Protein AF-0000000082465346 (afdb_homodimer)

Foldseek 3Di:
DDCPDPVVVVVVVVVVVVVVVVVVVVVVPPPPPLCAPEAEAEEEEACPDPLRLLLVLLLVVLQVVLVVVDSRYRYHYHYDHQNPDQVSLLVRLCCCCPPVVHQEYEEDADPSNLLSNLVSCQPPLRAYAYNHQLDDLCSCVVRVSYFDLHFHALLVLLVVLLQCLQQPAQEEEEEAAPDPSTVSSCPPRNVVNNVVSNHYYPYYHHDYPPQDLVNLLVVVVVVVLFWFQHYEYHYAQVVLQSNLVSCVVVVSLAFLHAAEYEQNHVLCLQQDAQSSLVSCAQYKYKHQDFDCDDDVNVVSQVVQLVVSCVVCVVRPGRGRTLSSQSSSVVSVLQSQLVVVPDPSRSVSSSVSSQPDWDAGRNGTAHDDSSYGHHRFKIWMWGRHDRGIHTLFMQGPPQATDRYDPDDDHDSHSCVSDDGRHGNDPDDDDPRLRTDDRNPDDAFEAEEEDFDQDPAWWHWDQDPVVRDIDIDHLQVVLLVLLCVPFSTHHGHDYDYDHAFLLVVLVCCLVVVGQWYITFAWFFDVSVVRWDWFAFLDDWFKFKKFWQQDPPPLVCLLVPLDDPVRVVVLVVVLLVLLVVQLVQQVVPDPVLPDDPVVNSVSSNCVSVVLLPDLPLVPRPDPVSSVSSVVVNVVSVVSVVSSVVSSVCCVPVRFGDGPDADPVVCQVVLFAEEEEPSGCVLVCCCPVVNHDNVRYDYDRYLVVVQVCNVVRVGRIYMDTPLVVLLSCLVVVRTMDTHYDTHGIGGGTMIGGPVPVCRVSSNVSSVVCSVVSVVVSCVSSPD/DDPPDPVVVVVVVVVVVVVVVVVVVVVVPPPPPLCAPEAEAEEEEACPDPLRLLLVLLLVVLQVVLVVVDSRYRYHYHYDHQNPDQVSLLVRLCCCCPPVVHQEYEEDADPSNLLSNLVSCQPPLRAYAYNHQLDDLCSCVVRVRYFDLHFHALLVLLVVLLQCLQQPAQEEEEEAAPDPSTVSSCPPRNVVNNVVSNHYYPYYHHDYPPQDLVNLLVVVVVVVLFWFQHYEYHYAQVVLQSNLVSCVVVVSLAFLHAYEYEQNHVLCLQQDAQSSLVSCAQYKYKHQDFDCDDDVNVVSQVVQQVVSCVVCVVRPGRGRTLSSQSSSVVSVLQSQLVVVPDPSRSVSSSVSSQPDWDAGRNGTAHDDSSYGHHRFKIWMWGRHDRGIHTLFMQGPPQATDRYDDDDDHDSHSCVSDDGRHGNDPDPDDPRLRTDDRNPDDAFEAEEEDFDQDPAWWHWDQDPVVRDIDIDHLQVVLLVLLCVPFSTHHGHDYDYDHAFLLVVLVCCLVVVGQWYITFAWFFDVSVVRWDWFAFLDDWFKFKKFWQQDPPPLVCLLVPLDDPVRVVVLVVVLLVLLVVQLVVQVVPDVVLPDDPVVNSVSSNCVSVVLLPDQPLVVRPDPVSNVSSVVVNVVSVVSVVSSVVSSVCCVPVSFGDGPDADPVVCQVVLFAEEEEPSGCVLVCCCPVVNRDNVRYDYDRYLVVVQVCNVVRVGRIYMDTPLVVLLSCVVVVRTMDTHYDTHGIGGGTMIGGPVPPCRVSSNVSSVVCSVVSVVVSCVSSPD

Nearest PDB structures (foldseek):
  3td9-assembly1_A-2  TM=8.101E-01  e=3.765E-17  Thermotoga maritima
  4q6b-assembly1_A  TM=7.669E-01  e=5.489E-17  Desulfitobacterium hafniense DCB-2
  4mlc-assembly1_A  TM=7.734E-01  e=2.618E-16  Desulfitobacterium hafniense DCB-2
  3i09-assembly2_B  TM=7.808E-01  e=2.999E-14  Burkholderia mallei
  3i45-assembly1_A  TM=7.885E-01  e=3.721E-14  Rhodospirillum rubrum ATCC 11170

InterPro domains:
  IPR001320 Ionotropic glutamate receptor, C-terminal [PF00060] (562-690)
  IPR001320 Ionotropic glutamate receptor, C-terminal [SM00079] (444-779)
  IPR001638 Solute-binding protein family 3/N-terminal domain of MltF [PF00497] (469-544)
  IPR001828 Receptor, ligand binding region [PF01094] (56-385)
  IPR015683 Ionotropic glutamate receptor [PTHR34836] (41-510)
  IPR017103 Ionotropic glutamate receptor, plant [PIRSF037090] (15-763)
  IPR028082 Periplasmic binding protein-like I [SSF53822] (41-395)
  IPR044440 Plant glutamate receptor, periplasmic ligand-binding domain [cd19990] (41-401)

Structure (mmCIF, N/CA/C/O backbone):
data_AF-0000000082465346-model_v1
#
loop_
_entity.id
_entity.type
_entity.pdbx_description
1 polymer 'Glutamate receptor'
#
loop_
_atom_site.group_PDB
_atom_site.id
_atom_site.type_symbol
_atom_site.label_atom_id
_atom_site.label_alt_id
_atom_site.label_comp_id
_atom_site.label_asym_id
_atom_site.label_entity_id
_atom_site.label_seq_id
_atom_site.pdbx_PDB_ins_code
_atom_site.Cartn_x
_atom_site.Cartn_y
_atom_site.Cartn_z
_atom_site.occupancy
_atom_site.B_iso_or_equiv
_atom_site.auth_seq_id
_atom_site.auth_comp_id
_atom_site.auth_asym_id
_atom_site.auth_atom_id
_atom_site.pdbx_PDB_model_num
ATOM 1 N N . MET A 1 1 ? 9.68 107.938 -22.578 1 28.19 1 MET A N 1
ATOM 2 C CA . MET A 1 1 ? 9.18 106.938 -21.672 1 28.19 1 MET A CA 1
ATOM 3 C C . MET A 1 1 ? 7.883 106.312 -22.188 1 28.19 1 MET A C 1
ATOM 5 O O . MET A 1 1 ? 6.895 107 -22.375 1 28.19 1 MET A O 1
ATOM 9 N N . PRO A 1 2 ? 8.008 105.25 -23.078 1 33.91 2 PRO A N 1
ATOM 10 C CA . PRO A 1 2 ? 6.98 104.625 -23.953 1 33.91 2 PRO A CA 1
ATOM 11 C C . PRO A 1 2 ? 5.891 103.938 -23.156 1 33.91 2 PRO A C 1
ATOM 13 O O . PRO A 1 2 ? 6.16 103.375 -22.094 1 33.91 2 PRO A O 1
ATOM 16 N N . TYR A 1 3 ? 4.625 104.438 -23.203 1 32.44 3 TYR A N 1
ATOM 17 C CA . TYR A 1 3 ? 3.318 104.125 -22.625 1 32.44 3 TYR A CA 1
ATOM 18 C C . TYR A 1 3 ? 2.848 102.75 -23.031 1 32.44 3 TYR A C 1
ATOM 20 O O . TYR A 1 3 ? 2.547 102.5 -24.203 1 32.44 3 TYR A O 1
ATOM 28 N N . VAL A 1 4 ? 3.578 101.75 -22.516 1 37.78 4 VAL A N 1
ATOM 29 C CA . VAL A 1 4 ? 3.164 100.375 -22.766 1 37.78 4 VAL A CA 1
ATOM 30 C C . VAL A 1 4 ? 1.705 100.188 -22.359 1 37.78 4 VAL A C 1
ATOM 32 O O . VAL A 1 4 ? 1.329 100.5 -21.219 1 37.78 4 VAL A O 1
ATOM 35 N N . SER A 1 5 ? 0.742 100.25 -23.359 1 36.81 5 SER A N 1
ATOM 36 C CA . SER A 1 5 ? -0.715 100.25 -23.266 1 36.81 5 SER A CA 1
ATOM 37 C C . SER A 1 5 ? -1.252 99 -22.562 1 36.81 5 SER A C 1
ATOM 39 O O . SER A 1 5 ? -0.638 97.938 -22.625 1 36.81 5 SER A O 1
ATOM 41 N N . LEU A 1 6 ? -2.145 99.188 -21.547 1 43.56 6 LEU A N 1
ATOM 42 C CA . LEU A 1 6 ? -2.9 98.438 -20.547 1 43.56 6 LEU A CA 1
ATOM 43 C C . LEU A 1 6 ? -3.705 97.312 -21.188 1 43.56 6 LEU A C 1
ATOM 45 O O . LEU A 1 6 ? -4.219 96.438 -20.5 1 43.56 6 LEU A O 1
ATOM 49 N N . SER A 1 7 ? -3.943 97.375 -22.562 1 47.41 7 SER A N 1
ATOM 50 C CA . SER A 1 7 ? -4.91 96.438 -23.156 1 47.41 7 SER A CA 1
ATOM 51 C C . SER A 1 7 ? -4.336 95.062 -23.266 1 47.41 7 SER A C 1
ATOM 53 O O . SER A 1 7 ? -5.078 94.062 -23.234 1 47.41 7 SER A O 1
ATOM 55 N N . THR A 1 8 ? -2.979 94.938 -23.484 1 49.62 8 THR A N 1
ATOM 56 C CA . THR A 1 8 ? -2.398 93.562 -23.703 1 49.62 8 THR A CA 1
ATOM 57 C C . THR A 1 8 ? -2.402 92.812 -22.391 1 49.62 8 THR A C 1
ATOM 59 O O . THR A 1 8 ? -2.314 91.562 -22.422 1 49.62 8 THR A O 1
ATOM 62 N N . LEU A 1 9 ? -2.436 93.562 -21.25 1 46.75 9 LEU A N 1
ATOM 63 C CA . LEU A 1 9 ? -2.393 92.812 -19.984 1 46.75 9 LEU A CA 1
ATOM 64 C C . LEU A 1 9 ? -3.736 92.188 -19.703 1 46.75 9 LEU A C 1
ATOM 66 O O . LEU A 1 9 ? -3.785 91.062 -19.156 1 46.75 9 LEU A O 1
ATOM 70 N N . ARG A 1 10 ? -4.879 92.75 -20.219 1 51.62 10 ARG A N 1
ATOM 71 C CA . ARG A 1 10 ? -6.203 92.25 -19.938 1 51.62 10 ARG A CA 1
ATOM 72 C C . ARG A 1 10 ? -6.41 90.875 -20.641 1 51.62 10 ARG A C 1
ATOM 74 O O . ARG A 1 10 ? -7.012 90 -20.062 1 51.62 10 ARG A O 1
ATOM 81 N N . HIS A 1 11 ? -5.863 90.812 -21.891 1 56 11 HIS A N 1
ATOM 82 C CA . HIS A 1 11 ? -6.074 89.562 -22.609 1 56 11 HIS A CA 1
ATOM 83 C C . HIS A 1 11 ? -5.281 88.375 -21.969 1 56 11 HIS A C 1
ATOM 85 O O . HIS A 1 11 ? -5.723 87.25 -21.984 1 56 11 HIS A O 1
ATOM 91 N N . LEU A 1 12 ? -4.078 88.75 -21.406 1 54.81 12 LEU A N 1
ATOM 92 C CA . LEU A 1 12 ? -3.285 87.688 -20.781 1 54.81 12 LEU A CA 1
ATOM 93 C C . LEU A 1 12 ? -3.932 87.25 -19.484 1 54.81 12 LEU A C 1
ATOM 95 O O . LEU A 1 12 ? -3.965 86.062 -19.188 1 54.81 12 LEU A O 1
ATOM 99 N N . ILE A 1 13 ? -4.594 88.25 -18.766 1 56.19 13 ILE A N 1
ATOM 100 C CA . ILE A 1 13 ? -5.254 87.875 -17.516 1 56.19 13 ILE A CA 1
ATOM 101 C C . ILE A 1 13 ? -6.512 87.062 -17.828 1 56.19 13 ILE A C 1
ATOM 103 O O . ILE A 1 13 ? -6.793 86.062 -17.156 1 56.19 13 ILE A O 1
ATOM 107 N N . MET A 1 14 ? -7.191 87.375 -18.969 1 55.97 14 MET A N 1
ATOM 108 C CA . MET A 1 14 ? -8.398 86.625 -19.281 1 55.97 14 MET A CA 1
ATOM 109 C C . MET A 1 14 ? -8.055 85.25 -19.719 1 55.97 14 MET A C 1
ATOM 111 O O . MET A 1 14 ? -8.766 84.25 -19.375 1 55.97 14 MET A O 1
ATOM 115 N N . LYS A 1 15 ? -6.906 85.062 -20.484 1 57.5 15 LYS A N 1
ATOM 116 C CA . LYS A 1 15 ? -6.516 83.688 -20.859 1 57.5 15 LYS A CA 1
ATOM 117 C C . LYS A 1 15 ? -6.055 82.938 -19.656 1 57.5 15 LYS A C 1
ATOM 119 O O . LYS A 1 15 ? -6.379 81.75 -19.516 1 57.5 15 LYS A O 1
ATOM 124 N N . THR A 1 16 ? -5.301 83.688 -18.75 1 57.91 16 THR A N 1
ATOM 125 C CA . THR A 1 16 ? -4.906 82.938 -17.547 1 57.91 16 THR A CA 1
ATOM 126 C C . THR A 1 16 ? -6.117 82.688 -16.656 1 57.91 16 THR A C 1
ATOM 128 O O . THR A 1 16 ? -6.219 81.625 -16.047 1 57.91 16 THR A O 1
ATOM 131 N N . PHE A 1 17 ? -7.109 83.688 -16.641 1 57.84 17 PHE A N 1
ATOM 132 C CA . PHE A 1 17 ? -8.328 83.438 -15.875 1 57.84 17 PHE A CA 1
ATOM 133 C C . PHE A 1 17 ? -9.172 82.375 -16.531 1 57.84 17 PHE A C 1
ATOM 135 O O . PHE A 1 17 ? -9.719 81.5 -15.844 1 57.84 17 PHE A O 1
ATOM 142 N N . LEU A 1 18 ? -9.297 82.312 -17.906 1 56.78 18 LEU A N 1
ATOM 143 C CA . LEU A 1 18 ? -10.016 81.25 -18.578 1 56.78 18 LEU A CA 1
ATOM 144 C C . LEU A 1 18 ? -9.297 79.938 -18.422 1 56.78 18 LEU A C 1
ATOM 146 O O . LEU A 1 18 ? -9.93 78.875 -18.234 1 56.78 18 LEU A O 1
ATOM 150 N N . LEU A 1 19 ? -7.906 79.938 -18.406 1 55.59 19 LEU A N 1
ATOM 151 C CA . LEU A 1 19 ? -7.172 78.688 -18.125 1 55.59 19 LEU A CA 1
ATOM 152 C C . LEU A 1 19 ? -7.355 78.25 -16.672 1 55.59 19 LEU A C 1
ATOM 154 O O . LEU A 1 19 ? -7.516 77.062 -16.375 1 55.59 19 LEU A O 1
ATOM 158 N N . LEU A 1 20 ? -7.391 79.312 -15.734 1 55.28 20 LEU A N 1
ATOM 159 C CA . LEU A 1 20 ? -7.652 79 -14.344 1 55.28 20 LEU A CA 1
ATOM 160 C C . LEU A 1 20 ? -9.102 78.562 -14.156 1 55.28 20 LEU A C 1
ATOM 162 O O . LEU A 1 20 ? -9.375 77.625 -13.414 1 55.28 20 LEU A O 1
ATOM 166 N N . LEU A 1 21 ? -10.094 79.25 -14.844 1 53.84 21 LEU A N 1
ATOM 167 C CA . LEU A 1 21 ? -11.477 78.75 -14.773 1 53.84 21 LEU A CA 1
ATOM 168 C C . LEU A 1 21 ? -11.633 77.375 -15.406 1 53.84 21 LEU A C 1
ATOM 170 O O . LEU A 1 21 ? -12.352 76.562 -14.883 1 53.84 21 LEU A O 1
ATOM 174 N N . PHE A 1 22 ? -10.938 77.125 -16.578 1 52.03 22 PHE A N 1
ATOM 175 C CA . PHE A 1 22 ? -10.961 75.75 -17.141 1 52.03 22 PHE A CA 1
ATOM 176 C C . PHE A 1 22 ? -10.312 74.812 -16.172 1 52.03 22 PHE A C 1
ATOM 178 O O . PHE A 1 22 ? -10.766 73.625 -16.047 1 52.03 22 PHE A O 1
ATOM 185 N N . PHE A 1 23 ? -9.148 75.25 -15.531 1 51.56 23 PHE A N 1
ATOM 186 C CA . PHE A 1 23 ? -8.547 74.375 -14.531 1 51.56 23 PHE A CA 1
ATOM 187 C C . PHE A 1 23 ? -9.469 74.188 -13.328 1 51.56 23 PHE A C 1
ATOM 189 O O . PHE A 1 23 ? -9.586 73.125 -12.773 1 51.56 23 PHE A O 1
ATOM 196 N N . LEU A 1 24 ? -10.156 75.25 -12.852 1 48.81 24 LEU A N 1
ATOM 197 C CA . LEU A 1 24 ? -11.094 75.125 -11.742 1 48.81 24 LEU A CA 1
ATOM 198 C C . LEU A 1 24 ? -12.344 74.375 -12.164 1 48.81 24 LEU A C 1
ATOM 200 O O . LEU A 1 24 ? -12.898 73.625 -11.375 1 48.81 24 LEU A O 1
ATOM 204 N N . VAL A 1 25 ? -12.93 74.625 -13.383 1 48.41 25 VAL A N 1
ATOM 205 C CA . VAL A 1 25 ? -14.055 73.812 -13.82 1 48.41 25 VAL A CA 1
ATOM 206 C C . VAL A 1 25 ? -13.602 72.375 -14.023 1 48.41 25 VAL A C 1
ATOM 208 O O . VAL A 1 25 ? -14.344 71.438 -13.719 1 48.41 25 VAL A O 1
ATOM 211 N N . ALA A 1 26 ? -12.367 72.125 -14.656 1 46.47 26 ALA A N 1
ATOM 212 C CA . ALA A 1 26 ? -11.867 70.75 -14.734 1 46.47 26 ALA A CA 1
ATOM 213 C C . ALA A 1 26 ? -11.688 70.125 -13.344 1 46.47 26 ALA A C 1
ATOM 215 O O . ALA A 1 26 ? -11.922 68.938 -13.148 1 46.47 26 ALA A O 1
ATOM 216 N N . LEU A 1 27 ? -11.148 70.875 -12.336 1 43.72 27 LEU A N 1
ATOM 217 C CA . LEU A 1 27 ? -11.125 70.375 -10.977 1 43.72 27 LEU A CA 1
ATOM 218 C C . LEU A 1 27 ? -12.531 70.25 -10.414 1 43.72 27 LEU A C 1
ATOM 220 O O . LEU A 1 27 ? -12.781 69.438 -9.523 1 43.72 27 LEU A O 1
ATOM 224 N N . ALA A 1 28 ? -13.438 71.25 -10.672 1 41.25 28 ALA A N 1
ATOM 225 C CA . ALA A 1 28 ? -14.789 71.188 -10.125 1 41.25 28 ALA A CA 1
ATOM 226 C C . ALA A 1 28 ? -15.617 70.125 -10.828 1 41.25 28 ALA A C 1
ATOM 228 O O . ALA A 1 28 ? -16.781 69.938 -10.484 1 41.25 28 ALA A O 1
ATOM 229 N N . LEU A 1 29 ? -15.422 69.875 -12.164 1 35.34 29 LEU A N 1
ATOM 230 C CA . LEU A 1 29 ? -16.188 68.75 -12.625 1 35.34 29 LEU A CA 1
ATOM 231 C C . LEU A 1 29 ? -15.828 67.5 -11.82 1 35.34 29 LEU A C 1
ATOM 233 O O . LEU A 1 29 ? -14.812 66.875 -12.078 1 35.34 29 LEU A O 1
ATOM 237 N N . LYS A 1 30 ? -16.078 67.688 -10.531 1 39.53 30 LYS A N 1
ATOM 238 C CA . LYS A 1 30 ? -16.219 66.438 -9.828 1 39.53 30 LYS A CA 1
ATOM 239 C C . LYS A 1 30 ? -16.953 65.375 -10.68 1 39.53 30 LYS A C 1
ATOM 241 O O . LYS A 1 30 ? -18.031 65.688 -11.211 1 39.53 30 LYS A O 1
ATOM 246 N N . PRO A 1 31 ? -16.312 64.5 -11.422 1 34.69 31 PRO A N 1
ATOM 247 C CA . PRO A 1 31 ? -17.234 63.5 -12.023 1 34.69 31 PRO A CA 1
ATOM 248 C C . PRO A 1 31 ? -18.469 63.281 -11.172 1 34.69 31 PRO A C 1
ATOM 250 O O . PRO A 1 31 ? -18.438 63.438 -9.953 1 34.69 31 PRO A O 1
ATOM 253 N N . GLU A 1 32 ? -19.703 63.656 -11.656 1 35.78 32 GLU A N 1
ATOM 254 C CA . GLU A 1 32 ? -20.906 63.125 -11.023 1 35.78 32 GLU A CA 1
ATOM 255 C C . GLU A 1 32 ? -20.594 61.875 -10.195 1 35.78 32 GLU A C 1
ATOM 257 O O . GLU A 1 32 ? -19.859 61 -10.648 1 35.78 32 GLU A O 1
ATOM 262 N N . GLY A 1 33 ? -20.516 62.031 -8.898 1 37.5 33 GLY A N 1
ATOM 263 C CA . GLY A 1 33 ? -20.391 60.969 -7.906 1 37.5 33 GLY A CA 1
ATOM 264 C C . GLY A 1 33 ? -20.984 59.656 -8.367 1 37.5 33 GLY A C 1
ATOM 265 O O . GLY A 1 33 ? -22.109 59.594 -8.844 1 37.5 33 GLY A O 1
ATOM 266 N N . ILE A 1 34 ? -20.312 58.844 -9.086 1 42 34 ILE A N 1
ATOM 267 C CA . ILE A 1 34 ? -20.766 57.469 -9.234 1 42 34 ILE A CA 1
ATOM 268 C C . ILE A 1 34 ? -21.594 57.062 -8.016 1 42 34 ILE A C 1
ATOM 270 O O . ILE A 1 34 ? -21.078 57 -6.898 1 42 34 ILE A O 1
ATOM 274 N N . ASN A 1 35 ? -22.781 57.562 -7.879 1 46.69 35 ASN A N 1
ATOM 275 C CA . ASN A 1 35 ? -23.781 57.188 -6.883 1 46.69 35 ASN A CA 1
ATOM 276 C C . ASN A 1 35 ? -23.672 55.719 -6.531 1 46.69 35 ASN A C 1
ATOM 278 O O . ASN A 1 35 ? -24.625 55.125 -6.016 1 46.69 35 ASN A O 1
ATOM 282 N N . GLY A 1 36 ? -22.859 55 -7.066 1 59.56 36 GLY A N 1
ATOM 283 C CA . GLY A 1 36 ? -22.922 53.594 -6.695 1 59.56 36 GLY A CA 1
ATOM 284 C C . GLY A 1 36 ? -22.438 53.312 -5.285 1 59.56 36 GLY A C 1
ATOM 285 O O . GLY A 1 36 ? -21.719 54.125 -4.703 1 59.56 36 GLY A O 1
ATOM 286 N N . ASP A 1 37 ? -23.125 52.625 -4.449 1 78.56 37 ASP A N 1
ATOM 287 C CA . ASP A 1 37 ? -22.766 52.188 -3.107 1 78.56 37 ASP A CA 1
ATOM 288 C C . ASP A 1 37 ? -21.359 51.562 -3.09 1 78.56 37 ASP A C 1
ATOM 290 O O . ASP A 1 37 ? -21.062 50.688 -3.881 1 78.56 37 ASP A O 1
ATOM 294 N N . GLU A 1 38 ? -20.391 52.406 -2.428 1 87 38 GLU A N 1
ATOM 295 C CA . GLU A 1 38 ? -19.031 51.875 -2.287 1 87 38 GLU A CA 1
ATOM 296 C C . GLU A 1 38 ? -18.984 50.688 -1.343 1 87 38 GLU A C 1
ATOM 298 O O . GLU A 1 38 ? -19.438 50.781 -0.2 1 87 38 GLU A O 1
ATOM 303 N N . ARG A 1 39 ? -18.562 49.625 -1.883 1 91.56 39 ARG A N 1
ATOM 304 C CA . ARG A 1 39 ? -18.438 48.406 -1.092 1 91.56 39 ARG A CA 1
ATOM 305 C C . ARG A 1 39 ? -16.969 47.969 -1.002 1 91.56 39 ARG A C 1
ATOM 307 O O . ARG A 1 39 ? -16.25 47.969 -2.004 1 91.56 39 ARG A O 1
ATOM 314 N N . ILE A 1 40 ? -16.484 47.688 0.207 1 94.94 40 ILE A N 1
ATOM 315 C CA . ILE A 1 40 ? -15.078 47.406 0.443 1 94.94 40 ILE A CA 1
ATOM 316 C C . ILE A 1 40 ? -14.852 45.906 0.541 1 94.94 40 ILE A C 1
ATOM 318 O O . ILE A 1 40 ? -15.508 45.219 1.338 1 94.94 40 ILE A O 1
ATOM 322 N N . ILE A 1 41 ? -13.992 45.438 -0.261 1 96 41 ILE A N 1
ATOM 323 C CA . ILE A 1 41 ? -13.602 44.031 -0.225 1 96 41 ILE A CA 1
ATOM 324 C C . ILE A 1 41 ? -12.156 43.938 0.247 1 96 41 ILE A C 1
ATOM 326 O O . ILE A 1 41 ? -11.32 44.781 -0.066 1 96 41 ILE A O 1
ATOM 330 N N . GLY A 1 42 ? -11.891 42.938 1.104 1 97.44 42 GLY A N 1
ATOM 331 C CA . GLY A 1 42 ? -10.547 42.656 1.606 1 97.44 42 GLY A CA 1
ATOM 332 C C . GLY A 1 42 ? -9.875 41.5 0.934 1 97.44 42 GLY A C 1
ATOM 333 O O . GLY A 1 42 ? -10.547 40.625 0.383 1 97.44 42 GLY A O 1
ATOM 334 N N . ALA A 1 43 ? -8.562 41.5 0.918 1 97.94 43 ALA A N 1
ATOM 335 C CA . ALA A 1 43 ? -7.789 40.375 0.379 1 97.94 43 ALA A CA 1
ATOM 336 C C . ALA A 1 43 ? -6.523 40.156 1.199 1 97.94 43 ALA A C 1
ATOM 338 O O . ALA A 1 43 ? -5.945 41.094 1.749 1 97.94 43 ALA A O 1
ATOM 339 N N . ILE A 1 44 ? -6.195 38.938 1.409 1 97.56 44 ILE A N 1
ATOM 340 C CA . ILE A 1 44 ? -4.961 38.5 2.066 1 97.56 44 ILE A CA 1
ATOM 341 C C . ILE A 1 44 ? -4.129 37.656 1.111 1 97.56 44 ILE A C 1
ATOM 343 O O . ILE A 1 44 ? -4.609 36.656 0.585 1 97.56 44 ILE A O 1
ATOM 347 N N . SER A 1 45 ? -2.934 38.062 0.778 1 95.06 45 SER A N 1
ATOM 348 C CA . SER A 1 45 ? -2.055 37.344 -0.131 1 95.06 45 SER A CA 1
ATOM 349 C C . SER A 1 45 ? -0.595 37.469 0.296 1 95.06 45 SER A C 1
ATOM 351 O O . SER A 1 45 ? -0.254 38.312 1.129 1 95.06 45 SER A O 1
ATOM 353 N N . ASP A 1 46 ? 0.187 36.562 -0.201 1 91.81 46 ASP A N 1
ATOM 354 C CA . ASP A 1 46 ? 1.629 36.625 0.015 1 91.81 46 ASP A CA 1
ATOM 355 C C . ASP A 1 46 ? 2.281 37.594 -0.965 1 91.81 46 ASP A C 1
ATOM 357 O O . ASP A 1 46 ? 2.723 37.219 -2.043 1 91.81 46 ASP A O 1
ATOM 361 N N . CYS A 1 47 ? 2.553 38.719 -0.527 1 89.88 47 CYS A N 1
ATOM 362 C CA . CYS A 1 47 ? 2.918 39.812 -1.416 1 89.88 47 CYS A CA 1
ATOM 363 C C . CYS A 1 47 ? 4.344 39.656 -1.925 1 89.88 47 CYS A C 1
ATOM 365 O O . CYS A 1 47 ? 4.73 40.281 -2.918 1 89.88 47 CYS A O 1
ATOM 367 N N . ASN A 1 48 ? 5.125 38.875 -1.312 1 87.06 48 ASN A N 1
ATOM 368 C CA . ASN A 1 48 ? 6.523 38.719 -1.709 1 87.06 48 ASN A CA 1
ATOM 369 C C . ASN A 1 48 ? 6.723 37.562 -2.672 1 87.06 48 ASN A C 1
ATOM 371 O O . ASN A 1 48 ? 7.711 37.5 -3.404 1 87.06 48 ASN A O 1
ATOM 375 N N . ALA A 1 49 ? 5.816 36.719 -2.697 1 89.31 49 ALA A N 1
ATOM 376 C CA . ALA A 1 49 ? 5.918 35.562 -3.572 1 89.31 49 ALA A CA 1
ATOM 377 C C . ALA A 1 49 ? 5.336 35.844 -4.949 1 89.31 49 ALA A C 1
ATOM 379 O O . ALA A 1 49 ? 4.496 36.75 -5.098 1 89.31 49 ALA A O 1
ATOM 380 N N . ARG A 1 50 ? 5.781 35.094 -5.961 1 91.44 50 ARG A N 1
ATOM 381 C CA . ARG A 1 50 ? 5.301 35.281 -7.328 1 91.44 50 ARG A CA 1
ATOM 382 C C . ARG A 1 50 ? 3.783 35.156 -7.395 1 91.44 50 ARG A C 1
ATOM 384 O O . ARG A 1 50 ? 3.113 35.938 -8.047 1 91.44 50 ARG A O 1
ATOM 391 N N . VAL A 1 51 ? 3.268 34.188 -6.781 1 92.44 51 VAL A N 1
ATOM 392 C CA . VAL A 1 51 ? 1.834 33.906 -6.805 1 92.44 51 VAL A CA 1
ATOM 393 C C . VAL A 1 51 ? 1.077 35.125 -6.246 1 92.44 51 VAL A C 1
ATOM 395 O O . VAL A 1 51 ? 0.067 35.531 -6.812 1 92.44 51 VAL A O 1
ATOM 398 N N . GLY A 1 52 ? 1.555 35.625 -5.098 1 93.88 52 GLY A N 1
ATOM 399 C CA . GLY A 1 52 ? 0.909 36.781 -4.488 1 93.88 52 GLY A CA 1
ATOM 400 C C . GLY A 1 52 ? 0.946 38 -5.363 1 93.88 52 GLY A C 1
ATOM 401 O O . GLY A 1 52 ? -0.015 38.781 -5.395 1 93.88 52 GLY A O 1
ATOM 402 N N . LYS A 1 53 ? 2.02 38.219 -6.062 1 94.81 53 LYS A N 1
ATOM 403 C CA . LYS A 1 53 ? 2.148 39.344 -6.977 1 94.81 53 LYS A CA 1
ATOM 404 C C . LYS A 1 53 ? 1.155 39.25 -8.133 1 94.81 53 LYS A C 1
ATOM 406 O O . LYS A 1 53 ? 0.535 40.219 -8.516 1 94.81 53 LYS A O 1
ATOM 411 N N . GLU A 1 54 ? 1.036 38.062 -8.609 1 96.12 54 GLU A N 1
ATOM 412 C CA . GLU A 1 54 ? 0.078 37.844 -9.688 1 96.12 54 GLU A CA 1
ATOM 413 C C . GLU A 1 54 ? -1.353 38.062 -9.211 1 96.12 54 GLU A C 1
ATOM 415 O O . GLU A 1 54 ? -2.154 38.688 -9.93 1 96.12 54 GLU A O 1
ATOM 420 N N . GLU A 1 55 ? -1.595 37.594 -8.078 1 96.56 55 GLU A N 1
ATOM 421 C CA . GLU A 1 55 ? -2.936 37.719 -7.523 1 96.56 55 GLU A CA 1
ATOM 422 C C . GLU A 1 55 ? -3.293 39.219 -7.328 1 96.56 55 GLU A C 1
ATOM 424 O O . GLU A 1 55 ? -4.41 39.625 -7.641 1 96.56 55 GLU A O 1
ATOM 429 N N . ARG A 1 56 ? -2.385 39.906 -6.793 1 96.56 56 ARG A N 1
ATOM 430 C CA . ARG A 1 56 ? -2.625 41.344 -6.516 1 96.56 56 ARG A CA 1
ATOM 431 C C . ARG A 1 56 ? -2.977 42.094 -7.793 1 96.56 56 ARG A C 1
ATOM 433 O O . ARG A 1 56 ? -3.982 42.812 -7.84 1 96.56 56 ARG A O 1
ATOM 440 N N . VAL A 1 57 ? -2.15 41.906 -8.797 1 97.69 57 VAL A N 1
ATOM 441 C CA . VAL A 1 57 ? -2.363 42.594 -10.062 1 97.69 57 VAL A CA 1
ATOM 442 C C . VAL A 1 57 ? -3.689 42.156 -10.68 1 97.69 57 VAL A C 1
ATOM 444 O O . VAL A 1 57 ? -4.457 43 -11.172 1 97.69 57 VAL A O 1
ATOM 447 N N . ALA A 1 58 ? -3.949 40.875 -10.648 1 98.12 58 ALA A N 1
ATOM 448 C CA . ALA A 1 58 ? -5.176 40.312 -11.234 1 98.12 58 ALA A CA 1
ATOM 449 C C . ALA A 1 58 ? -6.406 40.875 -10.508 1 98.12 58 ALA A C 1
ATOM 451 O O . ALA A 1 58 ? -7.418 41.188 -11.141 1 98.12 58 ALA A O 1
ATOM 452 N N . MET A 1 59 ? -6.355 40.969 -9.188 1 98.12 59 MET A N 1
ATOM 453 C CA . MET A 1 59 ? -7.484 41.469 -8.414 1 98.12 59 MET A CA 1
ATOM 454 C C . MET A 1 59 ? -7.711 42.969 -8.703 1 98.12 59 MET A C 1
ATOM 456 O O . MET A 1 59 ? -8.852 43.406 -8.844 1 98.12 59 MET A O 1
ATOM 460 N N . ASP A 1 60 ? -6.652 43.719 -8.773 1 97.5 60 ASP A N 1
ATOM 461 C CA . ASP A 1 60 ? -6.762 45.125 -9.117 1 97.5 60 ASP A CA 1
ATOM 462 C C . ASP A 1 60 ? -7.414 45.312 -10.484 1 97.5 60 ASP A C 1
ATOM 464 O O . ASP A 1 60 ? -8.258 46.188 -10.656 1 97.5 60 ASP A O 1
ATOM 468 N N . MET A 1 61 ? -6.98 44.5 -11.406 1 97.94 61 MET A N 1
ATOM 469 C CA . MET A 1 61 ? -7.539 44.562 -12.75 1 97.94 61 MET A CA 1
ATOM 470 C C . MET A 1 61 ? -9.023 44.219 -12.742 1 97.94 61 MET A C 1
ATOM 472 O O . MET A 1 61 ? -9.82 44.844 -13.445 1 97.94 61 MET A O 1
ATOM 476 N N . ALA A 1 62 ? -9.367 43.188 -12.016 1 98.06 62 ALA A N 1
ATOM 477 C CA . ALA A 1 62 ? -10.758 42.75 -11.945 1 98.06 62 ALA A CA 1
ATOM 478 C C . ALA A 1 62 ? -11.648 43.844 -11.352 1 98.06 62 ALA A C 1
ATOM 480 O O . ALA A 1 62 ? -12.773 44.062 -11.805 1 98.06 62 ALA A O 1
ATOM 481 N N . VAL A 1 63 ? -11.18 44.531 -10.242 1 97.19 63 VAL A N 1
ATOM 482 C CA . VAL A 1 63 ? -11.922 45.594 -9.617 1 97.19 63 VAL A CA 1
ATOM 483 C C . VAL A 1 63 ? -12.156 46.719 -10.625 1 97.19 63 VAL A C 1
ATOM 485 O O . VAL A 1 63 ? -13.258 47.281 -10.719 1 97.19 63 VAL A O 1
ATOM 488 N N . GLN A 1 64 ? -11.141 47.062 -11.391 1 96.12 64 GLN A N 1
ATOM 489 C CA . GLN A 1 64 ? -11.258 48.094 -12.406 1 96.12 64 GLN A CA 1
ATOM 490 C C . GLN A 1 64 ? -12.258 47.719 -13.484 1 96.12 64 GLN A C 1
ATOM 492 O O . GLN A 1 64 ? -13.094 48.531 -13.883 1 96.12 64 GLN A O 1
ATOM 497 N N . ASP A 1 65 ? -12.094 46.5 -13.961 1 96.19 65 ASP A N 1
ATOM 498 C CA . ASP A 1 65 ? -12.977 46.031 -15.016 1 96.19 65 ASP A CA 1
ATOM 499 C C . ASP A 1 65 ? -14.43 46 -14.547 1 96.19 65 ASP A C 1
ATOM 501 O O . ASP A 1 65 ? -15.344 46.344 -15.297 1 96.19 65 ASP A O 1
ATOM 505 N N . PHE A 1 66 ? -14.602 45.5 -13.375 1 95.56 66 PHE A N 1
ATOM 506 C CA . PHE A 1 66 ? -15.953 45.438 -12.836 1 95.56 66 PHE A CA 1
ATOM 507 C C . PHE A 1 66 ? -16.562 46.812 -12.688 1 95.56 66 PHE A C 1
ATOM 509 O O . PHE A 1 66 ? -17.719 47.031 -13.047 1 95.56 66 PHE A O 1
ATOM 516 N N . ASN A 1 67 ? -15.812 47.75 -12.078 1 94.62 67 ASN A N 1
ATOM 517 C CA . ASN A 1 67 ? -16.297 49.094 -11.828 1 94.62 67 ASN A CA 1
ATOM 518 C C . ASN A 1 67 ? -16.609 49.812 -13.133 1 94.62 67 ASN A C 1
ATOM 520 O O . ASN A 1 67 ? -17.453 50.719 -13.164 1 94.62 67 ASN A O 1
ATOM 524 N N . MET A 1 68 ? -15.961 49.469 -14.195 1 93 68 MET A N 1
ATOM 525 C CA . MET A 1 68 ? -16.203 50.062 -15.5 1 93 68 MET A CA 1
ATOM 526 C C . MET A 1 68 ? -17.5 49.531 -16.109 1 93 68 MET A C 1
ATOM 528 O O . MET A 1 68 ? -18.203 50.25 -16.812 1 93 68 MET A O 1
ATOM 532 N N . GLN A 1 69 ? -17.797 48.312 -15.828 1 91.31 69 GLN A N 1
ATOM 533 C CA . GLN A 1 69 ? -18.938 47.688 -16.453 1 91.31 69 GLN A CA 1
ATOM 534 C C . GLN A 1 69 ? -20.203 47.875 -15.633 1 91.31 69 GLN A C 1
ATOM 536 O O . GLN A 1 69 ? -21.328 47.812 -16.156 1 91.31 69 GLN A O 1
ATOM 541 N N . HIS A 1 70 ? -20.031 48.094 -14.383 1 86.56 70 HIS A N 1
ATOM 542 C CA . HIS A 1 70 ? -21.188 48.25 -13.508 1 86.56 70 HIS A CA 1
ATOM 543 C C . HIS A 1 70 ? -21.203 49.594 -12.82 1 86.56 70 HIS A C 1
ATOM 545 O O . HIS A 1 70 ? -20.156 50.094 -12.359 1 86.56 70 HIS A O 1
ATOM 551 N N . ASN A 1 71 ? -22.391 50.281 -12.797 1 78 71 ASN A N 1
ATOM 552 C CA . ASN A 1 71 ? -22.469 51.625 -12.281 1 78 71 ASN A CA 1
ATOM 553 C C . ASN A 1 71 ? -23.188 51.688 -10.938 1 78 71 ASN A C 1
ATOM 555 O O . ASN A 1 71 ? -23.188 52.688 -10.258 1 78 71 ASN A O 1
ATOM 559 N N . GLN A 1 72 ? -23.703 50.625 -10.5 1 80.19 72 GLN A N 1
ATOM 560 C CA . GLN A 1 72 ? -24.484 50.656 -9.273 1 80.19 72 GLN A CA 1
ATOM 561 C C . GLN A 1 72 ? -23.625 50.312 -8.055 1 80.19 72 GLN A C 1
ATOM 563 O O . GLN A 1 72 ? -23.906 50.781 -6.945 1 80.19 72 GLN A O 1
ATOM 568 N N . THR A 1 73 ? -22.688 49.438 -8.219 1 86.19 73 THR A N 1
ATOM 569 C CA . THR A 1 73 ? -21.812 49 -7.133 1 86.19 73 THR A CA 1
ATOM 570 C C . THR A 1 73 ? -20.344 49.25 -7.484 1 86.19 73 THR A C 1
ATOM 572 O O . THR A 1 73 ? -19.875 48.844 -8.539 1 86.19 73 THR A O 1
ATOM 575 N N . PHE A 1 74 ? -19.734 50.062 -6.613 1 90.38 74 PHE A N 1
ATOM 576 C CA . PHE A 1 74 ? -18.312 50.312 -6.789 1 90.38 74 PHE A CA 1
ATOM 577 C C . PHE A 1 74 ? -17.484 49.531 -5.762 1 90.38 74 PHE A C 1
ATOM 579 O O . PHE A 1 74 ? -17.672 49.719 -4.559 1 90.38 74 PHE A O 1
ATOM 586 N N . LEU A 1 75 ? -16.578 48.75 -6.324 1 94.31 75 LEU A N 1
ATOM 587 C CA . LEU A 1 75 ? -15.766 47.906 -5.449 1 94.31 75 LEU A CA 1
ATOM 588 C C . LEU A 1 75 ? -14.453 48.625 -5.094 1 94.31 75 LEU A C 1
ATOM 590 O O . LEU A 1 75 ? -13.844 49.281 -5.941 1 94.31 75 LEU A O 1
ATOM 594 N N . MET A 1 76 ? -14.086 48.594 -3.824 1 95.81 76 MET A N 1
ATOM 595 C CA . MET A 1 76 ? -12.781 49.031 -3.348 1 95.81 76 MET A CA 1
ATOM 596 C C . MET A 1 76 ? -12.016 47.875 -2.707 1 95.81 76 MET A C 1
ATOM 598 O O . MET A 1 76 ? -12.539 47.188 -1.819 1 95.81 76 MET A O 1
ATOM 602 N N . LEU A 1 77 ? -10.766 47.688 -3.156 1 97.19 77 LEU A N 1
ATOM 603 C CA . LEU A 1 77 ? -9.977 46.562 -2.695 1 97.19 77 LEU A CA 1
ATOM 604 C C . LEU A 1 77 ? -8.961 47 -1.646 1 97.19 77 LEU A C 1
ATOM 606 O O . LEU A 1 77 ? -8.234 47.969 -1.849 1 97.19 77 LEU A O 1
ATOM 610 N N . ARG A 1 78 ? -8.977 46.375 -0.447 1 97.5 78 ARG A N 1
ATOM 611 C CA . ARG A 1 78 ? -7.961 46.531 0.591 1 97.5 78 ARG A CA 1
ATOM 612 C C . ARG A 1 78 ? -7.148 45.25 0.755 1 97.5 78 ARG A C 1
ATOM 614 O O . ARG A 1 78 ? -7.668 44.219 1.215 1 97.5 78 ARG A O 1
ATOM 621 N N . LEU A 1 79 ? -5.875 45.344 0.386 1 96.69 79 LEU A N 1
ATOM 622 C CA . LEU A 1 79 ? -5.035 44.125 0.391 1 96.69 79 LEU A CA 1
ATOM 623 C C . LEU A 1 79 ? -4.031 44.188 1.535 1 96.69 79 LEU A C 1
ATOM 625 O O . LEU A 1 79 ? -3.43 45.219 1.796 1 96.69 79 LEU A O 1
ATOM 629 N N . LYS A 1 80 ? -3.965 43.094 2.328 1 96.31 80 LYS A N 1
ATOM 630 C CA . LYS A 1 80 ? -2.951 42.906 3.363 1 96.31 80 LYS A CA 1
ATOM 631 C C . LYS A 1 80 ? -2.014 41.75 3.014 1 96.31 80 LYS A C 1
ATOM 633 O O . LYS A 1 80 ? -2.436 40.75 2.42 1 96.31 80 LYS A O 1
ATOM 638 N N . CYS A 1 81 ? -0.793 41.906 3.447 1 93.38 81 CYS A N 1
ATOM 639 C CA . CYS A 1 81 ? 0.223 40.906 3.135 1 93.38 81 CYS A CA 1
ATOM 640 C C . CYS A 1 81 ? 0.409 39.938 4.297 1 93.38 81 CYS A C 1
ATOM 642 O O . CYS A 1 81 ? 0.502 40.344 5.453 1 93.38 81 CYS A O 1
ATOM 644 N N . SER A 1 82 ? 0.391 38.688 4.121 1 89.06 82 SER A N 1
ATOM 645 C CA . SER A 1 82 ? 0.505 37.656 5.164 1 89.06 82 SER A CA 1
ATOM 646 C C . SER A 1 82 ? 1.907 37.062 5.199 1 89.06 82 SER A C 1
ATOM 648 O O . SER A 1 82 ? 2.32 36.5 6.211 1 89.06 82 SER A O 1
ATOM 650 N N . LYS A 1 83 ? 2.828 37.094 4.25 1 81.44 83 LYS A N 1
ATOM 651 C CA . LYS A 1 83 ? 4.148 36.469 4.137 1 81.44 83 LYS A CA 1
ATOM 652 C C . LYS A 1 83 ? 4.062 34.969 4.289 1 81.44 83 LYS A C 1
ATOM 654 O O . LYS A 1 83 ? 4.938 34.344 4.895 1 81.44 83 LYS A O 1
ATOM 659 N N . ARG A 1 84 ? 2.982 34.375 4.07 1 81.62 84 ARG A N 1
ATOM 660 C CA . ARG A 1 84 ? 2.709 32.938 4.133 1 81.62 84 ARG A CA 1
ATOM 661 C C . ARG A 1 84 ? 2.777 32.438 5.57 1 81.62 84 ARG A C 1
ATOM 663 O O . ARG A 1 84 ? 3.195 31.297 5.816 1 81.62 84 ARG A O 1
ATOM 670 N N . LYS A 1 85 ? 2.494 33.219 6.512 1 84.25 85 LYS A N 1
ATOM 671 C CA . LYS A 1 85 ? 2.467 32.844 7.926 1 84.25 85 LYS A CA 1
ATOM 672 C C . LYS A 1 85 ? 1.047 32.906 8.484 1 84.25 85 LYS A C 1
ATOM 674 O O . LYS A 1 85 ? 0.379 33.938 8.375 1 84.25 85 LYS A O 1
ATOM 679 N N . PRO A 1 86 ? 0.643 31.859 9.109 1 86.5 86 PRO A N 1
ATOM 680 C CA . PRO A 1 86 ? -0.737 31.797 9.602 1 86.5 86 PRO A CA 1
ATOM 681 C C . PRO A 1 86 ? -1.046 32.875 10.633 1 86.5 86 PRO A C 1
ATOM 683 O O . PRO A 1 86 ? -2.125 33.469 10.602 1 86.5 86 PRO A O 1
ATOM 686 N N . LEU A 1 87 ? -0.127 33.188 11.492 1 83.81 87 LEU A N 1
ATOM 687 C CA . LEU A 1 87 ? -0.355 34.188 12.531 1 83.81 87 LEU A CA 1
ATOM 688 C C . LEU A 1 87 ? -0.52 35.594 11.914 1 83.81 87 LEU A C 1
ATOM 690 O O . LEU A 1 87 ? -1.383 36.344 12.344 1 83.81 87 LEU A O 1
ATOM 694 N N . GLN A 1 88 ? 0.268 35.844 10.945 1 87.81 88 GLN A N 1
ATOM 695 C CA . GLN A 1 88 ? 0.166 37.156 10.273 1 87.81 88 GLN A CA 1
ATOM 696 C C . GLN A 1 88 ? -1.139 37.25 9.484 1 87.81 88 GLN A C 1
ATOM 698 O O . GLN A 1 88 ? -1.729 38.344 9.398 1 87.81 88 GLN A O 1
ATOM 703 N N . SER A 1 89 ? -1.555 36.156 8.922 1 92.44 89 SER A N 1
ATOM 704 C CA . SER A 1 89 ? -2.818 36.125 8.195 1 92.44 89 SER A CA 1
ATOM 705 C C . SER A 1 89 ? -3.998 36.375 9.125 1 92.44 89 SER A C 1
ATOM 707 O O . SER A 1 89 ? -4.973 37.031 8.742 1 92.44 89 SER A O 1
ATOM 709 N N . ALA A 1 90 ? -3.902 35.844 10.328 1 89.75 90 ALA A N 1
ATOM 710 C CA . ALA A 1 90 ? -4.957 36.031 11.312 1 89.75 90 ALA A CA 1
ATOM 711 C C . ALA A 1 90 ? -5.051 37.5 11.727 1 89.75 90 ALA A C 1
ATOM 713 O O . ALA A 1 90 ? -6.148 38.031 11.852 1 89.75 90 ALA A O 1
ATOM 714 N N . LEU A 1 91 ? -3.912 38.094 11.93 1 89.12 91 LEU A N 1
ATOM 715 C CA . LEU A 1 91 ? -3.879 39.5 12.297 1 89.12 91 LEU A CA 1
ATOM 716 C C . LEU A 1 91 ? -4.395 40.375 11.156 1 89.12 91 LEU A C 1
ATOM 718 O O . LEU A 1 91 ? -5.105 41.375 11.391 1 89.12 91 LEU A O 1
ATOM 722 N N . ALA A 1 92 ? -4.008 39.969 9.984 1 94.75 92 ALA A N 1
ATOM 723 C CA . ALA A 1 92 ? -4.48 40.688 8.812 1 94.75 92 ALA A CA 1
ATOM 724 C C . ALA A 1 92 ? -6.004 40.625 8.703 1 94.75 92 ALA A C 1
ATOM 726 O O . ALA A 1 92 ? -6.652 41.625 8.391 1 94.75 92 ALA A O 1
ATOM 727 N N . ALA A 1 93 ? -6.547 39.5 8.922 1 95.56 93 ALA A N 1
ATOM 728 C CA . ALA A 1 93 ? -7.996 39.312 8.852 1 95.56 93 ALA A CA 1
ATOM 729 C C . ALA A 1 93 ? -8.711 40.188 9.898 1 95.56 93 ALA A C 1
ATOM 731 O O . ALA A 1 93 ? -9.719 40.812 9.594 1 95.56 93 ALA A O 1
ATOM 732 N N . ARG A 1 94 ? -8.203 40.188 11.086 1 93.06 94 ARG A N 1
ATOM 733 C CA . ARG A 1 94 ? -8.797 40.969 12.156 1 93.06 94 ARG A CA 1
ATOM 734 C C . ARG A 1 94 ? -8.742 42.469 11.82 1 93.06 94 ARG A C 1
ATOM 736 O O . ARG A 1 94 ? -9.703 43.188 12.062 1 93.06 94 ARG A O 1
ATOM 743 N N . HIS A 1 95 ? -7.625 42.844 11.281 1 95.19 95 HIS A N 1
ATOM 744 C CA . HIS A 1 95 ? -7.477 44.25 10.883 1 95.19 95 HIS A CA 1
ATOM 745 C C . HIS A 1 95 ? -8.469 44.625 9.781 1 95.19 95 HIS A C 1
ATOM 747 O O . HIS A 1 95 ? -9.094 45.688 9.828 1 95.19 95 HIS A O 1
ATOM 753 N N . LEU A 1 96 ? -8.602 43.812 8.805 1 96.88 96 LEU A N 1
ATOM 754 C CA . LEU A 1 96 ? -9.5 44.031 7.684 1 96.88 96 LEU A CA 1
ATOM 755 C C . LEU A 1 96 ? -10.945 44.125 8.156 1 96.88 96 LEU A C 1
ATOM 757 O O . LEU A 1 96 ? -11.719 44.969 7.688 1 96.88 96 LEU A O 1
ATOM 761 N N . ILE A 1 97 ? -11.328 43.312 9.086 1 95.5 97 ILE A N 1
ATOM 762 C CA . ILE A 1 97 ? -12.711 43.219 9.547 1 95.5 97 ILE A CA 1
ATOM 763 C C . ILE A 1 97 ? -13 44.375 10.5 1 95.5 97 ILE A C 1
ATOM 765 O O . ILE A 1 97 ? -14.008 45.094 10.359 1 95.5 97 ILE A O 1
ATOM 769 N N . ASN A 1 98 ? -12.109 44.625 11.477 1 94.38 98 ASN A N 1
ATOM 770 C CA . ASN A 1 98 ? -12.391 45.594 12.547 1 94.38 98 ASN A CA 1
ATOM 771 C C . ASN A 1 98 ? -12.055 47 12.133 1 94.38 98 ASN A C 1
ATOM 773 O O . ASN A 1 98 ? -12.781 47.938 12.477 1 94.38 98 ASN A O 1
ATOM 777 N N . LYS A 1 99 ? -10.953 47.156 11.438 1 95.19 99 LYS A N 1
ATOM 778 C CA . LYS A 1 99 ? -10.516 48.5 11.102 1 95.19 99 LYS A CA 1
ATOM 779 C C . LYS A 1 99 ? -11.078 48.938 9.75 1 95.19 99 LYS A C 1
ATOM 781 O O . LYS A 1 99 ? -11.641 50.031 9.625 1 95.19 99 LYS A O 1
ATOM 786 N N . ASN A 1 100 ? -11 48.094 8.734 1 95.12 100 ASN A N 1
ATOM 787 C CA . ASN A 1 100 ? -11.43 48.469 7.391 1 95.12 100 ASN A CA 1
ATOM 788 C C . ASN A 1 100 ? -12.898 48.125 7.16 1 95.12 100 ASN A C 1
ATOM 790 O O . ASN A 1 100 ? -13.5 48.594 6.191 1 95.12 100 ASN A O 1
ATOM 794 N N . LYS A 1 101 ? -13.477 47.312 7.91 1 93.25 101 LYS A N 1
ATOM 795 C CA . LYS A 1 101 ? -14.883 46.906 7.824 1 93.25 101 LYS A CA 1
ATOM 796 C C . LYS A 1 101 ? -15.203 46.312 6.461 1 93.25 101 LYS A C 1
ATOM 798 O O . LYS A 1 101 ? -16.156 46.719 5.801 1 93.25 101 LYS A O 1
ATOM 803 N N . VAL A 1 102 ? -14.438 45.375 6.082 1 95.25 102 VAL A N 1
ATOM 804 C CA . VAL A 1 102 ? -14.625 44.719 4.793 1 95.25 102 VAL A CA 1
ATOM 805 C C . VAL A 1 102 ? -15.836 43.781 4.855 1 95.25 102 VAL A C 1
ATOM 807 O O . VAL A 1 102 ? -16.188 43.281 5.93 1 95.25 102 VAL A O 1
ATOM 810 N N . GLU A 1 103 ? -16.422 43.531 3.748 1 94.44 103 GLU A N 1
ATOM 811 C CA . GLU A 1 103 ? -17.625 42.688 3.68 1 94.44 103 GLU A CA 1
ATOM 812 C C . GLU A 1 103 ? -17.281 41.25 3.299 1 94.44 103 GLU A C 1
ATOM 814 O O . GLU A 1 103 ? -18.062 40.344 3.539 1 94.44 103 GLU A O 1
ATOM 819 N N . VAL A 1 104 ? -16.172 41.125 2.693 1 96 104 VAL A N 1
ATOM 820 C CA . VAL A 1 104 ? -15.695 39.844 2.266 1 96 104 VAL A CA 1
ATOM 821 C C . VAL A 1 104 ? -14.172 39.812 2.27 1 96 104 VAL A C 1
ATOM 823 O O . VAL A 1 104 ? -13.531 40.875 2.154 1 96 104 VAL A O 1
ATOM 826 N N . ILE A 1 105 ? -13.594 38.688 2.521 1 97.62 105 ILE A N 1
ATOM 827 C CA . ILE A 1 105 ? -12.141 38.562 2.467 1 97.62 105 ILE A CA 1
ATOM 828 C C . ILE A 1 105 ? -11.766 37.531 1.388 1 97.62 105 ILE A C 1
ATOM 830 O O . ILE A 1 105 ? -12.273 36.406 1.381 1 97.62 105 ILE A O 1
ATOM 834 N N . LEU A 1 106 ? -10.914 37.969 0.494 1 97.75 106 LEU A N 1
ATOM 835 C CA . LEU A 1 106 ? -10.367 37.094 -0.527 1 97.75 106 LEU A CA 1
ATOM 836 C C . LEU A 1 106 ? -9.016 36.531 -0.095 1 97.75 106 LEU A C 1
ATOM 838 O O . LEU A 1 106 ? -8.195 37.25 0.479 1 97.75 106 LEU A O 1
ATOM 842 N N . GLY A 1 107 ? -8.812 35.219 -0.418 1 93.75 107 GLY A N 1
ATOM 843 C CA . GLY A 1 107 ? -7.609 34.531 0.062 1 93.75 107 GLY A CA 1
ATOM 844 C C . GLY A 1 107 ? -7.742 34.031 1.478 1 93.75 107 GLY A C 1
ATOM 845 O O . GLY A 1 107 ? -8.836 34.031 2.053 1 93.75 107 GLY A O 1
ATOM 846 N N . PRO A 1 108 ? -6.66 33.531 2.006 1 93.56 108 PRO A N 1
ATOM 847 C CA . PRO A 1 108 ? -5.316 33.312 1.469 1 93.56 108 PRO A CA 1
ATOM 848 C C . PRO A 1 108 ? -5.223 32.031 0.623 1 93.56 108 PRO A C 1
ATOM 850 O O . PRO A 1 108 ? -6.242 31.391 0.346 1 93.56 108 PRO A O 1
ATOM 853 N N . ARG A 1 109 ? -4.004 31.703 0.201 1 91.44 109 ARG A N 1
ATOM 854 C CA . ARG A 1 109 ? -3.801 30.625 -0.754 1 91.44 109 ARG A CA 1
ATOM 855 C C . ARG A 1 109 ? -3.502 29.312 -0.037 1 91.44 109 ARG A C 1
ATOM 857 O O . ARG A 1 109 ? -3.797 28.234 -0.557 1 91.44 109 ARG A O 1
ATOM 864 N N . SER A 1 110 ? -2.947 29.297 1.072 1 89.75 110 SER A N 1
ATOM 865 C CA . SER A 1 110 ? -2.621 28.062 1.78 1 89.75 110 SER A CA 1
ATOM 866 C C . SER A 1 110 ? -3.727 27.672 2.76 1 89.75 110 SER A C 1
ATOM 868 O O . SER A 1 110 ? -4.406 28.547 3.307 1 89.75 110 SER A O 1
ATOM 870 N N . TRP A 1 111 ? -3.896 26.422 2.955 1 89.31 111 TRP A N 1
ATOM 871 C CA . TRP A 1 111 ? -4.918 25.953 3.881 1 89.31 111 TRP A CA 1
ATOM 872 C C . TRP A 1 111 ? -4.582 26.344 5.316 1 89.31 111 TRP A C 1
ATOM 874 O O . TRP A 1 111 ? -5.477 26.641 6.109 1 89.31 111 TRP A O 1
ATOM 884 N N . GLU A 1 112 ? -3.312 26.375 5.656 1 86.94 112 GLU A N 1
ATOM 885 C CA . GLU A 1 112 ? -2.893 26.766 6.996 1 86.94 112 GLU A CA 1
ATOM 886 C C . GLU A 1 112 ? -3.344 28.188 7.32 1 86.94 112 GLU A C 1
ATOM 888 O O . GLU A 1 112 ? -3.859 28.453 8.406 1 86.94 112 GLU A O 1
ATOM 893 N N . GLU A 1 113 ? -3.197 28.984 6.344 1 91.06 113 GLU A N 1
ATOM 894 C CA . GLU A 1 113 ? -3.621 30.375 6.531 1 91.06 113 GLU A CA 1
ATOM 895 C C . GLU A 1 113 ? -5.141 30.484 6.512 1 91.06 113 GLU A C 1
ATOM 897 O O . GLU A 1 113 ? -5.723 31.188 7.34 1 91.06 113 GLU A O 1
ATOM 902 N N . ALA A 1 114 ? -5.746 29.781 5.586 1 92.75 114 ALA A N 1
ATOM 903 C CA . ALA A 1 114 ? -7.195 29.859 5.422 1 92.75 114 ALA A CA 1
ATOM 904 C C . ALA A 1 114 ? -7.922 29.375 6.672 1 92.75 114 ALA A C 1
ATOM 906 O O . ALA A 1 114 ? -8.93 29.953 7.082 1 92.75 114 ALA A O 1
ATOM 907 N N . SER A 1 115 ? -7.426 28.344 7.246 1 88.31 115 SER A N 1
ATOM 908 C CA . SER A 1 115 ? -8.047 27.797 8.445 1 88.31 115 SER A CA 1
ATOM 909 C C . SER A 1 115 ? -7.926 28.75 9.617 1 88.31 115 SER A C 1
ATOM 911 O O . SER A 1 115 ? -8.867 28.922 10.398 1 88.31 115 SER A O 1
ATOM 913 N N . THR A 1 116 ? -6.805 29.391 9.758 1 88.06 116 THR A N 1
ATOM 914 C CA . THR A 1 116 ? -6.578 30.344 10.836 1 88.06 116 THR A CA 1
ATOM 915 C C . THR A 1 116 ? -7.434 31.594 10.648 1 88.06 116 THR A C 1
ATOM 917 O O . THR A 1 116 ? -7.996 32.125 11.617 1 88.06 116 THR A O 1
ATOM 920 N N . VAL A 1 117 ? -7.492 32 9.445 1 93.12 117 VAL A N 1
ATOM 921 C CA . VAL A 1 117 ? -8.312 33.156 9.133 1 93.12 117 VAL A CA 1
ATOM 922 C C . VAL A 1 117 ? -9.781 32.875 9.43 1 93.12 117 VAL A C 1
ATOM 924 O O . VAL A 1 117 ? -10.492 33.688 9.977 1 93.12 117 VAL A O 1
ATOM 927 N N . SER A 1 118 ? -10.219 31.703 9.086 1 92.19 118 SER A N 1
ATOM 928 C CA . SER A 1 118 ? -11.602 31.297 9.336 1 92.19 118 SER A CA 1
ATOM 929 C C . SER A 1 118 ? -11.883 31.203 10.836 1 92.19 118 SER A C 1
ATOM 931 O O . SER A 1 118 ? -12.984 31.547 11.281 1 92.19 118 SER A O 1
ATOM 933 N N . GLU A 1 119 ? -10.945 30.797 11.539 1 85.94 119 GLU A N 1
ATOM 934 C CA . GLU A 1 119 ? -11.102 30.656 12.984 1 85.94 119 GLU A CA 1
ATOM 935 C C . GLU A 1 119 ? -11.281 32.031 13.648 1 85.94 119 GLU A C 1
ATOM 937 O O . GLU A 1 119 ? -12.141 32.188 14.516 1 85.94 119 GLU A O 1
ATOM 942 N N . VAL A 1 120 ? -10.5 32.938 13.258 1 87.38 120 VAL A N 1
ATOM 943 C CA . VAL A 1 120 ? -10.539 34.281 13.883 1 87.38 120 VAL A CA 1
ATOM 944 C C . VAL A 1 120 ? -11.781 35.031 13.422 1 87.38 120 VAL A C 1
ATOM 946 O O . VAL A 1 120 ? -12.273 35.906 14.133 1 87.38 120 VAL A O 1
ATOM 949 N N . SER A 1 121 ? -12.312 34.562 12.266 1 88.69 121 SER A N 1
ATOM 950 C CA . SER A 1 121 ? -13.445 35.281 11.703 1 88.69 121 SER A CA 1
ATOM 951 C C . SER A 1 121 ? -14.766 34.594 12.078 1 88.69 121 SER A C 1
ATOM 953 O O . SER A 1 121 ? -15.828 35 11.602 1 88.69 121 SER A O 1
ATOM 955 N N . GLU A 1 122 ? -14.664 33.625 12.812 1 84.31 122 GLU A N 1
ATOM 956 C CA . GLU A 1 122 ? -15.828 32.781 13.125 1 84.31 122 GLU A CA 1
ATOM 957 C C . GLU A 1 122 ? -16.953 33.625 13.711 1 84.31 122 GLU A C 1
ATOM 959 O O . GLU A 1 122 ? -18.125 33.375 13.43 1 84.31 122 GLU A O 1
ATOM 964 N N . ASN A 1 123 ? -16.734 34.75 14.445 1 83.12 123 ASN A N 1
ATOM 965 C CA . ASN A 1 123 ? -17.781 35.5 15.141 1 83.12 123 ASN A CA 1
ATOM 966 C C . ASN A 1 123 ? -18.219 36.719 14.328 1 83.12 123 ASN A C 1
ATOM 968 O O . ASN A 1 123 ? -19.078 37.469 14.766 1 83.12 123 ASN A O 1
ATOM 972 N N . TYR A 1 124 ? -17.766 36.969 13.117 1 89.25 124 TYR A N 1
ATOM 973 C CA . TYR A 1 124 ? -18.062 38.188 12.375 1 89.25 124 TYR A CA 1
ATOM 974 C C . TYR A 1 124 ? -18.953 37.906 11.164 1 89.25 124 TYR A C 1
ATOM 976 O O . TYR A 1 124 ? -19.453 38.812 10.516 1 89.25 124 TYR A O 1
ATOM 984 N N . ASP A 1 125 ? -19.375 36.844 10.859 1 89.56 125 ASP A N 1
ATOM 985 C CA . ASP A 1 125 ? -20.219 36.469 9.727 1 89.56 125 ASP A CA 1
ATOM 986 C C . ASP A 1 125 ? -19.672 37.031 8.422 1 89.56 125 ASP A C 1
ATOM 988 O O . ASP A 1 125 ? -20.422 37.625 7.648 1 89.56 125 ASP A O 1
ATOM 992 N N . VAL A 1 126 ? -18.422 37.188 8.18 1 94.62 126 VAL A N 1
ATOM 993 C CA . VAL A 1 126 ? -17.766 37.656 6.961 1 94.62 126 VAL A CA 1
ATOM 994 C C . VAL A 1 126 ? -17.375 36.469 6.086 1 94.62 126 VAL A C 1
ATOM 996 O O . VAL A 1 126 ? -16.578 35.625 6.508 1 94.62 126 VAL A O 1
ATOM 999 N N . PRO A 1 127 ? -17.922 36.469 4.871 1 95.88 127 PRO A N 1
ATOM 1000 C CA . PRO A 1 127 ? -17.516 35.375 3.979 1 95.88 127 PRO A CA 1
ATOM 1001 C C . PRO A 1 127 ? -16.047 35.438 3.602 1 95.88 127 PRO A C 1
ATOM 1003 O O . PRO A 1 127 ? -15.508 36.531 3.369 1 95.88 127 PRO A O 1
ATOM 1006 N N . ILE A 1 128 ? -15.438 34.312 3.605 1 96.94 128 ILE A N 1
ATOM 1007 C CA . ILE A 1 128 ? -14.031 34.156 3.229 1 96.94 128 ILE A CA 1
ATOM 1008 C C . ILE A 1 128 ? -13.922 33.312 1.969 1 96.94 128 ILE A C 1
ATOM 1010 O O . ILE A 1 128 ? -14.289 32.125 1.975 1 96.94 128 ILE A O 1
ATOM 1014 N N . LEU A 1 129 ? -13.492 33.906 0.914 1 97.19 129 LEU A N 1
ATOM 1015 C CA . LEU A 1 129 ? -13.203 33.156 -0.312 1 97.19 129 LEU A CA 1
ATOM 1016 C C . LEU A 1 129 ? -11.734 32.781 -0.372 1 97.19 129 LEU A C 1
ATOM 1018 O O . LEU A 1 129 ? -10.898 33.531 -0.869 1 97.19 129 LEU A O 1
ATOM 1022 N N . SER A 1 130 ? -11.492 31.594 0.029 1 96.12 130 SER A N 1
ATOM 1023 C CA . SER A 1 130 ? -10.117 31.109 0.13 1 96.12 130 SER A CA 1
ATOM 1024 C C . SER A 1 130 ? -9.602 30.609 -1.219 1 96.12 130 SER A C 1
ATOM 1026 O O . SER A 1 130 ? -10.352 30.031 -1.999 1 96.12 130 SER A O 1
ATOM 1028 N N . PHE A 1 131 ? -8.289 30.875 -1.426 1 95.12 131 PHE A N 1
ATOM 1029 C CA . PHE A 1 131 ? -7.645 30.375 -2.631 1 95.12 131 PHE A CA 1
ATOM 1030 C C . PHE A 1 131 ? -6.965 29.031 -2.363 1 95.12 131 PHE A C 1
ATOM 1032 O O . PHE A 1 131 ? -6.227 28.516 -3.211 1 95.12 131 PHE A O 1
ATOM 1039 N N . ALA A 1 132 ? -7.199 28.484 -1.211 1 91.06 132 ALA A N 1
ATOM 1040 C CA . ALA A 1 132 ? -6.652 27.156 -0.889 1 91.06 132 ALA A CA 1
ATOM 1041 C C . ALA A 1 132 ? -7.398 26.062 -1.629 1 91.06 132 ALA A C 1
ATOM 1043 O O . ALA A 1 132 ? -8.625 25.969 -1.548 1 91.06 132 ALA A O 1
ATOM 1044 N N . ASP A 1 133 ? -6.66 25.234 -2.307 1 86.94 133 ASP A N 1
ATOM 1045 C CA . ASP A 1 133 ? -7.316 24.203 -3.113 1 86.94 133 ASP A CA 1
ATOM 1046 C C . ASP A 1 133 ? -7.402 22.875 -2.357 1 86.94 133 ASP A C 1
ATOM 1048 O O . ASP A 1 133 ? -7.926 21.891 -2.881 1 86.94 133 ASP A O 1
ATOM 1052 N N . SER A 1 134 ? -6.879 22.828 -1.162 1 83.25 134 SER A N 1
ATOM 1053 C CA . SER A 1 134 ? -6.816 21.562 -0.435 1 83.25 134 SER A CA 1
ATOM 1054 C C . SER A 1 134 ? -7.594 21.641 0.875 1 83.25 134 SER A C 1
ATOM 1056 O O . SER A 1 134 ? -7.145 21.125 1.902 1 83.25 134 SER A O 1
ATOM 1058 N N . SER A 1 135 ? -8.719 22.281 0.883 1 85.56 135 SER A N 1
ATOM 1059 C CA . SER A 1 135 ? -9.531 22.328 2.096 1 85.56 135 SER A CA 1
ATOM 1060 C C . SER A 1 135 ? -10.195 20.969 2.359 1 85.56 135 SER A C 1
ATOM 1062 O O . SER A 1 135 ? -10.672 20.328 1.431 1 85.56 135 SER A O 1
ATOM 1064 N N . PRO A 1 136 ? -10.141 20.547 3.539 1 82.81 136 PRO A N 1
ATOM 1065 C CA . PRO A 1 136 ? -10.781 19.266 3.863 1 82.81 136 PRO A CA 1
ATOM 1066 C C . PRO A 1 136 ? -12.297 19.297 3.66 1 82.81 136 PRO A C 1
ATOM 1068 O O . PRO A 1 136 ? -12.898 20.375 3.646 1 82.81 136 PRO A O 1
ATOM 1071 N N . PRO A 1 137 ? -12.938 18.141 3.553 1 79.94 137 PRO A N 1
ATOM 1072 C CA . PRO A 1 137 ? -14.375 18.078 3.273 1 79.94 137 PRO A CA 1
ATOM 1073 C C . PRO A 1 137 ? -15.219 18.625 4.418 1 79.94 137 PRO A C 1
ATOM 1075 O O . PRO A 1 137 ? -16.344 19.094 4.191 1 79.94 137 PRO A O 1
ATOM 1078 N N . TRP A 1 138 ? -14.727 18.703 5.629 1 83.81 138 TRP A N 1
ATOM 1079 C CA . TRP A 1 138 ? -15.516 19.125 6.785 1 83.81 138 TRP A CA 1
ATOM 1080 C C . TRP A 1 138 ? -15.398 20.625 7.008 1 83.81 138 TRP A C 1
ATOM 1082 O O . TRP A 1 138 ? -16.047 21.188 7.891 1 83.81 138 TRP A O 1
ATOM 1092 N N . ALA A 1 139 ? -14.578 21.297 6.27 1 87.19 139 ALA A N 1
ATOM 1093 C CA . ALA A 1 139 ? -14.234 22.703 6.516 1 87.19 139 ALA A CA 1
ATOM 1094 C C . ALA A 1 139 ? -15.484 23.578 6.492 1 87.19 139 ALA A C 1
ATOM 1096 O O . ALA A 1 139 ? -15.648 24.453 7.344 1 87.19 139 ALA A O 1
ATOM 1097 N N . ALA A 1 140 ? -16.406 23.297 5.547 1 86.62 140 ALA A N 1
ATOM 1098 C CA . ALA A 1 140 ? -17.609 24.109 5.395 1 86.62 140 ALA A CA 1
ATOM 1099 C C . ALA A 1 140 ? -18.562 23.922 6.574 1 86.62 140 ALA A C 1
ATOM 1101 O O . ALA A 1 140 ? -19.297 24.844 6.938 1 86.62 140 ALA A O 1
ATOM 1102 N N . GLU A 1 141 ? -18.5 22.781 7.172 1 83.38 141 GLU A N 1
ATOM 1103 C CA . GLU A 1 141 ? -19.344 22.516 8.328 1 83.38 141 GLU A CA 1
ATOM 1104 C C . GLU A 1 141 ? -18.844 23.234 9.57 1 83.38 141 GLU A C 1
ATOM 1106 O O . GLU A 1 141 ? -19.625 23.719 10.383 1 83.38 141 GLU A O 1
ATOM 1111 N N . ARG A 1 142 ? -17.609 23.375 9.695 1 85.12 142 ARG A N 1
ATOM 1112 C CA . ARG A 1 142 ? -17 24.047 10.836 1 85.12 142 ARG A CA 1
ATOM 1113 C C . ARG A 1 142 ? -17.094 25.562 10.695 1 85.12 142 ARG A C 1
ATOM 1115 O O . ARG A 1 142 ? -17.344 26.266 11.68 1 85.12 142 ARG A O 1
ATOM 1122 N N . TRP A 1 143 ? -16.797 25.953 9.5 1 91.31 143 TRP A N 1
ATOM 1123 C CA . TRP A 1 143 ? -16.828 27.391 9.203 1 91.31 143 TRP A CA 1
ATOM 1124 C C . TRP A 1 143 ? -17.812 27.688 8.07 1 91.31 143 TRP A C 1
ATOM 1126 O O . TRP A 1 143 ? -17.422 27.719 6.898 1 91.31 143 TRP A O 1
ATOM 1136 N N . PRO A 1 144 ? -18.984 28 8.414 1 90.94 144 PRO A N 1
ATOM 1137 C CA . PRO A 1 144 ? -20.047 28.156 7.414 1 90.94 144 PRO A CA 1
ATOM 1138 C C . PRO A 1 144 ? -19.797 29.297 6.445 1 90.94 144 PRO A C 1
ATOM 1140 O O . PRO A 1 144 ? -20.359 29.328 5.348 1 90.94 144 PRO A O 1
ATOM 1143 N N . PHE A 1 145 ? -18.938 30.281 6.82 1 95 145 PHE A N 1
ATOM 1144 C CA . PHE A 1 145 ? -18.703 31.438 5.957 1 95 145 PHE A CA 1
ATOM 1145 C C . PHE A 1 145 ? -17.438 31.234 5.125 1 95 145 PHE A C 1
ATOM 1147 O O . PHE A 1 145 ? -17.016 32.156 4.406 1 95 145 PHE A O 1
ATOM 1154 N N . LEU A 1 146 ? -16.844 30.047 5.207 1 95.38 146 LEU A N 1
ATOM 1155 C CA . LEU A 1 146 ? -15.664 29.734 4.41 1 95.38 146 LEU A CA 1
ATOM 1156 C C . LEU A 1 146 ? -16.062 29.109 3.072 1 95.38 146 LEU A C 1
ATOM 1158 O O . LEU A 1 146 ? -16.859 28.172 3.027 1 95.38 146 LEU A O 1
ATOM 1162 N N . ILE A 1 147 ? -15.555 29.703 1.983 1 95.88 147 ILE A N 1
ATOM 1163 C CA . ILE A 1 147 ? -15.789 29.219 0.631 1 95.88 147 ILE A CA 1
ATOM 1164 C C . ILE A 1 147 ? -14.453 28.938 -0.053 1 95.88 147 ILE A C 1
ATOM 1166 O O . ILE A 1 147 ? -13.539 29.75 -0 1 95.88 147 ILE A O 1
ATOM 1170 N N . GLN A 1 148 ? -14.367 27.797 -0.639 1 94.81 148 GLN A N 1
ATOM 1171 C CA . GLN A 1 148 ? -13.188 27.5 -1.446 1 94.81 148 GLN A CA 1
ATOM 1172 C C . GLN A 1 148 ? -13.352 28.031 -2.871 1 94.81 148 GLN A C 1
ATOM 1174 O O . GLN A 1 148 ? -14.023 27.391 -3.693 1 94.81 148 GLN A O 1
ATOM 1179 N N . ALA A 1 149 ? -12.656 29.047 -3.135 1 94.88 149 ALA A N 1
ATOM 1180 C CA . ALA A 1 149 ? -12.836 29.734 -4.41 1 94.88 149 ALA A CA 1
ATOM 1181 C C . ALA A 1 149 ? -11.781 29.297 -5.426 1 94.88 149 ALA A C 1
ATOM 1183 O O . ALA A 1 149 ? -11.641 29.906 -6.488 1 94.88 149 ALA A O 1
ATOM 1184 N N . ALA A 1 150 ? -11.023 28.328 -5.086 1 92.44 150 ALA A N 1
ATOM 1185 C CA . ALA A 1 150 ? -10.109 27.688 -6.023 1 92.44 150 ALA A CA 1
ATOM 1186 C C . ALA A 1 150 ? -10.5 26.234 -6.277 1 92.44 150 ALA A C 1
ATOM 1188 O O . ALA A 1 150 ? -10.891 25.516 -5.348 1 92.44 150 ALA A O 1
ATOM 1189 N N . ALA A 1 151 ? -10.422 25.844 -7.535 1 90.38 151 ALA A N 1
ATOM 1190 C CA . ALA A 1 151 ? -10.781 24.484 -7.879 1 90.38 151 ALA A CA 1
ATOM 1191 C C . ALA A 1 151 ? -9.805 23.484 -7.25 1 90.38 151 ALA A C 1
ATOM 1193 O O . ALA A 1 151 ? -8.594 23.688 -7.277 1 90.38 151 ALA A O 1
ATOM 1194 N N . GLY A 1 152 ? -10.398 22.469 -6.652 1 88.88 152 GLY A N 1
ATOM 1195 C CA . GLY A 1 152 ? -9.562 21.422 -6.078 1 88.88 152 GLY A CA 1
ATOM 1196 C C . GLY A 1 152 ? -8.742 20.688 -7.117 1 88.88 152 GLY A C 1
ATOM 1197 O O . GLY A 1 152 ? -9.234 20.391 -8.211 1 88.88 152 GLY A O 1
ATOM 1198 N N . THR A 1 153 ? -7.461 20.422 -6.746 1 89.06 153 THR A N 1
ATOM 1199 C CA . THR A 1 153 ? -6.598 19.75 -7.703 1 89.06 153 THR A CA 1
ATOM 1200 C C . THR A 1 153 ? -6.16 18.391 -7.164 1 89.06 153 THR A C 1
ATOM 1202 O O . THR A 1 153 ? -5.148 17.844 -7.605 1 89.06 153 THR A O 1
ATOM 1205 N N . HIS A 1 154 ? -6.902 17.844 -6.25 1 90.31 154 HIS A N 1
ATOM 1206 C CA . HIS A 1 154 ? -6.508 16.578 -5.648 1 90.31 154 HIS A CA 1
ATOM 1207 C C . HIS A 1 154 ? -6.586 15.445 -6.66 1 90.31 154 HIS A C 1
ATOM 1209 O O . HIS A 1 154 ? -5.871 14.445 -6.535 1 90.31 154 HIS A O 1
ATOM 1215 N N . ILE A 1 155 ? -7.363 15.594 -7.73 1 93.06 155 ILE A N 1
ATOM 1216 C CA . ILE A 1 155 ? -7.566 14.57 -8.742 1 93.06 155 ILE A CA 1
ATOM 1217 C C . ILE A 1 155 ? -6.277 14.375 -9.547 1 93.06 155 ILE A C 1
ATOM 1219 O O . ILE A 1 155 ? -6.074 13.32 -10.156 1 93.06 155 ILE A O 1
ATOM 1223 N N . GLN A 1 156 ? -5.363 15.312 -9.461 1 95.25 156 GLN A N 1
ATOM 1224 C CA . GLN A 1 156 ? -4.098 15.219 -10.172 1 95.25 156 GLN A CA 1
ATOM 1225 C C . GLN A 1 156 ? -3.281 14.023 -9.695 1 95.25 156 GLN A C 1
ATOM 1227 O O . GLN A 1 156 ? -2.453 13.484 -10.438 1 95.25 156 GLN A O 1
ATOM 1232 N N . MET A 1 157 ? -3.537 13.641 -8.469 1 95.81 157 MET A N 1
ATOM 1233 C CA . MET A 1 157 ? -2.791 12.516 -7.898 1 95.81 157 MET A CA 1
ATOM 1234 C C . MET A 1 157 ? -3.102 11.227 -8.641 1 95.81 157 MET A C 1
ATOM 1236 O O . MET A 1 157 ? -2.244 10.344 -8.758 1 95.81 157 MET A O 1
ATOM 1240 N N . LYS A 1 158 ? -4.301 11.141 -9.156 1 94.81 158 LYS A N 1
ATOM 1241 C CA . LYS A 1 158 ? -4.637 10.008 -10.016 1 94.81 158 LYS A CA 1
ATOM 1242 C C . LYS A 1 158 ? -3.867 10.07 -11.328 1 94.81 158 LYS A C 1
ATOM 1244 O O . LYS A 1 158 ? -3.465 9.031 -11.875 1 94.81 158 LYS A O 1
ATOM 1249 N N . ALA A 1 159 ? -3.684 11.25 -11.844 1 96.5 159 ALA A N 1
ATOM 1250 C CA . ALA A 1 159 ? -2.893 11.422 -13.062 1 96.5 159 ALA A CA 1
ATOM 1251 C C . ALA A 1 159 ? -1.45 10.969 -12.844 1 96.5 159 ALA A C 1
ATOM 1253 O O . ALA A 1 159 ? -0.872 10.289 -13.695 1 96.5 159 ALA A O 1
ATOM 1254 N N . VAL A 1 160 ? -0.89 11.375 -11.75 1 97.31 160 VAL A N 1
ATOM 1255 C CA . VAL A 1 160 ? 0.479 11 -11.406 1 97.31 160 VAL A CA 1
ATOM 1256 C C . VAL A 1 160 ? 0.596 9.484 -11.328 1 97.31 160 VAL A C 1
ATOM 1258 O O . VAL A 1 160 ? 1.544 8.898 -11.859 1 97.31 160 VAL A O 1
ATOM 1261 N N . ALA A 1 161 ? -0.34 8.867 -10.617 1 94.94 161 ALA A N 1
ATOM 1262 C CA . ALA A 1 161 ? -0.34 7.414 -10.484 1 94.94 161 ALA A CA 1
ATOM 1263 C C . ALA A 1 161 ? -0.426 6.742 -11.852 1 94.94 161 ALA A C 1
ATOM 1265 O O . ALA A 1 161 ? 0.258 5.75 -12.109 1 94.94 161 ALA A O 1
ATOM 1266 N N . ASN A 1 162 ? -1.253 7.27 -12.742 1 94.12 162 ASN A N 1
ATOM 1267 C CA . ASN A 1 162 ? -1.417 6.691 -14.07 1 94.12 162 ASN A CA 1
ATOM 1268 C C . ASN A 1 162 ? -0.16 6.867 -14.914 1 94.12 162 ASN A C 1
ATOM 1270 O O . ASN A 1 162 ? 0.147 6.027 -15.766 1 94.12 162 ASN A O 1
ATOM 1274 N N . ILE A 1 163 ? 0.537 7.945 -14.711 1 95.94 163 ILE A N 1
ATOM 1275 C CA . ILE A 1 163 ? 1.812 8.148 -15.391 1 95.94 163 ILE A CA 1
ATOM 1276 C C . ILE A 1 163 ? 2.793 7.051 -14.977 1 95.94 163 ILE A C 1
ATOM 1278 O O . ILE A 1 163 ? 3.432 6.43 -15.828 1 95.94 163 ILE A O 1
ATOM 1282 N N . ILE A 1 164 ? 2.885 6.797 -13.742 1 93.56 164 ILE A N 1
ATOM 1283 C CA . ILE A 1 164 ? 3.805 5.793 -13.219 1 93.56 164 ILE A CA 1
ATOM 1284 C C . ILE A 1 164 ? 3.412 4.414 -13.742 1 93.56 164 ILE A C 1
ATOM 1286 O O . ILE A 1 164 ? 4.27 3.645 -14.18 1 93.56 164 ILE A O 1
ATOM 1290 N N . GLN A 1 165 ? 2.166 4.164 -13.703 1 86.12 165 GLN A N 1
ATOM 1291 C CA . GLN A 1 165 ? 1.651 2.879 -14.172 1 86.12 165 GLN A CA 1
ATOM 1292 C C . GLN A 1 165 ? 1.953 2.668 -15.648 1 86.12 165 GLN A C 1
ATOM 1294 O O . GLN A 1 165 ? 2.221 1.545 -16.078 1 86.12 165 GLN A O 1
ATOM 1299 N N . SER A 1 166 ? 1.903 3.723 -16.406 1 87.31 166 SER A N 1
ATOM 1300 C CA . SER A 1 166 ? 2.066 3.654 -17.859 1 87.31 166 SER A CA 1
ATOM 1301 C C . SER A 1 166 ? 3.443 3.121 -18.234 1 87.31 166 SER A C 1
ATOM 1303 O O . SER A 1 166 ? 3.607 2.496 -19.281 1 87.31 166 SER A O 1
ATOM 1305 N N . TRP A 1 167 ? 4.387 3.344 -17.406 1 86.31 167 TRP A N 1
ATOM 1306 C CA . TRP A 1 167 ? 5.75 2.949 -17.75 1 86.31 167 TRP A CA 1
ATOM 1307 C C . TRP A 1 167 ? 6.172 1.716 -16.953 1 86.31 167 TRP A C 1
ATOM 1309 O O . TRP A 1 167 ? 7.344 1.328 -16.984 1 86.31 167 TRP A O 1
ATOM 1319 N N . GLY A 1 168 ? 5.309 1.209 -16.141 1 77.19 168 GLY A N 1
ATOM 1320 C CA . GLY A 1 168 ? 5.508 -0.077 -15.484 1 77.19 168 GLY A CA 1
ATOM 1321 C C . GLY A 1 168 ? 6.309 0.021 -14.203 1 77.19 168 GLY A C 1
ATOM 1322 O O . GLY A 1 168 ? 6.844 -0.98 -13.719 1 77.19 168 GLY A O 1
ATOM 1323 N N . TRP A 1 169 ? 6.508 1.191 -13.703 1 84.38 169 TRP A N 1
ATOM 1324 C CA . TRP A 1 169 ? 7.215 1.334 -12.438 1 84.38 169 TRP A CA 1
ATOM 1325 C C . TRP A 1 169 ? 6.34 0.882 -11.273 1 84.38 169 TRP A C 1
ATOM 1327 O O . TRP A 1 169 ? 5.145 1.182 -11.234 1 84.38 169 TRP A O 1
ATOM 1337 N N . ARG A 1 170 ? 6.883 0.217 -10.289 1 77.88 170 ARG A N 1
ATOM 1338 C CA . ARG A 1 170 ? 6.078 -0.361 -9.219 1 77.88 170 ARG A CA 1
ATOM 1339 C C . ARG A 1 170 ? 6.383 0.314 -7.887 1 77.88 170 ARG A C 1
ATOM 1341 O O . ARG A 1 170 ? 5.703 0.06 -6.887 1 77.88 170 ARG A O 1
ATOM 1348 N N . ARG A 1 171 ? 7.395 1.109 -7.871 1 86.38 171 ARG A N 1
ATOM 1349 C CA . ARG A 1 171 ? 7.758 1.846 -6.664 1 86.38 171 ARG A CA 1
ATOM 1350 C C . ARG A 1 171 ? 8.023 3.312 -6.98 1 86.38 171 ARG A C 1
ATOM 1352 O O . ARG A 1 171 ? 8.43 3.65 -8.094 1 86.38 171 ARG A O 1
ATOM 1359 N N . ALA A 1 172 ? 7.781 4.117 -6.02 1 92.88 172 ALA A N 1
ATOM 1360 C CA . ALA A 1 172 ? 8.039 5.547 -6.195 1 92.88 172 ALA A CA 1
ATOM 1361 C C . ALA A 1 172 ? 8.438 6.199 -4.875 1 92.88 172 ALA A C 1
ATOM 1363 O O . ALA A 1 172 ? 7.934 5.832 -3.812 1 92.88 172 ALA A O 1
ATOM 1364 N N . ASN A 1 173 ? 9.461 7.062 -4.941 1 95.12 173 ASN A N 1
ATOM 1365 C CA . ASN A 1 173 ? 9.781 7.949 -3.826 1 95.12 173 ASN A CA 1
ATOM 1366 C C . ASN A 1 173 ? 8.945 9.227 -3.865 1 95.12 173 ASN A C 1
ATOM 1368 O O . ASN A 1 173 ? 8.758 9.82 -4.93 1 95.12 173 ASN A O 1
ATOM 1372 N N . VAL A 1 174 ? 8.375 9.57 -2.785 1 94.88 174 VAL A N 1
ATOM 1373 C CA . VAL A 1 174 ? 7.539 10.758 -2.738 1 94.88 174 VAL A CA 1
ATOM 1374 C C . VAL A 1 174 ? 8.188 11.82 -1.853 1 94.88 174 VAL A C 1
ATOM 1376 O O . VAL A 1 174 ? 8.477 11.562 -0.679 1 94.88 174 VAL A O 1
ATOM 1379 N N . ILE A 1 175 ? 8.5 12.93 -2.424 1 95.38 175 ILE A N 1
ATOM 1380 C CA . ILE A 1 175 ? 9.031 14.094 -1.721 1 95.38 175 ILE A CA 1
ATOM 1381 C C . ILE A 1 175 ? 7.973 15.195 -1.665 1 95.38 175 ILE A C 1
ATOM 1383 O O . ILE A 1 175 ? 7.465 15.633 -2.701 1 95.38 175 ILE A O 1
ATOM 1387 N N . TYR A 1 176 ? 7.551 15.594 -0.492 1 92.62 176 TYR A N 1
ATOM 1388 C CA . TYR A 1 176 ? 6.543 16.641 -0.383 1 92.62 176 TYR A CA 1
ATOM 1389 C C . TYR A 1 176 ? 6.906 17.641 0.717 1 92.62 176 TYR A C 1
ATOM 1391 O O . TYR A 1 176 ? 7.754 17.344 1.563 1 92.62 176 TYR A O 1
ATOM 1399 N N . GLU A 1 177 ? 6.371 18.781 0.566 1 91.25 177 GLU A N 1
ATOM 1400 C CA . GLU A 1 177 ? 6.605 19.828 1.561 1 91.25 177 GLU A CA 1
ATOM 1401 C C . GLU A 1 177 ? 5.801 19.562 2.832 1 91.25 177 GLU A C 1
ATOM 1403 O O . GLU A 1 177 ? 4.602 19.297 2.768 1 91.25 177 GLU A O 1
ATOM 1408 N N . ASP A 1 178 ? 6.477 19.609 3.934 1 85.19 178 ASP A N 1
ATOM 1409 C CA . ASP A 1 178 ? 5.84 19.297 5.207 1 85.19 178 ASP A CA 1
ATOM 1410 C C . ASP A 1 178 ? 4.922 20.438 5.656 1 85.19 178 ASP A C 1
ATOM 1412 O O . ASP A 1 178 ? 5.215 21.125 6.633 1 85.19 178 ASP A O 1
ATOM 1416 N N . THR A 1 179 ? 3.82 20.609 5.012 1 82.5 179 THR A N 1
ATOM 1417 C CA . THR A 1 179 ? 2.736 21.531 5.32 1 82.5 179 THR A CA 1
ATOM 1418 C C . THR A 1 179 ? 1.39 20.812 5.301 1 82.5 179 THR A C 1
ATOM 1420 O O . THR A 1 179 ? 1.26 19.75 4.707 1 82.5 179 THR A O 1
ATOM 1423 N N . ASP A 1 180 ? 0.473 21.375 5.934 1 75.81 180 ASP A N 1
ATOM 1424 C CA . ASP A 1 180 ? -0.852 20.766 5.949 1 75.81 180 ASP A CA 1
ATOM 1425 C C . ASP A 1 180 ? -1.441 20.688 4.543 1 75.81 180 ASP A C 1
ATOM 1427 O O . ASP A 1 180 ? -2.107 19.719 4.195 1 75.81 180 ASP A O 1
ATOM 1431 N N . SER A 1 181 ? -1.177 21.75 3.832 1 75.56 181 SER A N 1
ATOM 1432 C CA . SER A 1 181 ? -1.693 21.797 2.467 1 75.56 181 SER A CA 1
ATOM 1433 C C . SER A 1 181 ? -1.138 20.656 1.622 1 75.56 181 SER A C 1
ATOM 1435 O O . SER A 1 181 ? -1.882 20 0.888 1 75.56 181 SER A O 1
ATOM 1437 N N . ALA A 1 182 ? 0.11 20.469 1.766 1 74.56 182 ALA A N 1
ATOM 1438 C CA . ALA A 1 182 ? 0.753 19.422 0.96 1 74.56 182 ALA A CA 1
ATOM 1439 C C . ALA A 1 182 ? 0.404 18.031 1.475 1 74.56 182 ALA A C 1
ATOM 1441 O O . ALA A 1 182 ? 0.179 17.109 0.686 1 74.56 182 ALA A O 1
ATOM 1442 N N . ALA A 1 183 ? 0.357 17.891 2.727 1 74.88 183 ALA A N 1
ATOM 1443 C CA . ALA A 1 183 ? 0.069 16.594 3.33 1 74.88 183 ALA A CA 1
ATOM 1444 C C . ALA A 1 183 ? -1.325 16.109 2.945 1 74.88 183 ALA A C 1
ATOM 1446 O O . ALA A 1 183 ? -1.54 14.898 2.756 1 74.88 183 ALA A O 1
ATOM 1447 N N . ASN A 1 184 ? -2.242 17.031 2.834 1 70.94 184 ASN A N 1
ATOM 1448 C CA . ASN A 1 184 ? -3.609 16.688 2.459 1 70.94 184 ASN A CA 1
ATOM 1449 C C . ASN A 1 184 ? -3.68 16.125 1.042 1 70.94 184 ASN A C 1
ATOM 1451 O O . ASN A 1 184 ? -4.598 15.367 0.712 1 70.94 184 ASN A O 1
ATOM 1455 N N . GLY A 1 185 ? -2.75 16.516 0.304 1 71.38 185 GLY A N 1
ATOM 1456 C CA . GLY A 1 185 ? -2.699 15.984 -1.048 1 71.38 185 GLY A CA 1
ATOM 1457 C C . GLY A 1 185 ? -2.08 14.609 -1.12 1 71.38 185 GLY A C 1
ATOM 1458 O O . GLY A 1 185 ? -2.416 13.812 -2.002 1 71.38 185 GLY A O 1
ATOM 1459 N N . ILE A 1 186 ? -1.174 14.438 -0.263 1 75 186 ILE A N 1
ATOM 1460 C CA . ILE A 1 186 ? -0.441 13.18 -0.292 1 75 186 ILE A CA 1
ATOM 1461 C C . ILE A 1 186 ? -1.275 12.086 0.365 1 75 186 ILE A C 1
ATOM 1463 O O . ILE A 1 186 ? -1.724 11.148 -0.304 1 75 186 ILE A O 1
ATOM 1467 N N . SER A 1 187 ? -1.517 12.258 1.566 1 73.44 187 SER A N 1
ATOM 1468 C CA . SER A 1 187 ? -2.438 11.367 2.26 1 73.44 187 SER A CA 1
ATOM 1469 C C . SER A 1 187 ? -3.805 12.016 2.447 1 73.44 187 SER A C 1
ATOM 1471 O O . SER A 1 187 ? -3.906 13.102 3.023 1 73.44 187 SER A O 1
ATOM 1473 N N . PRO A 1 188 ? -4.887 11.656 1.734 1 76.25 188 PRO A N 1
ATOM 1474 C CA . PRO A 1 188 ? -5.035 10.258 1.314 1 76.25 188 PRO A CA 1
ATOM 1475 C C . PRO A 1 188 ? -5.008 10.094 -0.203 1 76.25 188 PRO A C 1
ATOM 1477 O O . PRO A 1 188 ? -5.031 8.969 -0.705 1 76.25 188 PRO A O 1
ATOM 1480 N N . TYR A 1 189 ? -4.816 11.133 -0.872 1 86.62 189 TYR A N 1
ATOM 1481 C CA . TYR A 1 189 ? -5.164 11.055 -2.285 1 86.62 189 TYR A CA 1
ATOM 1482 C C . TYR A 1 189 ? -4.078 10.336 -3.078 1 86.62 189 TYR A C 1
ATOM 1484 O O . TYR A 1 189 ? -4.363 9.391 -3.812 1 86.62 189 TYR A O 1
ATOM 1492 N N . LEU A 1 190 ? -2.84 10.742 -2.867 1 90.88 190 LEU A N 1
ATOM 1493 C CA . LEU A 1 190 ? -1.78 10.102 -3.639 1 90.88 190 LEU A CA 1
ATOM 1494 C C . LEU A 1 190 ? -1.621 8.641 -3.236 1 90.88 190 LEU A C 1
ATOM 1496 O O . LEU A 1 190 ? -1.435 7.773 -4.094 1 90.88 190 LEU A O 1
ATOM 1500 N N . TYR A 1 191 ? -1.708 8.391 -1.938 1 85.12 191 TYR A N 1
ATOM 1501 C CA . TYR A 1 191 ? -1.597 7.02 -1.446 1 85.12 191 TYR A CA 1
ATOM 1502 C C . TYR A 1 191 ? -2.658 6.125 -2.076 1 85.12 191 TYR A C 1
ATOM 1504 O O . TYR A 1 191 ? -2.35 5.039 -2.57 1 85.12 191 TYR A O 1
ATOM 1512 N N . GLY A 1 192 ? -3.863 6.598 -1.979 1 84.19 192 GLY A N 1
ATOM 1513 C CA . GLY A 1 192 ? -4.953 5.824 -2.551 1 84.19 192 GLY A CA 1
ATOM 1514 C C . GLY A 1 192 ? -4.812 5.613 -4.047 1 84.19 192 GLY A C 1
ATOM 1515 O O . GLY A 1 192 ? -5.109 4.531 -4.555 1 84.19 192 GLY A O 1
ATOM 1516 N N . ALA A 1 193 ? -4.332 6.633 -4.738 1 91.31 193 ALA A N 1
ATOM 1517 C CA . ALA A 1 193 ? -4.176 6.547 -6.188 1 91.31 193 ALA A CA 1
ATOM 1518 C C . ALA A 1 193 ? -3.086 5.547 -6.559 1 91.31 193 ALA A C 1
ATOM 1520 O O . ALA A 1 193 ? -3.244 4.773 -7.508 1 91.31 193 ALA A O 1
ATOM 1521 N N . LEU A 1 194 ? -1.994 5.547 -5.852 1 89.25 194 LEU A N 1
ATOM 1522 C CA . LEU A 1 194 ? -0.886 4.641 -6.133 1 89.25 194 LEU A CA 1
ATOM 1523 C C . LEU A 1 194 ? -1.265 3.203 -5.801 1 89.25 194 LEU A C 1
ATOM 1525 O O . LEU A 1 194 ? -0.908 2.277 -6.531 1 89.25 194 LEU A O 1
ATOM 1529 N N . GLN A 1 195 ? -1.956 3.059 -4.684 1 81.31 195 GLN A N 1
ATOM 1530 C CA . GLN A 1 195 ? -2.414 1.728 -4.301 1 81.31 195 GLN A CA 1
ATOM 1531 C C . GLN A 1 195 ? -3.35 1.145 -5.355 1 81.31 195 GLN A C 1
ATOM 1533 O O . GLN A 1 195 ? -3.301 -0.053 -5.645 1 81.31 195 GLN A O 1
ATOM 1538 N N . ALA A 1 196 ? -4.156 1.958 -5.918 1 79.62 196 ALA A N 1
ATOM 1539 C CA . ALA A 1 196 ? -5.133 1.53 -6.914 1 79.62 196 ALA A CA 1
ATOM 1540 C C . ALA A 1 196 ? -4.445 0.989 -8.164 1 79.62 196 ALA A C 1
ATOM 1542 O O . ALA A 1 196 ? -5.016 0.166 -8.883 1 79.62 196 ALA A O 1
ATOM 1543 N N . VAL A 1 197 ? -3.217 1.445 -8.43 1 80.62 197 VAL A N 1
ATOM 1544 C CA . VAL A 1 197 ? -2.502 0.989 -9.617 1 80.62 197 VAL A CA 1
ATOM 1545 C C . VAL A 1 197 ? -1.371 0.048 -9.211 1 80.62 197 VAL A C 1
ATOM 1547 O O . VAL A 1 197 ? -0.449 -0.2 -9.992 1 80.62 197 VAL A O 1
ATOM 1550 N N . ASP A 1 198 ? -1.302 -0.365 -7.98 1 74.75 198 ASP A N 1
ATOM 1551 C CA . ASP A 1 198 ? -0.367 -1.352 -7.449 1 74.75 198 ASP A CA 1
ATOM 1552 C C . ASP A 1 198 ? 1.057 -0.801 -7.422 1 74.75 198 ASP A C 1
ATOM 1554 O O . ASP A 1 198 ? 1.99 -1.454 -7.895 1 74.75 198 ASP A O 1
ATOM 1558 N N . VAL A 1 199 ? 1.144 0.389 -7.07 1 84.19 199 VAL A N 1
ATOM 1559 C CA . VAL A 1 199 ? 2.441 1.026 -6.879 1 84.19 199 VAL A CA 1
ATOM 1560 C C . VAL A 1 199 ? 2.682 1.271 -5.391 1 84.19 199 VAL A C 1
ATOM 1562 O O . VAL A 1 199 ? 1.78 1.717 -4.676 1 84.19 199 VAL A O 1
ATOM 1565 N N . GLU A 1 200 ? 3.863 0.937 -4.941 1 83.19 200 GLU A N 1
ATOM 1566 C CA . GLU A 1 200 ? 4.211 1.109 -3.533 1 83.19 200 GLU A CA 1
ATOM 1567 C C . GLU A 1 200 ? 5.082 2.344 -3.328 1 83.19 200 GLU A C 1
ATOM 1569 O O . GLU A 1 200 ? 5.895 2.688 -4.188 1 83.19 200 GLU A O 1
ATOM 1574 N N . ILE A 1 201 ? 4.871 2.965 -2.26 1 88.06 201 ILE A N 1
ATOM 1575 C CA . ILE A 1 201 ? 5.73 4.086 -1.898 1 88.06 201 ILE A CA 1
ATOM 1576 C C . ILE A 1 201 ? 6.973 3.572 -1.176 1 88.06 201 ILE A C 1
ATOM 1578 O O . ILE A 1 201 ? 6.871 2.971 -0.104 1 88.06 201 ILE A O 1
ATOM 1582 N N . SER A 1 202 ? 8.117 3.764 -1.801 1 86.75 202 SER A N 1
ATOM 1583 C CA . SER A 1 202 ? 9.367 3.316 -1.198 1 86.75 202 SER A CA 1
ATOM 1584 C C . SER A 1 202 ? 9.781 4.219 -0.039 1 86.75 202 SER A C 1
ATOM 1586 O O . SER A 1 202 ? 10.156 3.734 1.029 1 86.75 202 SER A O 1
ATOM 1588 N N . ASN A 1 203 ? 9.773 5.48 -0.325 1 89.44 203 ASN A N 1
ATOM 1589 C CA . ASN A 1 203 ? 10.102 6.48 0.688 1 89.44 203 ASN A CA 1
ATOM 1590 C C . ASN A 1 203 ? 9.141 7.664 0.64 1 89.44 203 ASN A C 1
ATOM 1592 O O . ASN A 1 203 ? 8.734 8.102 -0.44 1 89.44 203 ASN A O 1
ATOM 1596 N N . LEU A 1 204 ? 8.68 7.945 1.731 1 88.94 204 LEU A N 1
ATOM 1597 C CA . LEU A 1 204 ? 7.91 9.172 1.915 1 88.94 204 LEU A CA 1
ATOM 1598 C C . LEU A 1 204 ? 8.703 10.188 2.729 1 88.94 204 LEU A C 1
ATOM 1600 O O . LEU A 1 204 ? 8.914 10.008 3.928 1 88.94 204 LEU A O 1
ATOM 1604 N N . ARG A 1 205 ? 9.141 11.266 2.066 1 89.5 205 ARG A N 1
ATOM 1605 C CA . ARG A 1 205 ? 10.055 12.195 2.707 1 89.5 205 ARG A CA 1
ATOM 1606 C C . ARG A 1 205 ? 9.453 13.594 2.781 1 89.5 205 ARG A C 1
ATOM 1608 O O . ARG A 1 205 ? 9.477 14.344 1.801 1 89.5 205 ARG A O 1
ATOM 1615 N N . PRO A 1 206 ? 8.945 13.977 3.957 1 88.69 206 PRO A N 1
ATOM 1616 C CA . PRO A 1 206 ? 8.523 15.367 4.137 1 88.69 206 PRO A CA 1
ATOM 1617 C C . PRO A 1 206 ? 9.695 16.328 4.328 1 88.69 206 PRO A C 1
ATOM 1619 O O . PRO A 1 206 ? 10.57 16.062 5.16 1 88.69 206 PRO A O 1
ATOM 1622 N N . LEU A 1 207 ? 9.781 17.359 3.512 1 91.56 207 LEU A N 1
ATOM 1623 C CA . LEU A 1 207 ? 10.828 18.375 3.623 1 91.56 207 LEU A CA 1
ATOM 1624 C C . LEU A 1 207 ? 10.273 19.656 4.215 1 91.56 207 LEU A C 1
ATOM 1626 O O . LEU A 1 207 ? 9.18 20.094 3.85 1 91.56 207 LEU A O 1
ATOM 1630 N N . PRO A 1 208 ? 11.031 20.156 5.152 1 89.62 208 PRO A N 1
ATOM 1631 C CA . PRO A 1 208 ? 10.586 21.469 5.656 1 89.62 208 PRO A CA 1
ATOM 1632 C C . PRO A 1 208 ? 10.742 22.578 4.625 1 89.62 208 PRO A C 1
ATOM 1634 O O . PRO A 1 208 ? 11.656 22.531 3.795 1 89.62 208 PRO A O 1
ATOM 1637 N N . SER A 1 209 ? 9.93 23.562 4.734 1 88.12 209 SER A N 1
ATOM 1638 C CA . SER A 1 209 ? 9.938 24.656 3.779 1 88.12 209 SER A CA 1
ATOM 1639 C C . SER A 1 209 ? 11.273 25.406 3.809 1 88.12 209 SER A C 1
ATOM 1641 O O . SER A 1 209 ? 11.695 25.984 2.803 1 88.12 209 SER A O 1
ATOM 1643 N N . PHE A 1 210 ? 11.961 25.328 4.914 1 86.5 210 PHE A N 1
ATOM 1644 C CA . PHE A 1 210 ? 13.203 26.062 5.074 1 86.5 210 PHE A CA 1
ATOM 1645 C C . PHE A 1 210 ? 14.414 25.172 4.801 1 86.5 210 PHE A C 1
ATOM 1647 O O . PHE A 1 210 ? 15.555 25.562 5.059 1 86.5 210 PHE A O 1
ATOM 1654 N N . ALA A 1 211 ? 14.156 24.031 4.258 1 90.88 211 ALA A N 1
ATOM 1655 C CA . ALA A 1 211 ? 15.258 23.094 4.039 1 90.88 211 ALA A CA 1
ATOM 1656 C C . ALA A 1 211 ? 16.406 23.766 3.305 1 90.88 211 ALA A C 1
ATOM 1658 O O . ALA A 1 211 ? 16.234 24.312 2.217 1 90.88 211 ALA A O 1
ATOM 1659 N N . ASP A 1 212 ? 17.547 23.703 3.928 1 89.81 212 ASP A N 1
ATOM 1660 C CA . ASP A 1 212 ? 18.734 24.328 3.324 1 89.81 212 ASP A CA 1
ATOM 1661 C C . ASP A 1 212 ? 19.547 23.297 2.539 1 89.81 212 ASP A C 1
ATOM 1663 O O . ASP A 1 212 ? 19.125 22.141 2.395 1 89.81 212 ASP A O 1
ATOM 1667 N N . SER A 1 213 ? 20.641 23.734 2.01 1 92 213 SER A N 1
ATOM 1668 C CA . SER A 1 213 ? 21.469 22.906 1.135 1 92 213 SER A CA 1
ATOM 1669 C C . SER A 1 213 ? 22.047 21.703 1.891 1 92 213 SER A C 1
ATOM 1671 O O . SER A 1 213 ? 22.141 20.609 1.34 1 92 213 SER A O 1
ATOM 1673 N N . SER A 1 214 ? 22.406 21.938 3.146 1 90.25 214 SER A N 1
ATOM 1674 C CA . SER A 1 214 ? 22.984 20.844 3.928 1 90.25 214 SER A CA 1
ATOM 1675 C C . SER A 1 214 ? 21.938 19.766 4.223 1 90.25 214 SER A C 1
ATOM 1677 O O . SER A 1 214 ? 22.234 18.578 4.133 1 90.25 214 SER A O 1
ATOM 1679 N N . PHE A 1 215 ? 20.844 20.281 4.562 1 90.81 215 PHE A N 1
ATOM 1680 C CA . PHE A 1 215 ? 19.766 19.344 4.836 1 90.81 215 PHE A CA 1
ATOM 1681 C C . PHE A 1 215 ? 19.406 18.531 3.59 1 90.81 215 PHE A C 1
ATOM 1683 O O . PHE A 1 215 ? 19.25 17.312 3.654 1 90.81 215 PHE A O 1
ATOM 1690 N N . LEU A 1 216 ? 19.25 19.203 2.547 1 95.38 216 LEU A N 1
ATOM 1691 C CA . LEU A 1 216 ? 18.859 18.562 1.293 1 95.38 216 LEU A CA 1
ATOM 1692 C C . LEU A 1 216 ? 19.953 17.609 0.814 1 95.38 216 LEU A C 1
ATOM 1694 O O . LEU A 1 216 ? 19.641 16.562 0.217 1 95.38 216 LEU A O 1
ATOM 1698 N N . HIS A 1 217 ? 21.172 18 1.024 1 95.5 217 HIS A N 1
ATOM 1699 C CA . HIS A 1 217 ? 22.281 17.125 0.657 1 95.5 217 HIS A CA 1
ATOM 1700 C C . HIS A 1 217 ? 22.172 15.781 1.354 1 95.5 217 HIS A C 1
ATOM 1702 O O . HIS A 1 217 ? 22.297 14.734 0.714 1 95.5 217 HIS A O 1
ATOM 1708 N N . LYS A 1 218 ? 21.891 15.836 2.592 1 92.56 218 LYS A N 1
ATOM 1709 C CA . LYS A 1 218 ? 21.797 14.609 3.377 1 92.56 218 LYS A CA 1
ATOM 1710 C C . LYS A 1 218 ? 20.594 13.773 2.938 1 92.56 218 LYS A C 1
ATOM 1712 O O . LYS A 1 218 ? 20.703 12.562 2.771 1 92.56 218 LYS A O 1
ATOM 1717 N N . GLU A 1 219 ? 19.484 14.414 2.766 1 93.56 219 GLU A N 1
ATOM 1718 C CA . GLU A 1 219 ? 18.25 13.711 2.412 1 93.56 219 GLU A CA 1
ATOM 1719 C C . GLU A 1 219 ? 18.359 13.062 1.035 1 93.56 219 GLU A C 1
ATOM 1721 O O . GLU A 1 219 ? 17.969 11.914 0.852 1 93.56 219 GLU A O 1
ATOM 1726 N N . LEU A 1 220 ? 18.859 13.766 0.054 1 96.06 220 LEU A N 1
ATOM 1727 C CA . LEU A 1 220 ? 18.969 13.25 -1.306 1 96.06 220 LEU A CA 1
ATOM 1728 C C . LEU A 1 220 ? 20.047 12.18 -1.4 1 96.06 220 LEU A C 1
ATOM 1730 O O . LEU A 1 220 ? 19.922 11.234 -2.189 1 96.06 220 LEU A O 1
ATOM 1734 N N . GLU A 1 221 ? 21.047 12.305 -0.586 1 94.19 221 GLU A N 1
ATOM 1735 C CA . GLU A 1 221 ? 22.078 11.258 -0.546 1 94.19 221 GLU A CA 1
ATOM 1736 C C . GLU A 1 221 ? 21.5 9.945 -0.029 1 94.19 221 GLU A C 1
ATOM 1738 O O . GLU A 1 221 ? 21.844 8.867 -0.533 1 94.19 221 GLU A O 1
ATOM 1743 N N . ASN A 1 222 ? 20.688 10.102 0.974 1 92.31 222 ASN A N 1
ATOM 1744 C CA . ASN A 1 222 ? 20.047 8.914 1.513 1 92.31 222 ASN A CA 1
ATOM 1745 C C . ASN A 1 222 ? 19.141 8.25 0.477 1 92.31 222 ASN A C 1
ATOM 1747 O O . ASN A 1 222 ? 19.078 7.02 0.396 1 92.31 222 ASN A O 1
ATOM 1751 N N . LEU A 1 223 ? 18.453 9.016 -0.26 1 93.56 223 LEU A N 1
ATOM 1752 C CA . LEU A 1 223 ? 17.562 8.484 -1.288 1 93.56 223 LEU A CA 1
ATOM 1753 C C . LEU A 1 223 ? 18.359 7.867 -2.432 1 93.56 223 LEU A C 1
ATOM 1755 O O . LEU A 1 223 ? 17.922 6.887 -3.039 1 93.56 223 LEU A O 1
ATOM 1759 N N . LYS A 1 224 ? 19.484 8.461 -2.719 1 91.75 224 LYS A N 1
ATOM 1760 C CA . LYS A 1 224 ? 20.344 7.973 -3.797 1 91.75 224 LYS A CA 1
ATOM 1761 C C . LYS A 1 224 ? 20.891 6.586 -3.477 1 91.75 224 LYS A C 1
ATOM 1763 O O . LYS A 1 224 ? 21.141 5.789 -4.383 1 91.75 224 LYS A O 1
ATOM 1768 N N . LYS A 1 225 ? 21.031 6.344 -2.227 1 88.94 225 LYS A N 1
ATOM 1769 C CA . LYS A 1 225 ? 21.578 5.059 -1.801 1 88.94 225 LYS A CA 1
ATOM 1770 C C . LYS A 1 225 ? 20.547 3.941 -1.968 1 88.94 225 LYS A C 1
ATOM 1772 O O . LYS A 1 225 ? 20.906 2.764 -2.041 1 88.94 225 LYS A O 1
ATOM 1777 N N . GLU A 1 226 ? 19.359 4.301 -2.117 1 86.75 226 GLU A N 1
ATOM 1778 C CA . GLU A 1 226 ? 18.297 3.312 -2.285 1 86.75 226 GLU A CA 1
ATOM 1779 C C . GLU A 1 226 ? 18.125 2.924 -3.75 1 86.75 226 GLU A C 1
ATOM 1781 O O . GLU A 1 226 ? 18.703 3.561 -4.637 1 86.75 226 GLU A O 1
ATOM 1786 N N . GLN A 1 227 ? 17.391 1.955 -4.059 1 84.44 227 GLN A N 1
ATOM 1787 C CA . GLN A 1 227 ? 17.297 1.398 -5.402 1 84.44 227 GLN A CA 1
ATOM 1788 C C . GLN A 1 227 ? 16.312 2.193 -6.258 1 84.44 227 GLN A C 1
ATOM 1790 O O . GLN A 1 227 ? 16.484 2.314 -7.469 1 84.44 227 GLN A O 1
ATOM 1795 N N . CYS A 1 228 ? 15.266 2.736 -5.629 1 89.44 228 CYS A N 1
ATOM 1796 C CA . CYS A 1 228 ? 14.195 3.369 -6.391 1 89.44 228 CYS A CA 1
ATOM 1797 C C . CYS A 1 228 ? 14.664 4.688 -6.996 1 89.44 228 CYS A C 1
ATOM 1799 O O . CYS A 1 228 ? 15.242 5.523 -6.297 1 89.44 228 CYS A O 1
ATOM 1801 N N . ARG A 1 229 ? 14.445 4.898 -8.32 1 93.44 229 ARG A N 1
ATOM 1802 C CA . ARG A 1 229 ? 14.883 6.102 -9.016 1 93.44 229 ARG A CA 1
ATOM 1803 C C . ARG A 1 229 ? 13.695 6.867 -9.586 1 93.44 229 ARG A C 1
ATOM 1805 O O . ARG A 1 229 ? 13.859 7.723 -10.461 1 93.44 229 ARG A O 1
ATOM 1812 N N . VAL A 1 230 ? 12.523 6.535 -9.234 1 94.94 230 VAL A N 1
ATOM 1813 C CA . VAL A 1 230 ? 11.312 7.258 -9.609 1 94.94 230 VAL A CA 1
ATOM 1814 C C . VAL A 1 230 ? 10.898 8.203 -8.484 1 94.94 230 VAL A C 1
ATOM 1816 O O . VAL A 1 230 ? 10.648 7.77 -7.363 1 94.94 230 VAL A O 1
ATOM 1819 N N . PHE A 1 231 ? 10.812 9.484 -8.773 1 97.81 231 PHE A N 1
ATOM 1820 C CA . PHE A 1 231 ? 10.547 10.492 -7.746 1 97.81 231 PHE A CA 1
ATOM 1821 C C . PHE A 1 231 ? 9.305 11.305 -8.094 1 97.81 231 PHE A C 1
ATOM 1823 O O . PHE A 1 231 ? 9.148 11.758 -9.227 1 97.81 231 PHE A O 1
ATOM 1830 N N . VAL A 1 232 ? 8.398 11.406 -7.191 1 97.56 232 VAL A N 1
ATOM 1831 C CA . VAL A 1 232 ? 7.258 12.312 -7.262 1 97.56 232 VAL A CA 1
ATOM 1832 C C . VAL A 1 232 ? 7.484 13.5 -6.328 1 97.56 232 VAL A C 1
ATOM 1834 O O . VAL A 1 232 ? 7.711 13.32 -5.129 1 97.56 232 VAL A O 1
ATOM 1837 N N . VAL A 1 233 ? 7.43 14.68 -6.832 1 97.38 233 VAL A N 1
ATOM 1838 C CA . VAL A 1 233 ? 7.746 15.867 -6.047 1 97.38 233 VAL A CA 1
ATOM 1839 C C . VAL A 1 233 ? 6.512 16.766 -5.941 1 97.38 233 VAL A C 1
ATOM 1841 O O . VAL A 1 233 ? 5.934 17.156 -6.953 1 97.38 233 VAL A O 1
ATOM 1844 N N . HIS A 1 234 ? 6.078 17.016 -4.742 1 95.38 234 HIS A N 1
ATOM 1845 C CA . HIS A 1 234 ? 4.957 17.891 -4.422 1 95.38 234 HIS A CA 1
ATOM 1846 C C . HIS A 1 234 ? 5.371 18.969 -3.438 1 95.38 234 HIS A C 1
ATOM 1848 O O . HIS A 1 234 ? 5.094 18.875 -2.238 1 95.38 234 HIS A O 1
ATOM 1854 N N . THR A 1 235 ? 6.027 20.047 -3.943 1 94.75 235 THR A N 1
ATOM 1855 C CA . THR A 1 235 ? 6.566 21.109 -3.121 1 94.75 235 THR A CA 1
ATOM 1856 C C . THR A 1 235 ? 6.238 22.484 -3.725 1 94.75 235 THR A C 1
ATOM 1858 O O . THR A 1 235 ? 5.727 22.562 -4.844 1 94.75 235 THR A O 1
ATOM 1861 N N . SER A 1 236 ? 6.488 23.484 -2.943 1 91.81 236 SER A N 1
ATOM 1862 C CA . SER A 1 236 ? 6.438 24.844 -3.486 1 91.81 236 SER A CA 1
ATOM 1863 C C . SER A 1 236 ? 7.551 25.062 -4.504 1 91.81 236 SER A C 1
ATOM 1865 O O . SER A 1 236 ? 8.516 24.312 -4.559 1 91.81 236 SER A O 1
ATOM 1867 N N . LEU A 1 237 ? 7.387 26.062 -5.309 1 92.69 237 LEU A N 1
ATOM 1868 C CA . LEU A 1 237 ? 8.375 26.344 -6.344 1 92.69 237 LEU A CA 1
ATOM 1869 C C . LEU A 1 237 ? 9.727 26.703 -5.723 1 92.69 237 LEU A C 1
ATOM 1871 O O . LEU A 1 237 ? 10.773 26.328 -6.246 1 92.69 237 LEU A O 1
ATOM 1875 N N . GLU A 1 238 ? 9.664 27.422 -4.637 1 91.06 238 GLU A N 1
ATOM 1876 C CA . GLU A 1 238 ? 10.906 27.828 -3.982 1 91.06 238 GLU A CA 1
ATOM 1877 C C . GLU A 1 238 ? 11.688 26.625 -3.477 1 91.06 238 GLU A C 1
ATOM 1879 O O . GLU A 1 238 ? 12.906 26.562 -3.629 1 91.06 238 GLU A O 1
ATOM 1884 N N . LEU A 1 239 ? 10.977 25.75 -2.834 1 94.25 239 LEU A N 1
ATOM 1885 C CA . LEU A 1 239 ? 11.633 24.547 -2.344 1 94.25 239 LEU A CA 1
ATOM 1886 C C . LEU A 1 239 ? 12.078 23.656 -3.504 1 94.25 239 LEU A C 1
ATOM 1888 O O . LEU A 1 239 ? 13.125 23.016 -3.436 1 94.25 239 LEU A O 1
ATOM 1892 N N . ALA A 1 240 ? 11.312 23.609 -4.578 1 95.81 240 ALA A N 1
ATOM 1893 C CA . ALA A 1 240 ? 11.648 22.828 -5.758 1 95.81 240 ALA A CA 1
ATOM 1894 C C . ALA A 1 240 ? 12.961 23.297 -6.379 1 95.81 240 ALA A C 1
ATOM 1896 O O . ALA A 1 240 ? 13.758 22.484 -6.859 1 95.81 240 ALA A O 1
ATOM 1897 N N . ARG A 1 241 ? 13.133 24.562 -6.398 1 95.06 241 ARG A N 1
ATOM 1898 C CA . ARG A 1 241 ? 14.367 25.125 -6.934 1 95.06 241 ARG A CA 1
ATOM 1899 C C . ARG A 1 241 ? 15.586 24.578 -6.203 1 95.06 241 ARG A C 1
ATOM 1901 O O . ARG A 1 241 ? 16.562 24.172 -6.836 1 95.06 241 ARG A O 1
ATOM 1908 N N . ARG A 1 242 ? 15.477 24.5 -4.938 1 96.31 242 ARG A N 1
ATOM 1909 C CA . ARG A 1 242 ? 16.594 24 -4.133 1 96.31 242 ARG A CA 1
ATOM 1910 C C . ARG A 1 242 ? 16.734 22.5 -4.289 1 96.31 242 ARG A C 1
ATOM 1912 O O . ARG A 1 242 ? 17.859 21.984 -4.332 1 96.31 242 ARG A O 1
ATOM 1919 N N . VAL A 1 243 ? 15.641 21.844 -4.359 1 97.44 243 VAL A N 1
ATOM 1920 C CA . VAL A 1 243 ? 15.664 20.391 -4.473 1 97.44 243 VAL A CA 1
ATOM 1921 C C . VAL A 1 243 ? 16.297 19.984 -5.797 1 97.44 243 VAL A C 1
ATOM 1923 O O . VAL A 1 243 ? 17.219 19.156 -5.824 1 97.44 243 VAL A O 1
ATOM 1926 N N . PHE A 1 244 ? 15.883 20.531 -6.902 1 97.38 244 PHE A N 1
ATOM 1927 C CA . PHE A 1 244 ? 16.391 20.141 -8.219 1 97.38 244 PHE A CA 1
ATOM 1928 C C . PHE A 1 244 ? 17.812 20.656 -8.422 1 97.38 244 PHE A C 1
ATOM 1930 O O . PHE A 1 244 ? 18.609 20.031 -9.125 1 97.38 244 PHE A O 1
ATOM 1937 N N . GLY A 1 245 ? 18.062 21.828 -7.832 1 96.38 245 GLY A N 1
ATOM 1938 C CA . GLY A 1 245 ? 19.453 22.266 -7.844 1 96.38 245 GLY A CA 1
ATOM 1939 C C . GLY A 1 245 ? 20.391 21.266 -7.199 1 96.38 245 GLY A C 1
ATOM 1940 O O . GLY A 1 245 ? 21.438 20.953 -7.762 1 96.38 245 GLY A O 1
ATOM 1941 N N . MET A 1 246 ? 20 20.828 -6.031 1 97.12 246 MET A N 1
ATOM 1942 C CA . MET A 1 246 ? 20.797 19.844 -5.305 1 97.12 246 MET A CA 1
ATOM 1943 C C . MET A 1 246 ? 20.828 18.516 -6.047 1 97.12 246 MET A C 1
ATOM 1945 O O . MET A 1 246 ? 21.844 17.828 -6.062 1 97.12 246 MET A O 1
ATOM 1949 N N . ALA A 1 247 ? 19.719 18.109 -6.633 1 97.25 247 ALA A N 1
ATOM 1950 C CA . ALA A 1 247 ? 19.641 16.875 -7.402 1 97.25 247 ALA A CA 1
ATOM 1951 C C . ALA A 1 247 ? 20.625 16.891 -8.57 1 97.25 247 ALA A C 1
ATOM 1953 O O . ALA A 1 247 ? 21.25 15.883 -8.875 1 97.25 247 ALA A O 1
ATOM 1954 N N . LYS A 1 248 ? 20.656 17.984 -9.258 1 95.56 248 LYS A N 1
ATOM 1955 C CA . LYS A 1 248 ? 21.594 18.141 -10.367 1 95.56 248 LYS A CA 1
ATOM 1956 C C . LYS A 1 248 ? 23.047 18.031 -9.883 1 95.56 248 LYS A C 1
ATOM 1958 O O . LYS A 1 248 ? 23.859 17.359 -10.516 1 95.56 248 LYS A O 1
ATOM 1963 N N . GLU A 1 249 ? 23.297 18.672 -8.797 1 95.31 249 GLU A N 1
ATOM 1964 C CA . GLU A 1 249 ? 24.641 18.625 -8.219 1 95.31 249 GLU A CA 1
ATOM 1965 C C . GLU A 1 249 ? 25.031 17.203 -7.848 1 95.31 249 GLU A C 1
ATOM 1967 O O . GLU A 1 249 ? 26.188 16.812 -8.016 1 95.31 249 GLU A O 1
ATOM 1972 N N . LYS A 1 250 ? 24.109 16.438 -7.426 1 95.56 250 LYS A N 1
ATOM 1973 C CA . LYS A 1 250 ? 24.375 15.078 -6.984 1 95.56 250 LYS A CA 1
ATOM 1974 C C . LYS A 1 250 ? 24.234 14.094 -8.141 1 95.56 250 LYS A C 1
ATOM 1976 O O . LYS A 1 250 ? 24.25 12.875 -7.93 1 95.56 250 LYS A O 1
ATOM 1981 N N . LYS A 1 251 ? 23.969 14.562 -9.367 1 94.06 251 LYS A N 1
ATOM 1982 C CA . LYS A 1 251 ? 23.859 13.773 -10.586 1 94.06 251 LYS A CA 1
ATOM 1983 C C . LYS A 1 251 ? 22.641 12.859 -10.555 1 94.06 251 LYS A C 1
ATOM 1985 O O . LYS A 1 251 ? 22.703 11.711 -11.008 1 94.06 251 LYS A O 1
ATOM 1990 N N . MET A 1 252 ? 21.656 13.352 -9.938 1 95.44 252 MET A N 1
ATOM 1991 C CA . MET A 1 252 ? 20.406 12.617 -9.891 1 95.44 252 MET A CA 1
ATOM 1992 C C . MET A 1 252 ? 19.5 13 -11.055 1 95.44 252 MET A C 1
ATOM 1994 O O . MET A 1 252 ? 18.328 12.609 -11.102 1 95.44 252 MET A O 1
ATOM 1998 N N . MET A 1 253 ? 20.047 13.867 -11.891 1 94.94 253 MET A N 1
ATOM 1999 C CA . MET A 1 253 ? 19.312 14.258 -13.094 1 94.94 253 MET A CA 1
ATOM 2000 C C . MET A 1 253 ? 19.922 13.617 -14.336 1 94.94 253 MET A C 1
ATOM 2002 O O . MET A 1 253 ? 19.969 14.227 -15.398 1 94.94 253 MET A O 1
ATOM 2006 N N . GLU A 1 254 ? 20.359 12.469 -14.148 1 91 254 GLU A N 1
ATOM 2007 C CA . GLU A 1 254 ? 21 11.734 -15.227 1 91 254 GLU A CA 1
ATOM 2008 C C . GLU A 1 254 ? 20.156 10.547 -15.672 1 91 254 GLU A C 1
ATOM 2010 O O . GLU A 1 254 ? 18.984 10.445 -15.305 1 91 254 GLU A O 1
ATOM 2015 N N . LYS A 1 255 ? 20.766 9.703 -16.422 1 87.06 255 LYS A N 1
ATOM 2016 C CA . LYS A 1 255 ? 20.047 8.578 -17.016 1 87.06 255 LYS A CA 1
ATOM 2017 C C . LYS A 1 255 ? 19.453 7.672 -15.945 1 87.06 255 LYS A C 1
ATOM 2019 O O . LYS A 1 255 ? 20.062 7.469 -14.891 1 87.06 255 LYS A O 1
ATOM 2024 N N . GLU A 1 256 ? 18.234 7.184 -16.094 1 86.69 256 GLU A N 1
ATOM 2025 C CA . GLU A 1 256 ? 17.531 6.184 -15.289 1 86.69 256 GLU A CA 1
ATOM 2026 C C . GLU A 1 256 ? 16.734 6.84 -14.172 1 86.69 256 GLU A C 1
ATOM 2028 O O . GLU A 1 256 ? 15.984 6.164 -13.461 1 86.69 256 GLU A O 1
ATOM 2033 N N . TYR A 1 257 ? 16.969 8.133 -14.008 1 93.25 257 TYR A N 1
ATOM 2034 C CA . TYR A 1 257 ? 16.156 8.844 -13.023 1 93.25 257 TYR A CA 1
ATOM 2035 C C . TYR A 1 257 ? 14.852 9.336 -13.641 1 93.25 257 TYR A C 1
ATOM 2037 O O . TYR A 1 257 ? 14.828 9.75 -14.805 1 93.25 257 TYR A O 1
ATOM 2045 N N . VAL A 1 258 ? 13.836 9.25 -12.953 1 95.31 258 VAL A N 1
ATOM 2046 C CA . VAL A 1 258 ? 12.523 9.742 -13.359 1 95.31 258 VAL A CA 1
ATOM 2047 C C . VAL A 1 258 ? 12 10.742 -12.328 1 95.31 258 VAL A C 1
ATOM 2049 O O . VAL A 1 258 ? 11.945 10.438 -11.133 1 95.31 258 VAL A O 1
ATOM 2052 N N . TRP A 1 259 ? 11.711 11.922 -12.742 1 97.44 259 TRP A N 1
ATOM 2053 C CA . TRP A 1 259 ? 11.148 12.945 -11.875 1 97.44 259 TRP A CA 1
ATOM 2054 C C . TRP A 1 259 ? 9.773 13.391 -12.375 1 97.44 259 TRP A C 1
ATOM 2056 O O . TRP A 1 259 ? 9.641 13.828 -13.516 1 97.44 259 TRP A O 1
ATOM 2066 N N . ILE A 1 260 ? 8.773 13.25 -11.562 1 97.88 260 ILE A N 1
ATOM 2067 C CA . ILE A 1 260 ? 7.402 13.664 -11.859 1 97.88 260 ILE A CA 1
ATOM 2068 C C . ILE A 1 260 ? 6.957 14.727 -10.859 1 97.88 260 ILE A C 1
ATOM 2070 O O . ILE A 1 260 ? 7.074 14.539 -9.641 1 97.88 260 ILE A O 1
ATOM 2074 N N . THR A 1 261 ? 6.457 15.812 -11.273 1 97.25 261 THR A N 1
ATOM 2075 C CA . THR A 1 261 ? 6.039 16.891 -10.391 1 97.25 261 THR A CA 1
ATOM 2076 C C . THR A 1 261 ? 4.531 17.109 -10.477 1 97.25 261 THR A C 1
ATOM 2078 O O . THR A 1 261 ? 3.896 16.703 -11.453 1 97.25 261 THR A O 1
ATOM 2081 N N . THR A 1 262 ? 4.012 17.688 -9.461 1 95.62 262 THR A N 1
ATOM 2082 C CA . THR A 1 262 ? 2.596 18.031 -9.414 1 95.62 262 THR A CA 1
ATOM 2083 C C . THR A 1 262 ? 2.373 19.484 -9.852 1 95.62 262 THR A C 1
ATOM 2085 O O . THR A 1 262 ? 3.324 20.172 -10.211 1 95.62 262 THR A O 1
ATOM 2088 N N . ASP A 1 263 ? 1.167 19.891 -9.797 1 93.75 263 ASP A N 1
ATOM 2089 C CA . ASP A 1 263 ? 0.78 21.203 -10.312 1 93.75 263 ASP A CA 1
ATOM 2090 C C . ASP A 1 263 ? 1.319 22.328 -9.43 1 93.75 263 ASP A C 1
ATOM 2092 O O . ASP A 1 263 ? 1.402 23.469 -9.867 1 93.75 263 ASP A O 1
ATOM 2096 N N . SER A 1 264 ? 1.715 21.984 -8.203 1 91.5 264 SER A N 1
ATOM 2097 C CA . SER A 1 264 ? 2.26 23 -7.312 1 91.5 264 SER A CA 1
ATOM 2098 C C . SER A 1 264 ? 3.523 23.625 -7.891 1 91.5 264 SER A C 1
ATOM 2100 O O . SER A 1 264 ? 3.867 24.766 -7.562 1 91.5 264 SER A O 1
ATOM 2102 N N . ILE A 1 265 ? 4.156 22.906 -8.789 1 93.69 265 ILE A N 1
ATOM 2103 C CA . ILE A 1 265 ? 5.387 23.391 -9.406 1 93.69 265 ILE A CA 1
ATOM 2104 C C . ILE A 1 265 ? 5.105 23.812 -10.844 1 93.69 265 ILE A C 1
ATOM 2106 O O . ILE A 1 265 ? 5.418 24.938 -11.242 1 93.69 265 ILE A O 1
ATOM 2110 N N . THR A 1 266 ? 4.422 22.984 -11.516 1 93.75 266 THR A N 1
ATOM 2111 C CA . THR A 1 266 ? 4.316 23.156 -12.953 1 93.75 266 THR A CA 1
ATOM 2112 C C . THR A 1 266 ? 3.275 24.219 -13.297 1 93.75 266 THR A C 1
ATOM 2114 O O . THR A 1 266 ? 3.242 24.719 -14.422 1 93.75 266 THR A O 1
ATOM 2117 N N . SER A 1 267 ? 2.426 24.531 -12.422 1 91.5 267 SER A N 1
ATOM 2118 C CA . SER A 1 267 ? 1.512 25.641 -12.672 1 91.5 267 SER A CA 1
ATOM 2119 C C . SER A 1 267 ? 2.256 26.969 -12.703 1 91.5 267 SER A C 1
ATOM 2121 O O . SER A 1 267 ? 1.718 27.984 -13.172 1 91.5 267 SER A O 1
ATOM 2123 N N . LEU A 1 268 ? 3.475 26.969 -12.258 1 92.69 268 LEU A N 1
ATOM 2124 C CA . LEU A 1 268 ? 4.301 28.172 -12.258 1 92.69 268 LEU A CA 1
ATOM 2125 C C . LEU A 1 268 ? 5.445 28.047 -13.25 1 92.69 268 LEU A C 1
ATOM 2127 O O . LEU A 1 268 ? 6.441 28.766 -13.156 1 92.69 268 LEU A O 1
ATOM 2131 N N . VAL A 1 269 ? 5.289 27.203 -14.18 1 90.62 269 VAL A N 1
ATOM 2132 C CA . VAL A 1 269 ? 6.359 26.953 -15.141 1 90.62 269 VAL A CA 1
ATOM 2133 C C . VAL A 1 269 ? 6.645 28.203 -15.953 1 90.62 269 VAL A C 1
ATOM 2135 O O . VAL A 1 269 ? 7.789 28.469 -16.328 1 90.62 269 VAL A O 1
ATOM 2138 N N . HIS A 1 270 ? 5.645 29.047 -16.156 1 87.94 270 HIS A N 1
ATOM 2139 C CA . HIS A 1 270 ? 5.781 30.281 -16.922 1 87.94 270 HIS A CA 1
ATOM 2140 C C . HIS A 1 270 ? 6.688 31.281 -16.219 1 87.94 270 HIS A C 1
ATOM 2142 O O . HIS A 1 270 ? 7.219 32.188 -16.844 1 87.94 270 HIS A O 1
ATOM 2148 N N . SER A 1 271 ? 6.852 31.094 -14.93 1 90.94 271 SER A N 1
ATOM 2149 C CA . SER A 1 271 ? 7.609 32.062 -14.148 1 90.94 271 SER A CA 1
ATOM 2150 C C . SER A 1 271 ? 9.016 31.562 -13.859 1 90.94 271 SER A C 1
ATOM 2152 O O . SER A 1 271 ? 9.82 32.25 -13.227 1 90.94 271 SER A O 1
ATOM 2154 N N . MET A 1 272 ? 9.359 30.453 -14.344 1 91.75 272 MET A N 1
ATOM 2155 C CA . MET A 1 272 ? 10.648 29.859 -14.023 1 91.75 272 MET A CA 1
ATOM 2156 C C . MET A 1 272 ? 11.781 30.547 -14.781 1 91.75 272 MET A C 1
ATOM 2158 O O . MET A 1 272 ? 11.617 30.922 -15.945 1 91.75 272 MET A O 1
ATOM 2162 N N . ASN A 1 273 ? 12.844 30.703 -14.047 1 88.62 273 ASN A N 1
ATOM 2163 C CA . ASN A 1 273 ? 14.023 31.25 -14.711 1 88.62 273 ASN A CA 1
ATOM 2164 C C . ASN A 1 273 ? 14.828 30.172 -15.422 1 88.62 273 ASN A C 1
ATOM 2166 O O . ASN A 1 273 ? 14.523 28.984 -15.312 1 88.62 273 ASN A O 1
ATOM 2170 N N . PHE A 1 274 ? 15.805 30.625 -16.141 1 88.62 274 PHE A N 1
ATOM 2171 C CA . PHE A 1 274 ? 16.594 29.734 -16.969 1 88.62 274 PHE A CA 1
ATOM 2172 C C . PHE A 1 274 ? 17.375 28.75 -16.109 1 88.62 274 PHE A C 1
ATOM 2174 O O . PHE A 1 274 ? 17.516 27.578 -16.469 1 88.62 274 PHE A O 1
ATOM 2181 N N . SER A 1 275 ? 17.844 29.219 -15.062 1 89.81 275 SER A N 1
ATOM 2182 C CA . SER A 1 275 ? 18.641 28.375 -14.188 1 89.81 275 SER A CA 1
ATOM 2183 C C . SER A 1 275 ? 17.828 27.203 -13.641 1 89.81 275 SER A C 1
ATOM 2185 O O . SER A 1 275 ? 18.297 26.078 -13.594 1 89.81 275 SER A O 1
ATOM 2187 N N . LEU A 1 276 ? 16.625 27.531 -13.266 1 92.88 276 LEU A N 1
ATOM 2188 C CA . LEU A 1 276 ? 15.75 26.484 -12.742 1 92.88 276 LEU A CA 1
ATOM 2189 C C . LEU A 1 276 ? 15.359 25.5 -13.836 1 92.88 276 LEU A C 1
ATOM 2191 O O . LEU A 1 276 ? 15.375 24.297 -13.625 1 92.88 276 LEU A O 1
ATOM 2195 N N . ILE A 1 277 ? 15.047 25.969 -14.953 1 93.31 277 ILE A N 1
ATOM 2196 C CA . ILE A 1 277 ? 14.672 25.109 -16.078 1 93.31 277 ILE A CA 1
ATOM 2197 C C . ILE A 1 277 ? 15.836 24.203 -16.453 1 93.31 277 ILE A C 1
ATOM 2199 O O . ILE A 1 277 ? 15.641 23.031 -16.781 1 93.31 277 ILE A O 1
ATOM 2203 N N . SER A 1 278 ? 16.984 24.75 -16.391 1 92.44 278 SER A N 1
ATOM 2204 C CA . SER A 1 278 ? 18.172 23.969 -16.703 1 92.44 278 SER A CA 1
ATOM 2205 C C . SER A 1 278 ? 18.359 22.828 -15.727 1 92.44 278 SER A C 1
ATOM 2207 O O . SER A 1 278 ? 18.828 21.75 -16.094 1 92.44 278 SER A O 1
ATOM 2209 N N . SER A 1 279 ? 17.984 23.062 -14.531 1 94.88 279 SER A N 1
ATOM 2210 C CA . SER A 1 279 ? 18.141 22.031 -13.508 1 94.88 279 SER A CA 1
ATOM 2211 C C . SER A 1 279 ? 17.016 21 -13.594 1 94.88 279 SER A C 1
ATOM 2213 O O . SER A 1 279 ? 17.141 19.891 -13.062 1 94.88 279 SER A O 1
ATOM 2215 N N . MET A 1 280 ? 15.969 21.312 -14.297 1 95.88 280 MET A N 1
ATOM 2216 C CA . MET A 1 280 ? 14.789 20.453 -14.32 1 95.88 280 MET A CA 1
ATOM 2217 C C . MET A 1 280 ? 14.617 19.812 -15.695 1 95.88 280 MET A C 1
ATOM 2219 O O . MET A 1 280 ? 13.508 19.406 -16.062 1 95.88 280 MET A O 1
ATOM 2223 N N . GLN A 1 281 ? 15.703 19.703 -16.406 1 93.75 281 GLN A N 1
ATOM 2224 C CA . GLN A 1 281 ? 15.625 19.109 -17.734 1 93.75 281 GLN A CA 1
ATOM 2225 C C . GLN A 1 281 ? 15.156 17.656 -17.656 1 93.75 281 GLN A C 1
ATOM 2227 O O . GLN A 1 281 ? 15.742 16.844 -16.938 1 93.75 281 GLN A O 1
ATOM 2232 N N . GLY A 1 282 ? 14.078 17.359 -18.406 1 93.62 282 GLY A N 1
ATOM 2233 C CA . GLY A 1 282 ? 13.602 15.992 -18.5 1 93.62 282 GLY A CA 1
ATOM 2234 C C . GLY A 1 282 ? 12.492 15.688 -17.516 1 93.62 282 GLY A C 1
ATOM 2235 O O . GLY A 1 282 ? 11.922 14.594 -17.531 1 93.62 282 GLY A O 1
ATOM 2236 N N . VAL A 1 283 ? 12.133 16.609 -16.656 1 96.44 283 VAL A N 1
ATOM 2237 C CA . VAL A 1 283 ? 11.094 16.422 -15.656 1 96.44 283 VAL A CA 1
ATOM 2238 C C . VAL A 1 283 ? 9.719 16.422 -16.328 1 96.44 283 VAL A C 1
ATOM 2240 O O . VAL A 1 283 ? 9.469 17.203 -17.25 1 96.44 283 VAL A O 1
ATOM 2243 N N . VAL A 1 284 ? 8.883 15.492 -15.922 1 96.44 284 VAL A N 1
ATOM 2244 C CA . VAL A 1 284 ? 7.496 15.445 -16.375 1 96.44 284 VAL A CA 1
ATOM 2245 C C . VAL A 1 284 ? 6.578 16.047 -15.312 1 96.44 284 VAL A C 1
ATOM 2247 O O . VAL A 1 284 ? 6.762 15.797 -14.117 1 96.44 284 VAL A O 1
ATOM 2250 N N . GLY A 1 285 ? 5.656 16.844 -15.719 1 96.56 285 GLY A N 1
ATOM 2251 C CA . GLY A 1 285 ? 4.797 17.516 -14.742 1 96.56 285 GLY A CA 1
ATOM 2252 C C . GLY A 1 285 ? 3.336 17.516 -15.148 1 96.56 285 GLY A C 1
ATOM 2253 O O . GLY A 1 285 ? 3.012 17.438 -16.328 1 96.56 285 GLY A O 1
ATOM 2254 N N . VAL A 1 286 ? 2.518 17.5 -14.133 1 96.25 286 VAL A N 1
ATOM 2255 C CA . VAL A 1 286 ? 1.077 17.672 -14.305 1 96.25 286 VAL A CA 1
ATOM 2256 C C . VAL A 1 286 ? 0.692 19.125 -14.039 1 96.25 286 VAL A C 1
ATOM 2258 O O . VAL A 1 286 ? 1.069 19.688 -13.008 1 96.25 286 VAL A O 1
ATOM 2261 N N . ARG A 1 287 ? 0.043 19.688 -14.906 1 94.44 287 ARG A N 1
ATOM 2262 C CA . ARG A 1 287 ? -0.302 21.094 -14.82 1 94.44 287 ARG A CA 1
ATOM 2263 C C . ARG A 1 287 ? -1.808 21.312 -14.945 1 94.44 287 ARG A C 1
ATOM 2265 O O . ARG A 1 287 ? -2.48 20.578 -15.68 1 94.44 287 ARG A O 1
ATOM 2272 N N . ASN A 1 288 ? -2.227 22.234 -14.141 1 88.81 288 ASN A N 1
ATOM 2273 C CA . ASN A 1 288 ? -3.623 22.625 -14.297 1 88.81 288 ASN A CA 1
ATOM 2274 C C . ASN A 1 288 ? -3.863 23.344 -15.625 1 88.81 288 ASN A C 1
ATOM 2276 O O . ASN A 1 288 ? -3.191 24.328 -15.93 1 88.81 288 ASN A O 1
ATOM 2280 N N . SER A 1 289 ? -4.762 22.75 -16.406 1 78.31 289 SER A N 1
ATOM 2281 C CA . SER A 1 289 ? -4.992 23.266 -17.75 1 78.31 289 SER A CA 1
ATOM 2282 C C . SER A 1 289 ? -6.074 24.344 -17.75 1 78.31 289 SER A C 1
ATOM 2284 O O . SER A 1 289 ? -7.055 24.234 -17 1 78.31 289 SER A O 1
ATOM 2286 N N . PHE A 1 290 ? -5.758 25.484 -18.297 1 80.31 290 PHE A N 1
ATOM 2287 C CA . PHE A 1 290 ? -6.785 26.484 -18.594 1 80.31 290 PHE A CA 1
ATOM 2288 C C . PHE A 1 290 ? -6.707 26.922 -20.047 1 80.31 290 PHE A C 1
ATOM 2290 O O . PHE A 1 290 ? -5.695 26.703 -20.719 1 80.31 290 PHE A O 1
ATOM 2297 N N . LEU A 1 291 ? -7.801 27.328 -20.531 1 76.56 291 LEU A N 1
ATOM 2298 C CA . LEU A 1 291 ? -7.871 27.703 -21.938 1 76.56 291 LEU A CA 1
ATOM 2299 C C . LEU A 1 291 ? -7.137 29.016 -22.188 1 76.56 291 LEU A C 1
ATOM 2301 O O . LEU A 1 291 ? -7.547 30.078 -21.688 1 76.56 291 LEU A O 1
ATOM 2305 N N . GLU A 1 292 ? -6.105 28.875 -22.844 1 78.94 292 GLU A N 1
ATOM 2306 C CA . GLU A 1 292 ? -5.293 30.062 -23.141 1 78.94 292 GLU A CA 1
ATOM 2307 C C . GLU A 1 292 ? -5.676 30.672 -24.484 1 78.94 292 GLU A C 1
ATOM 2309 O O . GLU A 1 292 ? -4.836 31.266 -25.156 1 78.94 292 GLU A O 1
ATOM 2314 N N . THR A 1 293 ? -6.902 30.359 -24.781 1 78.75 293 THR A N 1
ATOM 2315 C CA . THR A 1 293 ? -7.363 30.906 -26.047 1 78.75 293 THR A CA 1
ATOM 2316 C C . THR A 1 293 ? -8.703 31.609 -25.875 1 78.75 293 THR A C 1
ATOM 2318 O O . THR A 1 293 ? -9.359 31.484 -24.844 1 78.75 293 THR A O 1
ATOM 2321 N N . GLY A 1 294 ? -8.953 32.625 -26.75 1 84.75 294 GLY A N 1
ATOM 2322 C CA . GLY A 1 294 ? -10.195 33.375 -26.719 1 84.75 294 GLY A CA 1
ATOM 2323 C C . GLY A 1 294 ? -9.984 34.875 -26.578 1 84.75 294 GLY A C 1
ATOM 2324 O O . GLY A 1 294 ? -8.938 35.344 -26.109 1 84.75 294 GLY A O 1
ATOM 2325 N N . PRO A 1 295 ? -10.914 35.562 -26.922 1 90.19 295 PRO A N 1
ATOM 2326 C CA . PRO A 1 295 ? -10.773 37.031 -26.906 1 90.19 295 PRO A CA 1
ATOM 2327 C C . PRO A 1 295 ? -10.664 37.594 -25.5 1 90.19 295 PRO A C 1
ATOM 2329 O O . PRO A 1 295 ? -9.867 38.5 -25.266 1 90.19 295 PRO A O 1
ATOM 2332 N N . HIS A 1 296 ? -11.391 37.062 -24.609 1 91 296 HIS A N 1
ATOM 2333 C CA . HIS A 1 296 ? -11.375 37.562 -23.25 1 91 296 HIS A CA 1
ATOM 2334 C C . HIS A 1 296 ? -10.031 37.312 -22.578 1 91 296 HIS A C 1
ATOM 2336 O O . HIS A 1 296 ? -9.492 38.156 -21.875 1 91 296 HIS A O 1
ATOM 2342 N N . PHE A 1 297 ? -9.531 36.188 -22.781 1 93.38 297 PHE A N 1
ATOM 2343 C CA . PHE A 1 297 ? -8.242 35.844 -22.203 1 93.38 297 PHE A CA 1
ATOM 2344 C C . PHE A 1 297 ? -7.125 36.656 -22.828 1 93.38 297 PHE A C 1
ATOM 2346 O O . PHE A 1 297 ? -6.223 37.125 -22.125 1 93.38 297 PHE A O 1
ATOM 2353 N N . ASN A 1 298 ? -7.242 36.812 -24.156 1 93.44 298 ASN A N 1
ATOM 2354 C CA . ASN A 1 298 ? -6.207 37.594 -24.844 1 93.44 298 ASN A CA 1
ATOM 2355 C C . ASN A 1 298 ? -6.156 39.031 -24.359 1 93.44 298 ASN A C 1
ATOM 2357 O O . ASN A 1 298 ? -5.074 39.594 -24.188 1 93.44 298 ASN A O 1
ATOM 2361 N N . ASN A 1 299 ? -7.332 39.531 -24.188 1 94.75 299 ASN A N 1
ATOM 2362 C CA . ASN A 1 299 ? -7.402 40.906 -23.656 1 94.75 299 ASN A CA 1
ATOM 2363 C C . ASN A 1 299 ? -6.824 41 -22.25 1 94.75 299 ASN A C 1
ATOM 2365 O O . ASN A 1 299 ? -6.039 41.875 -21.953 1 94.75 299 ASN A O 1
ATOM 2369 N N . PHE A 1 300 ? -7.215 40.094 -21.469 1 95.62 300 PHE A N 1
ATOM 2370 C CA . PHE A 1 300 ? -6.719 40.062 -20.094 1 95.62 300 PHE A CA 1
ATOM 2371 C C . PHE A 1 300 ? -5.207 39.875 -20.078 1 95.62 300 PHE A C 1
ATOM 2373 O O . PHE A 1 300 ? -4.496 40.562 -19.359 1 95.62 300 PHE A O 1
ATOM 2380 N N . SER A 1 301 ? -4.746 38.906 -20.844 1 95.69 301 SER A N 1
ATOM 2381 C CA . SER A 1 301 ? -3.338 38.531 -20.844 1 95.69 301 SER A CA 1
ATOM 2382 C C . SER A 1 301 ? -2.451 39.656 -21.297 1 95.69 301 SER A C 1
ATOM 2384 O O . SER A 1 301 ? -1.389 39.906 -20.719 1 95.69 301 SER A O 1
ATOM 2386 N N . THR A 1 302 ? -2.908 40.375 -22.297 1 95.44 302 THR A N 1
ATOM 2387 C CA . THR A 1 302 ? -2.131 41.469 -22.828 1 95.44 302 THR A CA 1
ATOM 2388 C C . THR A 1 302 ? -2.045 42.625 -21.812 1 95.44 302 THR A C 1
ATOM 2390 O O . THR A 1 302 ? -0.971 43.188 -21.594 1 95.44 302 THR A O 1
ATOM 2393 N N . ARG A 1 303 ? -3.121 42.938 -21.188 1 97.06 303 ARG A N 1
ATOM 2394 C CA . ARG A 1 303 ? -3.148 44 -20.188 1 97.06 303 ARG A CA 1
ATOM 2395 C C . ARG A 1 303 ? -2.344 43.594 -18.953 1 97.06 303 ARG A C 1
ATOM 2397 O O . ARG A 1 303 ? -1.614 44.406 -18.391 1 97.06 303 ARG A O 1
ATOM 2404 N N . PHE A 1 304 ? -2.523 42.375 -18.594 1 97.38 304 PHE A N 1
ATOM 2405 C CA . PHE A 1 304 ? -1.797 41.875 -17.438 1 97.38 304 PHE A CA 1
ATOM 2406 C C . PHE A 1 304 ? -0.292 41.969 -17.656 1 97.38 304 PHE A C 1
ATOM 2408 O O . PHE A 1 304 ? 0.452 42.375 -16.766 1 97.38 304 PHE A O 1
ATOM 2415 N N . TYR A 1 305 ? 0.08 41.5 -18.891 1 95.62 305 TYR A N 1
ATOM 2416 C CA . TYR A 1 305 ? 1.493 41.531 -19.25 1 95.62 305 TYR A CA 1
ATOM 2417 C C . TYR A 1 305 ? 2.082 42.938 -19.031 1 95.62 305 TYR A C 1
ATOM 2419 O O . TYR A 1 305 ? 3.16 43.062 -18.453 1 95.62 305 TYR A O 1
ATOM 2427 N N . GLY A 1 306 ? 1.391 43.906 -19.406 1 95.88 306 GLY A N 1
ATOM 2428 C CA . GLY A 1 306 ? 1.857 45.281 -19.281 1 95.88 306 GLY A CA 1
ATOM 2429 C C . GLY A 1 306 ? 1.873 45.781 -17.859 1 95.88 306 GLY A C 1
ATOM 2430 O O . GLY A 1 306 ? 2.863 46.375 -17.406 1 95.88 306 GLY A O 1
ATOM 2431 N N . ILE A 1 307 ? 0.837 45.594 -17.125 1 97.44 307 ILE A N 1
ATOM 2432 C CA . ILE A 1 307 ? 0.694 46.094 -15.773 1 97.44 307 ILE A CA 1
ATOM 2433 C C . ILE A 1 307 ? 1.68 45.406 -14.844 1 97.44 307 ILE A C 1
ATOM 2435 O O . ILE A 1 307 ? 2.328 46.031 -14.008 1 97.44 307 ILE A O 1
ATOM 2439 N N . PHE A 1 308 ? 1.757 44.094 -15 1 96.88 308 PHE A N 1
ATOM 2440 C CA . PHE A 1 308 ? 2.662 43.312 -14.172 1 96.88 308 PHE A CA 1
ATOM 2441 C C . PHE A 1 308 ? 4.113 43.688 -14.43 1 96.88 308 PHE A C 1
ATOM 2443 O O . PHE A 1 308 ? 4.914 43.781 -13.5 1 96.88 308 PHE A O 1
ATOM 2450 N N . GLY A 1 309 ? 4.438 43.938 -15.68 1 95.31 309 GLY A N 1
ATOM 2451 C CA . GLY A 1 309 ? 5.785 44.344 -16.031 1 95.31 309 GLY A CA 1
ATOM 2452 C C . GLY A 1 309 ? 6.152 45.688 -15.453 1 95.31 309 GLY A C 1
ATOM 2453 O O . GLY A 1 309 ? 7.305 45.938 -15.078 1 95.31 309 GLY A O 1
ATOM 2454 N N . ARG A 1 310 ? 5.227 46.531 -15.344 1 95.62 310 ARG A N 1
ATOM 2455 C CA . ARG A 1 310 ? 5.465 47.875 -14.805 1 95.62 310 ARG A CA 1
ATOM 2456 C C . ARG A 1 310 ? 5.574 47.844 -13.281 1 95.62 310 ARG A C 1
ATOM 2458 O O . ARG A 1 310 ? 6.441 48.5 -12.703 1 95.62 310 ARG A O 1
ATOM 2465 N N . LYS A 1 311 ? 4.75 47.062 -12.656 1 95.19 311 LYS A N 1
ATOM 2466 C CA . LYS A 1 311 ? 4.699 47 -11.203 1 95.19 311 LYS A CA 1
ATOM 2467 C C . LYS A 1 311 ? 5.867 46.188 -10.641 1 95.19 311 LYS A C 1
ATOM 2469 O O . LYS A 1 311 ? 6.379 46.5 -9.562 1 95.19 311 LYS A O 1
ATOM 2474 N N . TYR A 1 312 ? 6.148 45.125 -11.367 1 95.06 312 TYR A N 1
ATOM 2475 C CA . TYR A 1 312 ? 7.223 44.25 -10.914 1 95.06 312 TYR A CA 1
ATOM 2476 C C . TYR A 1 312 ? 8.25 44.031 -12.016 1 95.06 312 TYR A C 1
ATOM 2478 O O . TYR A 1 312 ? 8.375 42.938 -12.555 1 95.06 312 TYR A O 1
ATOM 2486 N N . PRO A 1 313 ? 9.117 44.938 -12.242 1 91.94 313 PRO A N 1
ATOM 2487 C CA . PRO A 1 313 ? 10.094 44.844 -13.328 1 91.94 313 PRO A CA 1
ATOM 2488 C C . PRO A 1 313 ? 11.18 43.812 -13.07 1 91.94 313 PRO A C 1
ATOM 2490 O O . PRO A 1 313 ? 11.812 43.312 -14.008 1 91.94 313 PRO A O 1
ATOM 2493 N N . GLU A 1 314 ? 11.336 43.469 -11.828 1 89.31 314 GLU A N 1
ATOM 2494 C CA . GLU A 1 314 ? 12.375 42.5 -11.477 1 89.31 314 GLU A CA 1
ATOM 2495 C C . GLU A 1 314 ? 12.008 41.094 -11.914 1 89.31 314 GLU A C 1
ATOM 2497 O O . GLU A 1 314 ? 12.875 40.25 -12.055 1 89.31 314 GLU A O 1
ATOM 2502 N N . GLU A 1 315 ? 10.703 40.938 -12.18 1 89.38 315 GLU A N 1
ATOM 2503 C CA . GLU A 1 315 ? 10.25 39.625 -12.625 1 89.38 315 GLU A CA 1
ATOM 2504 C C . GLU A 1 315 ? 10.516 39.438 -14.117 1 89.38 315 GLU A C 1
ATOM 2506 O O . GLU A 1 315 ? 10.273 40.312 -14.922 1 89.38 315 GLU A O 1
ATOM 2511 N N . LYS A 1 316 ? 11.18 38.438 -14.578 1 80.38 316 LYS A N 1
ATOM 2512 C CA . LYS A 1 316 ? 11.602 38.219 -15.961 1 80.38 316 LYS A CA 1
ATOM 2513 C C . LYS A 1 316 ? 10.43 37.812 -16.844 1 80.38 316 LYS A C 1
ATOM 2515 O O . LYS A 1 316 ? 10.391 38.125 -18.031 1 80.38 316 LYS A O 1
ATOM 2520 N N . HIS A 1 317 ? 9.5 37.062 -16.391 1 89.12 317 HIS A N 1
ATOM 2521 C CA . HIS A 1 317 ? 8.344 36.594 -17.141 1 89.12 317 HIS A CA 1
ATOM 2522 C C . HIS A 1 317 ? 7.059 37.25 -16.641 1 89.12 317 HIS A C 1
ATOM 2524 O O . HIS A 1 317 ? 6.777 37.25 -15.445 1 89.12 317 HIS A O 1
ATOM 2530 N N . HIS A 1 318 ? 6.309 37.812 -17.656 1 93.06 318 HIS A N 1
ATOM 2531 C CA . HIS A 1 318 ? 5.191 38.625 -17.219 1 93.06 318 HIS A CA 1
ATOM 2532 C C . HIS A 1 318 ? 3.857 38.031 -17.625 1 93.06 318 HIS A C 1
ATOM 2534 O O . HIS A 1 318 ? 2.812 38.688 -17.5 1 93.06 318 HIS A O 1
ATOM 2540 N N . GLU A 1 319 ? 3.883 36.844 -18.125 1 91.5 319 GLU A N 1
ATOM 2541 C CA . GLU A 1 319 ? 2.633 36.188 -18.484 1 91.5 319 GLU A CA 1
ATOM 2542 C C . GLU A 1 319 ? 1.865 35.75 -17.234 1 91.5 319 GLU A C 1
ATOM 2544 O O . GLU A 1 319 ? 2.469 35.375 -16.234 1 91.5 319 GLU A O 1
ATOM 2549 N N . PRO A 1 320 ? 0.56 35.781 -17.297 1 93.75 320 PRO A N 1
ATOM 2550 C CA . PRO A 1 320 ? -0.231 35.344 -16.141 1 93.75 320 PRO A CA 1
ATOM 2551 C C . PRO A 1 320 ? -0.318 33.812 -16.031 1 93.75 320 PRO A C 1
ATOM 2553 O O . PRO A 1 320 ? -0.26 33.125 -17.047 1 93.75 320 PRO A O 1
ATOM 2556 N N . GLY A 1 321 ? -0.375 33.406 -14.844 1 92.38 321 GLY A N 1
ATOM 2557 C CA . GLY A 1 321 ? -0.633 32 -14.57 1 92.38 321 GLY A CA 1
ATOM 2558 C C . GLY A 1 321 ? -2.051 31.734 -14.102 1 92.38 321 GLY A C 1
ATOM 2559 O O . GLY A 1 321 ? -2.896 32.625 -14.125 1 92.38 321 GLY A O 1
ATOM 2560 N N . ILE A 1 322 ? -2.332 30.562 -13.727 1 93.06 322 ILE A N 1
ATOM 2561 C CA . ILE A 1 322 ? -3.664 30.141 -13.312 1 93.06 322 ILE A CA 1
ATOM 2562 C C . ILE A 1 322 ? -4.062 30.875 -12.031 1 93.06 322 ILE A C 1
ATOM 2564 O O . ILE A 1 322 ? -5.242 31.172 -11.82 1 93.06 322 ILE A O 1
ATOM 2568 N N . PHE A 1 323 ? -3.113 31.234 -11.219 1 94.44 323 PHE A N 1
ATOM 2569 C CA . PHE A 1 323 ? -3.408 31.875 -9.945 1 94.44 323 PHE A CA 1
ATOM 2570 C C . PHE A 1 323 ? -3.916 33.281 -10.148 1 94.44 323 PHE A C 1
ATOM 2572 O O . PHE A 1 323 ? -4.762 33.781 -9.391 1 94.44 323 PHE A O 1
ATOM 2579 N N . ALA A 1 324 ? -3.379 33.938 -11.125 1 96.06 324 ALA A N 1
ATOM 2580 C CA . ALA A 1 324 ? -3.902 35.25 -11.492 1 96.06 324 ALA A CA 1
ATOM 2581 C C . ALA A 1 324 ? -5.348 35.156 -11.977 1 96.06 324 ALA A C 1
ATOM 2583 O O . ALA A 1 324 ? -6.191 35.969 -11.602 1 96.06 324 ALA A O 1
ATOM 2584 N N . LEU A 1 325 ? -5.555 34.156 -12.75 1 96.06 325 LEU A N 1
ATOM 2585 C CA . LEU A 1 325 ? -6.887 33.969 -13.305 1 96.06 325 LEU A CA 1
ATOM 2586 C C . LEU A 1 325 ? -7.898 33.656 -12.211 1 96.06 325 LEU A C 1
ATOM 2588 O O . LEU A 1 325 ? -9.023 34.156 -12.234 1 96.06 325 LEU A O 1
ATOM 2592 N N . GLN A 1 326 ? -7.523 32.875 -11.289 1 95.44 326 GLN A N 1
ATOM 2593 C CA . GLN A 1 326 ? -8.391 32.531 -10.18 1 95.44 326 GLN A CA 1
ATOM 2594 C C . GLN A 1 326 ? -8.75 33.75 -9.344 1 95.44 326 GLN A C 1
ATOM 2596 O O . GLN A 1 326 ? -9.898 33.906 -8.93 1 95.44 326 GLN A O 1
ATOM 2601 N N . ALA A 1 327 ? -7.734 34.5 -9.055 1 97.31 327 ALA A N 1
ATOM 2602 C CA . ALA A 1 327 ? -7.953 35.719 -8.273 1 97.31 327 ALA A CA 1
ATOM 2603 C C . ALA A 1 327 ? -8.867 36.688 -9.008 1 97.31 327 ALA A C 1
ATOM 2605 O O . ALA A 1 327 ? -9.734 37.344 -8.398 1 97.31 327 ALA A O 1
ATOM 2606 N N . TYR A 1 328 ? -8.672 36.844 -10.297 1 97.81 328 TYR A N 1
ATOM 2607 C CA . TYR A 1 328 ? -9.508 37.688 -11.133 1 97.81 328 TYR A CA 1
ATOM 2608 C C . TYR A 1 328 ? -10.969 37.25 -11.062 1 97.81 328 TYR A C 1
ATOM 2610 O O . TYR A 1 328 ? -11.859 38.062 -10.867 1 97.81 328 TYR A O 1
ATOM 2618 N N . ASP A 1 329 ? -11.195 36 -11.203 1 97 329 ASP A N 1
ATOM 2619 C CA . ASP A 1 329 ? -12.539 35.438 -11.211 1 97 329 ASP A CA 1
ATOM 2620 C C . ASP A 1 329 ? -13.195 35.562 -9.836 1 97 329 ASP A C 1
ATOM 2622 O O . ASP A 1 329 ? -14.406 35.75 -9.727 1 97 329 ASP A O 1
ATOM 2626 N N . ALA A 1 330 ? -12.391 35.438 -8.781 1 97.62 330 ALA A N 1
ATOM 2627 C CA . ALA A 1 330 ? -12.922 35.562 -7.426 1 97.62 330 ALA A CA 1
ATOM 2628 C C . ALA A 1 330 ? -13.508 36.969 -7.199 1 97.62 330 ALA A C 1
ATOM 2630 O O . ALA A 1 330 ? -14.555 37.094 -6.57 1 97.62 330 ALA A O 1
ATOM 2631 N N . VAL A 1 331 ? -12.812 38 -7.656 1 97.81 331 VAL A N 1
ATOM 2632 C CA . VAL A 1 331 ? -13.312 39.344 -7.535 1 97.81 331 VAL A CA 1
ATOM 2633 C C . VAL A 1 331 ? -14.617 39.5 -8.312 1 97.81 331 VAL A C 1
ATOM 2635 O O . VAL A 1 331 ? -15.57 40.125 -7.836 1 97.81 331 VAL A O 1
ATOM 2638 N N . TRP A 1 332 ? -14.625 38.938 -9.453 1 96.75 332 TRP A N 1
ATOM 2639 C CA . TRP A 1 332 ? -15.836 38.969 -10.266 1 96.75 332 TRP A CA 1
ATOM 2640 C C . TRP A 1 332 ? -16.984 38.281 -9.562 1 96.75 332 TRP A C 1
ATOM 2642 O O . TRP A 1 332 ? -18.141 38.719 -9.617 1 96.75 332 TRP A O 1
ATOM 2652 N N . THR A 1 333 ? -16.719 37.125 -8.977 1 96.62 333 THR A N 1
ATOM 2653 C CA . THR A 1 333 ? -17.719 36.375 -8.234 1 96.62 333 THR A CA 1
ATOM 2654 C C . THR A 1 333 ? -18.344 37.25 -7.148 1 96.62 333 THR A C 1
ATOM 2656 O O . THR A 1 333 ? -19.578 37.312 -7.023 1 96.62 333 THR A O 1
ATOM 2659 N N . VAL A 1 334 ? -17.531 37.938 -6.379 1 96.19 334 VAL A N 1
ATOM 2660 C CA . VAL A 1 334 ? -17.984 38.781 -5.289 1 96.19 334 VAL A CA 1
ATOM 2661 C C . VAL A 1 334 ? -18.734 40 -5.859 1 96.19 334 VAL A C 1
ATOM 2663 O O . VAL A 1 334 ? -19.766 40.406 -5.34 1 96.19 334 VAL A O 1
ATOM 2666 N N . GLY A 1 335 ? -18.219 40.625 -6.91 1 94.81 335 GLY A N 1
ATOM 2667 C CA . GLY A 1 335 ? -18.859 41.75 -7.535 1 94.81 335 GLY A CA 1
ATOM 2668 C C . GLY A 1 335 ? -20.266 41.469 -8.039 1 94.81 335 GLY A C 1
ATOM 2669 O O . GLY A 1 335 ? -21.188 42.25 -7.809 1 94.81 335 GLY A O 1
ATOM 2670 N N . LEU A 1 336 ? -20.359 40.344 -8.695 1 94.06 336 LEU A N 1
ATOM 2671 C CA . LEU A 1 336 ? -21.656 39.938 -9.219 1 94.06 336 LEU A CA 1
ATOM 2672 C C . LEU A 1 336 ? -22.641 39.656 -8.086 1 94.06 336 LEU A C 1
ATOM 2674 O O . LEU A 1 336 ? -23.828 39.969 -8.188 1 94.06 336 LEU A O 1
ATOM 2678 N N . ALA A 1 337 ? -22.109 39.031 -7.07 1 93.44 337 ALA A N 1
ATOM 2679 C CA . ALA A 1 337 ? -22.953 38.719 -5.914 1 93.44 337 ALA A CA 1
ATOM 2680 C C . ALA A 1 337 ? -23.406 40 -5.227 1 93.44 337 ALA A C 1
ATOM 2682 O O . ALA A 1 337 ? -24.562 40.094 -4.781 1 93.44 337 ALA A O 1
ATOM 2683 N N . MET A 1 338 ? -22.516 40.969 -5.137 1 92.12 338 MET A N 1
ATOM 2684 C CA . MET A 1 338 ? -22.828 42.25 -4.461 1 92.12 338 MET A CA 1
ATOM 2685 C C . MET A 1 338 ? -23.75 43.094 -5.309 1 92.12 338 MET A C 1
ATOM 2687 O O . MET A 1 338 ? -24.516 43.906 -4.773 1 92.12 338 MET A O 1
ATOM 2691 N N . ASN A 1 339 ? -23.641 42.969 -6.57 1 87.81 339 ASN A N 1
ATOM 2692 C CA . ASN A 1 339 ? -24.453 43.75 -7.484 1 87.81 339 ASN A CA 1
ATOM 2693 C C . ASN A 1 339 ? -25.906 43.281 -7.484 1 87.81 339 ASN A C 1
ATOM 2695 O O . ASN A 1 339 ? -26.812 44.031 -7.875 1 87.81 339 ASN A O 1
ATOM 2699 N N . GLU A 1 340 ? -26.281 42.031 -7.156 1 80.5 340 GLU A N 1
ATOM 2700 C CA . GLU A 1 340 ? -27.641 41.531 -7.113 1 80.5 340 GLU A CA 1
ATOM 2701 C C . GLU A 1 340 ? -28.422 42.156 -5.949 1 80.5 340 GLU A C 1
ATOM 2703 O O . GLU A 1 340 ? -29.594 41.844 -5.746 1 80.5 340 GLU A O 1
ATOM 2708 N N . GLY A 1 341 ? -27.969 43.188 -5.391 1 65.25 341 GLY A N 1
ATOM 2709 C CA . GLY A 1 341 ? -28.75 44 -4.488 1 65.25 341 GLY A CA 1
ATOM 2710 C C . GLY A 1 341 ? -28.719 43.531 -3.053 1 65.25 341 GLY A C 1
ATOM 2711 O O . GLY A 1 341 ? -29.672 43.75 -2.291 1 65.25 341 GLY A O 1
ATOM 2712 N N . THR A 1 342 ? -27.812 42.688 -2.73 1 62 342 THR A N 1
ATOM 2713 C CA . THR A 1 342 ? -27.828 42.125 -1.387 1 62 342 THR A CA 1
ATOM 2714 C C . THR A 1 342 ? -27.25 43.094 -0.375 1 62 342 THR A C 1
ATOM 2716 O O . THR A 1 342 ? -26.312 43.844 -0.679 1 62 342 THR A O 1
ATOM 2719 N N . LYS A 1 343 ? -28.094 43.438 0.659 1 63.16 343 LYS A N 1
ATOM 2720 C CA . LYS A 1 343 ? -27.719 44.25 1.807 1 63.16 343 LYS A CA 1
ATOM 2721 C C . LYS A 1 343 ? -26.438 43.719 2.449 1 63.16 343 LYS A C 1
ATOM 2723 O O . LYS A 1 343 ? -26 42.594 2.17 1 63.16 343 LYS A O 1
ATOM 2728 N N . SER A 1 344 ? -25.766 44.562 3.275 1 64.44 344 SER A N 1
ATOM 2729 C CA . SER A 1 344 ? -24.469 44.438 3.93 1 64.44 344 SER A CA 1
ATOM 2730 C C . SER A 1 344 ? -24.516 43.344 5.008 1 64.44 344 SER A C 1
ATOM 2732 O O . SER A 1 344 ? -23.938 43.531 6.086 1 64.44 344 SER A O 1
ATOM 2734 N N . ASN A 1 345 ? -25.438 42.312 4.688 1 83.56 345 ASN A N 1
ATOM 2735 C CA . ASN A 1 345 ? -25.469 41.188 5.629 1 83.56 345 ASN A CA 1
ATOM 2736 C C . ASN A 1 345 ? -24.641 40 5.133 1 83.56 345 ASN A C 1
ATOM 2738 O O . ASN A 1 345 ? -24.766 39.594 3.979 1 83.56 345 ASN A O 1
ATOM 2742 N N . GLY A 1 346 ? -23.688 39.562 5.988 1 89.62 346 GLY A N 1
ATOM 2743 C CA . GLY A 1 346 ? -22.75 38.5 5.668 1 89.62 346 GLY A CA 1
ATOM 2744 C C . GLY A 1 346 ? -23.422 37.219 5.172 1 89.62 346 GLY A C 1
ATOM 2745 O O . GLY A 1 346 ? -22.938 36.594 4.23 1 89.62 346 GLY A O 1
ATOM 2746 N N . ARG A 1 347 ? -24.594 36.875 5.672 1 91.69 347 ARG A N 1
ATOM 2747 C CA . ARG A 1 347 ? -25.297 35.656 5.305 1 91.69 347 ARG A CA 1
ATOM 2748 C C . ARG A 1 347 ? -25.953 35.781 3.93 1 91.69 347 ARG A C 1
ATOM 2750 O O . ARG A 1 347 ? -25.906 34.844 3.125 1 91.69 347 ARG A O 1
ATOM 2757 N N . GLN A 1 348 ? -26.516 36.875 3.717 1 92.75 348 GLN A N 1
ATOM 2758 C CA . GLN A 1 348 ? -27.125 37.094 2.416 1 92.75 348 GLN A CA 1
ATOM 2759 C C . GLN A 1 348 ? -26.078 37.156 1.312 1 92.75 348 GLN A C 1
ATOM 2761 O O . GLN A 1 348 ? -26.312 36.688 0.204 1 92.75 348 GLN A O 1
ATOM 2766 N N . LEU A 1 349 ? -25.016 37.812 1.65 1 93.69 349 LEU A N 1
ATOM 2767 C CA . LEU A 1 349 ? -23.922 37.875 0.687 1 93.69 349 LEU A CA 1
ATOM 2768 C C . LEU A 1 349 ? -23.391 36.5 0.377 1 93.69 349 LEU A C 1
ATOM 2770 O O . LEU A 1 349 ? -23.094 36.156 -0.779 1 93.69 349 LEU A O 1
ATOM 2774 N N . LEU A 1 350 ? -23.266 35.656 1.411 1 94.56 350 LEU A N 1
ATOM 2775 C CA . LEU A 1 350 ? -22.812 34.281 1.238 1 94.56 350 LEU A CA 1
ATOM 2776 C C . LEU A 1 350 ? -23.75 33.531 0.296 1 94.56 350 LEU A C 1
ATOM 2778 O O . LEU A 1 350 ? -23.281 32.812 -0.605 1 94.56 350 LEU A O 1
ATOM 2782 N N . GLU A 1 351 ? -25.047 33.656 0.461 1 93.19 351 GLU A N 1
ATOM 2783 C CA . GLU A 1 351 ? -26.016 32.969 -0.379 1 93.19 351 GLU A CA 1
ATOM 2784 C C . GLU A 1 351 ? -25.938 33.438 -1.828 1 93.19 351 GLU A C 1
ATOM 2786 O O . GLU A 1 351 ? -26.062 32.656 -2.756 1 93.19 351 GLU A O 1
ATOM 2791 N N . SER A 1 352 ? -25.703 34.719 -1.962 1 94.38 352 SER A N 1
ATOM 2792 C CA . SER A 1 352 ? -25.578 35.281 -3.307 1 94.38 352 SER A CA 1
ATOM 2793 C C . SER A 1 352 ? -24.312 34.75 -3.992 1 94.38 352 SER A C 1
ATOM 2795 O O . SER A 1 352 ? -24.312 34.531 -5.203 1 94.38 352 SER A O 1
ATOM 2797 N N . ILE A 1 353 ? -23.234 34.688 -3.252 1 95.31 353 ILE A N 1
ATOM 2798 C CA . ILE A 1 353 ? -21.969 34.188 -3.789 1 95.31 353 ILE A CA 1
ATOM 2799 C C . ILE A 1 353 ? -22.156 32.75 -4.254 1 95.31 353 ILE A C 1
ATOM 2801 O O . ILE A 1 353 ? -21.703 32.375 -5.34 1 95.31 353 ILE A O 1
ATOM 2805 N N . LEU A 1 354 ? -22.828 31.938 -3.488 1 95.06 354 LEU A N 1
ATOM 2806 C CA . LEU A 1 354 ? -23 30.531 -3.77 1 95.06 354 LEU A CA 1
ATOM 2807 C C . LEU A 1 354 ? -23.906 30.312 -4.977 1 95.06 354 LEU A C 1
ATOM 2809 O O . LEU A 1 354 ? -23.875 29.266 -5.617 1 95.06 354 LEU A O 1
ATOM 2813 N N . LYS A 1 355 ? -24.641 31.328 -5.395 1 93.56 355 LYS A N 1
ATOM 2814 C CA . LYS A 1 355 ? -25.562 31.219 -6.523 1 93.56 355 LYS A CA 1
ATOM 2815 C C . LYS A 1 355 ? -24.922 31.734 -7.809 1 93.56 355 LYS A C 1
ATOM 2817 O O . LYS A 1 355 ? -25.453 31.531 -8.898 1 93.56 355 LYS A O 1
ATOM 2822 N N . THR A 1 356 ? -23.797 32.25 -7.66 1 93.75 356 THR A N 1
ATOM 2823 C CA . THR A 1 356 ? -23.125 32.812 -8.836 1 93.75 356 THR A CA 1
ATOM 2824 C C . THR A 1 356 ? -22.766 31.688 -9.812 1 93.75 356 THR A C 1
ATOM 2826 O O . THR A 1 356 ? -22.344 30.609 -9.406 1 93.75 356 THR A O 1
ATOM 2829 N N . ASP A 1 357 ? -23.062 31.875 -11.109 1 93.19 357 ASP A N 1
ATOM 2830 C CA . ASP A 1 357 ? -22.781 30.938 -12.195 1 93.19 357 ASP A CA 1
ATOM 2831 C C . ASP A 1 357 ? -22.344 31.688 -13.453 1 93.19 357 ASP A C 1
ATOM 2833 O O . ASP A 1 357 ? -23.156 32.344 -14.094 1 93.19 357 ASP A O 1
ATOM 2837 N N . PHE A 1 358 ? -21.031 31.641 -13.805 1 93.88 358 PHE A N 1
ATOM 2838 C CA . PHE A 1 358 ? -20.547 32.312 -15.008 1 93.88 358 PHE A CA 1
ATOM 2839 C C . PHE A 1 358 ? -19.281 31.625 -15.523 1 93.88 358 PHE A C 1
ATOM 2841 O O . PHE A 1 358 ? -18.656 30.844 -14.805 1 93.88 358 PHE A O 1
ATOM 2848 N N . ASP A 1 359 ? -18.938 31.859 -16.766 1 92.06 359 ASP A N 1
ATOM 2849 C CA . ASP A 1 359 ? -17.719 31.359 -17.359 1 92.06 359 ASP A CA 1
ATOM 2850 C C . ASP A 1 359 ? -16.562 32.312 -17.125 1 92.06 359 ASP A C 1
ATOM 2852 O O . ASP A 1 359 ? -16.469 33.375 -17.797 1 92.06 359 ASP A O 1
ATOM 2856 N N . GLY A 1 360 ? -15.703 31.969 -16.203 1 93.19 360 GLY A N 1
ATOM 2857 C CA . GLY A 1 360 ? -14.562 32.812 -15.891 1 93.19 360 GLY A CA 1
ATOM 2858 C C . GLY A 1 360 ? -13.344 32.5 -16.734 1 93.19 360 GLY A C 1
ATOM 2859 O O . GLY A 1 360 ? -13.414 31.703 -17.672 1 93.19 360 GLY A O 1
ATOM 2860 N N . LEU A 1 361 ? -12.258 33.219 -16.453 1 93.62 361 LEU A N 1
ATOM 2861 C CA . LEU A 1 361 ? -10.992 33 -17.156 1 93.62 361 LEU A CA 1
ATOM 2862 C C . LEU A 1 361 ? -10.336 31.703 -16.734 1 93.62 361 LEU A C 1
ATOM 2864 O O . LEU A 1 361 ? -9.617 31.078 -17.516 1 93.62 361 LEU A O 1
ATOM 2868 N N . SER A 1 362 ? -10.5 31.344 -15.453 1 92.5 362 SER A N 1
ATOM 2869 C CA . SER A 1 362 ? -9.883 30.125 -14.914 1 92.5 362 SER A CA 1
ATOM 2870 C C . SER A 1 362 ? -10.742 28.906 -15.188 1 92.5 362 SER A C 1
ATOM 2872 O O . SER A 1 362 ? -10.328 27.766 -14.922 1 92.5 362 SER A O 1
ATOM 2874 N N . GLY A 1 363 ? -11.922 29.078 -15.727 1 89 363 GLY A N 1
ATOM 2875 C CA . GLY A 1 363 ? -12.875 28.016 -15.984 1 89 363 GLY A CA 1
ATOM 2876 C C . GLY A 1 363 ? -14.289 28.375 -15.578 1 89 363 GLY A C 1
ATOM 2877 O O . GLY A 1 363 ? -14.602 29.547 -15.344 1 89 363 GLY A O 1
ATOM 2878 N N . ASN A 1 364 ? -15.094 27.344 -15.516 1 90.44 364 ASN A N 1
ATOM 2879 C CA . ASN A 1 364 ? -16.469 27.578 -15.094 1 90.44 364 ASN A CA 1
ATOM 2880 C C . ASN A 1 364 ? -16.578 27.797 -13.586 1 90.44 364 ASN A C 1
ATOM 2882 O O . ASN A 1 364 ? -16.062 26.984 -12.805 1 90.44 364 ASN A O 1
ATOM 2886 N N . ILE A 1 365 ? -17.219 28.828 -13.195 1 95 365 ILE A N 1
ATOM 2887 C CA . ILE A 1 365 ? -17.344 29.188 -11.781 1 95 365 ILE A CA 1
ATOM 2888 C C . ILE A 1 365 ? -18.734 28.797 -11.281 1 95 365 ILE A C 1
ATOM 2890 O O . ILE A 1 365 ? -19.719 29.516 -11.516 1 95 365 ILE A O 1
ATOM 2894 N N . GLN A 1 366 ? -18.828 27.703 -10.641 1 94.62 366 GLN A N 1
ATOM 2895 C CA . GLN A 1 366 ? -20.047 27.188 -10.016 1 94.62 366 GLN A CA 1
ATOM 2896 C C . GLN A 1 366 ? -19.734 26.5 -8.695 1 94.62 366 GLN A C 1
ATOM 2898 O O . GLN A 1 366 ? -18.828 25.656 -8.625 1 94.62 366 GLN A O 1
ATOM 2903 N N . PHE A 1 367 ? -20.453 26.938 -7.637 1 94.5 367 PHE A N 1
ATOM 2904 C CA . PHE A 1 367 ? -20.172 26.406 -6.309 1 94.5 367 PHE A CA 1
ATOM 2905 C C . PHE A 1 367 ? -21.172 25.312 -5.949 1 94.5 367 PHE A C 1
ATOM 2907 O O . PHE A 1 367 ? -22.359 25.422 -6.227 1 94.5 367 PHE A O 1
ATOM 2914 N N . THR A 1 368 ? -20.641 24.25 -5.57 1 90.19 368 THR A N 1
ATOM 2915 C CA . THR A 1 368 ? -21.406 23.156 -4.98 1 90.19 368 THR A CA 1
ATOM 2916 C C . THR A 1 368 ? -20.891 22.812 -3.588 1 90.19 368 THR A C 1
ATOM 2918 O O . THR A 1 368 ? -19.719 22.469 -3.43 1 90.19 368 THR A O 1
ATOM 2921 N N . GLY A 1 369 ? -21.688 22.922 -2.508 1 87.88 369 GLY A N 1
ATOM 2922 C CA . GLY A 1 369 ? -21.234 22.656 -1.154 1 87.88 369 GLY A CA 1
ATOM 2923 C C . GLY A 1 369 ? -20.141 23.609 -0.694 1 87.88 369 GLY A C 1
ATOM 2924 O O . GLY A 1 369 ? -19.156 23.172 -0.092 1 87.88 369 GLY A O 1
ATOM 2925 N N . GLN A 1 370 ? -20.172 24.844 -1.151 1 92.81 370 GLN A N 1
ATOM 2926 C CA . GLN A 1 370 ? -19.266 25.922 -0.799 1 92.81 370 GLN A CA 1
ATOM 2927 C C . GLN A 1 370 ? -17.875 25.688 -1.363 1 92.81 370 GLN A C 1
ATOM 2929 O O . GLN A 1 370 ? -16.875 26.125 -0.787 1 92.81 370 GLN A O 1
ATOM 2934 N N . LYS A 1 371 ? -17.766 24.859 -2.326 1 93.44 371 LYS A N 1
ATOM 2935 C CA . LYS A 1 371 ? -16.516 24.594 -3.047 1 93.44 371 LYS A CA 1
ATOM 2936 C C . LYS A 1 371 ? -16.719 24.719 -4.555 1 93.44 371 LYS A C 1
ATOM 2938 O O . LYS A 1 371 ? -17.766 24.328 -5.074 1 93.44 371 LYS A O 1
ATOM 2943 N N . LEU A 1 372 ? -15.734 25.234 -5.156 1 93.81 372 LEU A N 1
ATOM 2944 C CA . LEU A 1 372 ? -15.75 25.203 -6.613 1 93.81 372 LEU A CA 1
ATOM 2945 C C . LEU A 1 372 ? -15.594 23.781 -7.121 1 93.81 372 LEU A C 1
ATOM 2947 O O . LEU A 1 372 ? -14.93 22.953 -6.484 1 93.81 372 LEU A O 1
ATOM 2951 N N . GLU A 1 373 ? -16.203 23.484 -8.211 1 89.75 373 GLU A N 1
ATOM 2952 C CA . GLU A 1 373 ? -16.031 22.156 -8.797 1 89.75 373 GLU A CA 1
ATOM 2953 C C . GLU A 1 373 ? -14.562 21.844 -9.055 1 89.75 373 GLU A C 1
ATOM 2955 O O . GLU A 1 373 ? -13.812 22.703 -9.539 1 89.75 373 GLU A O 1
ATOM 2960 N N . PRO A 1 374 ? -14.125 20.688 -8.68 1 90.06 374 PRO A N 1
ATOM 2961 C CA . PRO A 1 374 ? -12.711 20.344 -8.844 1 90.06 374 PRO A CA 1
ATOM 2962 C C . PRO A 1 374 ? -12.305 20.219 -10.312 1 90.06 374 PRO A C 1
ATOM 2964 O O . PRO A 1 374 ? -13.156 19.984 -11.172 1 90.06 374 PRO A O 1
ATOM 2967 N N . THR A 1 375 ? -11.039 20.422 -10.531 1 90.69 375 THR A N 1
ATOM 2968 C CA . THR A 1 375 ? -10.484 20.234 -11.867 1 90.69 375 THR A CA 1
ATOM 2969 C C . THR A 1 375 ? -10.367 18.75 -12.203 1 90.69 375 THR A C 1
ATOM 2971 O O . THR A 1 375 ? -9.883 17.953 -11.391 1 90.69 375 THR A O 1
ATOM 2974 N N . THR A 1 376 ? -10.867 18.328 -13.43 1 91.69 376 THR A N 1
ATOM 2975 C CA . THR A 1 376 ? -10.852 16.922 -13.805 1 91.69 376 THR A CA 1
ATOM 2976 C C . THR A 1 376 ? -9.922 16.688 -14.984 1 91.69 376 THR A C 1
ATOM 2978 O O . THR A 1 376 ? -9.664 15.539 -15.367 1 91.69 376 THR A O 1
ATOM 2981 N N . ARG A 1 377 ? -9.438 17.734 -15.602 1 92 377 ARG A N 1
ATOM 2982 C CA . ARG A 1 377 ? -8.523 17.641 -16.734 1 92 377 ARG A CA 1
ATOM 2983 C C . ARG A 1 377 ? -7.195 18.312 -16.438 1 92 377 ARG A C 1
ATOM 2985 O O . ARG A 1 377 ? -7.172 19.453 -15.945 1 92 377 ARG A O 1
ATOM 2992 N N . PHE A 1 378 ? -6.152 17.688 -16.734 1 95.06 378 PHE A N 1
ATOM 2993 C CA . PHE A 1 378 ? -4.816 18.203 -16.469 1 95.06 378 PHE A CA 1
ATOM 2994 C C . PHE A 1 378 ? -3.938 18.109 -17.703 1 95.06 378 PHE A C 1
ATOM 2996 O O . PHE A 1 378 ? -4.113 17.203 -18.531 1 95.06 378 PHE A O 1
ATOM 3003 N N . GLN A 1 379 ? -3.072 19.031 -17.859 1 94.94 379 GLN A N 1
ATOM 3004 C CA . GLN A 1 379 ? -2.082 19.031 -18.922 1 94.94 379 GLN A CA 1
ATOM 3005 C C . GLN A 1 379 ? -0.789 18.359 -18.484 1 94.94 379 GLN A C 1
ATOM 3007 O O . GLN A 1 379 ? -0.341 18.547 -17.344 1 94.94 379 GLN A O 1
ATOM 3012 N N . ILE A 1 380 ? -0.264 17.516 -19.359 1 96.38 380 ILE A N 1
ATOM 3013 C CA . ILE A 1 380 ? 1.017 16.875 -19.078 1 96.38 380 ILE A CA 1
ATOM 3014 C C . ILE A 1 380 ? 2.123 17.578 -19.859 1 96.38 380 ILE A C 1
ATOM 3016 O O . ILE A 1 380 ? 2.035 17.719 -21.078 1 96.38 380 ILE A O 1
ATOM 3020 N N . ILE A 1 381 ? 3.158 17.953 -19.125 1 95.62 381 ILE A N 1
ATOM 3021 C CA . ILE A 1 381 ? 4.215 18.703 -19.797 1 95.62 381 ILE A CA 1
ATOM 3022 C C . ILE A 1 381 ? 5.57 18.062 -19.5 1 95.62 381 ILE A C 1
ATOM 3024 O O . ILE A 1 381 ? 5.703 17.297 -18.547 1 95.62 381 ILE A O 1
ATOM 3028 N N . ASN A 1 382 ? 6.496 18.297 -20.375 1 94.94 382 ASN A N 1
ATOM 3029 C CA . ASN A 1 382 ? 7.891 17.891 -20.266 1 94.94 382 ASN A CA 1
ATOM 3030 C C . ASN A 1 382 ? 8.836 19.078 -20.312 1 94.94 382 ASN A C 1
ATOM 3032 O O . ASN A 1 382 ? 8.805 19.859 -21.266 1 94.94 382 ASN A O 1
ATOM 3036 N N . ILE A 1 383 ? 9.586 19.266 -19.266 1 94.62 383 ILE A N 1
ATOM 3037 C CA . ILE A 1 383 ? 10.492 20.391 -19.219 1 94.62 383 ILE A CA 1
ATOM 3038 C C . ILE A 1 383 ? 11.75 20.078 -20.047 1 94.62 383 ILE A C 1
ATOM 3040 O O . ILE A 1 383 ? 12.516 19.188 -19.688 1 94.62 383 ILE A O 1
ATOM 3044 N N . ILE A 1 384 ? 11.891 20.781 -21.109 1 90.69 384 ILE A N 1
ATOM 3045 C CA . ILE A 1 384 ? 13.016 20.562 -22.016 1 90.69 384 ILE A CA 1
ATOM 3046 C C . ILE A 1 384 ? 13.445 21.891 -22.641 1 90.69 384 ILE A C 1
ATOM 3048 O O . ILE A 1 384 ? 12.602 22.734 -22.938 1 90.69 384 ILE A O 1
ATOM 3052 N N . GLY A 1 385 ? 14.672 22.031 -22.812 1 86.56 385 GLY A N 1
ATOM 3053 C CA . GLY A 1 385 ? 15.172 23.234 -23.438 1 86.56 385 GLY A CA 1
ATOM 3054 C C . GLY A 1 385 ? 15.062 24.453 -22.531 1 86.56 385 GLY A C 1
ATOM 3055 O O . GLY A 1 385 ? 15.508 24.438 -21.391 1 86.56 385 GLY A O 1
ATOM 3056 N N . LYS A 1 386 ? 14.453 25.531 -23.094 1 83.94 386 LYS A N 1
ATOM 3057 C CA . LYS A 1 386 ? 14.336 26.781 -22.344 1 83.94 386 LYS A CA 1
ATOM 3058 C C . LYS A 1 386 ? 12.93 26.953 -21.781 1 83.94 386 LYS A C 1
ATOM 3060 O O . LYS A 1 386 ? 12.664 27.922 -21.062 1 83.94 386 LYS A O 1
ATOM 3065 N N . HIS A 1 387 ? 12.078 26.047 -22.141 1 87.5 387 HIS A N 1
ATOM 3066 C CA . HIS A 1 387 ? 10.703 26.109 -21.672 1 87.5 387 HIS A CA 1
ATOM 3067 C C . HIS A 1 387 ? 10.148 24.719 -21.391 1 87.5 387 HIS A C 1
ATOM 3069 O O . HIS A 1 387 ? 10.805 23.891 -20.75 1 87.5 387 HIS A O 1
ATOM 3075 N N . TYR A 1 388 ? 8.969 24.516 -21.766 1 90.62 388 TYR A N 1
ATOM 3076 C CA . TYR A 1 388 ? 8.359 23.203 -21.594 1 90.62 388 TYR A CA 1
ATOM 3077 C C . TYR A 1 388 ? 7.633 22.766 -22.859 1 90.62 388 TYR A C 1
ATOM 3079 O O . TYR A 1 388 ? 7.309 23.578 -23.719 1 90.62 388 TYR A O 1
ATOM 3087 N N . ARG A 1 389 ? 7.602 21.5 -23.062 1 92.06 389 ARG A N 1
ATOM 3088 C CA . ARG A 1 389 ? 6.871 20.891 -24.172 1 92.06 389 ARG A CA 1
ATOM 3089 C C . ARG A 1 389 ? 5.586 20.234 -23.672 1 92.06 389 ARG A C 1
ATOM 3091 O O . ARG A 1 389 ? 5.598 19.516 -22.672 1 92.06 389 ARG A O 1
ATOM 3098 N N . GLU A 1 390 ? 4.504 20.562 -24.375 1 92.56 390 GLU A N 1
ATOM 3099 C CA . GLU A 1 390 ? 3.242 19.906 -24.047 1 92.56 390 GLU A CA 1
ATOM 3100 C C . GLU A 1 390 ? 3.182 18.516 -24.656 1 92.56 390 GLU A C 1
ATOM 3102 O O . GLU A 1 390 ? 3.402 18.344 -25.859 1 92.56 390 GLU A O 1
ATOM 3107 N N . LEU A 1 391 ? 2.938 17.531 -23.875 1 93 391 LEU A N 1
ATOM 3108 C CA . LEU A 1 391 ? 2.822 16.156 -24.344 1 93 391 LEU A CA 1
ATOM 3109 C C . LEU A 1 391 ? 1.37 15.812 -24.656 1 93 391 LEU A C 1
ATOM 3111 O O . LEU A 1 391 ? 1.093 15.109 -25.641 1 93 391 LEU A O 1
ATOM 3115 N N . GLY A 1 392 ? 0.502 16.328 -23.844 1 94.25 392 GLY A N 1
ATOM 3116 C CA . GLY A 1 392 ? -0.917 16.047 -23.984 1 94.25 392 GLY A CA 1
ATOM 3117 C C . GLY A 1 392 ? -1.715 16.344 -22.719 1 94.25 392 GLY A C 1
ATOM 3118 O O . GLY A 1 392 ? -1.372 17.234 -21.953 1 94.25 392 GLY A O 1
ATOM 3119 N N . PHE A 1 393 ? -2.887 15.57 -22.609 1 94.62 393 PHE A N 1
ATOM 3120 C CA . PHE A 1 393 ? -3.801 15.82 -21.516 1 94.62 393 PHE A CA 1
ATOM 3121 C C . PHE A 1 393 ? -4.203 14.516 -20.828 1 94.62 393 PHE A C 1
ATOM 3123 O O . PHE A 1 393 ? -4.047 13.438 -21.406 1 94.62 393 PHE A O 1
ATOM 3130 N N . TRP A 1 394 ? -4.516 14.594 -19.594 1 95 394 TRP A N 1
ATOM 3131 C CA . TRP A 1 394 ? -5.117 13.5 -18.844 1 95 394 TRP A CA 1
ATOM 3132 C C . TRP A 1 394 ? -6.465 13.914 -18.266 1 95 394 TRP A C 1
ATOM 3134 O O . TRP A 1 394 ? -6.586 14.961 -17.625 1 95 394 TRP A O 1
ATOM 3144 N N . THR A 1 395 ? -7.492 13.141 -18.484 1 93.69 395 THR A N 1
ATOM 3145 C CA . THR A 1 395 ? -8.836 13.383 -17.969 1 93.69 395 THR A CA 1
ATOM 3146 C C . THR A 1 395 ? -9.289 12.25 -17.062 1 93.69 395 THR A C 1
ATOM 3148 O O . THR A 1 395 ? -9.086 11.07 -17.375 1 93.69 395 THR A O 1
ATOM 3151 N N . GLU A 1 396 ? -9.867 12.656 -15.961 1 92.75 396 GLU A N 1
ATOM 3152 C CA . GLU A 1 396 ? -10.297 11.664 -14.977 1 92.75 396 GLU A CA 1
ATOM 3153 C C . GLU A 1 396 ? -11.234 10.633 -15.609 1 92.75 396 GLU A C 1
ATOM 3155 O O . GLU A 1 396 ? -12.164 11 -16.328 1 92.75 396 GLU A O 1
ATOM 3160 N N . ASN A 1 397 ? -11.07 9.336 -15.438 1 86.81 397 ASN A N 1
ATOM 3161 C CA . ASN A 1 397 ? -11.875 8.195 -15.844 1 86.81 397 ASN A CA 1
ATOM 3162 C C . ASN A 1 397 ? -11.766 7.93 -17.344 1 86.81 397 ASN A C 1
ATOM 3164 O O . ASN A 1 397 ? -12.312 6.949 -17.844 1 86.81 397 ASN A O 1
ATOM 3168 N N . LEU A 1 398 ? -11.039 8.836 -18.125 1 87.94 398 LEU A N 1
ATOM 3169 C CA . LEU A 1 398 ? -10.906 8.641 -19.562 1 87.94 398 LEU A CA 1
ATOM 3170 C C . LEU A 1 398 ? -9.469 8.281 -19.922 1 87.94 398 LEU A C 1
ATOM 3172 O O . LEU A 1 398 ? -9.234 7.492 -20.844 1 87.94 398 LEU A O 1
ATOM 3176 N N . GLY A 1 399 ? -8.547 8.906 -19.219 1 91 399 GLY A N 1
ATOM 3177 C CA . GLY A 1 399 ? -7.148 8.594 -19.484 1 91 399 GLY A CA 1
ATOM 3178 C C . GLY A 1 399 ? -6.426 9.695 -20.234 1 91 399 GLY A C 1
ATOM 3179 O O . GLY A 1 399 ? -6.652 10.875 -19.984 1 91 399 GLY A O 1
ATOM 3180 N N . PHE A 1 400 ? -5.473 9.328 -21.141 1 93.12 400 PHE A N 1
ATOM 3181 C CA . PHE A 1 400 ? -4.59 10.273 -21.812 1 93.12 400 PHE A CA 1
ATOM 3182 C C . PHE A 1 400 ? -5.086 10.586 -23.219 1 93.12 400 PHE A C 1
ATOM 3184 O O . PHE A 1 400 ? -5.617 9.711 -23.891 1 93.12 400 PHE A O 1
ATOM 3191 N N . SER A 1 401 ? -4.961 11.867 -23.578 1 92.69 401 SER A N 1
ATOM 3192 C CA . SER A 1 401 ? -5.332 12.312 -24.922 1 92.69 401 SER A CA 1
ATOM 3193 C C . SER A 1 401 ? -4.363 13.367 -25.438 1 92.69 401 SER A C 1
ATOM 3195 O O . SER A 1 401 ? -3.777 14.117 -24.656 1 92.69 401 SER A O 1
ATOM 3197 N N . TYR A 1 402 ? -4.281 13.422 -26.734 1 88.81 402 TYR A N 1
ATOM 3198 C CA . TYR A 1 402 ? -3.385 14.391 -27.344 1 88.81 402 TYR A CA 1
ATOM 3199 C C . TYR A 1 402 ? -4.035 15.773 -27.391 1 88.81 402 TYR A C 1
ATOM 3201 O O . TYR A 1 402 ? -3.352 16.797 -27.297 1 88.81 402 TYR A O 1
ATOM 3209 N N . THR A 1 403 ? -5.348 15.695 -27.594 1 84.88 403 THR A N 1
ATOM 3210 C CA . THR A 1 403 ? -6.074 16.953 -27.672 1 84.88 403 THR A CA 1
ATOM 3211 C C . THR A 1 403 ? -7.188 17.016 -26.641 1 84.88 403 THR A C 1
ATOM 3213 O O . THR A 1 403 ? -7.551 15.984 -26.047 1 84.88 403 THR A O 1
ATOM 3216 N N . ILE A 1 404 ? -7.699 18.141 -26.281 1 77.56 404 ILE A N 1
ATOM 3217 C CA . ILE A 1 404 ? -8.719 18.344 -25.25 1 77.56 404 ILE A CA 1
ATOM 3218 C C . ILE A 1 404 ? -10.055 17.766 -25.734 1 77.56 404 ILE A C 1
ATOM 3220 O O . ILE A 1 404 ? -10.797 17.188 -24.953 1 77.56 404 ILE A O 1
ATOM 3224 N N . ASP A 1 405 ? -10.703 18.016 -26.922 1 66.81 405 ASP A N 1
ATOM 3225 C CA . ASP A 1 405 ? -12.086 17.766 -27.328 1 66.81 405 ASP A CA 1
ATOM 3226 C C . ASP A 1 405 ? -12.25 16.359 -27.875 1 66.81 405 ASP A C 1
ATOM 3228 O O . ASP A 1 405 ? -13.266 15.703 -27.625 1 66.81 405 ASP A O 1
ATOM 3232 N N . HIS A 1 406 ? -11.734 16.078 -29.016 1 56.97 406 HIS A N 1
ATOM 3233 C CA . HIS A 1 406 ? -12.305 15.148 -29.984 1 56.97 406 HIS A CA 1
ATOM 3234 C C . HIS A 1 406 ? -11.5 13.852 -30.047 1 56.97 406 HIS A C 1
ATOM 3236 O O . HIS A 1 406 ? -11.68 13.055 -30.969 1 56.97 406 HIS A O 1
ATOM 3242 N N . GLY A 1 407 ? -10.805 13.406 -29.047 1 61.12 407 GLY A N 1
ATOM 3243 C CA . GLY A 1 407 ? -10.07 12.289 -29.625 1 61.12 407 GLY A CA 1
ATOM 3244 C C . GLY A 1 407 ? -10.016 11.078 -28.719 1 61.12 407 GLY A C 1
ATOM 3245 O O . GLY A 1 407 ? -10.625 11.07 -27.641 1 61.12 407 GLY A O 1
ATOM 3246 N N . GLY A 1 408 ? -9.375 10 -29.203 1 76 408 GLY A N 1
ATOM 3247 C CA . GLY A 1 408 ? -9.031 8.656 -28.766 1 76 408 GLY A CA 1
ATOM 3248 C C . GLY A 1 408 ? -8.281 8.633 -27.453 1 76 408 GLY A C 1
ATOM 3249 O O . GLY A 1 408 ? -7.199 9.211 -27.344 1 76 408 GLY A O 1
ATOM 3250 N N . TYR A 1 409 ? -9 8.375 -26.359 1 85.5 409 TYR A N 1
ATOM 3251 C CA . TYR A 1 409 ? -8.391 8.227 -25.031 1 85.5 409 TYR A CA 1
ATOM 3252 C C . TYR A 1 409 ? -7.676 6.887 -24.906 1 85.5 409 TYR A C 1
ATOM 3254 O O . TYR A 1 409 ? -8.102 5.891 -25.5 1 85.5 409 TYR A O 1
ATOM 3262 N N . ASN A 1 410 ? -6.488 7.082 -24.312 1 84.81 410 ASN A N 1
ATOM 3263 C CA . ASN A 1 410 ? -5.695 5.891 -24.047 1 84.81 410 ASN A CA 1
ATOM 3264 C C . ASN A 1 410 ? -5.379 5.758 -22.562 1 84.81 410 ASN A C 1
ATOM 3266 O O . ASN A 1 410 ? -5.262 6.762 -21.844 1 84.81 410 ASN A O 1
ATOM 3270 N N . LEU A 1 411 ? -5.227 4.586 -22.109 1 80.69 411 LEU A N 1
ATOM 3271 C CA . LEU A 1 411 ? -4.957 4.344 -20.703 1 80.69 411 LEU A CA 1
ATOM 3272 C C . LEU A 1 411 ? -3.484 4.562 -20.375 1 80.69 411 LEU A C 1
ATOM 3274 O O . LEU A 1 411 ? -3.127 4.844 -19.234 1 80.69 411 LEU A O 1
ATOM 3278 N N . SER A 1 412 ? -2.693 4.457 -21.375 1 86 412 SER A N 1
ATOM 3279 C CA . SER A 1 412 ? -1.256 4.59 -21.156 1 86 412 SER A CA 1
ATOM 3280 C C . SER A 1 412 ? -0.732 5.902 -21.734 1 86 412 SER A C 1
ATOM 3282 O O . SER A 1 412 ? -1.152 6.328 -22.812 1 86 412 SER A O 1
ATOM 3284 N N . MET A 1 413 ? 0.157 6.531 -21.016 1 91.88 413 MET A N 1
ATOM 3285 C CA . MET A 1 413 ? 0.768 7.789 -21.438 1 91.88 413 MET A CA 1
ATOM 3286 C C . MET A 1 413 ? 1.678 7.578 -22.641 1 91.88 413 MET A C 1
ATOM 3288 O O . MET A 1 413 ? 2.023 8.531 -23.344 1 91.88 413 MET A O 1
ATOM 3292 N N . GLU A 1 414 ? 2.02 6.375 -22.969 1 85.69 414 GLU A N 1
ATOM 3293 C CA . GLU A 1 414 ? 2.885 6.078 -24.109 1 85.69 414 GLU A CA 1
ATOM 3294 C C . GLU A 1 414 ? 2.262 6.555 -25.406 1 85.69 414 GLU A C 1
ATOM 3296 O O . GLU A 1 414 ? 2.973 6.812 -26.391 1 85.69 414 GLU A O 1
ATOM 3301 N N . SER A 1 415 ? 1.012 6.668 -25.359 1 84.5 415 SER A N 1
ATOM 3302 C CA . SER A 1 415 ? 0.284 7.094 -26.547 1 84.5 415 SER A CA 1
ATOM 3303 C C . SER A 1 415 ? 0.551 8.562 -26.859 1 84.5 415 SER A C 1
ATOM 3305 O O . SER A 1 415 ? 0.308 9.016 -27.984 1 84.5 415 SER A O 1
ATOM 3307 N N . LEU A 1 416 ? 1.024 9.359 -25.891 1 89.75 416 LEU A N 1
ATOM 3308 C CA . LEU A 1 416 ? 1.264 10.789 -26.062 1 89.75 416 LEU A CA 1
ATOM 3309 C C . LEU A 1 416 ? 2.555 11.031 -26.844 1 89.75 416 LEU A C 1
ATOM 3311 O O . LEU A 1 416 ? 2.85 12.164 -27.234 1 89.75 416 LEU A O 1
ATOM 3315 N N . GLY A 1 417 ? 3.266 9.969 -27.094 1 82.81 417 GLY A N 1
ATOM 3316 C CA . GLY A 1 417 ? 4.492 10.117 -27.859 1 82.81 417 GLY A CA 1
ATOM 3317 C C . GLY A 1 417 ? 5.742 10.023 -27.016 1 82.81 417 GLY A C 1
ATOM 3318 O O . GLY A 1 417 ? 5.699 9.516 -25.891 1 82.81 417 GLY A O 1
ATOM 3319 N N . ASP A 1 418 ? 6.801 10.609 -27.531 1 85.19 418 ASP A N 1
ATOM 3320 C CA . ASP A 1 418 ? 8.102 10.445 -26.891 1 85.19 418 ASP A CA 1
ATOM 3321 C C . ASP A 1 418 ? 8.273 11.422 -25.734 1 85.19 418 ASP A C 1
ATOM 3323 O O . ASP A 1 418 ? 7.867 12.578 -25.828 1 85.19 418 ASP A O 1
ATOM 3327 N N . VAL A 1 419 ? 8.75 10.969 -24.672 1 91.19 419 VAL A N 1
ATOM 3328 C CA . VAL A 1 419 ? 9.062 11.758 -23.484 1 91.19 419 VAL A CA 1
ATOM 3329 C C . VAL A 1 419 ? 10.578 11.938 -23.375 1 91.19 419 VAL A C 1
ATOM 3331 O O . VAL A 1 419 ? 11.336 11 -23.625 1 91.19 419 VAL A O 1
ATOM 3334 N N . ASN A 1 420 ? 11.016 13.125 -23.172 1 90.94 420 ASN A N 1
ATOM 3335 C CA . ASN A 1 420 ? 12.43 13.375 -22.906 1 90.94 420 ASN A CA 1
ATOM 3336 C C . ASN A 1 420 ? 12.75 13.203 -21.422 1 90.94 420 ASN A C 1
ATOM 3338 O O . ASN A 1 420 ? 12.43 14.07 -20.594 1 90.94 420 ASN A O 1
ATOM 3342 N N . TRP A 1 421 ? 13.398 12.148 -21.094 1 91.56 421 TRP A N 1
ATOM 3343 C CA . TRP A 1 421 ? 13.773 11.875 -19.719 1 91.56 421 TRP A CA 1
ATOM 3344 C C . TRP A 1 421 ? 15.133 12.484 -19.391 1 91.56 421 TRP A C 1
ATOM 3346 O O . TRP A 1 421 ? 15.891 12.844 -20.297 1 91.56 421 TRP A O 1
ATOM 3356 N N . PRO A 1 422 ? 15.43 12.609 -18.078 1 91.12 422 PRO A N 1
ATOM 3357 C CA . PRO A 1 422 ? 16.719 13.203 -17.719 1 91.12 422 PRO A CA 1
ATOM 3358 C C . PRO A 1 422 ? 17.906 12.422 -18.281 1 91.12 422 PRO A C 1
ATOM 3360 O O . PRO A 1 422 ? 17.891 11.188 -18.266 1 91.12 422 PRO A O 1
ATOM 3363 N N . GLY A 1 423 ? 18.953 13.039 -18.625 1 79.12 423 GLY A N 1
ATOM 3364 C CA . GLY A 1 423 ? 20.203 12.438 -19.078 1 79.12 423 GLY A CA 1
ATOM 3365 C C . GLY A 1 423 ? 20.172 12.023 -20.547 1 79.12 423 GLY A C 1
ATOM 3366 O O . GLY A 1 423 ? 21.188 11.656 -21.109 1 79.12 423 GLY A O 1
ATOM 3367 N N . LEU A 1 424 ? 18.969 11.664 -21.078 1 63.28 424 LEU A N 1
ATOM 3368 C CA . LEU A 1 424 ? 18.906 11.047 -22.406 1 63.28 424 LEU A CA 1
ATOM 3369 C C . LEU A 1 424 ? 18.781 12.102 -23.5 1 63.28 424 LEU A C 1
ATOM 3371 O O . LEU A 1 424 ? 18.172 13.148 -23.281 1 63.28 424 LEU A O 1
ATOM 3375 N N . GLY A 1 425 ? 19.781 12.383 -24.312 1 51.12 425 GLY A N 1
ATOM 3376 C CA . GLY A 1 425 ? 19.797 13.148 -25.547 1 51.12 425 GLY A CA 1
ATOM 3377 C C . GLY A 1 425 ? 18.844 12.602 -26.594 1 51.12 425 GLY A C 1
ATOM 3378 O O . GLY A 1 425 ? 19.156 12.57 -27.781 1 51.12 425 GLY A O 1
ATOM 3379 N N . GLY A 1 426 ? 17.562 12.352 -26.578 1 49.72 426 GLY A N 1
ATOM 3380 C CA . GLY A 1 426 ? 16.578 12.156 -27.641 1 49.72 426 GLY A CA 1
ATOM 3381 C C . GLY A 1 426 ? 15.719 10.93 -27.422 1 49.72 426 GLY A C 1
ATOM 3382 O O . GLY A 1 426 ? 14.969 10.844 -26.453 1 49.72 426 GLY A O 1
ATOM 3383 N N . ARG A 1 427 ? 15.742 9.805 -28.516 1 49.84 427 ARG A N 1
ATOM 3384 C CA . ARG A 1 427 ? 14.812 8.727 -28.828 1 49.84 427 ARG A CA 1
ATOM 3385 C C . ARG A 1 427 ? 14.844 7.648 -27.766 1 49.84 427 ARG A C 1
ATOM 3387 O O . ARG A 1 427 ? 14.586 6.477 -28.047 1 49.84 427 ARG A O 1
ATOM 3394 N N . SER A 1 428 ? 15.234 7.898 -26.531 1 54.56 428 SER A N 1
ATOM 3395 C CA . SER A 1 428 ? 15.625 6.75 -25.719 1 54.56 428 SER A CA 1
ATOM 3396 C C . SER A 1 428 ? 14.422 6.121 -25.031 1 54.56 428 SER A C 1
ATOM 3398 O O . SER A 1 428 ? 13.391 6.773 -24.859 1 54.56 428 SER A O 1
ATOM 3400 N N . SER A 1 429 ? 14.5 4.852 -24.797 1 67.38 429 SER A N 1
ATOM 3401 C CA . SER A 1 429 ? 13.75 3.852 -24.047 1 67.38 429 SER A CA 1
ATOM 3402 C C . SER A 1 429 ? 13.438 4.348 -22.625 1 67.38 429 SER A C 1
ATOM 3404 O O . SER A 1 429 ? 14.164 5.188 -22.094 1 67.38 429 SER A O 1
ATOM 3406 N N . ALA A 1 430 ? 12.258 4.266 -22.234 1 77 430 ALA A N 1
ATOM 3407 C CA . ALA A 1 430 ? 11.82 4.602 -20.875 1 77 430 ALA A CA 1
ATOM 3408 C C . ALA A 1 430 ? 12.828 4.129 -19.844 1 77 430 ALA A C 1
ATOM 3410 O O . ALA A 1 430 ? 13.414 3.051 -19.984 1 77 430 ALA A O 1
ATOM 3411 N N . PRO A 1 431 ? 13.195 5.105 -18.938 1 86.25 431 PRO A N 1
ATOM 3412 C CA . PRO A 1 431 ? 14.094 4.684 -17.859 1 86.25 431 PRO A CA 1
ATOM 3413 C C . PRO A 1 431 ? 13.57 3.459 -17.109 1 86.25 431 PRO A C 1
ATOM 3415 O O . PRO A 1 431 ? 12.359 3.246 -17.031 1 86.25 431 PRO A O 1
ATOM 3418 N N . ARG A 1 432 ? 14.562 2.736 -16.641 1 82 432 ARG A N 1
ATOM 3419 C CA . ARG A 1 432 ? 14.18 1.552 -15.883 1 82 432 ARG A CA 1
ATOM 3420 C C . ARG A 1 432 ? 13.516 1.938 -14.562 1 82 432 ARG A C 1
ATOM 3422 O O . ARG A 1 432 ? 12.625 1.234 -14.078 1 82 432 ARG A O 1
ATOM 3429 N N . GLY A 1 433 ? 13.945 3.047 -14 1 82 433 GLY A N 1
ATOM 3430 C CA . GLY A 1 433 ? 13.352 3.539 -12.766 1 82 433 GLY A CA 1
ATOM 3431 C C . GLY A 1 433 ? 13.961 2.922 -11.523 1 82 433 GLY A C 1
ATOM 3432 O O . GLY A 1 433 ? 13.375 3 -10.438 1 82 433 GLY A O 1
ATOM 3433 N N . TRP A 1 434 ? 15.016 2.172 -11.609 1 80.75 434 TRP A N 1
ATOM 3434 C CA . TRP A 1 434 ? 15.695 1.592 -10.453 1 80.75 434 TRP A CA 1
ATOM 3435 C C . TRP A 1 434 ? 17.188 1.421 -10.727 1 80.75 434 TRP A C 1
ATOM 3437 O O . TRP A 1 434 ? 17.625 1.475 -11.883 1 80.75 434 TRP A O 1
ATOM 3447 N N . ASP A 1 435 ? 17.906 1.451 -9.703 1 79.31 435 ASP A N 1
ATOM 3448 C CA . ASP A 1 435 ? 19.344 1.168 -9.75 1 79.31 435 ASP A CA 1
ATOM 3449 C C . ASP A 1 435 ? 19.766 0.309 -8.555 1 79.31 435 ASP A C 1
ATOM 3451 O O . ASP A 1 435 ? 18.969 0.072 -7.645 1 79.31 435 ASP A O 1
ATOM 3455 N N . ARG A 1 436 ? 20.906 -0.271 -8.633 1 75.69 436 ARG A N 1
ATOM 3456 C CA . ARG A 1 436 ? 21.422 -1.112 -7.555 1 75.69 436 ARG A CA 1
ATOM 3457 C C . ARG A 1 436 ? 21.547 -0.32 -6.258 1 75.69 436 ARG A C 1
ATOM 3459 O O . ARG A 1 436 ? 22.062 0.802 -6.262 1 75.69 436 ARG A O 1
ATOM 3466 N N . SER A 1 437 ? 20.906 -0.888 -5.238 1 77.25 437 SER A N 1
ATOM 3467 C CA . SER A 1 437 ? 21.016 -0.235 -3.939 1 77.25 437 SER A CA 1
ATOM 3468 C C . SER A 1 437 ? 22.422 -0.399 -3.365 1 77.25 437 SER A C 1
ATOM 3470 O O . SER A 1 437 ? 23.047 -1.446 -3.535 1 77.25 437 SER A O 1
ATOM 3472 N N . THR A 1 438 ? 22.922 0.59 -2.775 1 71.94 438 THR A N 1
ATOM 3473 C CA . THR A 1 438 ? 24.234 0.504 -2.15 1 71.94 438 THR A CA 1
ATOM 3474 C C . THR A 1 438 ? 24.109 0.217 -0.658 1 71.94 438 THR A C 1
ATOM 3476 O O . THR A 1 438 ? 25.109 -0.024 0.021 1 71.94 438 THR A O 1
ATOM 3479 N N . ILE A 1 439 ? 22.922 0.246 -0.096 1 71.56 439 ILE A N 1
ATOM 3480 C CA . ILE A 1 439 ? 22.734 0.061 1.338 1 71.56 439 ILE A CA 1
ATOM 3481 C C . ILE A 1 439 ? 22.031 -1.275 1.6 1 71.56 439 ILE A C 1
ATOM 3483 O O . ILE A 1 439 ? 22.234 -1.886 2.652 1 71.56 439 ILE A O 1
ATOM 3487 N N . GLU A 1 440 ? 21.281 -1.656 0.629 1 69.81 440 GLU A N 1
ATOM 3488 C CA . GLU A 1 440 ? 20.5 -2.865 0.867 1 69.81 440 GLU A CA 1
ATOM 3489 C C . GLU A 1 440 ? 21.391 -4.105 0.881 1 69.81 440 GLU A C 1
ATOM 3491 O O . GLU A 1 440 ? 22.266 -4.25 0.036 1 69.81 440 GLU A O 1
ATOM 3496 N N . ASN A 1 441 ? 21.328 -4.848 1.932 1 75.12 441 ASN A N 1
ATOM 3497 C CA . ASN A 1 441 ? 21.984 -6.145 1.972 1 75.12 441 ASN A CA 1
ATOM 3498 C C . ASN A 1 441 ? 21.375 -7.121 0.971 1 75.12 441 ASN A C 1
ATOM 3500 O O . ASN A 1 441 ? 20.172 -7.105 0.748 1 75.12 441 ASN A O 1
ATOM 3504 N N . PRO A 1 442 ? 22.281 -7.801 0.277 1 83.62 442 PRO A N 1
ATOM 3505 C CA . PRO A 1 442 ? 21.734 -8.789 -0.66 1 83.62 442 PRO A CA 1
ATOM 3506 C C . PRO A 1 442 ? 20.797 -9.781 0.01 1 83.62 442 PRO A C 1
ATOM 3508 O O . PRO A 1 442 ? 21 -10.148 1.169 1 83.62 442 PRO A O 1
ATOM 3511 N N . LEU A 1 443 ? 19.781 -10.109 -0.706 1 86.75 443 LEU A N 1
ATOM 3512 C CA . LEU A 1 443 ? 18.844 -11.125 -0.222 1 86.75 443 LEU A CA 1
ATOM 3513 C C . LEU A 1 443 ? 19.547 -12.461 -0.013 1 86.75 443 LEU A C 1
ATOM 3515 O O . LEU A 1 443 ? 20.375 -12.859 -0.832 1 86.75 443 LEU A O 1
ATOM 3519 N N . ARG A 1 444 ? 19.328 -13.016 1.065 1 90.69 444 ARG A N 1
ATOM 3520 C CA . ARG A 1 444 ? 19.828 -14.359 1.329 1 90.69 444 ARG A CA 1
ATOM 3521 C C . ARG A 1 444 ? 18.859 -15.414 0.807 1 90.69 444 ARG A C 1
ATOM 3523 O O . ARG A 1 444 ? 17.781 -15.602 1.367 1 90.69 444 ARG A O 1
ATOM 3530 N N . ILE A 1 445 ? 19.281 -16.141 -0.23 1 93.75 445 ILE A N 1
ATOM 3531 C CA . ILE A 1 445 ? 18.422 -17.141 -0.859 1 93.75 445 ILE A CA 1
ATOM 3532 C C . ILE A 1 445 ? 18.922 -18.531 -0.524 1 93.75 445 ILE A C 1
ATOM 3534 O O . ILE A 1 445 ? 20.047 -18.906 -0.87 1 93.75 445 ILE A O 1
ATOM 3538 N N . GLY A 1 446 ? 18.109 -19.266 0.172 1 95 446 GLY A N 1
ATOM 3539 C CA . GLY A 1 446 ? 18.438 -20.656 0.481 1 95 446 GLY A CA 1
ATOM 3540 C C . GLY A 1 446 ? 18.328 -21.578 -0.713 1 95 446 GLY A C 1
ATOM 3541 O O . GLY A 1 446 ? 17.344 -21.516 -1.457 1 95 446 GLY A O 1
ATOM 3542 N N . VAL A 1 447 ? 19.312 -22.406 -0.942 1 94.44 447 VAL A N 1
ATOM 3543 C CA . VAL A 1 447 ? 19.312 -23.422 -1.999 1 94.44 447 VAL A CA 1
ATOM 3544 C C . VAL A 1 447 ? 19.469 -24.812 -1.389 1 94.44 447 VAL A C 1
ATOM 3546 O O . VAL A 1 447 ? 20.422 -25.062 -0.655 1 94.44 447 VAL A O 1
ATOM 3549 N N . PRO A 1 448 ? 18.531 -25.609 -1.618 1 91.5 448 PRO A N 1
ATOM 3550 C CA . PRO A 1 448 ? 18.656 -26.969 -1.053 1 91.5 448 PRO A CA 1
ATOM 3551 C C . PRO A 1 448 ? 19.875 -27.703 -1.573 1 91.5 448 PRO A C 1
ATOM 3553 O O . PRO A 1 448 ? 20.172 -27.672 -2.773 1 91.5 448 PRO A O 1
ATOM 3556 N N . ASN A 1 449 ? 20.594 -28.219 -0.641 1 86.44 449 ASN A N 1
ATOM 3557 C CA . ASN A 1 449 ? 21.766 -29.031 -0.95 1 86.44 449 ASN A CA 1
ATOM 3558 C C . ASN A 1 449 ? 21.484 -30.516 -0.724 1 86.44 449 ASN A C 1
ATOM 3560 O O . ASN A 1 449 ? 21.922 -31.094 0.277 1 86.44 449 ASN A O 1
ATOM 3564 N N . GLY A 1 450 ? 20.656 -31.125 -1.431 1 76.38 450 GLY A N 1
ATOM 3565 C CA . GLY A 1 450 ? 20.328 -32.531 -1.279 1 76.38 450 GLY A CA 1
ATOM 3566 C C . GLY A 1 450 ? 19.328 -33.031 -2.309 1 76.38 450 GLY A C 1
ATOM 3567 O O . GLY A 1 450 ? 18.547 -33.938 -2.035 1 76.38 450 GLY A O 1
ATOM 3568 N N . SER A 1 451 ? 19.359 -32.406 -3.396 1 78.19 451 SER A N 1
ATOM 3569 C CA . SER A 1 451 ? 18.453 -32.812 -4.457 1 78.19 451 SER A CA 1
ATOM 3570 C C . SER A 1 451 ? 18.797 -34.219 -4.965 1 78.19 451 SER A C 1
ATOM 3572 O O . SER A 1 451 ? 19.969 -34.594 -4.961 1 78.19 451 SER A O 1
ATOM 3574 N N . ILE A 1 452 ? 17.797 -34.906 -5.238 1 77.31 452 ILE A N 1
ATOM 3575 C CA . ILE A 1 452 ? 17.984 -36.281 -5.684 1 77.31 452 ILE A CA 1
ATOM 3576 C C . ILE A 1 452 ? 18.641 -36.281 -7.062 1 77.31 452 ILE A C 1
ATOM 3578 O O . ILE A 1 452 ? 19.312 -37.281 -7.438 1 77.31 452 ILE A O 1
ATOM 3582 N N . THR A 1 453 ? 18.344 -35.25 -7.82 1 76.5 453 THR A N 1
ATOM 3583 C CA . THR A 1 453 ? 18.969 -35.094 -9.125 1 76.5 453 THR A CA 1
ATOM 3584 C C . THR A 1 453 ? 19.719 -33.781 -9.219 1 76.5 453 THR A C 1
ATOM 3586 O O . THR A 1 453 ? 19.297 -32.781 -8.633 1 76.5 453 THR A O 1
ATOM 3589 N N . ASN A 1 454 ? 20.812 -33.812 -9.883 1 78 454 ASN A N 1
ATOM 3590 C CA . ASN A 1 454 ? 21.641 -32.594 -10.016 1 78 454 ASN A CA 1
ATOM 3591 C C . ASN A 1 454 ? 21.203 -31.75 -11.211 1 78 454 ASN A C 1
ATOM 3593 O O . ASN A 1 454 ? 21.844 -30.75 -11.516 1 78 454 ASN A O 1
ATOM 3597 N N . LYS A 1 455 ? 20.156 -32.156 -11.766 1 80.56 455 LYS A N 1
ATOM 3598 C CA . LYS A 1 455 ? 19.75 -31.453 -12.969 1 80.56 455 LYS A CA 1
ATOM 3599 C C . LYS A 1 455 ? 18.969 -30.188 -12.625 1 80.56 455 LYS A C 1
ATOM 3601 O O . LYS A 1 455 ? 19.047 -29.188 -13.344 1 80.56 455 LYS A O 1
ATOM 3606 N N . PHE A 1 456 ? 18.297 -30.297 -11.539 1 85.5 456 PHE A N 1
ATOM 3607 C CA . PHE A 1 456 ? 17.516 -29.125 -11.156 1 85.5 456 PHE A CA 1
ATOM 3608 C C . PHE A 1 456 ? 18.312 -28.219 -10.234 1 85.5 456 PHE A C 1
ATOM 3610 O O . PHE A 1 456 ? 18.203 -26.984 -10.32 1 85.5 456 PHE A O 1
ATOM 3617 N N . VAL A 1 457 ? 18.984 -28.812 -9.336 1 89 457 VAL A N 1
ATOM 3618 C CA . VAL A 1 457 ? 19.828 -28.047 -8.414 1 89 457 VAL A CA 1
ATOM 3619 C C . VAL A 1 457 ? 21.094 -28.828 -8.109 1 89 457 VAL A C 1
ATOM 3621 O O . VAL A 1 457 ? 21.031 -30.031 -7.824 1 89 457 VAL A O 1
ATOM 3624 N N . LYS A 1 458 ? 22.172 -28.188 -8.227 1 87.56 458 LYS A N 1
ATOM 3625 C CA . LYS A 1 458 ? 23.469 -28.75 -7.887 1 87.56 458 LYS A CA 1
ATOM 3626 C C . LYS A 1 458 ? 24.328 -27.75 -7.105 1 87.56 458 LYS A C 1
ATOM 3628 O O . LYS A 1 458 ? 24.469 -26.594 -7.512 1 87.56 458 LYS A O 1
ATOM 3633 N N . VAL A 1 459 ? 24.719 -28.141 -6.004 1 90.75 459 VAL A N 1
ATOM 3634 C CA . VAL A 1 459 ? 25.594 -27.312 -5.176 1 90.75 459 VAL A CA 1
ATOM 3635 C C . VAL A 1 459 ? 26.969 -27.953 -5.078 1 90.75 459 VAL A C 1
ATOM 3637 O O . VAL A 1 459 ? 27.109 -29.078 -4.59 1 90.75 459 VAL A O 1
ATOM 3640 N N . ASP A 1 460 ? 27.891 -27.25 -5.645 1 88.19 460 ASP A N 1
ATOM 3641 C CA . ASP A 1 460 ? 29.266 -27.75 -5.613 1 88.19 460 ASP A CA 1
ATOM 3642 C C . ASP A 1 460 ? 30.156 -26.812 -4.793 1 88.19 460 ASP A C 1
ATOM 3644 O O . ASP A 1 460 ? 29.906 -25.609 -4.703 1 88.19 460 ASP A O 1
ATOM 3648 N N . TYR A 1 461 ? 31.016 -27.391 -4.098 1 88.06 461 TYR A N 1
ATOM 3649 C CA . TYR A 1 461 ? 31.984 -26.609 -3.342 1 88.06 461 TYR A CA 1
ATOM 3650 C C . TYR A 1 461 ? 33.312 -26.531 -4.078 1 88.06 461 TYR A C 1
ATOM 3652 O O . TYR A 1 461 ? 33.906 -27.562 -4.402 1 88.06 461 TYR A O 1
ATOM 3660 N N . ASP A 1 462 ? 33.688 -25.359 -4.426 1 84.25 462 ASP A N 1
ATOM 3661 C CA . ASP A 1 462 ? 35 -25.141 -5.051 1 84.25 462 ASP A CA 1
ATOM 3662 C C . ASP A 1 462 ? 36.094 -24.953 -4 1 84.25 462 ASP A C 1
ATOM 3664 O O . ASP A 1 462 ? 36.188 -23.891 -3.387 1 84.25 462 ASP A O 1
ATOM 3668 N N . SER A 1 463 ? 36.906 -25.875 -3.861 1 82.25 463 SER A N 1
ATOM 3669 C CA . SER A 1 463 ? 37.969 -25.859 -2.854 1 82.25 463 SER A CA 1
ATOM 3670 C C . SER A 1 463 ? 39 -24.781 -3.143 1 82.25 463 SER A C 1
ATOM 3672 O O . SER A 1 463 ? 39.688 -24.297 -2.232 1 82.25 463 SER A O 1
ATOM 3674 N N . SER A 1 464 ? 39.219 -24.469 -4.332 1 81.44 464 SER A N 1
ATOM 3675 C CA . SER A 1 464 ? 40.219 -23.469 -4.703 1 81.44 464 SER A CA 1
ATOM 3676 C C . SER A 1 464 ? 39.781 -22.062 -4.258 1 81.44 464 SER A C 1
ATOM 3678 O O . SER A 1 464 ? 40.625 -21.297 -3.771 1 81.44 464 SER A O 1
ATOM 3680 N N . THR A 1 465 ? 38.5 -21.75 -4.32 1 81.38 465 THR A N 1
ATOM 3681 C CA . THR A 1 465 ? 38.031 -20.406 -4.004 1 81.38 465 THR A CA 1
ATOM 3682 C C . THR A 1 465 ? 37.312 -20.391 -2.658 1 81.38 465 THR A C 1
ATOM 3684 O O . THR A 1 465 ? 37.094 -19.328 -2.074 1 81.38 465 THR A O 1
ATOM 3687 N N . GLY A 1 466 ? 37.125 -21.578 -2.139 1 81.19 466 GLY A N 1
ATOM 3688 C CA . GLY A 1 466 ? 36.406 -21.672 -0.865 1 81.19 466 GLY A CA 1
ATOM 3689 C C . GLY A 1 466 ? 34.969 -21.219 -0.935 1 81.19 466 GLY A C 1
ATOM 3690 O O . GLY A 1 466 ? 34.406 -20.781 0.067 1 81.19 466 GLY A O 1
ATOM 3691 N N . LYS A 1 467 ? 34.469 -21.125 -2.205 1 86 467 LYS A N 1
ATOM 3692 C CA . LYS A 1 467 ? 33.094 -20.656 -2.379 1 86 467 LYS A CA 1
ATOM 3693 C C . LYS A 1 467 ? 32.188 -21.734 -2.979 1 86 467 LYS A C 1
ATOM 3695 O O . LYS A 1 467 ? 32.688 -22.672 -3.613 1 86 467 LYS A O 1
ATOM 3700 N N . TYR A 1 468 ? 30.953 -21.688 -2.691 1 90.75 468 TYR A N 1
ATOM 3701 C CA . TYR A 1 468 ? 29.969 -22.594 -3.266 1 90.75 468 TYR A CA 1
ATOM 3702 C C . TYR A 1 468 ? 29.547 -22.141 -4.656 1 90.75 468 TYR A C 1
ATOM 3704 O O . TYR A 1 468 ? 29.406 -20.938 -4.906 1 90.75 468 TYR A O 1
ATOM 3712 N N . ILE A 1 469 ? 29.469 -23.109 -5.516 1 90.12 469 ILE A N 1
ATOM 3713 C CA . ILE A 1 469 ? 28.969 -22.859 -6.859 1 90.12 469 ILE A CA 1
ATOM 3714 C C . ILE A 1 469 ? 27.578 -23.484 -7.023 1 90.12 469 ILE A C 1
ATOM 3716 O O . ILE A 1 469 ? 27.375 -24.641 -6.684 1 90.12 469 ILE A O 1
ATOM 3720 N N . PHE A 1 470 ? 26.672 -22.766 -7.5 1 93.06 470 PHE A N 1
ATOM 3721 C CA . PHE A 1 470 ? 25.281 -23.188 -7.656 1 93.06 470 PHE A CA 1
ATOM 3722 C C . PHE A 1 470 ? 24.922 -23.312 -9.133 1 93.06 470 PHE A C 1
ATOM 3724 O O . PHE A 1 470 ? 25.156 -22.391 -9.914 1 93.06 470 PHE A O 1
ATOM 3731 N N . SER A 1 471 ? 24.406 -24.453 -9.516 1 87.06 471 SER A N 1
ATOM 3732 C CA . SER A 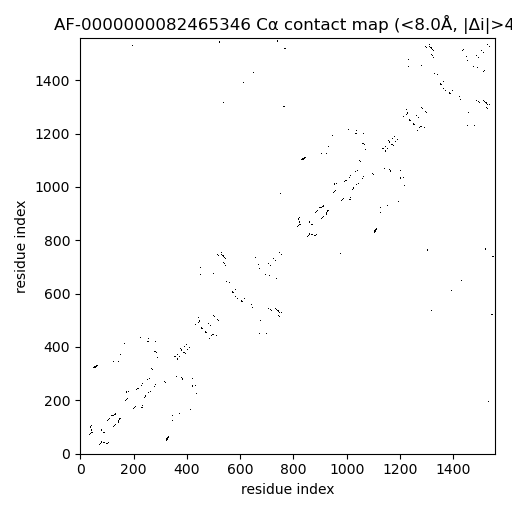1 471 ? 23.984 -24.688 -10.891 1 87.06 471 SER A CA 1
ATOM 3733 C C . SER A 1 471 ? 22.75 -25.578 -10.953 1 87.06 471 SER A C 1
ATOM 3735 O O . SER A 1 471 ? 22.344 -26.141 -9.938 1 87.06 471 SER A O 1
ATOM 3737 N N . GLY A 1 472 ? 22.172 -25.609 -12.172 1 86.69 472 GLY A N 1
ATOM 3738 C CA . GLY A 1 472 ? 20.953 -26.391 -12.391 1 86.69 472 GLY A CA 1
ATOM 3739 C C . GLY A 1 472 ? 19.859 -25.594 -13.062 1 86.69 472 GLY A C 1
ATOM 3740 O O . GLY A 1 472 ? 19.922 -24.375 -13.156 1 86.69 472 GLY A O 1
ATOM 3741 N N . PHE A 1 473 ? 18.891 -26.281 -13.383 1 85.62 473 PHE A N 1
ATOM 3742 C CA . PHE A 1 473 ? 17.797 -25.672 -14.133 1 85.62 473 PHE A CA 1
ATOM 3743 C C . PHE A 1 473 ? 17.094 -24.609 -13.305 1 85.62 473 PHE A C 1
ATOM 3745 O O . PHE A 1 473 ? 16.828 -23.516 -13.789 1 85.62 473 PHE A O 1
ATOM 3752 N N . SER A 1 474 ? 16.672 -25 -12.109 1 89.44 474 SER A N 1
ATOM 3753 C CA . SER A 1 474 ? 15.953 -24.062 -11.258 1 89.44 474 SER A CA 1
ATOM 3754 C C . SER A 1 474 ? 16.781 -22.812 -10.969 1 89.44 474 SER A C 1
ATOM 3756 O O . SER A 1 474 ? 16.234 -21.719 -10.883 1 89.44 474 SER A O 1
ATOM 3758 N N . ILE A 1 475 ? 18.062 -22.969 -10.805 1 88.75 475 ILE A N 1
ATOM 3759 C CA . ILE A 1 475 ? 18.969 -21.844 -10.555 1 88.75 475 ILE A CA 1
ATOM 3760 C C . ILE A 1 475 ? 19.047 -20.953 -11.805 1 88.75 475 ILE A C 1
ATOM 3762 O O . ILE A 1 475 ? 18.969 -19.734 -11.703 1 88.75 475 ILE A O 1
ATOM 3766 N N . ASP A 1 476 ? 19.156 -21.609 -12.938 1 85.5 476 ASP A N 1
ATOM 3767 C CA . ASP A 1 476 ? 19.219 -20.875 -14.195 1 85.5 476 ASP A CA 1
ATOM 3768 C C . ASP A 1 476 ? 17.938 -20.062 -14.43 1 85.5 476 ASP A C 1
ATOM 3770 O O . ASP A 1 476 ? 17.984 -18.938 -14.898 1 85.5 476 ASP A O 1
ATOM 3774 N N . VAL A 1 477 ? 16.859 -20.766 -14.172 1 87.5 477 VAL A N 1
ATOM 3775 C CA . VAL A 1 477 ? 15.578 -20.094 -14.344 1 87.5 477 VAL A CA 1
ATOM 3776 C C . VAL A 1 477 ? 15.508 -18.875 -13.438 1 87.5 477 VAL A C 1
ATOM 3778 O O . VAL A 1 477 ? 15.039 -17.812 -13.859 1 87.5 477 VAL A O 1
ATOM 3781 N N . PHE A 1 478 ? 15.93 -18.906 -12.227 1 89.94 478 PHE A N 1
ATOM 3782 C CA . PHE A 1 478 ? 15.883 -17.781 -11.289 1 89.94 478 PHE A CA 1
ATOM 3783 C C . PHE A 1 478 ? 16.766 -16.641 -11.773 1 89.94 478 PHE A C 1
ATOM 3785 O O . PHE A 1 478 ? 16.359 -15.477 -11.734 1 89.94 478 PHE A O 1
ATOM 3792 N N . ASN A 1 479 ? 17.938 -17.031 -12.164 1 85.75 479 ASN A N 1
ATOM 3793 C CA . ASN A 1 479 ? 18.844 -16.016 -12.664 1 85.75 479 ASN A CA 1
ATOM 3794 C C . ASN A 1 479 ? 18.266 -15.266 -13.852 1 85.75 479 ASN A C 1
ATOM 3796 O O . ASN A 1 479 ? 18.375 -14.039 -13.945 1 85.75 479 ASN A O 1
ATOM 3800 N N . GLU A 1 480 ? 17.703 -16.031 -14.719 1 82.88 480 GLU A N 1
ATOM 3801 C CA . GLU A 1 480 ? 17.078 -15.414 -15.891 1 82.88 480 GLU A CA 1
ATOM 3802 C C . GLU A 1 480 ? 15.891 -14.547 -15.484 1 82.88 480 GLU A C 1
ATOM 3804 O O . GLU A 1 480 ? 15.664 -13.484 -16.078 1 82.88 480 GLU A O 1
ATOM 3809 N N . THR A 1 481 ? 15.086 -15.078 -14.594 1 83.94 481 THR A N 1
ATOM 3810 C CA . THR A 1 481 ? 13.938 -14.328 -14.086 1 83.94 481 THR A CA 1
ATOM 3811 C C . THR A 1 481 ? 14.391 -13.016 -13.445 1 83.94 481 THR A C 1
ATOM 3813 O O . THR A 1 481 ? 13.773 -11.969 -13.656 1 83.94 481 THR A O 1
ATOM 3816 N N . ALA A 1 482 ? 15.406 -13.062 -12.594 1 82.19 482 ALA A N 1
ATOM 3817 C CA . ALA A 1 482 ? 15.93 -11.883 -11.898 1 82.19 482 ALA A CA 1
ATOM 3818 C C . ALA A 1 482 ? 16.375 -10.82 -12.898 1 82.19 482 ALA A C 1
ATOM 3820 O O . ALA A 1 482 ? 16.25 -9.617 -12.633 1 82.19 482 ALA A O 1
ATOM 3821 N N . ARG A 1 483 ? 16.828 -11.242 -14.031 1 75.44 483 ARG A N 1
ATOM 3822 C CA . ARG A 1 483 ? 17.312 -10.328 -15.055 1 75.44 483 ARG A CA 1
ATOM 3823 C C . ARG A 1 483 ? 16.156 -9.594 -15.727 1 75.44 483 ARG A C 1
ATOM 3825 O O . ARG A 1 483 ? 16.328 -8.484 -16.234 1 75.44 483 ARG A O 1
ATOM 3832 N N . HIS A 1 484 ? 14.992 -10.258 -15.68 1 73.69 484 HIS A N 1
ATOM 3833 C CA . HIS A 1 484 ? 13.844 -9.688 -16.375 1 73.69 484 HIS A CA 1
ATOM 3834 C C . HIS A 1 484 ? 13.008 -8.812 -15.438 1 73.69 484 HIS A C 1
ATOM 3836 O O . HIS A 1 484 ? 12.039 -8.188 -15.867 1 73.69 484 HIS A O 1
ATOM 3842 N N . LEU A 1 485 ? 13.43 -8.766 -14.211 1 75 485 LEU A N 1
ATOM 3843 C CA . LEU A 1 485 ? 12.68 -7.949 -13.258 1 75 485 LEU A CA 1
ATOM 3844 C C . LEU A 1 485 ? 12.914 -6.465 -13.508 1 75 485 LEU A C 1
ATOM 3846 O O . LEU A 1 485 ? 13.984 -6.07 -13.977 1 75 485 LEU A O 1
ATOM 3850 N N . LYS A 1 486 ? 11.922 -5.703 -13.266 1 67.75 486 LYS A N 1
ATOM 3851 C CA . LYS A 1 486 ? 12.008 -4.258 -13.453 1 67.75 486 LYS A CA 1
ATOM 3852 C C . LYS A 1 486 ? 12.578 -3.574 -12.219 1 67.75 486 LYS A C 1
ATOM 3854 O O . LYS A 1 486 ? 12.219 -2.436 -11.914 1 67.75 486 LYS A O 1
ATOM 3859 N N . TYR A 1 487 ? 13.25 -4.316 -11.367 1 71.69 487 TYR A N 1
ATOM 3860 C CA . TYR A 1 487 ? 14 -3.805 -10.234 1 71.69 487 TYR A CA 1
ATOM 3861 C C . TYR A 1 487 ? 15.242 -4.656 -9.977 1 71.69 487 TYR A C 1
ATOM 3863 O O . TYR A 1 487 ? 15.336 -5.785 -10.461 1 71.69 487 TYR A O 1
ATOM 3871 N N . SER A 1 488 ? 16.188 -4.078 -9.367 1 73.44 488 SER A N 1
ATOM 3872 C CA . SER A 1 488 ? 17.422 -4.82 -9.086 1 73.44 488 SER A CA 1
ATOM 3873 C C . SER A 1 488 ? 17.25 -5.73 -7.875 1 73.44 488 SER A C 1
ATOM 3875 O O . SER A 1 488 ? 16.734 -5.305 -6.84 1 73.44 488 SER A O 1
ATOM 3877 N N . LEU A 1 489 ? 17.453 -6.926 -8.141 1 77.75 489 LEU A N 1
ATOM 3878 C CA . LEU A 1 489 ? 17.453 -7.906 -7.059 1 77.75 489 LEU A CA 1
ATOM 3879 C C . LEU A 1 489 ? 18.859 -8.375 -6.73 1 77.75 489 LEU A C 1
ATOM 3881 O O . LEU A 1 489 ? 19.516 -9.008 -7.559 1 77.75 489 LEU A O 1
ATOM 3885 N N . GLN A 1 490 ? 19.453 -7.809 -5.668 1 81.75 490 GLN A N 1
ATOM 3886 C CA . GLN A 1 490 ? 20.734 -8.328 -5.195 1 81.75 490 GLN A CA 1
ATOM 3887 C C . GLN A 1 490 ? 20.531 -9.523 -4.27 1 81.75 490 GLN A C 1
ATOM 3889 O O . GLN A 1 490 ? 19.781 -9.453 -3.303 1 81.75 490 GLN A O 1
ATOM 3894 N N . TYR A 1 491 ? 21.172 -10.625 -4.695 1 87.69 491 TYR A N 1
ATOM 3895 C CA . TYR A 1 491 ? 20.969 -11.828 -3.891 1 87.69 491 TYR A CA 1
ATOM 3896 C C . TYR A 1 491 ? 22.234 -12.656 -3.801 1 87.69 491 TYR A C 1
ATOM 3898 O O . TYR A 1 491 ? 23.156 -12.484 -4.602 1 87.69 491 TYR A O 1
ATOM 3906 N N . GLU A 1 492 ? 22.359 -13.336 -2.697 1 90.44 492 GLU A N 1
ATOM 3907 C CA . GLU A 1 492 ? 23.391 -14.352 -2.479 1 90.44 492 GLU A CA 1
ATOM 3908 C C . GLU A 1 492 ? 22.766 -15.711 -2.16 1 90.44 492 GLU A C 1
ATOM 3910 O O . GLU A 1 492 ? 21.844 -15.797 -1.35 1 90.44 492 GLU A O 1
ATOM 3915 N N . PHE A 1 493 ? 23.266 -16.75 -2.932 1 93.81 493 PHE A N 1
ATOM 3916 C CA . PHE A 1 493 ? 22.797 -18.094 -2.67 1 93.81 493 PHE A CA 1
ATOM 3917 C C . PHE A 1 493 ? 23.516 -18.703 -1.475 1 93.81 493 PHE A C 1
ATOM 3919 O O . PHE A 1 493 ? 24.734 -18.547 -1.328 1 93.81 493 PHE A O 1
ATOM 3926 N N . VAL A 1 494 ? 22.828 -19.297 -0.583 1 94.44 494 VAL A N 1
ATOM 3927 C CA . VAL A 1 494 ? 23.359 -19.984 0.584 1 94.44 494 VAL A CA 1
ATOM 3928 C C . VAL A 1 494 ? 22.891 -21.438 0.588 1 94.44 494 VAL A C 1
ATOM 3930 O O . VAL A 1 494 ? 21.688 -21.703 0.526 1 94.44 494 VAL A O 1
ATOM 3933 N N . PRO A 1 495 ? 23.828 -22.344 0.611 1 93.44 495 PRO A N 1
ATOM 3934 C CA . PRO A 1 495 ? 23.406 -23.75 0.637 1 93.44 495 PRO A CA 1
ATOM 3935 C C . PRO A 1 495 ? 22.734 -24.141 1.945 1 93.44 495 PRO A C 1
ATOM 3937 O O . PRO A 1 495 ? 23.109 -23.656 3.014 1 93.44 495 PRO A O 1
ATOM 3940 N N . PHE A 1 496 ? 21.766 -24.969 1.845 1 92.94 496 PHE A N 1
ATOM 3941 C CA . PHE A 1 496 ? 21.031 -25.484 2.996 1 92.94 496 PHE A CA 1
ATOM 3942 C C . PHE A 1 496 ? 20.984 -27 2.984 1 92.94 496 PHE A C 1
ATOM 3944 O O . PHE A 1 496 ? 20.453 -27.609 2.051 1 92.94 496 PHE A O 1
ATOM 3951 N N . GLY A 1 497 ? 21.453 -27.625 3.963 1 85.56 497 GLY A N 1
ATOM 3952 C CA . GLY A 1 497 ? 21.562 -29.078 4 1 85.56 497 GLY A CA 1
ATOM 3953 C C . GLY A 1 497 ? 20.406 -29.75 4.723 1 85.56 497 GLY A C 1
ATOM 3954 O O . GLY A 1 497 ? 20.406 -30.969 4.891 1 85.56 497 GLY A O 1
ATOM 3955 N N . GLY A 1 498 ? 19.328 -29.125 5 1 83.5 498 GLY A N 1
ATOM 3956 C CA . GLY A 1 498 ? 18.234 -29.734 5.734 1 83.5 498 GLY A CA 1
ATOM 3957 C C . GLY A 1 498 ? 17.047 -30.062 4.855 1 83.5 498 GLY A C 1
ATOM 3958 O O . GLY A 1 498 ? 17.156 -30.094 3.629 1 83.5 498 GLY A O 1
ATOM 3959 N N . ASN A 1 499 ? 15.961 -30.516 5.535 1 86.56 499 ASN A N 1
ATOM 3960 C CA . ASN A 1 499 ? 14.711 -30.844 4.852 1 86.56 499 ASN A CA 1
ATOM 3961 C C . ASN A 1 499 ? 14.094 -29.594 4.211 1 86.56 499 ASN A C 1
ATOM 3963 O O . ASN A 1 499 ? 14.266 -28.484 4.703 1 86.56 499 ASN A O 1
ATOM 3967 N N . TYR A 1 500 ? 13.422 -29.891 3.098 1 89.44 500 TYR A N 1
ATOM 3968 C CA . TYR A 1 500 ? 12.805 -28.797 2.355 1 89.44 500 TYR A CA 1
ATOM 3969 C C . TYR A 1 500 ? 11.797 -28.047 3.219 1 89.44 500 TYR A C 1
ATOM 3971 O O . TYR A 1 500 ? 11.648 -26.828 3.098 1 89.44 500 TYR A O 1
ATOM 3979 N N . ASN A 1 501 ? 11.109 -28.781 4.047 1 87.19 501 ASN A N 1
ATOM 3980 C CA . ASN A 1 501 ? 10.172 -28.125 4.941 1 87.19 501 ASN A CA 1
ATOM 3981 C C . ASN A 1 501 ? 10.883 -27.172 5.906 1 87.19 501 ASN A C 1
ATOM 3983 O O . ASN A 1 501 ? 10.367 -26.094 6.227 1 87.19 501 ASN A O 1
ATOM 3987 N N . ASP A 1 502 ? 11.984 -27.594 6.34 1 87.5 502 ASP A N 1
ATOM 3988 C CA . ASP A 1 502 ? 12.781 -26.734 7.215 1 87.5 502 ASP A CA 1
ATOM 3989 C C . ASP A 1 502 ? 13.266 -25.5 6.477 1 87.5 502 ASP A C 1
ATOM 3991 O O . ASP A 1 502 ? 13.328 -24.406 7.059 1 87.5 502 ASP A O 1
ATOM 3995 N N . LEU A 1 503 ? 13.672 -25.766 5.281 1 90.94 503 LEU A N 1
ATOM 3996 C CA . LEU A 1 503 ? 14.086 -24.625 4.457 1 90.94 503 LEU A CA 1
ATOM 3997 C C . LEU A 1 503 ? 12.969 -23.609 4.332 1 90.94 503 LEU A C 1
ATOM 3999 O O . LEU A 1 503 ? 13.203 -22.406 4.449 1 90.94 503 LEU A O 1
ATOM 4003 N N . VAL A 1 504 ? 11.766 -24.062 4.074 1 90.25 504 VAL A N 1
ATOM 4004 C CA . VAL A 1 504 ? 10.594 -23.203 3.932 1 90.25 504 VAL A CA 1
ATOM 4005 C C . VAL A 1 504 ? 10.328 -22.469 5.25 1 90.25 504 VAL A C 1
ATOM 4007 O O . VAL A 1 504 ? 9.969 -21.297 5.258 1 90.25 504 VAL A O 1
ATOM 4010 N N . LYS A 1 505 ? 10.508 -23.125 6.363 1 86.25 505 LYS A N 1
ATOM 4011 C CA . LYS A 1 505 ? 10.328 -22.516 7.676 1 86.25 505 LYS A CA 1
ATOM 4012 C C . LYS A 1 505 ? 11.352 -21.406 7.918 1 86.25 505 LYS A C 1
ATOM 4014 O O . LYS A 1 505 ? 11.055 -20.406 8.578 1 86.25 505 LYS A O 1
ATOM 4019 N N . LYS A 1 506 ? 12.523 -21.656 7.434 1 88.81 506 LYS A N 1
ATOM 4020 C CA . LYS A 1 506 ? 13.562 -20.641 7.578 1 88.81 506 LYS A CA 1
ATOM 4021 C C . LYS A 1 506 ? 13.234 -19.391 6.77 1 88.81 506 LYS A C 1
ATOM 4023 O O . LYS A 1 506 ? 13.625 -18.281 7.141 1 88.81 506 LYS A O 1
ATOM 4028 N N . VAL A 1 507 ? 12.578 -19.594 5.664 1 89.56 507 VAL A N 1
ATOM 4029 C CA . VAL A 1 507 ? 12.117 -18.438 4.898 1 89.56 507 VAL A CA 1
ATOM 4030 C C . VAL A 1 507 ? 11.016 -17.719 5.664 1 89.56 507 VAL A C 1
ATOM 4032 O O . VAL A 1 507 ? 10.961 -16.484 5.68 1 89.56 507 VAL A O 1
ATOM 4035 N N . GLN A 1 508 ? 10.188 -18.531 6.285 1 80.94 508 GLN A N 1
ATOM 4036 C CA . GLN A 1 508 ? 9.117 -17.953 7.094 1 80.94 508 GLN A CA 1
ATOM 4037 C C . GLN A 1 508 ? 9.68 -17.125 8.242 1 80.94 508 GLN A C 1
ATOM 4039 O O . GLN A 1 508 ? 9.164 -16.062 8.555 1 80.94 508 GLN A O 1
ATOM 4044 N N . SER A 1 509 ? 10.727 -17.688 8.891 1 76.75 509 SER A N 1
ATOM 4045 C CA . SER A 1 509 ? 11.336 -17.031 10.039 1 76.75 509 SER A CA 1
ATOM 4046 C C . SER A 1 509 ? 12.266 -15.898 9.602 1 76.75 509 SER A C 1
ATOM 4048 O O . SER A 1 509 ? 12.93 -15.273 10.43 1 76.75 509 SER A O 1
ATOM 4050 N N . LYS A 1 510 ? 12.445 -15.688 8.305 1 77.75 510 LYS A N 1
ATOM 4051 C CA . LYS A 1 510 ? 13.203 -14.602 7.691 1 77.75 510 LYS A CA 1
ATOM 4052 C C . LYS A 1 510 ? 14.711 -14.828 7.852 1 77.75 510 LYS A C 1
ATOM 4054 O O . LYS A 1 510 ? 15.492 -13.875 7.805 1 77.75 510 LYS A O 1
ATOM 4059 N N . GLU A 1 511 ? 15.078 -16.016 8.273 1 82.69 511 GLU A N 1
ATOM 4060 C CA . GLU A 1 511 ? 16.5 -16.359 8.172 1 82.69 511 GLU A CA 1
ATOM 4061 C C . GLU A 1 511 ? 16.984 -16.297 6.727 1 82.69 511 GLU A C 1
ATOM 4063 O O . GLU A 1 511 ? 18.109 -15.891 6.453 1 82.69 511 GLU A O 1
ATOM 4068 N N . PHE A 1 512 ? 16.125 -16.844 5.863 1 89.81 512 PHE A N 1
ATOM 4069 C CA . PHE A 1 512 ? 16.266 -16.656 4.426 1 89.81 512 PHE A CA 1
ATOM 4070 C C . PHE A 1 512 ? 15.156 -15.758 3.883 1 89.81 512 PHE A C 1
ATOM 4072 O O . PHE A 1 512 ? 14.031 -15.781 4.387 1 89.81 512 PHE A O 1
ATOM 4079 N N . ASP A 1 513 ? 15.492 -15.008 2.885 1 86.81 513 ASP A N 1
ATOM 4080 C CA . ASP A 1 513 ? 14.492 -14.141 2.266 1 86.81 513 ASP A CA 1
ATOM 4081 C C . ASP A 1 513 ? 13.672 -14.906 1.228 1 86.81 513 ASP A C 1
ATOM 4083 O O . ASP A 1 513 ? 12.516 -14.57 0.971 1 86.81 513 ASP A O 1
ATOM 4087 N N . ALA A 1 514 ? 14.312 -15.781 0.628 1 90.62 514 ALA A N 1
ATOM 4088 C CA . ALA A 1 514 ? 13.711 -16.625 -0.397 1 90.62 514 ALA A CA 1
ATOM 4089 C C . ALA A 1 514 ? 14.438 -17.953 -0.517 1 90.62 514 ALA A C 1
ATOM 4091 O O . ALA A 1 514 ? 15.477 -18.172 0.118 1 90.62 514 ALA A O 1
ATOM 4092 N N . ALA A 1 515 ? 13.852 -18.859 -1.191 1 93.88 515 ALA A N 1
ATOM 4093 C CA . ALA A 1 515 ? 14.477 -20.141 -1.5 1 93.88 515 ALA A CA 1
ATOM 4094 C C . ALA A 1 515 ? 14.273 -20.516 -2.963 1 93.88 515 ALA A C 1
ATOM 4096 O O . ALA A 1 515 ? 13.195 -20.297 -3.521 1 93.88 515 ALA A O 1
ATOM 4097 N N . VAL A 1 516 ? 15.352 -20.969 -3.51 1 92.31 516 VAL A N 1
ATOM 4098 C CA . VAL A 1 516 ? 15.336 -21.359 -4.922 1 92.31 516 VAL A CA 1
ATOM 4099 C C . VAL A 1 516 ? 15.867 -22.781 -5.078 1 92.31 516 VAL A C 1
ATOM 4101 O O . VAL A 1 516 ? 16.875 -23.141 -4.477 1 92.31 516 VAL A O 1
ATOM 4104 N N . GLY A 1 517 ? 15.172 -23.547 -5.824 1 90.44 517 GLY A N 1
ATOM 4105 C CA . GLY A 1 517 ? 15.555 -24.938 -6.078 1 90.44 517 GLY A CA 1
ATOM 4106 C C . GLY A 1 517 ? 14.398 -25.797 -6.527 1 90.44 517 GLY A C 1
ATOM 4107 O O . GLY A 1 517 ? 13.445 -25.297 -7.133 1 90.44 517 GLY A O 1
ATOM 4108 N N . ASP A 1 518 ? 14.57 -27.031 -6.305 1 88.94 518 ASP A N 1
ATOM 4109 C CA . ASP A 1 518 ? 13.516 -27.984 -6.645 1 88.94 518 ASP A CA 1
ATOM 4110 C C . ASP A 1 518 ? 12.539 -28.156 -5.488 1 88.94 518 ASP A C 1
ATOM 4112 O O . ASP A 1 518 ? 12.336 -29.281 -5 1 88.94 518 ASP A O 1
ATOM 4116 N N . ILE A 1 519 ? 11.938 -27.141 -5.184 1 88.88 519 ILE A N 1
ATOM 4117 C CA . ILE A 1 519 ? 10.984 -27.094 -4.078 1 88.88 519 ILE A CA 1
ATOM 4118 C C . ILE A 1 519 ? 9.562 -27.141 -4.625 1 88.88 519 ILE A C 1
ATOM 4120 O O . ILE A 1 519 ? 9.133 -26.234 -5.336 1 88.88 519 ILE A O 1
ATOM 4124 N N . ALA A 1 520 ? 8.852 -28.094 -4.25 1 87.44 520 ALA A N 1
ATOM 4125 C CA . ALA A 1 520 ? 7.5 -28.297 -4.754 1 87.44 520 ALA A CA 1
ATOM 4126 C C . ALA A 1 520 ? 6.504 -27.391 -4.031 1 87.44 520 ALA A C 1
ATOM 4128 O O . ALA A 1 520 ? 6.613 -27.188 -2.82 1 87.44 520 ALA A O 1
ATOM 4129 N N . ILE A 1 521 ? 5.574 -26.922 -4.801 1 86.5 521 ILE A N 1
ATOM 4130 C CA . ILE A 1 521 ? 4.469 -26.156 -4.238 1 86.5 521 ILE A CA 1
ATOM 4131 C C . ILE A 1 521 ? 3.439 -27.109 -3.627 1 86.5 521 ILE A C 1
ATOM 4133 O O . ILE A 1 521 ? 2.756 -27.844 -4.348 1 86.5 521 ILE A O 1
ATOM 4137 N N . ILE A 1 522 ? 3.365 -27.094 -2.307 1 83.56 522 ILE A N 1
ATOM 4138 C CA . ILE A 1 522 ? 2.402 -27.969 -1.647 1 83.56 522 ILE A CA 1
ATOM 4139 C C . ILE A 1 522 ? 1.574 -27.172 -0.647 1 83.56 522 ILE A C 1
ATOM 4141 O O . ILE A 1 522 ? 1.996 -26.094 -0.203 1 83.56 522 ILE A O 1
ATOM 4145 N N . SER A 1 523 ? 0.431 -27.719 -0.254 1 77.94 523 SER A N 1
ATOM 4146 C CA . SER A 1 523 ? -0.567 -27.031 0.562 1 77.94 523 SER A CA 1
ATOM 4147 C C . SER A 1 523 ? 0.018 -26.594 1.899 1 77.94 523 SER A C 1
ATOM 4149 O O . SER A 1 523 ? -0.177 -25.453 2.324 1 77.94 523 SER A O 1
ATOM 4151 N N . ASN A 1 524 ? 0.722 -27.453 2.559 1 77.81 524 ASN A N 1
ATOM 4152 C CA . ASN A 1 524 ? 1.246 -27.172 3.891 1 77.81 524 ASN A CA 1
ATOM 4153 C C . ASN A 1 524 ? 2.229 -26 3.871 1 77.81 524 ASN A C 1
ATOM 4155 O O . ASN A 1 524 ? 2.271 -25.203 4.809 1 77.81 524 ASN A O 1
ATOM 4159 N N . ARG A 1 525 ? 3.029 -25.969 2.85 1 84 525 ARG A N 1
ATOM 4160 C CA . ARG A 1 525 ? 4.031 -24.906 2.729 1 84 525 ARG A CA 1
ATOM 4161 C C . ARG A 1 525 ? 3.379 -23.562 2.414 1 84 525 ARG A C 1
ATOM 4163 O O . ARG A 1 525 ? 3.859 -22.516 2.852 1 84 525 ARG A O 1
ATOM 4170 N N . CYS A 1 526 ? 2.316 -23.547 1.663 1 80.56 526 CYS A N 1
ATOM 4171 C CA . CYS A 1 526 ? 1.677 -22.328 1.167 1 80.56 526 CYS A CA 1
ATOM 4172 C C . CYS A 1 526 ? 0.953 -21.609 2.291 1 80.56 526 CYS A C 1
ATOM 4174 O O . CYS A 1 526 ? 0.599 -20.438 2.146 1 80.56 526 CYS A O 1
ATOM 4176 N N . GLU A 1 527 ? 0.821 -22.234 3.4 1 72 527 GLU A N 1
ATOM 4177 C CA . GLU A 1 527 ? 0.191 -21.578 4.551 1 72 527 GLU A CA 1
ATOM 4178 C C . GLU A 1 527 ? 1.104 -20.531 5.16 1 72 527 GLU A C 1
ATOM 4180 O O . GLU A 1 527 ? 0.63 -19.562 5.773 1 72 527 GLU A O 1
ATOM 4185 N N . TYR A 1 528 ? 2.424 -20.734 4.934 1 73.06 528 TYR A N 1
ATOM 4186 C CA . TYR A 1 528 ? 3.357 -19.891 5.664 1 73.06 528 TYR A CA 1
ATOM 4187 C C . TYR A 1 528 ? 4.16 -19.016 4.707 1 73.06 528 TYR A C 1
ATOM 4189 O O . TYR A 1 528 ? 4.703 -17.984 5.105 1 73.06 528 TYR A O 1
ATOM 4197 N N . VAL A 1 529 ? 4.258 -19.5 3.475 1 81.62 529 VAL A N 1
ATOM 4198 C CA . VAL A 1 529 ? 5.082 -18.781 2.508 1 81.62 529 VAL A CA 1
ATOM 4199 C C . VAL A 1 529 ? 4.32 -18.609 1.194 1 81.62 529 VAL A C 1
ATOM 4201 O O . VAL A 1 529 ? 3.221 -19.156 1.039 1 81.62 529 VAL A O 1
ATOM 4204 N N . GLU A 1 530 ? 4.855 -17.812 0.376 1 82.75 530 GLU A N 1
ATOM 4205 C CA . GLU A 1 530 ? 4.293 -17.641 -0.959 1 82.75 530 GLU A CA 1
ATOM 4206 C C . GLU A 1 530 ? 5.176 -18.297 -2.02 1 82.75 530 GLU A C 1
ATOM 4208 O O . GLU A 1 530 ? 6.402 -18.312 -1.885 1 82.75 530 GLU A O 1
ATOM 4213 N N . PHE A 1 531 ? 4.504 -18.781 -2.998 1 87.5 531 PHE A N 1
ATOM 4214 C CA . PHE A 1 531 ? 5.227 -19.406 -4.102 1 87.5 531 PHE A CA 1
ATOM 4215 C C . PHE A 1 531 ? 4.973 -18.656 -5.402 1 87.5 531 PHE A C 1
ATOM 4217 O O . PHE A 1 531 ? 3.879 -18.125 -5.621 1 87.5 531 PHE A O 1
ATOM 4224 N N . THR A 1 532 ? 5.941 -18.641 -6.223 1 86.88 532 THR A N 1
ATOM 4225 C CA . THR A 1 532 ? 5.758 -18.172 -7.594 1 86.88 532 THR A CA 1
ATOM 4226 C C . THR A 1 532 ? 5.062 -19.234 -8.438 1 86.88 532 THR A C 1
ATOM 4228 O O . THR A 1 532 ? 4.785 -20.344 -7.953 1 86.88 532 THR A O 1
ATOM 4231 N N . HIS A 1 533 ? 4.816 -18.859 -9.672 1 83.5 533 HIS A N 1
ATOM 4232 C CA . HIS A 1 533 ? 4.379 -19.875 -10.625 1 83.5 533 HIS A CA 1
ATOM 4233 C C . HIS A 1 533 ? 5.414 -21 -10.758 1 83.5 533 HIS A C 1
ATOM 4235 O O . HIS A 1 533 ? 6.621 -20.734 -10.688 1 83.5 533 HIS A O 1
ATOM 4241 N N . ALA A 1 534 ? 4.902 -22.125 -10.922 1 85.56 534 ALA A N 1
ATOM 4242 C CA . ALA A 1 534 ? 5.801 -23.25 -11.109 1 85.56 534 ALA A CA 1
ATOM 4243 C C . ALA A 1 534 ? 6.559 -23.141 -12.43 1 85.56 534 ALA A C 1
ATOM 4245 O O . ALA A 1 534 ? 6 -22.719 -13.438 1 85.56 534 ALA A O 1
ATOM 4246 N N . HIS A 1 535 ? 7.828 -23.469 -12.359 1 82.31 535 HIS A N 1
ATOM 4247 C CA . HIS A 1 535 ? 8.617 -23.453 -13.586 1 82.31 535 HIS A CA 1
ATOM 4248 C C . HIS A 1 535 ? 8.844 -24.859 -14.125 1 82.31 535 HIS A C 1
ATOM 4250 O O . HIS A 1 535 ? 9.672 -25.062 -15.016 1 82.31 535 HIS A O 1
ATOM 4256 N N . THR A 1 536 ? 8.188 -25.781 -13.523 1 81 536 THR A N 1
ATOM 4257 C CA . THR A 1 536 ? 8.211 -27.156 -13.992 1 81 536 THR A CA 1
ATOM 4258 C C . THR A 1 536 ? 6.801 -27.734 -14.07 1 81 536 THR A C 1
ATOM 4260 O O . THR A 1 536 ? 5.832 -27.062 -13.703 1 81 536 THR A O 1
ATOM 4263 N N . GLU A 1 537 ? 6.766 -28.953 -14.578 1 77.88 537 GLU A N 1
ATOM 4264 C CA . GLU A 1 537 ? 5.488 -29.656 -14.609 1 77.88 537 GLU A CA 1
ATOM 4265 C C . GLU A 1 537 ? 5.008 -29.984 -13.203 1 77.88 537 GLU A C 1
ATOM 4267 O O . GLU A 1 537 ? 5.797 -29.984 -12.25 1 77.88 537 GLU A O 1
ATOM 4272 N N . THR A 1 538 ? 3.771 -30.25 -13.156 1 78.12 538 THR A N 1
ATOM 4273 C CA . THR A 1 538 ? 3.154 -30.516 -11.859 1 78.12 538 THR A CA 1
ATOM 4274 C C . THR A 1 538 ? 2.799 -31.984 -11.727 1 78.12 538 THR A C 1
ATOM 4276 O O . THR A 1 538 ? 2.621 -32.688 -12.727 1 78.12 538 THR A O 1
ATOM 4279 N N . GLY A 1 539 ? 2.873 -32.438 -10.344 1 80.12 539 GLY A N 1
ATOM 4280 C CA . GLY A 1 539 ? 2.299 -33.75 -10.109 1 80.12 539 GLY A CA 1
ATOM 4281 C C . GLY A 1 539 ? 3.256 -34.719 -9.43 1 80.12 539 GLY A C 1
ATOM 4282 O O . GLY A 1 539 ? 4.473 -34.531 -9.5 1 80.12 539 GLY A O 1
ATOM 4283 N N . LEU A 1 540 ? 2.752 -35.594 -8.68 1 82.06 540 LEU A N 1
ATOM 4284 C CA . LEU A 1 540 ? 3.412 -36.75 -8.102 1 82.06 540 LEU A CA 1
ATOM 4285 C C . LEU A 1 540 ? 2.988 -38.031 -8.82 1 82.06 540 LEU A C 1
ATOM 4287 O O . LEU A 1 540 ? 1.798 -38.25 -9.055 1 82.06 540 LEU A O 1
ATOM 4291 N N . VAL A 1 541 ? 3.998 -38.844 -9.234 1 85.25 541 VAL A N 1
ATOM 4292 C CA . VAL A 1 541 ? 3.674 -40 -10.039 1 85.25 541 VAL A CA 1
ATOM 4293 C C . VAL A 1 541 ? 4.344 -41.25 -9.445 1 85.25 541 VAL A C 1
ATOM 4295 O O . VAL A 1 541 ? 5.277 -41.125 -8.648 1 85.25 541 VAL A O 1
ATOM 4298 N N . MET A 1 542 ? 3.846 -42.375 -9.781 1 88.25 542 MET A N 1
ATOM 4299 C CA . MET A 1 542 ? 4.391 -43.656 -9.383 1 88.25 542 MET A CA 1
ATOM 4300 C C . MET A 1 542 ? 5.207 -44.281 -10.508 1 88.25 542 MET A C 1
ATOM 4302 O O . MET A 1 542 ? 4.75 -44.344 -11.656 1 88.25 542 MET A O 1
ATOM 4306 N N . VAL A 1 543 ? 6.41 -44.688 -10.258 1 88 543 VAL A N 1
ATOM 4307 C CA . VAL A 1 543 ? 7.289 -45.344 -11.211 1 88 543 VAL A CA 1
ATOM 4308 C C . VAL A 1 543 ? 7.418 -46.812 -10.852 1 88 543 VAL A C 1
ATOM 4310 O O . VAL A 1 543 ? 7.703 -47.156 -9.703 1 88 543 VAL A O 1
ATOM 4313 N N . VAL A 1 544 ? 7.184 -47.656 -11.734 1 87.38 544 VAL A N 1
ATOM 4314 C CA . VAL A 1 544 ? 7.227 -49.094 -11.516 1 87.38 544 VAL A CA 1
ATOM 4315 C C . VAL A 1 544 ? 8.078 -49.75 -12.602 1 87.38 544 VAL A C 1
ATOM 4317 O O . VAL A 1 544 ? 8.289 -49.156 -13.672 1 87.38 544 VAL A O 1
ATOM 4320 N N . PRO A 1 545 ? 8.711 -50.844 -12.266 1 85.06 545 PRO A N 1
ATOM 4321 C CA . PRO A 1 545 ? 9.445 -51.594 -13.289 1 85.06 545 PRO A CA 1
ATOM 4322 C C . PRO A 1 545 ? 8.539 -52.125 -14.398 1 85.06 545 PRO A C 1
ATOM 4324 O O . PRO A 1 545 ? 7.352 -52.344 -14.172 1 85.06 545 PRO A O 1
ATOM 4327 N N . ILE A 1 546 ? 9.117 -52.156 -15.523 1 75.94 546 ILE A N 1
ATOM 4328 C CA . ILE A 1 546 ? 8.414 -52.75 -16.656 1 75.94 546 ILE A CA 1
ATOM 4329 C C . ILE A 1 546 ? 8.461 -54.281 -16.547 1 75.94 546 ILE A C 1
ATOM 4331 O O . ILE A 1 546 ? 9.477 -54.844 -16.125 1 75.94 546 ILE A O 1
ATOM 4335 N N . LEU A 1 547 ? 7.43 -54.875 -16.609 1 62.88 547 LEU A N 1
ATOM 4336 C CA . LEU A 1 547 ? 7.363 -56.312 -16.531 1 62.88 547 LEU A CA 1
ATOM 4337 C C . LEU A 1 547 ? 8.219 -56.969 -17.609 1 62.88 547 LEU A C 1
ATOM 4339 O O . LEU A 1 547 ? 8.031 -56.688 -18.797 1 62.88 547 LEU A O 1
ATOM 4343 N N . TRP A 1 548 ? 9.648 -57.219 -17.141 1 52.81 548 TRP A N 1
ATOM 4344 C CA . TRP A 1 548 ? 10.453 -58 -18.078 1 52.81 548 TRP A CA 1
ATOM 4345 C C . TRP A 1 548 ? 10.164 -59.469 -17.938 1 52.81 548 TRP A C 1
ATOM 4347 O O . TRP A 1 548 ? 10.109 -60 -16.812 1 52.81 548 TRP A O 1
ATOM 4357 N N . HIS A 1 549 ? 9.484 -60.062 -18.469 1 45.5 549 HIS A N 1
ATOM 4358 C CA . HIS A 1 549 ? 9.406 -61.531 -18.391 1 45.5 549 HIS A CA 1
ATOM 4359 C C . HIS A 1 549 ? 10.742 -62.188 -18.75 1 45.5 549 HIS A C 1
ATOM 4361 O O . HIS A 1 549 ? 11.227 -62.031 -19.875 1 45.5 549 HIS A O 1
ATOM 4367 N N . SER A 1 550 ? 11.805 -62.062 -17.875 1 42.78 550 SER A N 1
ATOM 4368 C CA . SER A 1 550 ? 13.117 -62.688 -17.984 1 42.78 550 SER A CA 1
ATOM 4369 C C . SER A 1 550 ? 13.047 -64 -18.734 1 42.78 550 SER A C 1
ATOM 4371 O O . SER A 1 550 ? 14.023 -64.438 -19.359 1 42.78 550 SER A O 1
ATOM 4373 N N . SER A 1 551 ? 12.531 -65.062 -17.891 1 43.88 551 SER A N 1
ATOM 4374 C CA . SER A 1 551 ? 12.945 -66.375 -18.25 1 43.88 551 SER A CA 1
ATOM 4375 C C . SER A 1 551 ? 12.711 -66.688 -19.734 1 43.88 551 SER A C 1
ATOM 4377 O O . SER A 1 551 ? 11.625 -67.125 -20.125 1 43.88 551 SER A O 1
ATOM 4379 N N . ARG A 1 552 ? 13.414 -66 -20.344 1 49.5 552 ARG A N 1
ATOM 4380 C CA . ARG A 1 552 ? 13.477 -66.125 -21.797 1 49.5 552 ARG A CA 1
ATOM 4381 C C . ARG A 1 552 ? 13.508 -67.562 -22.219 1 49.5 552 ARG A C 1
ATOM 4383 O O . ARG A 1 552 ? 12.906 -67.938 -23.234 1 49.5 552 ARG A O 1
ATOM 4390 N N . ALA A 1 553 ? 14.539 -68.125 -21.375 1 44.94 553 ALA A N 1
ATOM 4391 C CA . ALA A 1 553 ? 14.828 -69.5 -21.812 1 44.94 553 ALA A CA 1
ATOM 4392 C C . ALA A 1 553 ? 13.602 -70.375 -21.672 1 44.94 553 ALA A C 1
ATOM 4394 O O . ALA A 1 553 ? 13.375 -71.312 -22.5 1 44.94 553 ALA A O 1
ATOM 4395 N N . LEU A 1 554 ? 12.891 -70.25 -20.438 1 44.5 554 LEU A N 1
ATOM 4396 C CA . LEU A 1 554 ? 11.734 -71.125 -20.219 1 44.5 554 LEU A CA 1
ATOM 4397 C C . LEU A 1 554 ? 10.445 -70.375 -20.594 1 44.5 554 LEU A C 1
ATOM 4399 O O . LEU A 1 554 ? 9.359 -70.75 -20.141 1 44.5 554 LEU A O 1
ATOM 4403 N N . LEU A 1 555 ? 10.609 -69.125 -21.031 1 51 555 LEU A N 1
ATOM 4404 C CA . LEU A 1 555 ? 9.461 -68.438 -21.562 1 51 555 LEU A CA 1
ATOM 4405 C C . LEU A 1 555 ? 8.656 -69.25 -22.531 1 51 555 LEU A C 1
ATOM 4407 O O . LEU A 1 555 ? 7.453 -69.062 -22.688 1 51 555 LEU A O 1
ATOM 4411 N N . PHE A 1 556 ? 9.492 -70.25 -22.922 1 54.19 556 PHE A N 1
ATOM 4412 C CA . PHE A 1 556 ? 8.891 -71.188 -23.844 1 54.19 556 PHE A CA 1
ATOM 4413 C C . PHE A 1 556 ? 7.836 -72.062 -23.141 1 54.19 556 PHE A C 1
ATOM 4415 O O . PHE A 1 556 ? 6.973 -72.625 -23.797 1 54.19 556 PHE A O 1
ATOM 4422 N N . VAL A 1 557 ? 7.961 -72.062 -21.75 1 59.88 557 VAL A N 1
ATOM 4423 C CA . VAL A 1 557 ? 7.004 -72.875 -21.031 1 59.88 557 VAL A CA 1
ATOM 4424 C C . VAL A 1 557 ? 5.832 -72 -20.562 1 59.88 557 VAL A C 1
ATOM 4426 O O . VAL A 1 557 ? 4.781 -72.562 -20.188 1 59.88 557 VAL A O 1
ATOM 4429 N N . LYS A 1 558 ? 5.941 -70.75 -20.672 1 61.47 558 LYS A N 1
ATOM 4430 C CA . LYS A 1 558 ? 5.027 -69.875 -19.969 1 61.47 558 LYS A CA 1
ATOM 4431 C C . LYS A 1 558 ? 3.791 -69.562 -20.812 1 61.47 558 LYS A C 1
ATOM 4433 O O . LYS A 1 558 ? 2.736 -69.25 -20.281 1 61.47 558 LYS A O 1
ATOM 4438 N N . PRO A 1 559 ? 3.873 -69.688 -21.953 1 60.81 559 PRO A N 1
ATOM 4439 C CA . PRO A 1 559 ? 2.66 -69.375 -22.734 1 60.81 559 PRO A CA 1
ATOM 4440 C C . PRO A 1 559 ? 1.481 -70.312 -22.328 1 60.81 559 PRO A C 1
ATOM 4442 O O . PRO A 1 559 ? 0.327 -69.875 -22.422 1 60.81 559 PRO A O 1
ATOM 4445 N N . PHE A 1 560 ? 1.818 -71.562 -21.844 1 65.75 560 PHE A N 1
ATOM 4446 C CA . PHE A 1 560 ? 0.792 -72.5 -21.375 1 65.75 560 PHE A CA 1
ATOM 4447 C C . PHE A 1 560 ? 0.851 -72.625 -19.859 1 65.75 560 PHE A C 1
ATOM 4449 O O . PHE A 1 560 ? 1.935 -72.625 -19.281 1 65.75 560 PHE A O 1
ATOM 4456 N N . THR A 1 561 ? -0.294 -72.438 -19.188 1 68.25 561 THR A N 1
ATOM 4457 C CA . THR A 1 561 ? -0.363 -72.75 -17.766 1 68.25 561 THR A CA 1
ATOM 4458 C C . THR A 1 561 ? 0.105 -74.188 -17.531 1 68.25 561 THR A C 1
ATOM 4460 O O . THR A 1 561 ? 0.188 -75 -18.453 1 68.25 561 THR A O 1
ATOM 4463 N N . THR A 1 562 ? 0.454 -74.562 -16.375 1 73.81 562 THR A N 1
ATOM 4464 C CA . THR A 1 562 ? 0.854 -75.875 -15.992 1 73.81 562 THR A CA 1
ATOM 4465 C C . THR A 1 562 ? -0.235 -76.875 -16.359 1 73.81 562 THR A C 1
ATOM 4467 O O . THR A 1 562 ? 0.063 -78 -16.797 1 73.81 562 THR A O 1
ATOM 4470 N N . ALA A 1 563 ? -1.5 -76.5 -16.203 1 71.75 563 ALA A N 1
ATOM 4471 C CA . ALA A 1 563 ? -2.621 -77.375 -16.547 1 71.75 563 ALA A CA 1
ATOM 4472 C C . ALA A 1 563 ? -2.672 -77.625 -18.062 1 71.75 563 ALA A C 1
ATOM 4474 O O . ALA A 1 563 ? -2.936 -78.75 -18.5 1 71.75 563 ALA A O 1
ATOM 4475 N N . MET A 1 564 ? -2.291 -76.625 -18.812 1 73.25 564 MET A N 1
ATOM 4476 C CA . MET A 1 564 ? -2.328 -76.75 -20.266 1 73.25 564 MET A CA 1
ATOM 4477 C C . MET A 1 564 ? -1.188 -77.625 -20.75 1 73.25 564 MET A C 1
ATOM 4479 O O . MET A 1 564 ? -1.36 -78.438 -21.688 1 73.25 564 MET A O 1
ATOM 4483 N N . TRP A 1 565 ? -0.096 -77.625 -20.156 1 77 565 TRP A N 1
ATOM 4484 C CA . TRP A 1 565 ? 1.013 -78.5 -20.484 1 77 565 TRP A CA 1
ATOM 4485 C C . TRP A 1 565 ? 0.642 -79.938 -20.219 1 77 565 TRP A C 1
ATOM 4487 O O . TRP A 1 565 ? 0.897 -80.812 -21.062 1 77 565 TRP A O 1
ATOM 4497 N N . PHE A 1 566 ? -0.03 -80.25 -19.125 1 77.69 566 PHE A N 1
ATOM 4498 C CA . PHE A 1 566 ? -0.448 -81.625 -18.797 1 77.69 566 PHE A CA 1
ATOM 4499 C C . PHE A 1 566 ? -1.575 -82.062 -19.719 1 77.69 566 PHE A C 1
ATOM 4501 O O . PHE A 1 566 ? -1.583 -83.25 -20.188 1 77.69 566 PHE A O 1
ATOM 4508 N N . LEU A 1 567 ? -2.457 -81.125 -19.953 1 75.75 567 LEU A N 1
ATOM 4509 C CA . LEU A 1 567 ? -3.557 -81.5 -20.844 1 75.75 567 LEU A CA 1
ATOM 4510 C C . LEU A 1 567 ? -3.039 -81.812 -22.234 1 75.75 567 LEU A C 1
ATOM 4512 O O . LEU A 1 567 ? -3.473 -82.812 -22.844 1 75.75 567 LEU A O 1
ATOM 4516 N N . THR A 1 568 ? -2.062 -81.062 -22.719 1 76 568 THR A N 1
ATOM 4517 C CA . THR A 1 568 ? -1.482 -81.375 -24.016 1 76 568 THR A CA 1
ATOM 4518 C C . THR A 1 568 ? -0.728 -82.688 -24.016 1 76 568 THR A C 1
ATOM 4520 O O . THR A 1 568 ? -0.803 -83.438 -24.969 1 76 568 THR A O 1
ATOM 4523 N N . PHE A 1 569 ? -0.067 -83 -23 1 77.75 569 PHE A N 1
ATOM 4524 C CA . PHE A 1 569 ? 0.647 -84.25 -22.859 1 77.75 569 PHE A CA 1
ATOM 4525 C C . PHE A 1 569 ? -0.326 -85.438 -22.828 1 77.75 569 PHE A C 1
ATOM 4527 O O . PHE A 1 569 ? -0.145 -86.438 -23.531 1 77.75 569 PHE A O 1
ATOM 4534 N N . PHE A 1 570 ? -1.422 -85.375 -22.062 1 78.25 570 PHE A N 1
ATOM 4535 C CA . PHE A 1 570 ? -2.393 -86.438 -21.938 1 78.25 570 PHE A CA 1
ATOM 4536 C C . PHE A 1 570 ? -3.168 -86.625 -23.234 1 78.25 570 PHE A C 1
ATOM 4538 O O . PHE A 1 570 ? -3.434 -87.75 -23.641 1 78.25 570 PHE A O 1
ATOM 4545 N N . ILE A 1 571 ? -3.445 -85.5 -23.859 1 77.56 571 ILE A N 1
ATOM 4546 C CA . ILE A 1 571 ? -4.18 -85.625 -25.109 1 77.56 571 ILE A CA 1
ATOM 4547 C C . ILE A 1 571 ? -3.295 -86.25 -26.172 1 77.56 571 ILE A C 1
ATOM 4549 O O . ILE A 1 571 ? -3.773 -87.062 -27 1 77.56 571 ILE A O 1
ATOM 4553 N N . ASN A 1 572 ? -2.029 -86 -26.109 1 78 572 ASN A N 1
ATOM 4554 C CA . ASN A 1 572 ? -1.102 -86.625 -27.031 1 78 572 ASN A CA 1
ATOM 4555 C C . ASN A 1 572 ? -0.977 -88.125 -26.766 1 78 572 ASN A C 1
ATOM 4557 O O . ASN A 1 572 ? -0.984 -88.938 -27.688 1 78 572 ASN A O 1
ATOM 4561 N N . VAL A 1 573 ? -0.949 -88.562 -25.578 1 77.19 573 VAL A N 1
ATOM 4562 C CA . VAL A 1 573 ? -0.855 -89.938 -25.203 1 77.19 573 VAL A CA 1
ATOM 4563 C C . VAL A 1 573 ? -2.174 -90.625 -25.5 1 77.19 573 VAL A C 1
ATOM 4565 O O . VAL A 1 573 ? -2.18 -91.75 -26 1 77.19 573 VAL A O 1
ATOM 4568 N N . PHE A 1 574 ? -3.234 -89.938 -25.25 1 80.06 574 PHE A N 1
ATOM 4569 C CA . PHE A 1 574 ? -4.547 -90.5 -25.562 1 80.06 574 PHE A CA 1
ATOM 4570 C C . PHE A 1 574 ? -4.707 -90.75 -27.047 1 80.06 574 PHE A C 1
ATOM 4572 O O . PHE A 1 574 ? -5.203 -91.812 -27.484 1 80.06 574 PHE A O 1
ATOM 4579 N N . ASN A 1 575 ? -4.258 -89.812 -27.766 1 76.25 575 ASN A N 1
ATOM 4580 C CA . ASN A 1 575 ? -4.32 -90 -29.219 1 76.25 575 ASN A CA 1
ATOM 4581 C C . ASN A 1 575 ? -3.447 -91.188 -29.672 1 76.25 575 ASN A C 1
ATOM 4583 O O . ASN A 1 575 ? -3.844 -91.938 -30.547 1 76.25 575 ASN A O 1
ATOM 4587 N N . GLY A 1 576 ? -2.326 -91.312 -29.141 1 75 576 GLY A N 1
ATOM 4588 C CA . GLY A 1 576 ? -1.497 -92.5 -29.422 1 75 576 GLY A CA 1
ATOM 4589 C C . GLY A 1 576 ? -2.156 -93.812 -29.047 1 75 576 GLY A C 1
ATOM 4590 O O . GLY A 1 576 ? -2.088 -94.75 -29.797 1 75 576 GLY A O 1
ATOM 4591 N N . PHE A 1 577 ? -2.861 -93.688 -27.969 1 78.44 577 PHE A N 1
ATOM 4592 C CA . PHE A 1 577 ? -3.566 -94.875 -27.5 1 78.44 577 PHE A CA 1
ATOM 4593 C C . PHE A 1 577 ? -4.719 -95.25 -28.438 1 78.44 577 PHE A C 1
ATOM 4595 O O . PHE A 1 577 ? -4.93 -96.438 -28.766 1 78.44 577 PHE A O 1
ATOM 4602 N N . VAL A 1 578 ? -5.43 -94.312 -28.875 1 78.62 578 VAL A N 1
ATOM 4603 C CA . VAL A 1 578 ? -6.555 -94.562 -29.781 1 78.62 578 VAL A CA 1
ATOM 4604 C C . VAL A 1 578 ? -6.043 -95.125 -31.094 1 78.62 578 VAL A C 1
ATOM 4606 O O . VAL A 1 578 ? -6.59 -96.125 -31.594 1 78.62 578 VAL A O 1
ATOM 4609 N N . VAL A 1 579 ? -5 -94.625 -31.547 1 75.81 579 VAL A N 1
ATOM 4610 C CA . VAL A 1 579 ? -4.461 -95.125 -32.812 1 75.81 579 VAL A CA 1
ATOM 4611 C C . VAL A 1 579 ? -3.885 -96.562 -32.625 1 75.81 579 VAL A C 1
ATOM 4613 O O . VAL A 1 579 ? -4.082 -97.438 -33.438 1 75.81 579 VAL A O 1
ATOM 4616 N N . TRP A 1 580 ? -3.314 -96.75 -31.5 1 76.06 580 TRP A N 1
ATOM 4617 C CA . TRP A 1 580 ? -2.773 -98.062 -31.172 1 76.06 580 TRP A CA 1
ATOM 4618 C C . TRP A 1 580 ? -3.893 -99.062 -31.031 1 76.06 580 TRP A C 1
ATOM 4620 O O . TRP A 1 580 ? -3.787 -100.188 -31.531 1 76.06 580 TRP A O 1
ATOM 4630 N N . SER A 1 581 ? -5.008 -98.625 -30.375 1 78.31 581 SER A N 1
ATOM 4631 C CA . SER A 1 581 ? -6.117 -99.562 -30.141 1 78.31 581 SER A CA 1
ATOM 4632 C C . SER A 1 581 ? -6.797 -99.938 -31.453 1 78.31 581 SER A C 1
ATOM 4634 O O . SER A 1 581 ? -7.223 -101.062 -31.625 1 78.31 581 SER A O 1
ATOM 4636 N N . ILE A 1 582 ? -6.77 -99.062 -32.344 1 76.31 582 ILE A N 1
ATOM 4637 C CA . ILE A 1 582 ? -7.395 -99.375 -33.656 1 76.31 582 ILE A CA 1
ATOM 4638 C C . ILE A 1 582 ? -6.438 -100.188 -34.5 1 76.31 582 ILE A C 1
ATOM 4640 O O . ILE A 1 582 ? -6.836 -101.188 -35.125 1 76.31 582 ILE A O 1
ATOM 4644 N N . GLU A 1 583 ? -5.227 -99.938 -34.406 1 72.25 583 GLU A N 1
ATOM 4645 C CA . GLU A 1 583 ? -4.258 -100.562 -35.312 1 72.25 583 GLU A CA 1
ATOM 4646 C C . GLU A 1 583 ? -3.75 -101.875 -34.75 1 72.25 583 GLU A C 1
ATOM 4648 O O . GLU A 1 583 ? -3.23 -102.688 -35.5 1 72.25 583 GLU A O 1
ATOM 4653 N N . ARG A 1 584 ? -3.975 -102.125 -33.531 1 72.19 584 ARG A N 1
ATOM 4654 C CA . ARG A 1 584 ? -3.492 -103.312 -32.938 1 72.19 584 ARG A CA 1
ATOM 4655 C C . ARG A 1 584 ? -4.156 -104.562 -33.562 1 72.19 584 ARG A C 1
ATOM 4657 O O . ARG A 1 584 ? -3.561 -105.625 -33.656 1 72.19 584 ARG A O 1
ATOM 4664 N N . ASN A 1 585 ? -5.387 -104.375 -34.031 1 70.06 585 ASN A N 1
ATOM 4665 C CA . ASN A 1 585 ? -6.078 -105.562 -34.625 1 70.06 585 ASN A CA 1
ATOM 4666 C C . ASN A 1 585 ? -5.641 -105.75 -36.062 1 70.06 585 ASN A C 1
ATOM 4668 O O . ASN A 1 585 ? -5.898 -106.812 -36.625 1 70.06 585 ASN A O 1
ATOM 4672 N N . TYR A 1 586 ? -4.977 -104.875 -36.656 1 64.62 586 TYR A N 1
ATOM 4673 C CA . TYR A 1 586 ? -4.68 -105 -38.062 1 64.62 586 TYR A CA 1
ATOM 4674 C C . TYR A 1 586 ? -3.186 -105.188 -38.281 1 64.62 586 TYR A C 1
ATOM 4676 O O . TYR A 1 586 ? -2.77 -105.75 -39.312 1 64.62 586 TYR A O 1
ATOM 4684 N N . CYS A 1 587 ? -2.342 -104.688 -37.5 1 61.72 587 CYS A N 1
ATOM 4685 C CA . CYS A 1 587 ? -0.906 -104.75 -37.75 1 61.72 587 CYS A CA 1
ATOM 4686 C C . CYS A 1 587 ? -0.228 -105.688 -36.75 1 61.72 587 CYS A C 1
ATOM 4688 O O . CYS A 1 587 ? -0.333 -105.562 -35.531 1 61.72 587 CYS A O 1
ATOM 4690 N N . SER A 1 588 ? 0.235 -106.875 -37.25 1 64 588 SER A N 1
ATOM 4691 C CA . SER A 1 588 ? 0.863 -107.938 -36.5 1 64 588 SER A CA 1
ATOM 4692 C C . SER A 1 588 ? 2.098 -107.438 -35.75 1 64 588 SER A C 1
ATOM 4694 O O . SER A 1 588 ? 2.461 -108 -34.719 1 64 588 SER A O 1
ATOM 4696 N N . GLU A 1 589 ? 2.717 -106.562 -36.25 1 59.81 589 GLU A N 1
ATOM 4697 C CA . GLU A 1 589 ? 3.967 -106.062 -35.656 1 59.81 589 GLU A CA 1
ATOM 4698 C C . GLU A 1 589 ? 3.725 -105.375 -34.312 1 59.81 589 GLU A C 1
ATOM 4700 O O . GLU A 1 589 ? 4.652 -105.25 -33.531 1 59.81 589 GLU A O 1
ATOM 4705 N N . LEU A 1 590 ? 2.537 -105 -34.062 1 62.53 590 LEU A N 1
ATOM 4706 C CA . LEU A 1 590 ? 2.197 -104.312 -32.812 1 62.53 590 LEU A CA 1
ATOM 4707 C C . LEU A 1 590 ? 1.87 -105.312 -31.703 1 62.53 590 LEU A C 1
ATOM 4709 O O . LEU A 1 590 ? 1.575 -104.875 -30.578 1 62.53 590 LEU A O 1
ATOM 4713 N N . ARG A 1 591 ? 1.954 -106.688 -31.828 1 63.91 591 ARG A N 1
ATOM 4714 C CA . ARG A 1 591 ? 1.546 -107.688 -30.859 1 63.91 591 ARG A CA 1
ATOM 4715 C C . ARG A 1 591 ? 2.738 -108.188 -30.047 1 63.91 591 ARG A C 1
ATOM 4717 O O . ARG A 1 591 ? 2.625 -109.125 -29.297 1 63.91 591 ARG A O 1
ATOM 4724 N N . GLY A 1 592 ? 3.723 -107.438 -29.938 1 62.72 592 GLY A N 1
ATOM 4725 C CA . GLY A 1 592 ? 4.871 -107.938 -29.172 1 62.72 592 GLY A CA 1
ATOM 4726 C C . GLY A 1 592 ? 4.734 -107.688 -27.688 1 62.72 592 GLY A C 1
ATOM 4727 O O . GLY A 1 592 ? 3.645 -107.375 -27.203 1 62.72 592 GLY A O 1
ATOM 4728 N N . PRO A 1 593 ? 5.809 -107.812 -26.844 1 68.12 593 PRO A N 1
ATOM 4729 C CA . PRO A 1 593 ? 5.75 -107.625 -25.391 1 68.12 593 PRO A CA 1
ATOM 4730 C C . PRO A 1 593 ? 5.234 -106.25 -24.984 1 68.12 593 PRO A C 1
ATOM 4732 O O . PRO A 1 593 ? 5.34 -105.312 -25.75 1 68.12 593 PRO A O 1
ATOM 4735 N N . ILE A 1 594 ? 4.477 -106.188 -23.859 1 71.44 594 ILE A N 1
ATOM 4736 C CA . ILE A 1 594 ? 3.725 -105 -23.375 1 71.44 594 ILE A CA 1
ATOM 4737 C C . ILE A 1 594 ? 4.625 -103.75 -23.359 1 71.44 594 ILE A C 1
ATOM 4739 O O . ILE A 1 594 ? 4.188 -102.688 -23.703 1 71.44 594 ILE A O 1
ATOM 4743 N N . LEU A 1 595 ? 5.809 -103.875 -23.078 1 67.06 595 LEU A N 1
ATOM 4744 C CA . LEU A 1 595 ? 6.715 -102.75 -22.984 1 67.06 595 LEU A CA 1
ATOM 4745 C C . LEU A 1 595 ? 7.016 -102.188 -24.375 1 67.06 595 LEU A C 1
ATOM 4747 O O . LEU A 1 595 ? 7.133 -100.938 -24.547 1 67.06 595 LEU A O 1
ATOM 4751 N N . ASN A 1 596 ? 7.207 -102.938 -25.281 1 68.06 596 ASN A N 1
ATOM 4752 C CA . ASN A 1 596 ? 7.457 -102.5 -26.641 1 68.06 596 ASN A CA 1
ATOM 4753 C C . ASN A 1 596 ? 6.223 -101.875 -27.25 1 68.06 596 ASN A C 1
ATOM 4755 O O . ASN A 1 596 ? 6.344 -100.938 -28.047 1 68.06 596 ASN A O 1
ATOM 4759 N N . GLN A 1 597 ? 5.148 -102.375 -26.859 1 68.94 597 GLN A N 1
ATOM 4760 C CA . GLN A 1 597 ? 3.891 -101.812 -27.328 1 68.94 597 GLN A CA 1
ATOM 4761 C C . GLN A 1 597 ? 3.689 -100.375 -26.766 1 68.94 597 GLN A C 1
ATOM 4763 O O . GLN A 1 597 ? 3.223 -99.5 -27.484 1 68.94 597 GLN A O 1
ATOM 4768 N N . ILE A 1 598 ? 4.039 -100.25 -25.578 1 70.38 598 ILE A N 1
ATOM 4769 C CA . ILE A 1 598 ? 3.949 -98.938 -24.953 1 70.38 598 ILE A CA 1
ATOM 4770 C C . ILE A 1 598 ? 4.918 -97.938 -25.641 1 70.38 598 ILE A C 1
ATOM 4772 O O . ILE A 1 598 ? 4.578 -96.812 -25.891 1 70.38 598 ILE A O 1
ATOM 4776 N N . GLY A 1 599 ? 5.992 -98.375 -25.875 1 66.88 599 GLY A N 1
ATOM 4777 C CA . GLY A 1 599 ? 6.961 -97.562 -26.594 1 66.88 599 GLY A CA 1
ATOM 4778 C C . GLY A 1 599 ? 6.492 -97.188 -27.984 1 66.88 599 GLY A C 1
ATOM 4779 O O . GLY A 1 599 ? 6.66 -96 -28.391 1 66.88 599 GLY A O 1
ATOM 4780 N N . THR A 1 600 ? 6.012 -98.125 -28.672 1 67.31 600 THR A N 1
ATOM 4781 C CA . THR A 1 600 ? 5.496 -97.812 -30.016 1 67.31 600 THR A CA 1
ATOM 4782 C C . THR A 1 600 ? 4.309 -96.875 -29.938 1 67.31 600 THR A C 1
ATOM 4784 O O . THR A 1 600 ? 4.16 -96 -30.797 1 67.31 600 THR A O 1
ATOM 4787 N N . LEU A 1 601 ? 3.527 -97 -28.891 1 68.25 601 LEU A N 1
ATOM 4788 C CA . LEU A 1 601 ? 2.41 -96.125 -28.641 1 68.25 601 LEU A CA 1
ATOM 4789 C C . LEU A 1 601 ? 2.904 -94.688 -28.375 1 68.25 601 LEU A C 1
ATOM 4791 O O . LEU A 1 601 ? 2.35 -93.75 -28.906 1 68.25 601 LEU A O 1
ATOM 4795 N N . LEU A 1 602 ? 3.828 -94.625 -27.594 1 67.06 602 LEU A N 1
ATOM 4796 C CA . LEU A 1 602 ? 4.379 -93.312 -27.25 1 67.06 602 LEU A CA 1
ATOM 4797 C C . LEU A 1 602 ? 5.062 -92.688 -28.469 1 67.06 602 LEU A C 1
ATOM 4799 O O . LEU A 1 602 ? 4.957 -91.5 -28.688 1 67.06 602 LEU A O 1
ATOM 4803 N N . TRP A 1 603 ? 5.656 -93.5 -29.188 1 64 603 TRP A N 1
ATOM 4804 C CA . TRP A 1 603 ? 6.297 -93 -30.406 1 64 603 TRP A CA 1
ATOM 4805 C C . TRP A 1 603 ? 5.258 -92.5 -31.422 1 64 603 TRP A C 1
ATOM 4807 O O . TRP A 1 603 ? 5.426 -91.5 -32.031 1 64 603 TRP A O 1
ATOM 4817 N N . LEU A 1 604 ? 4.238 -93.312 -31.547 1 63.66 604 LEU A N 1
ATOM 4818 C CA . LEU A 1 604 ? 3.172 -92.875 -32.469 1 63.66 604 LEU A CA 1
ATOM 4819 C C . LEU A 1 604 ? 2.486 -91.625 -32 1 63.66 604 LEU A C 1
ATOM 4821 O O . LEU A 1 604 ? 2.152 -90.75 -32.812 1 63.66 604 LEU A O 1
ATOM 4825 N N . ALA A 1 605 ? 2.348 -91.438 -30.703 1 65.62 605 ALA A N 1
ATOM 4826 C CA . ALA A 1 605 ? 1.722 -90.25 -30.109 1 65.62 605 ALA A CA 1
ATOM 4827 C C . ALA A 1 605 ? 2.559 -89 -30.375 1 65.62 605 ALA A C 1
ATOM 4829 O O . ALA A 1 605 ? 2.031 -88 -30.781 1 65.62 605 ALA A O 1
ATOM 4830 N N . PHE A 1 606 ? 3.758 -89.062 -30.172 1 63.38 606 PHE A N 1
ATOM 4831 C CA . PHE A 1 606 ? 4.613 -87.938 -30.25 1 63.38 606 PHE A CA 1
ATOM 4832 C C . PHE A 1 606 ? 5.078 -87.688 -31.688 1 63.38 606 PHE A C 1
ATOM 4834 O O . PHE A 1 606 ? 5.309 -86.5 -32.094 1 63.38 606 PHE A O 1
ATOM 4841 N N . ALA A 1 607 ? 5.133 -88.688 -32.438 1 59.44 607 ALA A N 1
ATOM 4842 C CA . ALA A 1 607 ? 5.516 -88.562 -33.844 1 59.44 607 ALA A CA 1
ATOM 4843 C C . ALA A 1 607 ? 4.457 -87.812 -34.625 1 59.44 607 ALA A C 1
ATOM 4845 O O . ALA A 1 607 ? 4.781 -87.062 -35.562 1 59.44 607 ALA A O 1
ATOM 4846 N N . THR A 1 608 ? 3.188 -87.938 -34.156 1 56.69 608 THR A N 1
ATOM 4847 C CA . THR A 1 608 ? 2.086 -87.25 -34.844 1 56.69 608 THR A CA 1
ATOM 4848 C C . THR A 1 608 ? 2.133 -85.75 -34.594 1 56.69 608 THR A C 1
ATOM 4850 O O . THR A 1 608 ? 1.561 -85 -35.375 1 56.69 608 THR A O 1
ATOM 4853 N N . LEU A 1 609 ? 2.744 -85.438 -33.531 1 58.06 609 LEU A N 1
ATOM 4854 C CA . LEU A 1 609 ? 2.885 -84 -33.281 1 58.06 609 LEU A CA 1
ATOM 4855 C C . LEU A 1 609 ? 3.758 -83.375 -34.344 1 58.06 609 LEU A C 1
ATOM 4857 O O . LEU A 1 609 ? 3.604 -82.188 -34.656 1 58.06 609 LEU A O 1
ATOM 4861 N N . PHE A 1 610 ? 4.578 -84.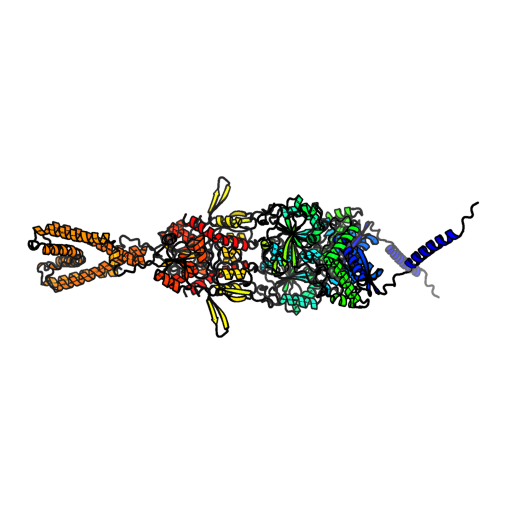188 -34.938 1 52.53 610 PHE A N 1
ATOM 4862 C CA . PHE A 1 610 ? 5.562 -83.625 -35.844 1 52.53 610 PHE A CA 1
ATOM 4863 C C . PHE A 1 610 ? 5.32 -84.125 -37.281 1 52.53 610 PHE A C 1
ATOM 4865 O O . PHE A 1 610 ? 5.734 -83.5 -38.25 1 52.53 610 PHE A O 1
ATOM 4872 N N . SER A 1 611 ? 4.828 -85.438 -37.562 1 53 611 SER A N 1
ATOM 4873 C CA . SER A 1 611 ? 4.699 -86 -38.906 1 53 611 SER A CA 1
ATOM 4874 C C . SER A 1 611 ? 3.414 -86.812 -39 1 53 611 SER A C 1
ATOM 4876 O O . SER A 1 611 ? 2.947 -87.438 -38.031 1 53 611 SER A O 1
ATOM 4878 N N . LEU A 1 612 ? 2.549 -86.562 -40.094 1 49.31 612 LEU A N 1
ATOM 4879 C CA . LEU A 1 612 ? 1.435 -87.438 -40.5 1 49.31 612 LEU A CA 1
ATOM 4880 C C . LEU A 1 612 ? 1.932 -88.812 -40.938 1 49.31 612 LEU A C 1
ATOM 4882 O O . LEU A 1 612 ? 2.662 -88.938 -41.938 1 49.31 612 LEU A O 1
ATOM 4886 N N . HIS A 1 613 ? 2.221 -89.75 -40.156 1 50.16 613 HIS A N 1
ATOM 4887 C CA . HIS A 1 613 ? 2.529 -91.062 -40.656 1 50.16 613 HIS A CA 1
ATOM 4888 C C . HIS A 1 613 ? 1.264 -91.812 -41.094 1 50.16 613 HIS A C 1
ATOM 4890 O O . HIS A 1 613 ? 0.835 -92.75 -40.406 1 50.16 613 HIS A O 1
ATOM 4896 N N . GLY A 1 614 ? 0.419 -91.312 -41.969 1 50.22 614 GLY A N 1
ATOM 4897 C CA . GLY A 1 614 ? -0.805 -91.938 -42.438 1 50.22 614 GLY A CA 1
ATOM 4898 C C . GLY A 1 614 ? -0.57 -93.312 -43.062 1 50.22 614 GLY A C 1
ATOM 4899 O O . GLY A 1 614 ? -1.441 -94.188 -43.031 1 50.22 614 GLY A O 1
ATOM 4900 N N . GLU A 1 615 ? 0.492 -93.5 -43.812 1 51.16 615 GLU A N 1
ATOM 4901 C CA . GLU A 1 615 ? 0.63 -94.688 -44.625 1 51.16 615 GLU A CA 1
ATOM 4902 C C . GLU A 1 615 ? 0.826 -95.938 -43.719 1 51.16 615 GLU A C 1
ATOM 4904 O O . GLU A 1 615 ? 0.55 -97.062 -44.125 1 51.16 615 GLU A O 1
ATOM 4909 N N . LYS A 1 616 ? 1.165 -95.75 -42.5 1 55.78 616 LYS A N 1
ATOM 4910 C CA . LYS A 1 616 ? 1.363 -96.938 -41.688 1 55.78 616 LYS A CA 1
ATOM 4911 C C . LYS A 1 616 ? 0.093 -97.312 -40.906 1 55.78 616 LYS A C 1
ATOM 4913 O O . LYS A 1 616 ? 0.07 -98.312 -40.188 1 55.78 616 LYS A O 1
ATOM 4918 N N . LEU A 1 617 ? -0.826 -96.5 -41.219 1 60.56 617 LEU A N 1
ATOM 4919 C CA . LEU A 1 617 ? -2.076 -96.812 -40.531 1 60.56 617 LEU A CA 1
ATOM 4920 C C . LEU A 1 617 ? -3.01 -97.625 -41.438 1 60.56 617 LEU A C 1
ATOM 4922 O O . LEU A 1 617 ? -3.205 -97.25 -42.625 1 60.56 617 LEU A O 1
ATOM 4926 N N . HIS A 1 618 ? -3.297 -98.812 -41.125 1 66.19 618 HIS A N 1
ATOM 4927 C CA . HIS A 1 618 ? -4.051 -99.75 -41.969 1 66.19 618 HIS A CA 1
ATOM 4928 C C . HIS A 1 618 ? -5.555 -99.562 -41.812 1 66.19 618 HIS A C 1
ATOM 4930 O O . HIS A 1 618 ? -6.32 -99.812 -42.75 1 66.19 618 HIS A O 1
ATOM 4936 N N . SER A 1 619 ? -5.914 -99 -40.719 1 66.44 619 SER A N 1
ATOM 4937 C CA . SER A 1 619 ? -7.352 -98.875 -40.531 1 66.44 619 SER A CA 1
ATOM 4938 C C . SER A 1 619 ? -7.781 -97.438 -40.875 1 66.44 619 SER A C 1
ATOM 4940 O O . SER A 1 619 ? -7.043 -96.438 -40.656 1 66.44 619 SER A O 1
ATOM 4942 N N . ASN A 1 620 ? -8.883 -97.25 -41.75 1 65.38 620 ASN A N 1
ATOM 4943 C CA . ASN A 1 620 ? -9.453 -96 -42.094 1 65.38 620 ASN A CA 1
ATOM 4944 C C . ASN A 1 620 ? -9.828 -95.188 -40.875 1 65.38 620 ASN A C 1
ATOM 4946 O O . ASN A 1 620 ? -9.727 -93.938 -40.875 1 65.38 620 ASN A O 1
ATOM 4950 N N . LEU A 1 621 ? -10.125 -95.875 -39.844 1 68.44 621 LEU A N 1
ATOM 4951 C CA . LEU A 1 621 ? -10.516 -95.188 -38.625 1 68.44 621 LEU A CA 1
ATOM 4952 C C . LEU A 1 621 ? -9.305 -94.562 -37.938 1 68.44 621 LEU A C 1
ATOM 4954 O O . LEU A 1 621 ? -9.398 -93.438 -37.406 1 68.44 621 LEU A O 1
ATOM 4958 N N . SER A 1 622 ? -8.258 -95.188 -38.062 1 70.62 622 SER A N 1
ATOM 4959 C CA . SER A 1 622 ? -7.035 -94.625 -37.469 1 70.62 622 SER A CA 1
ATOM 4960 C C . SER A 1 622 ? -6.52 -93.438 -38.281 1 70.62 622 SER A C 1
ATOM 4962 O O . SER A 1 622 ? -5.996 -92.5 -37.719 1 70.62 622 SER A O 1
ATOM 4964 N N . ARG A 1 623 ? -6.762 -93.438 -39.469 1 66.88 623 ARG A N 1
ATOM 4965 C CA . ARG A 1 623 ? -6.379 -92.375 -40.344 1 66.88 623 ARG A CA 1
ATOM 4966 C C . ARG A 1 623 ? -7.207 -91.125 -40.031 1 66.88 623 ARG A C 1
ATOM 4968 O O . ARG A 1 623 ? -6.676 -90 -39.969 1 66.88 623 ARG A O 1
ATOM 4975 N N . MET A 1 624 ? -8.398 -91.312 -39.812 1 66.62 624 MET A N 1
ATOM 4976 C CA . MET A 1 624 ? -9.273 -90.188 -39.469 1 66.62 624 MET A CA 1
ATOM 4977 C C . MET A 1 624 ? -8.922 -89.625 -38.094 1 66.62 624 MET A C 1
ATOM 4979 O O . MET A 1 624 ? -8.914 -88.375 -37.906 1 66.62 624 MET A O 1
ATOM 4983 N N . ALA A 1 625 ? -8.625 -90.5 -37.25 1 70.19 625 ALA A N 1
ATOM 4984 C CA . ALA A 1 625 ? -8.273 -90.062 -35.906 1 70.19 625 ALA A CA 1
ATOM 4985 C C . ALA A 1 625 ? -6.977 -89.25 -35.906 1 70.19 625 ALA A C 1
ATOM 4987 O O . ALA A 1 625 ? -6.852 -88.25 -35.188 1 70.19 625 ALA A O 1
ATOM 4988 N N . THR A 1 626 ? -6.176 -89.625 -36.781 1 69.56 626 THR A N 1
ATOM 4989 C CA . THR A 1 626 ? -4.898 -88.938 -36.844 1 69.56 626 THR A CA 1
ATOM 4990 C C . THR A 1 626 ? -5.078 -87.562 -37.5 1 69.56 626 THR A C 1
ATOM 4992 O O . THR A 1 626 ? -4.43 -86.562 -37.094 1 69.56 626 THR A O 1
ATOM 4995 N N . VAL A 1 627 ? -5.977 -87.5 -38.5 1 65.56 627 VAL A N 1
ATOM 4996 C CA . VAL A 1 627 ? -6.238 -86.188 -39.125 1 65.56 627 VAL A CA 1
ATOM 4997 C C . VAL A 1 627 ? -6.844 -85.188 -38.125 1 65.56 627 VAL A C 1
ATOM 4999 O O . VAL A 1 627 ? -6.461 -84.062 -38.062 1 65.56 627 VAL A O 1
ATOM 5002 N N . VAL A 1 628 ? -7.699 -85.75 -37.344 1 67.5 628 VAL A N 1
ATOM 5003 C CA . VAL A 1 628 ? -8.32 -84.875 -36.344 1 67.5 628 VAL A CA 1
ATOM 5004 C C . VAL A 1 628 ? -7.273 -84.438 -35.312 1 67.5 628 VAL A C 1
ATOM 5006 O O . VAL A 1 628 ? -7.25 -83.25 -34.906 1 67.5 628 VAL A O 1
ATOM 5009 N N . TRP A 1 629 ? -6.391 -85.25 -35.031 1 72 629 TRP A N 1
ATOM 5010 C CA . TRP A 1 629 ? -5.352 -84.938 -34.062 1 72 629 TRP A CA 1
ATOM 5011 C C . TRP A 1 629 ? -4.367 -83.938 -34.656 1 72 629 TRP A C 1
ATOM 5013 O O . TRP A 1 629 ? -3.922 -83 -33.938 1 72 629 TRP A O 1
ATOM 5023 N N . LEU A 1 630 ? -4.102 -84.125 -35.844 1 67.5 630 LEU A N 1
ATOM 5024 C CA . LEU A 1 630 ? -3.188 -83.188 -36.5 1 67.5 630 LEU A CA 1
ATOM 5025 C C . LEU A 1 630 ? -3.762 -81.812 -36.5 1 67.5 630 LEU A C 1
ATOM 5027 O O . LEU A 1 630 ? -3.031 -80.812 -36.312 1 67.5 630 LEU A O 1
ATOM 5031 N N . PHE A 1 631 ? -5.035 -81.688 -36.656 1 65.56 631 PHE A N 1
ATOM 5032 C CA . PHE A 1 631 ? -5.703 -80.375 -36.594 1 65.56 631 PHE A CA 1
ATOM 5033 C C . PHE A 1 631 ? -5.602 -79.812 -35.188 1 65.56 631 PHE A C 1
ATOM 5035 O O . PHE A 1 631 ? -5.301 -78.625 -35.031 1 65.56 631 PHE A O 1
ATOM 5042 N N . VAL A 1 632 ? -5.809 -80.625 -34.156 1 70.19 632 VAL A N 1
ATOM 5043 C CA . VAL A 1 632 ? -5.754 -80.188 -32.781 1 70.19 632 VAL A CA 1
ATOM 5044 C C . VAL A 1 632 ? -4.316 -79.812 -32.406 1 70.19 632 VAL A C 1
ATOM 5046 O O . VAL A 1 632 ? -4.082 -78.75 -31.75 1 70.19 632 VAL A O 1
ATOM 5049 N N . ALA A 1 633 ? -3.387 -80.562 -32.875 1 69.19 633 ALA A N 1
ATOM 5050 C CA . ALA A 1 633 ? -1.978 -80.312 -32.625 1 69.19 633 ALA A CA 1
ATOM 5051 C C . ALA A 1 633 ? -1.547 -79 -33.25 1 69.19 633 ALA A C 1
ATOM 5053 O O . ALA A 1 633 ? -0.787 -78.188 -32.656 1 69.19 633 ALA A O 1
ATOM 5054 N N . LEU A 1 634 ? -2.102 -78.75 -34.406 1 65.12 634 LEU A N 1
ATOM 5055 C CA . LEU A 1 634 ? -1.818 -77.5 -35.062 1 65.12 634 LEU A CA 1
ATOM 5056 C C . LEU A 1 634 ? -2.359 -76.312 -34.281 1 65.12 634 LEU A C 1
ATOM 5058 O O . LEU A 1 634 ? -1.686 -75.25 -34.156 1 65.12 634 LEU A O 1
ATOM 5062 N N . VAL A 1 635 ? -3.486 -76.438 -33.781 1 65.06 635 VAL A N 1
ATOM 5063 C CA . VAL A 1 635 ? -4.113 -75.375 -32.969 1 65.06 635 VAL A CA 1
ATOM 5064 C C . VAL A 1 635 ? -3.314 -75.188 -31.703 1 65.06 635 VAL A C 1
ATOM 5066 O O . VAL A 1 635 ? -3.07 -74 -31.312 1 65.06 635 VAL A O 1
ATOM 5069 N N . ILE A 1 636 ? -2.904 -76.25 -31.062 1 66.69 636 ILE A N 1
ATOM 5070 C CA . ILE A 1 636 ? -2.166 -76.125 -29.812 1 66.69 636 ILE A CA 1
ATOM 5071 C C . ILE A 1 636 ? -0.811 -75.5 -30.062 1 66.69 636 ILE A C 1
ATOM 5073 O O . ILE A 1 636 ? -0.397 -74.562 -29.328 1 66.69 636 ILE A O 1
ATOM 5077 N N . THR A 1 637 ? -0.166 -75.875 -31.094 1 68.25 637 THR A N 1
ATOM 5078 C CA . THR A 1 637 ? 1.15 -75.312 -31.406 1 68.25 637 THR A CA 1
ATOM 5079 C C . THR A 1 637 ? 1.049 -73.812 -31.797 1 68.25 637 THR A C 1
ATOM 5081 O O . THR A 1 637 ? 1.886 -73 -31.391 1 68.25 637 THR A O 1
ATOM 5084 N N . GLN A 1 638 ? -0.029 -73.625 -32.438 1 61.81 638 GLN A N 1
ATOM 5085 C CA . GLN A 1 638 ? -0.225 -72.188 -32.844 1 61.81 638 GLN A CA 1
ATOM 5086 C C . GLN A 1 638 ? -0.583 -71.312 -31.656 1 61.81 638 GLN A C 1
ATOM 5088 O O . GLN A 1 638 ? -0.129 -70.188 -31.562 1 61.81 638 GLN A O 1
ATOM 5093 N N . SER A 1 639 ? -1.375 -71.75 -30.828 1 63.34 639 SER A N 1
ATOM 5094 C CA . SER A 1 639 ? -1.725 -71 -29.625 1 63.34 639 SER A CA 1
ATOM 5095 C C . SER A 1 639 ? -0.502 -70.812 -28.734 1 63.34 639 SER A C 1
ATOM 5097 O O . SER A 1 639 ? -0.33 -69.75 -28.156 1 63.34 639 SER A O 1
ATOM 5099 N N . TYR A 1 640 ? 0.31 -71.812 -28.672 1 66.62 640 TYR A N 1
ATOM 5100 C CA . TYR A 1 640 ? 1.547 -71.688 -27.906 1 66.62 640 TYR A CA 1
ATOM 5101 C C . TYR A 1 640 ? 2.463 -70.625 -28.5 1 66.62 640 TYR A C 1
ATOM 5103 O O . TYR A 1 640 ? 2.982 -69.75 -27.781 1 66.62 640 TYR A O 1
ATOM 5111 N N . THR A 1 641 ? 2.631 -70.688 -29.703 1 64.56 641 THR A N 1
ATOM 5112 C CA . THR A 1 641 ? 3.527 -69.75 -30.375 1 64.56 641 THR A CA 1
ATOM 5113 C C . THR A 1 641 ? 2.992 -68.312 -30.281 1 64.56 641 THR A C 1
ATOM 5115 O O . THR A 1 641 ? 3.758 -67.375 -30.078 1 64.56 641 THR A O 1
ATOM 5118 N N . ALA A 1 642 ? 1.729 -68.25 -30.391 1 61.19 642 ALA A N 1
ATOM 5119 C CA . ALA A 1 642 ? 1.091 -66.938 -30.266 1 61.19 642 ALA A CA 1
ATOM 5120 C C . ALA A 1 642 ? 1.292 -66.312 -28.875 1 61.19 642 ALA A C 1
ATOM 5122 O O . ALA A 1 642 ? 1.604 -65.125 -28.734 1 61.19 642 ALA A O 1
ATOM 5123 N N . SER A 1 643 ? 1.038 -67.062 -27.922 1 60.41 643 SER A N 1
ATOM 5124 C CA . SER A 1 643 ? 1.173 -66.625 -26.531 1 60.41 643 SER A CA 1
ATOM 5125 C C . SER A 1 643 ? 2.625 -66.312 -26.203 1 60.41 643 SER A C 1
ATOM 5127 O O . SER A 1 643 ? 2.904 -65.312 -25.516 1 60.41 643 SER A O 1
ATOM 5129 N N . LEU A 1 644 ? 3.461 -67.125 -26.672 1 61.25 644 LEU A N 1
ATOM 5130 C CA . LEU A 1 644 ? 4.879 -66.875 -26.438 1 61.25 644 LEU A CA 1
ATOM 5131 C C . LEU A 1 644 ? 5.34 -65.625 -27.109 1 61.25 644 LEU A C 1
ATOM 5133 O O . LEU A 1 644 ? 6.062 -64.812 -26.516 1 61.25 644 LEU A O 1
ATOM 5137 N N . SER A 1 645 ? 4.961 -65.438 -28.266 1 57.72 645 SER A N 1
ATOM 5138 C CA . SER A 1 645 ? 5.336 -64.25 -29 1 57.72 645 SER A CA 1
ATOM 5139 C C . SER A 1 645 ? 4.754 -62.969 -28.344 1 57.72 645 SER A C 1
ATOM 5141 O O . SER A 1 645 ? 5.426 -61.938 -28.266 1 57.72 645 SER A O 1
ATOM 5143 N N . SER A 1 646 ? 3.488 -63.125 -28.016 1 57.28 646 SER A N 1
ATOM 5144 C CA . SER A 1 646 ? 2.854 -62.031 -27.328 1 57.28 646 SER A CA 1
ATOM 5145 C C . SER A 1 646 ? 3.621 -61.656 -26.062 1 57.28 646 SER A C 1
ATOM 5147 O O . SER A 1 646 ? 3.797 -60.469 -25.766 1 57.28 646 SER A O 1
ATOM 5149 N N . MET A 1 647 ? 3.959 -62.688 -25.422 1 54.5 647 MET A N 1
ATOM 5150 C CA . MET A 1 647 ? 4.711 -62.469 -24.188 1 54.5 647 MET A CA 1
ATOM 5151 C C . MET A 1 647 ? 6.074 -61.844 -24.484 1 54.5 647 MET A C 1
ATOM 5153 O O . MET A 1 647 ? 6.578 -61.031 -23.719 1 54.5 647 MET A O 1
ATOM 5157 N N . LEU A 1 648 ? 6.559 -62.25 -25.547 1 50.97 648 LEU A N 1
ATOM 5158 C CA . LEU A 1 648 ? 7.867 -61.719 -25.922 1 50.97 648 LEU A CA 1
ATOM 5159 C C . LEU A 1 648 ? 7.746 -60.312 -26.484 1 50.97 648 LEU A C 1
ATOM 5161 O O . LEU A 1 648 ? 8.664 -59.5 -26.344 1 50.97 648 LEU A O 1
ATOM 5165 N N . THR A 1 649 ? 6.781 -60.031 -27.109 1 48.69 649 THR A N 1
ATOM 5166 C CA . THR A 1 649 ? 6.621 -58.719 -27.75 1 48.69 649 THR A CA 1
ATOM 5167 C C . THR A 1 649 ? 5.973 -57.719 -26.797 1 48.69 649 THR A C 1
ATOM 5169 O O . THR A 1 649 ? 6.363 -56.562 -26.75 1 48.69 649 THR A O 1
ATOM 5172 N N . VAL A 1 650 ? 4.648 -58.062 -26.328 1 47.34 650 VAL A N 1
ATOM 5173 C CA . VAL A 1 650 ? 3.928 -57.156 -25.438 1 47.34 650 VAL A CA 1
ATOM 5174 C C . VAL A 1 650 ? 4.801 -56.812 -24.234 1 47.34 650 VAL A C 1
ATOM 5176 O O . VAL A 1 650 ? 4.512 -55.844 -23.5 1 47.34 650 VAL A O 1
ATOM 5179 N N . GLN A 1 651 ? 5.621 -57.688 -23.938 1 45.47 651 GLN A N 1
ATOM 5180 C CA . GLN A 1 651 ? 6.328 -57.469 -22.672 1 45.47 651 GLN A CA 1
ATOM 5181 C C . GLN A 1 651 ? 6.922 -56.062 -22.594 1 45.47 651 GLN A C 1
ATOM 5183 O O . GLN A 1 651 ? 7.234 -55.562 -21.516 1 45.47 651 GLN A O 1
ATOM 5188 N N . ASN A 1 652 ? 7.023 -55.438 -23.672 1 48.47 652 ASN A N 1
ATOM 5189 C CA . ASN A 1 652 ? 8.023 -54.375 -23.5 1 48.47 652 ASN A CA 1
ATOM 5190 C C . ASN A 1 652 ? 7.441 -53.156 -22.812 1 48.47 652 ASN A C 1
ATOM 5192 O O . ASN A 1 652 ? 8.172 -52.219 -22.469 1 48.47 652 ASN A O 1
ATOM 5196 N N . LEU A 1 653 ? 6.145 -53.094 -22.594 1 54.78 653 LEU A N 1
ATOM 5197 C CA . LEU A 1 653 ? 6.039 -51.75 -22.031 1 54.78 653 LEU A CA 1
ATOM 5198 C C . LEU A 1 653 ? 4.949 -51.688 -20.969 1 54.78 653 LEU A C 1
ATOM 5200 O O . LEU A 1 653 ? 4.512 -50.625 -20.578 1 54.78 653 LEU A O 1
ATOM 5204 N N . GLU A 1 654 ? 4.48 -52.844 -20.406 1 62.34 654 GLU A N 1
ATOM 5205 C CA . GLU A 1 654 ? 3.412 -52.719 -19.422 1 62.34 654 GLU A CA 1
ATOM 5206 C C . GLU A 1 654 ? 3.979 -52.562 -18.016 1 62.34 654 GLU A C 1
ATOM 5208 O O . GLU A 1 654 ? 4.941 -53.25 -17.641 1 62.34 654 GLU A O 1
ATOM 5213 N N . PRO A 1 655 ? 3.383 -51.688 -17.312 1 75.12 655 PRO A N 1
ATOM 5214 C CA . PRO A 1 655 ? 3.834 -51.5 -15.93 1 75.12 655 PRO A CA 1
ATOM 5215 C C . PRO A 1 655 ? 3.477 -52.719 -15.039 1 75.12 655 PRO A C 1
ATOM 5217 O O . PRO A 1 655 ? 2.416 -53.312 -15.211 1 75.12 655 PRO A O 1
ATOM 5220 N N . LYS A 1 656 ? 4.316 -53.125 -14.227 1 73.62 656 LYS A N 1
ATOM 5221 C CA . LYS A 1 656 ? 4.109 -54.25 -13.289 1 73.62 656 LYS A CA 1
ATOM 5222 C C . LYS A 1 656 ? 2.93 -53.969 -12.359 1 73.62 656 LYS A C 1
ATOM 5224 O O . LYS A 1 656 ? 2.162 -54.875 -12.031 1 73.62 656 LYS A O 1
ATOM 5229 N N . ILE A 1 657 ? 2.783 -52.75 -11.938 1 75.19 657 ILE A N 1
ATOM 5230 C CA . ILE A 1 657 ? 1.718 -52.312 -11.047 1 75.19 657 ILE A CA 1
ATOM 5231 C C . ILE A 1 657 ? 1.076 -51.031 -11.586 1 75.19 657 ILE A C 1
ATOM 5233 O O . ILE A 1 657 ? 1.776 -50.125 -11.992 1 75.19 657 ILE A O 1
ATOM 5237 N N . THR A 1 658 ? -0.199 -51.094 -11.547 1 73.25 658 THR A N 1
ATOM 5238 C CA . THR A 1 658 ? -0.851 -49.906 -12.109 1 73.25 658 THR A CA 1
ATOM 5239 C C . THR A 1 658 ? -1.645 -49.156 -11.039 1 73.25 658 THR A C 1
ATOM 5241 O O . THR A 1 658 ? -1.962 -47.969 -11.195 1 73.25 658 THR A O 1
ATOM 5244 N N . ASN A 1 659 ? -1.979 -49.938 -10 1 78.44 659 ASN A N 1
ATOM 5245 C CA . ASN A 1 659 ? -2.871 -49.312 -9.023 1 78.44 659 ASN A CA 1
ATOM 5246 C C . ASN A 1 659 ? -2.221 -49.25 -7.645 1 78.44 659 ASN A C 1
ATOM 5248 O O . ASN A 1 659 ? -1.515 -50.156 -7.234 1 78.44 659 ASN A O 1
ATOM 5252 N N . ILE A 1 660 ? -2.488 -48.219 -7.012 1 84.81 660 ILE A N 1
ATOM 5253 C CA . ILE A 1 660 ? -1.909 -47.938 -5.699 1 84.81 660 ILE A CA 1
ATOM 5254 C C . ILE A 1 660 ? -2.539 -48.875 -4.664 1 84.81 660 ILE A C 1
ATOM 5256 O O . ILE A 1 660 ? -1.897 -49.25 -3.68 1 84.81 660 ILE A O 1
ATOM 5260 N N . GLU A 1 661 ? -3.826 -49.281 -4.883 1 81.94 661 GLU A N 1
ATOM 5261 C CA . GLU A 1 661 ? -4.512 -50.156 -3.943 1 81.94 661 GLU A CA 1
ATOM 5262 C C . GLU A 1 661 ? -3.854 -51.531 -3.889 1 81.94 661 GLU A C 1
ATOM 5264 O O . GLU A 1 661 ? -3.822 -52.156 -2.836 1 81.94 661 GLU A O 1
ATOM 5269 N N . THR A 1 662 ? -3.367 -51.906 -5.027 1 81.88 662 THR A N 1
ATOM 5270 C CA . THR A 1 662 ? -2.646 -53.188 -5.082 1 81.88 662 THR A CA 1
ATOM 5271 C C . THR A 1 662 ? -1.384 -53.125 -4.227 1 81.88 662 THR A C 1
ATOM 5273 O O . THR A 1 662 ? -1.026 -54.094 -3.568 1 81.88 662 THR A O 1
ATOM 5276 N N . LEU A 1 663 ? -0.775 -52.062 -4.137 1 88.88 663 LEU A N 1
ATOM 5277 C CA . LEU A 1 663 ? 0.429 -51.875 -3.334 1 88.88 663 LEU A CA 1
ATOM 5278 C C . LEU A 1 663 ? 0.098 -51.906 -1.845 1 88.88 663 LEU A C 1
ATOM 5280 O O . LEU A 1 663 ? 0.84 -52.5 -1.052 1 88.88 663 LEU A O 1
ATOM 5284 N N . LYS A 1 664 ? -0.953 -51.344 -1.524 1 87.69 664 LYS A N 1
ATOM 5285 C CA . LYS A 1 664 ? -1.37 -51.25 -0.127 1 87.69 664 LYS A CA 1
ATOM 5286 C C . LYS A 1 664 ? -1.82 -52.625 0.379 1 87.69 664 LYS A C 1
ATOM 5288 O O . LYS A 1 664 ? -1.477 -53.031 1.494 1 87.69 664 LYS A O 1
ATOM 5293 N N . SER A 1 665 ? -2.66 -53.281 -0.478 1 83.81 665 SER A N 1
ATOM 5294 C CA . SER A 1 665 ? -3.195 -54.594 -0.084 1 83.81 665 SER A CA 1
ATOM 5295 C C . SER A 1 665 ? -2.086 -55.625 0.05 1 83.81 665 SER A C 1
ATOM 5297 O O . SER A 1 665 ? -2.148 -56.5 0.914 1 83.81 665 SER A O 1
ATOM 5299 N N . ASN A 1 666 ? -1.062 -55.5 -0.784 1 85.56 666 ASN A N 1
ATOM 5300 C CA . ASN A 1 666 ? 0.04 -56.469 -0.769 1 85.56 666 ASN A CA 1
ATOM 5301 C C . ASN A 1 666 ? 1.115 -56.062 0.237 1 85.56 666 ASN A C 1
ATOM 5303 O O . ASN A 1 666 ? 2.143 -56.719 0.356 1 85.56 666 ASN A O 1
ATOM 5307 N N . ASN A 1 667 ? 0.927 -55.031 0.955 1 87.06 667 ASN A N 1
ATOM 5308 C CA . ASN A 1 667 ? 1.904 -54.5 1.902 1 87.06 667 ASN A CA 1
ATOM 5309 C C . ASN A 1 667 ? 3.287 -54.375 1.271 1 87.06 667 ASN A C 1
ATOM 5311 O O . ASN A 1 667 ? 4.285 -54.781 1.863 1 87.06 667 ASN A O 1
ATOM 5315 N N . ALA A 1 668 ? 3.254 -53.938 0.026 1 90.06 668 ALA A N 1
ATOM 5316 C CA . ALA A 1 668 ? 4.508 -53.781 -0.712 1 90.06 668 ALA A CA 1
ATOM 5317 C C . ALA A 1 668 ? 5.32 -52.625 -0.202 1 90.06 668 ALA A C 1
ATOM 5319 O O . ALA A 1 668 ? 4.758 -51.625 0.299 1 90.06 668 ALA A O 1
ATOM 5320 N N . LEU A 1 669 ? 6.621 -52.781 -0.331 1 93.12 669 LEU A N 1
ATOM 5321 C CA . LEU A 1 669 ? 7.496 -51.688 0.039 1 93.12 669 LEU A CA 1
ATOM 5322 C C . LEU A 1 669 ? 7.594 -50.656 -1.092 1 93.12 669 LEU A C 1
ATOM 5324 O O . LEU A 1 669 ? 7.707 -51.031 -2.262 1 93.12 669 LEU A O 1
ATOM 5328 N N . ILE A 1 670 ? 7.473 -49.406 -0.732 1 92.38 670 ILE A N 1
ATOM 5329 C CA . ILE A 1 670 ? 7.531 -48.344 -1.719 1 92.38 670 ILE A CA 1
ATOM 5330 C C . ILE A 1 670 ? 8.656 -47.375 -1.361 1 92.38 670 ILE A C 1
ATOM 5332 O O . ILE A 1 670 ? 9.109 -47.344 -0.217 1 92.38 670 ILE A O 1
ATOM 5336 N N . GLY A 1 671 ? 9.125 -46.688 -2.34 1 91.12 671 GLY A N 1
ATOM 5337 C CA . GLY A 1 671 ? 10.242 -45.781 -2.133 1 91.12 671 GLY A CA 1
ATOM 5338 C C . GLY A 1 671 ? 9.859 -44.312 -2.303 1 91.12 671 GLY A C 1
ATOM 5339 O O . GLY A 1 671 ? 8.984 -43.969 -3.107 1 91.12 671 GLY A O 1
ATOM 5340 N N . TYR A 1 672 ? 10.5 -43.469 -1.515 1 88.75 672 TYR A N 1
ATOM 5341 C CA . TYR A 1 672 ? 10.367 -42 -1.661 1 88.75 672 TYR A CA 1
ATOM 5342 C C . TYR A 1 672 ? 11.719 -41.312 -1.564 1 88.75 672 TYR A C 1
ATOM 5344 O O . TYR A 1 672 ? 12.703 -41.938 -1.129 1 88.75 672 TYR A O 1
ATOM 5352 N N . SER A 1 673 ? 11.75 -40.125 -2.145 1 81.62 673 SER A N 1
ATOM 5353 C CA . SER A 1 673 ? 12.984 -39.375 -2.117 1 81.62 673 SER A CA 1
ATOM 5354 C C . SER A 1 673 ? 13.18 -38.688 -0.771 1 81.62 673 SER A C 1
ATOM 5356 O O . SER A 1 673 ? 12.227 -38.156 -0.196 1 81.62 673 SER A O 1
ATOM 5358 N N . HIS A 1 674 ? 14.43 -38.562 -0.486 1 76.75 674 HIS A N 1
ATOM 5359 C CA . HIS A 1 674 ? 14.812 -37.969 0.797 1 76.75 674 HIS A CA 1
ATOM 5360 C C . HIS A 1 674 ? 14.562 -36.469 0.818 1 76.75 674 HIS A C 1
ATOM 5362 O O . HIS A 1 674 ? 14.633 -35.812 -0.22 1 76.75 674 HIS A O 1
ATOM 5368 N N . MET A 1 675 ? 14.133 -35.906 1.873 1 74.69 675 MET A N 1
ATOM 5369 C CA . MET A 1 675 ? 14.07 -34.469 2.186 1 74.69 675 MET A CA 1
ATOM 5370 C C . MET A 1 675 ? 12.867 -33.844 1.525 1 74.69 675 MET A C 1
ATOM 5372 O O . MET A 1 675 ? 12.672 -32.625 1.639 1 74.69 675 MET A O 1
ATOM 5376 N N . SER A 1 676 ? 12.148 -34.625 0.706 1 78.81 676 SER A N 1
ATOM 5377 C CA . SER A 1 676 ? 11.008 -34.062 0.007 1 78.81 676 SER A CA 1
ATOM 5378 C C . SER A 1 676 ? 9.719 -34.219 0.81 1 78.81 676 SER A C 1
ATOM 5380 O O . SER A 1 676 ? 9.742 -34.781 1.908 1 78.81 676 SER A O 1
ATOM 5382 N N . PHE A 1 677 ? 8.625 -33.75 0.287 1 79.12 677 PHE A N 1
ATOM 5383 C CA . PHE A 1 677 ? 7.316 -33.812 0.929 1 79.12 677 PHE A CA 1
ATOM 5384 C C . PHE A 1 677 ? 6.68 -35.188 0.718 1 79.12 677 PHE A C 1
ATOM 5386 O O . PHE A 1 677 ? 5.684 -35.5 1.363 1 79.12 677 PHE A O 1
ATOM 5393 N N . VAL A 1 678 ? 7.242 -35.969 -0.023 1 84.62 678 VAL A N 1
ATOM 5394 C CA . VAL A 1 678 ? 6.605 -37.188 -0.551 1 84.62 678 VAL A CA 1
ATOM 5395 C C . VAL A 1 678 ? 6.25 -38.125 0.597 1 84.62 678 VAL A C 1
ATOM 5397 O O . VAL A 1 678 ? 5.195 -38.75 0.583 1 84.62 678 VAL A O 1
ATOM 5400 N N . ARG A 1 679 ? 7.094 -38.188 1.534 1 84.38 679 ARG A N 1
ATOM 5401 C CA . ARG A 1 679 ? 6.812 -39.062 2.66 1 84.38 679 ARG A CA 1
ATOM 5402 C C . ARG A 1 679 ? 5.492 -38.688 3.328 1 84.38 679 ARG A C 1
ATOM 5404 O O . ARG A 1 679 ? 4.637 -39.562 3.553 1 84.38 679 ARG A O 1
ATOM 5411 N N . GLU A 1 680 ? 5.367 -37.469 3.65 1 84 680 GLU A N 1
ATOM 5412 C CA . GLU A 1 680 ? 4.164 -37 4.316 1 84 680 GLU A CA 1
ATOM 5413 C C . GLU A 1 680 ? 2.928 -37.188 3.445 1 84 680 GLU A C 1
ATOM 5415 O O . GLU A 1 680 ? 1.84 -37.469 3.957 1 84 680 GLU A O 1
ATOM 5420 N N . TYR A 1 681 ? 3.121 -37.031 2.248 1 84.06 681 TYR A N 1
ATOM 5421 C CA . TYR A 1 681 ? 2.008 -37.219 1.323 1 84.06 681 TYR A CA 1
ATOM 5422 C C . TYR A 1 681 ? 1.592 -38.656 1.251 1 84.06 681 TYR A C 1
ATOM 5424 O O . TYR A 1 681 ? 0.405 -38.969 1.13 1 84.06 681 TYR A O 1
ATOM 5432 N N . LEU A 1 682 ? 2.525 -39.625 1.252 1 86.56 682 LEU A N 1
ATOM 5433 C CA . LEU A 1 682 ? 2.246 -41.031 1.179 1 86.56 682 LEU A CA 1
ATOM 5434 C C . LEU A 1 682 ? 1.556 -41.531 2.449 1 86.56 682 LEU A C 1
ATOM 5436 O O . LEU A 1 682 ? 0.625 -42.344 2.385 1 86.56 682 LEU A O 1
ATOM 5440 N N . GLU A 1 683 ? 1.979 -41 3.512 1 85.19 683 GLU A N 1
ATOM 5441 C CA . GLU A 1 683 ? 1.404 -41.406 4.789 1 85.19 683 GLU A CA 1
ATOM 5442 C C . GLU A 1 683 ? 0.045 -40.75 5.02 1 85.19 683 GLU A C 1
ATOM 5444 O O . GLU A 1 683 ? -0.862 -41.375 5.578 1 85.19 683 GLU A O 1
ATOM 5449 N N . GLY A 1 684 ? -0.104 -39.594 4.633 1 83.38 684 GLY A N 1
ATOM 5450 C CA . GLY A 1 684 ? -1.321 -38.844 4.883 1 83.38 684 GLY A CA 1
ATOM 5451 C C . GLY A 1 684 ? -2.406 -39.094 3.855 1 83.38 684 GLY A C 1
ATOM 5452 O O . GLY A 1 684 ? -3.199 -40.031 4.008 1 83.38 684 GLY A O 1
ATOM 5453 N N . PRO A 1 685 ? -2.348 -38.344 2.799 1 76.06 685 PRO A N 1
ATOM 5454 C CA . PRO A 1 685 ? -3.422 -38.406 1.807 1 76.06 685 PRO A CA 1
ATOM 5455 C C . PRO A 1 685 ? -3.557 -39.781 1.179 1 76.06 685 PRO A C 1
ATOM 5457 O O . PRO A 1 685 ? -4.668 -40.219 0.881 1 76.06 685 PRO A O 1
ATOM 5460 N N . LEU A 1 686 ? -2.447 -40.531 0.949 1 81.12 686 LEU A N 1
ATOM 5461 C CA . LEU A 1 686 ? -2.516 -41.812 0.237 1 81.12 686 LEU A CA 1
ATOM 5462 C C . LEU A 1 686 ? -2.637 -42.969 1.214 1 81.12 686 LEU A C 1
ATOM 5464 O O . LEU A 1 686 ? -2.969 -44.094 0.815 1 81.12 686 LEU A O 1
ATOM 5468 N N . GLY A 1 687 ? -2.316 -42.75 2.518 1 81.19 687 GLY A N 1
ATOM 5469 C CA . GLY A 1 687 ? -2.637 -43.688 3.578 1 81.19 687 GLY A CA 1
ATOM 5470 C C . GLY A 1 687 ? -1.682 -44.875 3.641 1 81.19 687 GLY A C 1
ATOM 5471 O O . GLY A 1 687 ? -2.07 -45.969 4.027 1 81.19 687 GLY A O 1
ATOM 5472 N N . PHE A 1 688 ? -0.529 -44.781 3.223 1 89.62 688 PHE A N 1
ATOM 5473 C CA . PHE A 1 688 ? 0.451 -45.875 3.354 1 89.62 688 PHE A CA 1
ATOM 5474 C C . PHE A 1 688 ? 0.971 -45.938 4.785 1 89.62 688 PHE A C 1
ATOM 5476 O O . PHE A 1 688 ? 1.065 -44.938 5.477 1 89.62 688 PHE A O 1
ATOM 5483 N N . LYS A 1 689 ? 1.29 -47.125 5.16 1 89 689 LYS A N 1
ATOM 5484 C CA . LYS A 1 689 ? 1.883 -47.312 6.48 1 89 689 LYS A CA 1
ATOM 5485 C C . LYS A 1 689 ? 3.348 -46.875 6.492 1 89 689 LYS A C 1
ATOM 5487 O O . LYS A 1 689 ? 4.07 -47.094 5.52 1 89 689 LYS A O 1
ATOM 5492 N N . SER A 1 690 ? 3.811 -46.344 7.5 1 88.94 690 SER A N 1
ATOM 5493 C CA . SER A 1 690 ? 5.172 -45.844 7.637 1 88.94 690 SER A CA 1
ATOM 5494 C C . SER A 1 690 ? 6.199 -46.969 7.496 1 88.94 690 SER A C 1
ATOM 5496 O O . SER A 1 690 ? 7.324 -46.719 7.051 1 88.94 690 SER A O 1
ATOM 5498 N N . SER A 1 691 ? 5.82 -48.156 7.848 1 89.06 691 SER A N 1
ATOM 5499 C CA . SER A 1 691 ? 6.738 -49.281 7.789 1 89.06 691 SER A CA 1
ATOM 5500 C C . SER A 1 691 ? 7.004 -49.719 6.352 1 89.06 691 SER A C 1
ATOM 5502 O O . SER A 1 691 ? 8.023 -50.344 6.062 1 89.06 691 SER A O 1
ATOM 5504 N N . ASN A 1 692 ? 6.145 -49.344 5.457 1 90.62 692 ASN A N 1
ATOM 5505 C CA . ASN A 1 692 ? 6.266 -49.781 4.07 1 90.62 692 ASN A CA 1
ATOM 5506 C C . ASN A 1 692 ? 6.961 -48.719 3.217 1 90.62 692 ASN A C 1
ATOM 5508 O O . ASN A 1 692 ? 7.094 -48.875 2.002 1 90.62 692 ASN A O 1
ATOM 5512 N N . ILE A 1 693 ? 7.387 -47.688 3.779 1 92.06 693 ILE A N 1
ATOM 5513 C CA . ILE A 1 693 ? 7.988 -46.594 3.035 1 92.06 693 ILE A CA 1
ATOM 5514 C C . ILE A 1 693 ? 9.492 -46.531 3.303 1 92.06 693 ILE A C 1
ATOM 5516 O O . ILE A 1 693 ? 9.922 -46.5 4.457 1 92.06 693 ILE A O 1
ATOM 5520 N N . ARG A 1 694 ? 10.312 -46.562 2.266 1 91.62 694 ARG A N 1
ATOM 5521 C CA . ARG A 1 694 ? 11.766 -46.531 2.369 1 91.62 694 ARG A CA 1
ATOM 5522 C C . ARG A 1 694 ? 12.344 -45.281 1.752 1 91.62 694 ARG A C 1
ATOM 5524 O O . ARG A 1 694 ? 11.852 -44.812 0.721 1 91.62 694 ARG A O 1
ATOM 5531 N N . ASN A 1 695 ? 13.383 -44.812 2.352 1 89.31 695 ASN A N 1
ATOM 5532 C CA . ASN A 1 695 ? 14.023 -43.594 1.929 1 89.31 695 ASN A CA 1
ATOM 5533 C C . ASN A 1 695 ? 15.188 -43.844 0.976 1 89.31 695 ASN A C 1
ATOM 5535 O O . ASN A 1 695 ? 15.945 -44.781 1.165 1 89.31 695 ASN A O 1
ATOM 5539 N N . PHE A 1 696 ? 15.25 -43.062 -0.055 1 87.94 696 PHE A N 1
ATOM 5540 C CA . PHE A 1 696 ? 16.359 -43.125 -1.001 1 87.94 696 PHE A CA 1
ATOM 5541 C C . PHE A 1 696 ? 16.984 -41.781 -1.227 1 87.94 696 PHE A C 1
ATOM 5543 O O . PHE A 1 696 ? 16.297 -40.75 -1.204 1 87.94 696 PHE A O 1
ATOM 5550 N N . THR A 1 697 ? 18.266 -41.688 -1.562 1 81.5 697 THR A N 1
ATOM 5551 C CA . THR A 1 697 ? 18.984 -40.406 -1.638 1 81.5 697 THR A CA 1
ATOM 5552 C C . THR A 1 697 ? 19.438 -40.125 -3.068 1 81.5 697 THR A C 1
ATOM 5554 O O . THR A 1 697 ? 19.828 -39 -3.393 1 81.5 697 THR A O 1
ATOM 5557 N N . SER A 1 698 ? 19.375 -41.156 -3.947 1 82.25 698 SER A N 1
ATOM 5558 C CA . SER A 1 698 ? 19.812 -40.969 -5.324 1 82.25 698 SER A CA 1
ATOM 5559 C C . SER A 1 698 ? 18.938 -41.75 -6.301 1 82.25 698 SER A C 1
ATOM 5561 O O . SER A 1 698 ? 18.297 -42.719 -5.922 1 82.25 698 SER A O 1
ATOM 5563 N N . THR A 1 699 ? 19 -41.281 -7.52 1 84.81 699 THR A N 1
ATOM 5564 C CA . THR A 1 699 ? 18.219 -41.969 -8.555 1 84.81 699 THR A CA 1
ATOM 5565 C C . THR A 1 699 ? 18.781 -43.344 -8.844 1 84.81 699 THR A C 1
ATOM 5567 O O . THR A 1 699 ? 18.031 -44.281 -9.18 1 84.81 699 THR A O 1
ATOM 5570 N N . ASP A 1 700 ? 20.047 -43.5 -8.68 1 84.19 700 ASP A N 1
ATOM 5571 C CA . ASP A 1 700 ? 20.672 -44.812 -8.93 1 84.19 700 ASP A CA 1
ATOM 5572 C C . ASP A 1 700 ? 20.234 -45.844 -7.902 1 84.19 700 ASP A C 1
ATOM 5574 O O . ASP A 1 700 ? 20.031 -47 -8.234 1 84.19 700 ASP A O 1
ATOM 5578 N N . GLU A 1 701 ? 20.109 -45.344 -6.73 1 88.19 701 GLU A N 1
ATOM 5579 C CA . GLU A 1 701 ? 19.641 -46.25 -5.684 1 88.19 701 GLU A CA 1
ATOM 5580 C C . GLU A 1 701 ? 18.203 -46.719 -5.961 1 88.19 701 GLU A C 1
ATOM 5582 O O . GLU A 1 701 ? 17.859 -47.875 -5.711 1 88.19 701 GLU A O 1
ATOM 5587 N N . TYR A 1 702 ? 17.406 -45.812 -6.469 1 88.69 702 TYR A N 1
ATOM 5588 C CA . TYR A 1 702 ? 16.047 -46.156 -6.859 1 88.69 702 TYR A CA 1
ATOM 5589 C C . TYR A 1 702 ? 16.031 -47.25 -7.91 1 88.69 702 TYR A C 1
ATOM 5591 O O . TYR A 1 702 ? 15.281 -48.219 -7.797 1 88.69 702 TYR A O 1
ATOM 5599 N N . ALA A 1 703 ? 16.859 -47 -8.883 1 87.81 703 ALA A N 1
ATOM 5600 C CA . ALA A 1 703 ? 16.891 -47.938 -10 1 87.81 703 ALA A CA 1
ATOM 5601 C C . ALA A 1 703 ? 17.297 -49.344 -9.531 1 87.81 703 ALA A C 1
ATOM 5603 O O . ALA A 1 703 ? 16.719 -50.344 -9.953 1 87.81 703 ALA A O 1
ATOM 5604 N N . GLN A 1 704 ? 18.297 -49.406 -8.68 1 88.75 704 GLN A N 1
ATOM 5605 C CA . GLN A 1 704 ? 18.766 -50.688 -8.164 1 88.75 704 GLN A CA 1
ATOM 5606 C C . GLN A 1 704 ? 17.703 -51.344 -7.309 1 88.75 704 GLN A C 1
ATOM 5608 O O . GLN A 1 704 ? 17.5 -52.562 -7.398 1 88.75 704 GLN A O 1
ATOM 5613 N N . ALA A 1 705 ? 17.031 -50.531 -6.512 1 92.25 705 ALA A N 1
ATOM 5614 C CA . ALA A 1 705 ? 16 -51.094 -5.625 1 92.25 705 ALA A CA 1
ATOM 5615 C C . ALA A 1 705 ? 14.805 -51.625 -6.422 1 92.25 705 ALA A C 1
ATOM 5617 O O . ALA A 1 705 ? 14.219 -52.625 -6.07 1 92.25 705 ALA A O 1
ATOM 5618 N N . LEU A 1 706 ? 14.422 -50.938 -7.43 1 90.88 706 LEU A N 1
ATOM 5619 C CA . LEU A 1 706 ? 13.312 -51.375 -8.281 1 90.88 706 LEU A CA 1
ATOM 5620 C C . LEU A 1 706 ? 13.68 -52.594 -9.086 1 90.88 706 LEU A C 1
ATOM 5622 O O . LEU A 1 706 ? 12.852 -53.5 -9.266 1 90.88 706 LEU A O 1
ATOM 5626 N N . ARG A 1 707 ? 14.938 -52.656 -9.523 1 85.81 707 ARG A N 1
ATOM 5627 C CA . ARG A 1 707 ? 15.414 -53.781 -10.32 1 85.81 707 ARG A CA 1
ATOM 5628 C C . ARG A 1 707 ? 15.516 -55.031 -9.469 1 85.81 707 ARG A C 1
ATOM 5630 O O . ARG A 1 707 ? 15.188 -56.125 -9.938 1 85.81 707 ARG A O 1
ATOM 5637 N N . SER A 1 708 ? 15.977 -54.875 -8.25 1 85.88 708 SER A N 1
ATOM 5638 C CA . SER A 1 708 ? 16.172 -56 -7.359 1 85.88 708 SER A CA 1
ATOM 5639 C C . SER A 1 708 ? 14.852 -56.469 -6.738 1 85.88 708 SER A C 1
ATOM 5641 O O . SER A 1 708 ? 14.766 -57.562 -6.18 1 85.88 708 SER A O 1
ATOM 5643 N N . GLY A 1 709 ? 13.828 -55.625 -6.816 1 86.69 709 GLY A N 1
ATOM 5644 C CA . GLY A 1 709 ? 12.547 -55.938 -6.223 1 86.69 709 GLY A CA 1
ATOM 5645 C C . GLY A 1 709 ? 12.453 -55.562 -4.758 1 86.69 709 GLY A C 1
ATOM 5646 O O . GLY A 1 709 ? 11.523 -56 -4.059 1 86.69 709 GLY A O 1
ATOM 5647 N N . ALA A 1 710 ? 13.422 -54.906 -4.34 1 90.38 710 ALA A N 1
ATOM 5648 C CA . ALA A 1 710 ? 13.383 -54.438 -2.955 1 90.38 710 ALA A CA 1
ATOM 5649 C C . ALA A 1 710 ? 12.18 -53.531 -2.717 1 90.38 710 ALA A C 1
ATOM 5651 O O . ALA A 1 710 ? 11.633 -53.5 -1.612 1 90.38 710 ALA A O 1
ATOM 5652 N N . ILE A 1 711 ? 11.891 -52.75 -3.693 1 93.31 711 ILE A N 1
ATOM 5653 C CA . ILE A 1 711 ? 10.672 -51.969 -3.656 1 93.31 711 ILE A CA 1
ATOM 5654 C C . ILE A 1 711 ? 9.82 -52.281 -4.883 1 93.31 711 ILE A C 1
ATOM 5656 O O . ILE A 1 711 ? 10.344 -52.625 -5.941 1 93.31 711 ILE A O 1
ATOM 5660 N N . ALA A 1 712 ? 8.523 -52.125 -4.664 1 90.5 712 ALA A N 1
ATOM 5661 C CA . ALA A 1 712 ? 7.586 -52.438 -5.742 1 90.5 712 ALA A CA 1
ATOM 5662 C C . ALA A 1 712 ? 7.363 -51.219 -6.637 1 90.5 712 ALA A C 1
ATOM 5664 O O . ALA A 1 712 ? 7.062 -51.344 -7.824 1 90.5 712 ALA A O 1
ATOM 5665 N N . ALA A 1 713 ? 7.418 -50.062 -6 1 92.69 713 ALA A N 1
ATOM 5666 C CA . ALA A 1 713 ? 7.152 -48.812 -6.719 1 92.69 713 ALA A CA 1
ATOM 5667 C C . ALA A 1 713 ? 7.898 -47.656 -6.082 1 92.69 713 ALA A C 1
ATOM 5669 O O . ALA A 1 713 ? 8.211 -47.688 -4.891 1 92.69 713 ALA A O 1
ATOM 5670 N N . ALA A 1 714 ? 8.219 -46.719 -6.906 1 91.44 714 ALA A N 1
ATOM 5671 C CA . ALA A 1 714 ? 8.828 -45.469 -6.453 1 91.44 714 ALA A CA 1
ATOM 5672 C C . ALA A 1 714 ? 7.926 -44.281 -6.746 1 91.44 714 ALA A C 1
ATOM 5674 O O . ALA A 1 714 ? 7.379 -44.156 -7.844 1 91.44 714 ALA A O 1
ATOM 5675 N N . PHE A 1 715 ? 7.719 -43.5 -5.746 1 90.12 715 PHE A N 1
ATOM 5676 C CA . PHE A 1 715 ? 6.953 -42.281 -5.934 1 90.12 715 PHE A CA 1
ATOM 5677 C C . PHE A 1 715 ? 7.879 -41.094 -6.09 1 90.12 715 PHE A C 1
ATOM 5679 O O . PHE A 1 715 ? 8.656 -40.781 -5.184 1 90.12 715 PHE A O 1
ATOM 5686 N N . LEU A 1 716 ? 7.789 -40.438 -7.211 1 87.94 716 LEU A N 1
ATOM 5687 C CA . LEU A 1 716 ? 8.641 -39.312 -7.555 1 87.94 716 LEU A CA 1
ATOM 5688 C C . LEU A 1 716 ? 7.812 -38.156 -8.094 1 87.94 716 LEU A C 1
ATOM 5690 O O . LEU A 1 716 ? 6.723 -38.375 -8.633 1 87.94 716 LEU A O 1
ATOM 5694 N N . GLU A 1 717 ? 8.367 -37.031 -7.926 1 86.81 717 GLU A N 1
ATOM 5695 C CA . GLU A 1 717 ? 7.758 -35.875 -8.578 1 86.81 717 GLU A CA 1
ATOM 5696 C C . GLU A 1 717 ? 7.887 -35.969 -10.094 1 86.81 717 GLU A C 1
ATOM 5698 O O . GLU A 1 717 ? 8.898 -36.438 -10.609 1 86.81 717 GLU A O 1
ATOM 5703 N N . ALA A 1 718 ? 6.934 -35.438 -10.75 1 80.5 718 ALA A N 1
ATOM 5704 C CA . ALA A 1 718 ? 6.82 -35.625 -12.195 1 80.5 718 ALA A CA 1
ATOM 5705 C C . ALA A 1 718 ? 8.094 -35.188 -12.914 1 80.5 718 ALA A C 1
ATOM 5707 O O . ALA A 1 718 ? 8.594 -35.875 -13.789 1 80.5 718 ALA A O 1
ATOM 5708 N N . PRO A 1 719 ? 8.688 -34.031 -12.57 1 78.12 719 PRO A N 1
ATOM 5709 C CA . PRO A 1 719 ? 9.906 -33.625 -13.273 1 78.12 719 PRO A CA 1
ATOM 5710 C C . PRO A 1 719 ? 11.062 -34.625 -13.055 1 78.12 719 PRO A C 1
ATOM 5712 O O . PRO A 1 719 ? 11.836 -34.875 -13.977 1 78.12 719 PRO A O 1
ATOM 5715 N N . VAL A 1 720 ? 11.172 -35.125 -11.922 1 81.44 720 VAL A N 1
ATOM 5716 C CA . VAL A 1 720 ? 12.234 -36.094 -11.602 1 81.44 720 VAL A CA 1
ATOM 5717 C C . VAL A 1 720 ? 11.922 -37.438 -12.234 1 81.44 720 VAL A C 1
ATOM 5719 O O . VAL A 1 720 ? 12.82 -38.125 -12.734 1 81.44 720 VAL A O 1
ATOM 5722 N N . ALA A 1 721 ? 10.656 -37.812 -12.172 1 82.94 721 ALA A N 1
ATOM 5723 C CA . ALA A 1 721 ? 10.25 -39.094 -12.734 1 82.94 721 ALA A CA 1
ATOM 5724 C C . ALA A 1 721 ? 10.555 -39.156 -14.227 1 82.94 721 ALA A C 1
ATOM 5726 O O . ALA A 1 721 ? 10.984 -40.219 -14.727 1 82.94 721 ALA A O 1
ATOM 5727 N N . LYS A 1 722 ? 10.32 -38.156 -14.883 1 76.94 722 LYS A N 1
ATOM 5728 C CA . LYS A 1 722 ? 10.57 -38.094 -16.312 1 76.94 722 LYS A CA 1
ATOM 5729 C C . LYS A 1 722 ? 12.062 -38.25 -16.609 1 76.94 722 LYS A C 1
ATOM 5731 O O . LYS A 1 722 ? 12.445 -38.938 -17.578 1 76.94 722 LYS A O 1
ATOM 5736 N N . LEU A 1 723 ? 12.82 -37.594 -15.82 1 76.88 723 LEU A N 1
ATOM 5737 C CA . LEU A 1 723 ? 14.266 -37.75 -15.977 1 76.88 723 LEU A CA 1
ATOM 5738 C C . LEU A 1 723 ? 14.719 -39.156 -15.648 1 76.88 723 LEU A C 1
ATOM 5740 O O . LEU A 1 723 ? 15.617 -39.688 -16.297 1 76.88 723 LEU A O 1
ATOM 5744 N N . PHE A 1 724 ? 14.117 -39.719 -14.68 1 83.19 724 PHE A N 1
ATOM 5745 C CA . PHE A 1 724 ? 14.445 -41.062 -14.227 1 83.19 724 PHE A CA 1
ATOM 5746 C C . PHE A 1 724 ? 14.141 -42.094 -15.312 1 83.19 724 PHE A C 1
ATOM 5748 O O . PHE A 1 724 ? 14.977 -42.938 -15.625 1 83.19 724 PHE A O 1
ATOM 5755 N N . VAL A 1 725 ? 12.984 -42 -15.875 1 78.38 725 VAL A N 1
ATOM 5756 C CA . VAL A 1 725 ? 12.555 -42.938 -16.891 1 78.38 725 VAL A CA 1
ATOM 5757 C C . VAL A 1 725 ? 13.383 -42.75 -18.156 1 78.38 725 VAL A C 1
ATOM 5759 O O . VAL A 1 725 ? 13.688 -43.719 -18.859 1 78.38 725 VAL A O 1
ATOM 5762 N N . ALA A 1 726 ? 13.695 -41.531 -18.438 1 69.69 726 ALA A N 1
ATOM 5763 C CA . ALA A 1 726 ? 14.523 -41.25 -19.609 1 69.69 726 ALA A CA 1
ATOM 5764 C C . ALA A 1 726 ? 15.914 -41.844 -19.453 1 69.69 726 ALA A C 1
ATOM 5766 O O . ALA A 1 726 ? 16.5 -42.344 -20.422 1 69.69 726 ALA A O 1
ATOM 5767 N N . LYS A 1 727 ? 16.406 -41.75 -18.281 1 73.81 727 LYS A N 1
ATOM 5768 C CA . LYS A 1 727 ? 17.75 -42.25 -18 1 73.81 727 LYS A CA 1
ATOM 5769 C C . LYS A 1 727 ? 17.766 -43.781 -18.062 1 73.81 727 LYS A C 1
ATOM 5771 O O . LYS A 1 727 ? 18.719 -44.375 -18.562 1 73.81 727 LYS A O 1
ATOM 5776 N N . TYR A 1 728 ? 16.688 -44.406 -17.516 1 75.19 728 TYR A N 1
ATOM 5777 C CA . TYR A 1 728 ? 16.625 -45.844 -17.438 1 75.19 728 TYR A CA 1
ATOM 5778 C C . TYR A 1 728 ? 15.57 -46.406 -18.391 1 75.19 728 TYR A C 1
ATOM 5780 O O . TYR A 1 728 ? 14.727 -47.219 -18 1 75.19 728 TYR A O 1
ATOM 5788 N N . CYS A 1 729 ? 15.359 -45.812 -19.562 1 63.94 729 CYS A N 1
ATOM 5789 C CA . CYS A 1 729 ? 14.352 -45.938 -20.609 1 63.94 729 CYS A CA 1
ATOM 5790 C C . CYS A 1 729 ? 13.828 -47.344 -20.719 1 63.94 729 CYS A C 1
ATOM 5792 O O . CYS A 1 729 ? 12.641 -47.562 -20.969 1 63.94 729 CYS A O 1
ATOM 5794 N N . LYS A 1 730 ? 14.555 -48.312 -20.5 1 59.81 730 LYS A N 1
ATOM 5795 C CA . LYS A 1 730 ? 14.102 -49.656 -20.844 1 59.81 730 LYS A CA 1
ATOM 5796 C C . LYS A 1 730 ? 13.703 -50.438 -19.594 1 59.81 730 LYS A C 1
ATOM 5798 O O . LYS A 1 730 ? 13.148 -51.531 -19.688 1 59.81 730 LYS A O 1
ATOM 5803 N N . SER A 1 731 ? 13.734 -49.781 -18.531 1 73.12 731 SER A N 1
ATOM 5804 C CA . SER A 1 731 ? 13.57 -50.594 -17.328 1 73.12 731 SER A CA 1
ATOM 5805 C C . SER A 1 731 ? 12.359 -50.156 -16.516 1 73.12 731 SER A C 1
ATOM 5807 O O . SER A 1 731 ? 11.773 -50.969 -15.789 1 73.12 731 SER A O 1
ATOM 5809 N N . PHE A 1 732 ? 12.055 -48.938 -16.656 1 83.69 732 PHE A N 1
ATOM 5810 C CA . PHE A 1 732 ? 11.016 -48.438 -15.773 1 83.69 732 PHE A CA 1
ATOM 5811 C C . PHE A 1 732 ? 10.016 -47.594 -16.562 1 83.69 732 PHE A C 1
ATOM 5813 O O . PHE A 1 732 ? 10.32 -47.125 -17.656 1 83.69 732 PHE A O 1
ATOM 5820 N N . THR A 1 733 ? 8.781 -47.406 -16.016 1 80.75 733 THR A N 1
ATOM 5821 C CA . THR A 1 733 ? 7.746 -46.594 -16.625 1 80.75 733 THR A CA 1
ATOM 5822 C C . THR A 1 733 ? 6.863 -45.969 -15.555 1 80.75 733 THR A C 1
ATOM 5824 O O . THR A 1 733 ? 6.852 -46.406 -14.406 1 80.75 733 THR A O 1
ATOM 5827 N N . ILE A 1 734 ? 6.207 -44.906 -15.906 1 81.94 734 ILE A N 1
ATOM 5828 C CA . ILE A 1 734 ? 5.258 -44.219 -15.023 1 81.94 734 ILE A CA 1
ATOM 5829 C C . ILE A 1 734 ? 3.891 -44.906 -15.125 1 81.94 734 ILE A C 1
ATOM 5831 O O . ILE A 1 734 ? 3.412 -45.188 -16.234 1 81.94 734 ILE A O 1
ATOM 5835 N N . ALA A 1 735 ? 3.348 -45.281 -13.992 1 77.81 735 ALA A N 1
ATOM 5836 C CA . ALA A 1 735 ? 2.051 -45.938 -13.977 1 77.81 735 ALA A CA 1
ATOM 5837 C C . ALA A 1 735 ? 1.119 -45.312 -12.945 1 77.81 735 ALA A C 1
ATOM 5839 O O . ALA A 1 735 ? 1.576 -44.719 -11.953 1 77.81 735 ALA A O 1
ATOM 5840 N N . GLY A 1 736 ? -0.234 -45.406 -13.242 1 71 736 GLY A N 1
ATOM 5841 C CA . GLY A 1 736 ? -1.224 -44.906 -12.305 1 71 736 GLY A CA 1
ATOM 5842 C C . GLY A 1 736 ? -1.574 -43.438 -12.523 1 71 736 GLY A C 1
ATOM 5843 O O . GLY A 1 736 ? -1.138 -42.844 -13.508 1 71 736 GLY A O 1
ATOM 5844 N N . PRO A 1 737 ? -2.379 -42.938 -11.586 1 71.31 737 PRO A N 1
ATOM 5845 C CA . PRO A 1 737 ? -2.807 -41.562 -11.719 1 71.31 737 PRO A CA 1
ATOM 5846 C C . PRO A 1 737 ? -1.738 -40.562 -11.266 1 71.31 737 PRO A C 1
ATOM 5848 O O . PRO A 1 737 ? -0.838 -40.906 -10.5 1 71.31 737 PRO A O 1
ATOM 5851 N N . THR A 1 738 ? -1.776 -39.438 -11.906 1 76.06 738 THR A N 1
ATOM 5852 C CA . THR A 1 738 ? -0.946 -38.312 -11.438 1 76.06 738 THR A CA 1
ATOM 5853 C C . THR A 1 738 ? -1.632 -37.562 -10.289 1 76.06 738 THR A C 1
ATOM 5855 O O . THR A 1 738 ? -2.779 -37.156 -10.422 1 76.06 738 THR A O 1
ATOM 5858 N N . PHE A 1 739 ? -0.987 -37.5 -9.148 1 76.5 739 PHE A N 1
ATOM 5859 C CA . PHE A 1 739 ? -1.521 -36.75 -8 1 76.5 739 PHE A CA 1
ATOM 5860 C C . PHE A 1 739 ? -1.198 -35.281 -8.109 1 76.5 739 PHE A C 1
ATOM 5862 O O . PHE A 1 739 ? -0.057 -34.906 -8.391 1 76.5 739 PHE A O 1
ATOM 5869 N N . LEU A 1 740 ? -2.203 -34.562 -7.973 1 74.19 740 LEU A N 1
ATOM 5870 C CA . LEU A 1 740 ? -2.043 -33.125 -8.203 1 74.19 740 LEU A CA 1
ATOM 5871 C C . LEU A 1 740 ? -1.249 -32.469 -7.07 1 74.19 740 LEU A C 1
ATOM 5873 O O . LEU A 1 740 ? -1.755 -32.344 -5.957 1 74.19 740 LEU A O 1
ATOM 5877 N N . VAL A 1 741 ? -0.045 -32.188 -7.297 1 77.69 741 VAL A N 1
ATOM 5878 C CA . VAL A 1 741 ? 0.852 -31.344 -6.5 1 77.69 741 VAL A CA 1
ATOM 5879 C C . VAL A 1 741 ? 1.471 -30.266 -7.383 1 77.69 741 VAL A C 1
ATOM 5881 O O . VAL A 1 741 ? 1.512 -30.406 -8.609 1 77.69 741 VAL A O 1
ATOM 5884 N N . GLY A 1 742 ? 1.755 -29.25 -6.781 1 78.81 742 GLY A N 1
ATOM 5885 C CA . GLY A 1 742 ? 2.34 -28.172 -7.578 1 78.81 742 GLY A CA 1
ATOM 5886 C C . GLY A 1 742 ? 3.736 -28.5 -8.078 1 78.81 742 GLY A C 1
ATOM 5887 O O . GLY A 1 742 ? 4.375 -29.438 -7.582 1 78.81 742 GLY A O 1
ATOM 5888 N N . GLY A 1 743 ? 4.168 -27.891 -9.156 1 84.81 743 GLY A N 1
ATOM 5889 C CA . GLY A 1 743 ? 5.543 -27.984 -9.617 1 84.81 743 GLY A CA 1
ATOM 5890 C C . GLY A 1 743 ? 6.527 -27.266 -8.719 1 84.81 743 GLY A C 1
ATOM 5891 O O . GLY A 1 743 ? 6.254 -27.047 -7.539 1 84.81 743 GLY A O 1
ATOM 5892 N N . TYR A 1 744 ? 7.707 -27.156 -9.211 1 87.19 744 TYR A N 1
ATOM 5893 C CA . TYR A 1 744 ? 8.719 -26.422 -8.453 1 87.19 744 TYR A CA 1
ATOM 5894 C C . TYR A 1 744 ? 8.523 -24.906 -8.602 1 87.19 744 TYR A C 1
ATOM 5896 O O . TYR A 1 744 ? 8.305 -24.406 -9.703 1 87.19 744 TYR A O 1
ATOM 5904 N N . GLY A 1 745 ? 8.477 -24.234 -7.547 1 89.25 745 GLY A N 1
ATOM 5905 C CA . GLY A 1 745 ? 8.383 -22.781 -7.512 1 89.25 745 GLY A CA 1
ATOM 5906 C C . GLY A 1 745 ? 9.375 -22.156 -6.551 1 89.25 745 GLY A C 1
ATOM 5907 O O . GLY A 1 745 ? 9.961 -22.844 -5.715 1 89.25 745 GLY A O 1
ATOM 5908 N N . PHE A 1 746 ? 9.594 -20.938 -6.719 1 91.5 746 PHE A N 1
ATOM 5909 C CA . PHE A 1 746 ? 10.438 -20.203 -5.793 1 91.5 746 PHE A CA 1
ATOM 5910 C C . PHE A 1 746 ? 9.664 -19.828 -4.531 1 91.5 746 PHE A C 1
ATOM 5912 O O . PHE A 1 746 ? 8.484 -19.469 -4.602 1 91.5 746 PHE A O 1
ATOM 5919 N N . VAL A 1 747 ? 10.312 -19.984 -3.453 1 91.19 747 VAL A N 1
ATOM 5920 C CA . VAL A 1 747 ? 9.703 -19.672 -2.164 1 91.19 747 VAL A CA 1
ATOM 5921 C C . VAL A 1 747 ? 10.039 -18.234 -1.78 1 91.19 747 VAL A C 1
ATOM 5923 O O . VAL A 1 747 ? 11.211 -17.844 -1.787 1 91.19 747 VAL A O 1
ATOM 5926 N N . ILE A 1 748 ? 9.023 -17.5 -1.498 1 87.94 748 ILE A N 1
ATOM 5927 C CA . ILE A 1 748 ? 9.234 -16.094 -1.146 1 87.94 748 ILE A CA 1
ATOM 5928 C C . ILE A 1 748 ? 8.531 -15.789 0.177 1 87.94 748 ILE A C 1
ATOM 5930 O O . ILE A 1 748 ? 7.426 -16.266 0.427 1 87.94 748 ILE A O 1
ATOM 5934 N N . SER A 1 749 ? 9.297 -15.078 0.942 1 81 749 SER A N 1
ATOM 5935 C CA . SER A 1 749 ? 8.695 -14.641 2.199 1 81 749 SER A CA 1
ATOM 5936 C C . SER A 1 749 ? 7.543 -13.672 1.953 1 81 749 SER A C 1
ATOM 5938 O O . SER A 1 749 ? 7.555 -12.914 0.98 1 81 749 SER A O 1
ATOM 5940 N N . ARG A 1 750 ? 6.566 -13.68 2.693 1 65.31 750 ARG A N 1
ATOM 5941 C CA . ARG A 1 750 ? 5.371 -12.852 2.541 1 65.31 750 ARG A CA 1
ATOM 5942 C C . ARG A 1 750 ? 5.707 -11.375 2.67 1 65.31 750 ARG A C 1
ATOM 5944 O O . ARG A 1 750 ? 4.984 -10.516 2.15 1 65.31 750 ARG A O 1
ATOM 5951 N N . SER A 1 751 ? 6.742 -11.164 3.287 1 60.66 751 SER A N 1
ATOM 5952 C CA . SER A 1 751 ? 7.125 -9.773 3.51 1 60.66 751 SER A CA 1
ATOM 5953 C C . SER A 1 751 ? 7.723 -9.156 2.25 1 60.66 751 SER A C 1
ATOM 5955 O O . SER A 1 751 ? 7.762 -7.934 2.109 1 60.66 751 SER A O 1
ATOM 5957 N N . LEU A 1 752 ? 8.18 -10.125 1.384 1 62.97 752 LEU A N 1
ATOM 5958 C CA . LEU A 1 752 ? 8.789 -9.633 0.151 1 62.97 752 LEU A CA 1
ATOM 5959 C C . LEU A 1 752 ? 7.742 -9.484 -0.95 1 62.97 752 LEU A C 1
ATOM 5961 O O . LEU A 1 752 ? 7.113 -10.469 -1.348 1 62.97 752 LEU A O 1
ATOM 5965 N N . MET A 1 753 ? 6.945 -8.555 -1.021 1 55.19 753 MET A N 1
ATOM 5966 C CA . MET A 1 753 ? 5.836 -8.305 -1.939 1 55.19 753 MET A CA 1
ATOM 5967 C C . MET A 1 753 ? 6.289 -8.445 -3.389 1 55.19 753 MET A C 1
ATOM 5969 O O . MET A 1 753 ? 5.859 -7.688 -4.258 1 55.19 753 MET A O 1
ATOM 5973 N N . LYS A 1 754 ? 7.086 -9.484 -3.648 1 64.75 754 LYS A N 1
ATOM 5974 C CA . LYS A 1 754 ? 7.664 -9.555 -4.988 1 64.75 754 LYS A CA 1
ATOM 5975 C C . LYS A 1 754 ? 7.145 -10.773 -5.746 1 64.75 754 LYS A C 1
ATOM 5977 O O . LYS A 1 754 ? 7.578 -11.047 -6.867 1 64.75 754 LYS A O 1
ATOM 5982 N N . VAL A 1 755 ? 6.078 -11.398 -5.199 1 72.62 755 VAL A N 1
ATOM 5983 C CA . VAL A 1 755 ? 5.688 -12.688 -5.754 1 72.62 755 VAL A CA 1
ATOM 5984 C C . VAL A 1 755 ? 5.016 -12.484 -7.109 1 72.62 755 VAL A C 1
ATOM 5986 O O . VAL A 1 755 ? 5.352 -13.164 -8.086 1 72.62 755 VAL A O 1
ATOM 5989 N N . PRO A 1 756 ? 4.109 -11.516 -7.176 1 70.25 756 PRO A N 1
ATOM 5990 C CA . PRO A 1 756 ? 3.449 -11.391 -8.477 1 70.25 756 PRO A CA 1
ATOM 5991 C C . PRO A 1 756 ? 4.418 -11.016 -9.594 1 70.25 756 PRO A C 1
ATOM 5993 O O . PRO A 1 756 ? 4.297 -11.516 -10.719 1 70.25 756 PRO A O 1
ATOM 5996 N N . THR A 1 757 ? 5.352 -10.234 -9.281 1 74 757 THR A N 1
ATOM 5997 C CA . THR A 1 757 ? 6.312 -9.805 -10.297 1 74 757 THR A CA 1
ATOM 5998 C C . THR A 1 757 ? 7.219 -10.961 -10.695 1 74 757 THR A C 1
ATOM 6000 O O . THR A 1 757 ? 7.543 -11.125 -11.875 1 74 757 THR A O 1
ATOM 6003 N N . LEU A 1 758 ? 7.613 -11.711 -9.766 1 78.62 758 LEU A N 1
ATOM 6004 C CA . LEU A 1 758 ? 8.445 -12.875 -10.055 1 78.62 758 LEU A CA 1
ATOM 6005 C C . LEU A 1 758 ? 7.664 -13.914 -10.844 1 78.62 758 LEU A C 1
ATOM 6007 O O . LEU A 1 758 ? 8.203 -14.523 -11.781 1 78.62 758 LEU A O 1
ATOM 6011 N N . SER A 1 759 ? 6.473 -14.094 -10.391 1 79.12 759 SER A N 1
ATOM 6012 C CA . SER A 1 759 ? 5.625 -15.055 -11.086 1 79.12 759 SER A CA 1
ATOM 6013 C C . SER A 1 759 ? 5.41 -14.648 -12.539 1 79.12 759 SER A C 1
ATOM 6015 O O . SER A 1 759 ? 5.465 -15.492 -13.438 1 79.12 759 SER A O 1
ATOM 6017 N N . ARG A 1 760 ? 5.184 -13.469 -12.797 1 76.56 760 ARG A N 1
ATOM 6018 C CA . ARG A 1 760 ? 5.012 -12.969 -14.156 1 76.56 760 ARG A CA 1
ATOM 6019 C C . ARG A 1 760 ? 6.277 -13.172 -14.977 1 76.56 760 ARG A C 1
ATOM 6021 O O . ARG A 1 760 ? 6.215 -13.547 -16.156 1 76.56 760 ARG A O 1
ATOM 6028 N N . ALA A 1 761 ? 7.352 -12.852 -14.391 1 77.38 761 ALA A N 1
ATOM 6029 C CA . ALA A 1 761 ? 8.625 -13 -15.078 1 77.38 761 ALA A CA 1
ATOM 6030 C C . ALA A 1 761 ? 8.875 -14.453 -15.469 1 77.38 761 ALA A C 1
ATOM 6032 O O . ALA A 1 761 ? 9.461 -14.727 -16.516 1 77.38 761 ALA A O 1
ATOM 6033 N N . ILE A 1 762 ? 8.445 -15.344 -14.625 1 79.12 762 ILE A N 1
ATOM 6034 C CA . ILE A 1 762 ? 8.586 -16.766 -14.922 1 79.12 762 ILE A CA 1
ATOM 6035 C C . ILE A 1 762 ? 7.656 -17.141 -16.078 1 79.12 762 ILE A C 1
ATOM 6037 O O . ILE A 1 762 ? 8.07 -17.812 -17.016 1 79.12 762 ILE A O 1
ATOM 6041 N N . ALA A 1 763 ? 6.48 -16.703 -15.938 1 74.62 763 ALA A N 1
ATOM 6042 C CA . ALA A 1 763 ? 5.461 -17.078 -16.906 1 74.62 763 ALA A CA 1
ATOM 6043 C C . ALA A 1 763 ? 5.82 -16.578 -18.312 1 74.62 763 ALA A C 1
ATOM 6045 O O . ALA A 1 763 ? 5.555 -17.25 -19.297 1 74.62 763 ALA A O 1
ATOM 6046 N N . VAL A 1 764 ? 6.41 -15.484 -18.391 1 72.19 764 VAL A N 1
ATOM 6047 C CA . VAL A 1 764 ? 6.773 -14.906 -19.688 1 72.19 764 VAL A CA 1
ATOM 6048 C C . VAL A 1 764 ? 7.887 -15.734 -20.328 1 72.19 764 VAL A C 1
ATOM 6050 O O . VAL A 1 764 ? 8.055 -15.711 -21.547 1 72.19 764 VAL A O 1
ATOM 6053 N N . GLN A 1 765 ? 8.539 -16.547 -19.531 1 72.06 765 GLN A N 1
ATOM 6054 C CA . GLN A 1 765 ? 9.68 -17.297 -20.031 1 72.06 765 GLN A CA 1
ATOM 6055 C C . GLN A 1 765 ? 9.312 -18.766 -20.234 1 72.06 765 GLN A C 1
ATOM 6057 O O . GLN A 1 765 ? 10.188 -19.609 -20.438 1 72.06 765 GLN A O 1
ATOM 6062 N N . PHE A 1 766 ? 8.141 -19.047 -20.188 1 71 766 PHE A N 1
ATOM 6063 C CA . PHE A 1 766 ? 7.73 -20.453 -20.25 1 71 766 PHE A CA 1
ATOM 6064 C C . PHE A 1 766 ? 8.281 -21.125 -21.5 1 71 766 PHE A C 1
ATOM 6066 O O . PHE A 1 766 ? 8.773 -22.25 -21.438 1 71 766 PHE A O 1
ATOM 6073 N N . HIS A 1 767 ? 8.133 -20.391 -22.594 1 61.22 767 HIS A N 1
ATOM 6074 C CA . HIS A 1 767 ? 8.609 -21 -23.828 1 61.22 767 HIS A CA 1
ATOM 6075 C C . HIS A 1 767 ? 10.102 -21.281 -23.766 1 61.22 767 HIS A C 1
ATOM 6077 O O . HIS A 1 767 ? 10.555 -22.359 -24.172 1 61.22 767 HIS A O 1
ATOM 6083 N N . CYS A 1 768 ? 10.758 -20.328 -23.281 1 65.81 768 CYS A N 1
ATOM 6084 C CA . CYS A 1 768 ? 12.203 -20.5 -23.172 1 65.81 768 CYS A CA 1
ATOM 6085 C C . CYS A 1 768 ? 12.562 -21.578 -22.172 1 65.81 768 CYS A C 1
ATOM 6087 O O . CYS A 1 768 ? 13.5 -22.359 -22.391 1 65.81 768 CYS A O 1
ATOM 6089 N N . LEU A 1 769 ? 11.781 -21.703 -21.234 1 69.75 769 LEU A N 1
ATOM 6090 C CA . LEU A 1 769 ? 12.031 -22.688 -20.203 1 69.75 769 LEU A CA 1
ATOM 6091 C C . LEU A 1 769 ? 11.797 -24.109 -20.719 1 69.75 769 LEU A C 1
ATOM 6093 O O . LEU A 1 769 ? 12.508 -25.031 -20.344 1 69.75 769 LEU A O 1
ATOM 6097 N N . SER A 1 770 ? 10.852 -24.125 -21.547 1 66.88 770 SER A N 1
ATOM 6098 C CA . SER A 1 770 ? 10.562 -25.422 -22.156 1 66.88 770 SER A CA 1
ATOM 6099 C C . SER A 1 770 ? 11.742 -25.922 -22.969 1 66.88 770 SER A C 1
ATOM 6101 O O . SER A 1 770 ? 12.062 -27.125 -22.938 1 66.88 770 SER A O 1
ATOM 6103 N N . ILE A 1 771 ? 12.367 -25.016 -23.609 1 57.09 771 ILE A N 1
ATOM 6104 C CA . ILE A 1 771 ? 13.516 -25.359 -24.422 1 57.09 771 ILE A CA 1
ATOM 6105 C C . ILE A 1 771 ? 14.68 -25.781 -23.531 1 57.09 771 ILE A C 1
ATOM 6107 O O . ILE A 1 771 ? 15.344 -26.781 -23.797 1 57.09 771 ILE A O 1
ATOM 6111 N N . ILE A 1 772 ? 14.859 -25.062 -22.547 1 63.84 772 ILE A N 1
ATOM 6112 C CA . ILE A 1 772 ? 15.969 -25.344 -21.625 1 63.84 772 ILE A CA 1
ATOM 6113 C C . ILE A 1 772 ? 15.758 -26.688 -20.953 1 63.84 772 ILE A C 1
ATOM 6115 O O . ILE A 1 772 ? 16.703 -27.469 -20.828 1 63.84 772 ILE A O 1
ATOM 6119 N N . LEU A 1 773 ? 14.578 -26.906 -20.578 1 65.31 773 LEU A N 1
ATOM 6120 C CA . LEU A 1 773 ? 14.273 -28.156 -19.906 1 65.31 773 LEU A CA 1
ATOM 6121 C C . LEU A 1 773 ? 14.484 -29.344 -20.828 1 65.31 773 LEU A C 1
ATOM 6123 O O . LEU A 1 773 ? 14.992 -30.391 -20.406 1 65.31 773 LEU A O 1
ATOM 6127 N N . HIS A 1 774 ? 14.062 -29.156 -22.031 1 59.91 774 HIS A N 1
ATOM 6128 C CA . HIS A 1 774 ? 14.242 -30.219 -23.016 1 59.91 774 HIS A CA 1
ATOM 6129 C C . HIS A 1 774 ? 15.719 -30.5 -23.266 1 59.91 774 HIS A C 1
ATOM 6131 O O . HIS A 1 774 ? 16.125 -31.656 -23.359 1 59.91 774 HIS A O 1
ATOM 6137 N N . VAL A 1 775 ? 16.469 -29.375 -23.375 1 48 775 VAL A N 1
ATOM 6138 C CA . VAL A 1 775 ? 17.891 -29.5 -23.641 1 48 775 VAL A CA 1
ATOM 6139 C C . VAL A 1 775 ? 18.578 -30.156 -22.438 1 48 775 VAL A C 1
ATOM 6141 O O . VAL A 1 775 ? 19.453 -31 -22.609 1 48 775 VAL A O 1
ATOM 6144 N N . LYS A 1 776 ? 18.172 -29.812 -21.328 1 56.78 776 LYS A N 1
ATOM 6145 C CA . LYS A 1 776 ? 18.812 -30.328 -20.125 1 56.78 776 LYS A CA 1
ATOM 6146 C C . LYS A 1 776 ? 18.406 -31.781 -19.875 1 56.78 776 LYS A C 1
ATOM 6148 O O . LYS A 1 776 ? 19.203 -32.562 -19.375 1 56.78 776 LYS A O 1
ATOM 6153 N N . ASN A 1 777 ? 17.094 -32.094 -20.125 1 52.53 777 ASN A N 1
ATOM 6154 C CA . ASN A 1 777 ? 16.609 -33.438 -19.906 1 52.53 777 ASN A CA 1
ATOM 6155 C C . ASN A 1 777 ? 17.172 -34.406 -20.953 1 52.53 777 ASN A C 1
ATOM 6157 O O . ASN A 1 777 ? 17.422 -35.562 -20.641 1 52.53 777 ASN A O 1
ATOM 6161 N N . PHE A 1 778 ? 17.281 -33.875 -22.266 1 45.34 778 PHE A N 1
ATOM 6162 C CA . PHE A 1 778 ? 17.625 -34.781 -23.344 1 45.34 778 PHE A CA 1
ATOM 6163 C C . PHE A 1 778 ? 18.984 -34.469 -23.922 1 45.34 778 PHE A C 1
ATOM 6165 O O . PHE A 1 778 ? 19.5 -35.219 -24.781 1 45.34 778 PHE A O 1
ATOM 6172 N N . GLY A 1 779 ? 19.547 -33.312 -23.609 1 40.06 779 GLY A N 1
ATOM 6173 C CA . GLY A 1 779 ? 20.875 -33.031 -24.109 1 40.06 779 GLY A CA 1
ATOM 6174 C C . GLY A 1 779 ? 21.984 -33.594 -23.234 1 40.06 779 GLY A C 1
ATOM 6175 O O . GLY A 1 779 ? 21.75 -33.938 -22.078 1 40.06 779 GLY A O 1
ATOM 6176 N N . MET B 1 1 ? -16.031 46.812 100.312 1 26.47 1 MET B N 1
ATOM 6177 C CA . MET B 1 1 ? -15.414 46.969 99 1 26.47 1 MET B CA 1
ATOM 6178 C C . MET B 1 1 ? -14.094 46.219 98.938 1 26.47 1 MET B C 1
ATOM 6180 O O . MET B 1 1 ? -13.148 46.531 99.625 1 26.47 1 MET B O 1
ATOM 6184 N N . PRO B 1 2 ? -14.18 44.844 98.688 1 34.12 2 PRO B N 1
ATOM 6185 C CA . PRO B 1 2 ? -13.078 43.906 98.812 1 34.12 2 PRO B CA 1
ATOM 6186 C C . PRO B 1 2 ? -11.992 44.094 97.812 1 34.12 2 PRO B C 1
ATOM 6188 O O . PRO B 1 2 ? -12.281 44.562 96.688 1 34.12 2 PRO B O 1
ATOM 6191 N N . TYR B 1 3 ? -10.734 44.438 98.188 1 32.53 3 TYR B N 1
ATOM 6192 C CA . TYR B 1 3 ? -9.445 44.781 97.625 1 32.53 3 TYR B CA 1
ATOM 6193 C C . TYR B 1 3 ? -8.93 43.625 96.75 1 32.53 3 TYR B C 1
ATOM 6195 O O . TYR B 1 3 ? -8.555 42.562 97.312 1 32.53 3 TYR B O 1
ATOM 6203 N N . VAL B 1 4 ? -9.656 43.312 95.625 1 37.81 4 VAL B N 1
ATOM 6204 C CA . VAL B 1 4 ? -9.203 42.312 94.688 1 37.81 4 VAL B CA 1
ATOM 6205 C C . VAL B 1 4 ? -7.777 42.625 94.25 1 37.81 4 VAL B C 1
ATOM 6207 O O . VAL B 1 4 ? -7.496 43.719 93.812 1 37.81 4 VAL B O 1
ATOM 6210 N N . SER B 1 5 ? -6.723 41.906 94.812 1 36.47 5 SER B N 1
ATOM 6211 C CA . SER B 1 5 ? -5.273 42.062 94.75 1 36.47 5 SER B CA 1
ATOM 6212 C C . SER B 1 5 ? -4.746 41.938 93.375 1 36.47 5 SER B C 1
ATOM 6214 O O . SER B 1 5 ? -5.352 41.281 92.5 1 36.47 5 SER B O 1
ATOM 6216 N N . LEU B 1 6 ? -3.828 42.844 92.875 1 42.44 6 LEU B N 1
ATOM 6217 C CA . LEU B 1 6 ? -3.078 43.281 91.688 1 42.44 6 LEU B CA 1
ATOM 6218 C C . LEU B 1 6 ? -2.275 42.125 91.125 1 42.44 6 LEU B C 1
ATOM 6220 O O . LEU B 1 6 ? -1.769 42.219 90 1 42.44 6 LEU B O 1
ATOM 6224 N N . SER B 1 7 ? -2.01 41 91.875 1 46.59 7 SER B N 1
ATOM 6225 C CA . SER B 1 7 ? -1.014 40.031 91.438 1 46.59 7 SER B CA 1
ATOM 6226 C C . SER B 1 7 ? -1.55 39.125 90.312 1 46.59 7 SER B C 1
ATOM 6228 O O . SER B 1 7 ? -0.783 38.656 89.5 1 46.59 7 SER B O 1
ATOM 6230 N N . THR B 1 8 ? -2.875 38.812 90.312 1 48.97 8 THR B N 1
ATOM 6231 C CA . THR B 1 8 ? -3.412 37.875 89.375 1 48.97 8 THR B CA 1
ATOM 6232 C C . THR B 1 8 ? -3.426 38.5 87.938 1 48.97 8 THR B C 1
ATOM 6234 O O . THR B 1 8 ? -3.508 37.781 86.938 1 48.97 8 THR B O 1
ATOM 6237 N N . LEU B 1 9 ? -3.473 39.875 87.938 1 45.66 9 LEU B N 1
ATOM 6238 C CA . LEU B 1 9 ? -3.549 40.5 86.625 1 45.66 9 LEU B CA 1
ATOM 6239 C C . LEU B 1 9 ? -2.201 40.438 85.938 1 45.66 9 LEU B C 1
ATOM 6241 O O . LEU B 1 9 ? -2.145 40.312 84.688 1 45.66 9 LEU B O 1
ATOM 6245 N N . ARG B 1 10 ? -1.045 40.375 86.688 1 50.91 10 ARG B N 1
ATOM 6246 C CA . ARG B 1 10 ? 0.282 40.375 86.062 1 50.91 10 ARG B CA 1
ATOM 6247 C C . ARG B 1 10 ? 0.562 39.062 85.375 1 50.91 10 ARG B C 1
ATOM 6249 O O . ARG B 1 10 ? 1.168 39.062 84.25 1 50.91 10 ARG B O 1
ATOM 6256 N N . HIS B 1 11 ? 0.056 37.938 85.938 1 54.78 11 HIS B N 1
ATOM 6257 C CA . HIS B 1 11 ? 0.344 36.656 85.312 1 54.78 11 HIS B CA 1
ATOM 6258 C C . HIS B 1 11 ? -0.434 36.5 84 1 54.78 11 HIS B C 1
ATOM 6260 O O . HIS B 1 11 ? 0.044 35.844 83.062 1 54.78 11 HIS B O 1
ATOM 6266 N N . LEU B 1 12 ? -1.664 37.094 83.938 1 53.47 12 LEU B N 1
ATOM 6267 C CA . LEU B 1 12 ? -2.445 36.969 82.75 1 53.47 12 LEU B CA 1
ATOM 6268 C C . LEU B 1 12 ? -1.833 37.812 81.625 1 53.47 12 LEU B C 1
ATOM 6270 O O . LEU B 1 12 ? -1.771 37.375 80.438 1 53.47 12 LEU B O 1
ATOM 6274 N N . ILE B 1 13 ? -1.245 39 82.062 1 55.12 13 ILE B N 1
ATOM 6275 C CA . ILE B 1 13 ? -0.629 39.844 81 1 55.12 13 ILE B CA 1
ATOM 6276 C C . ILE B 1 13 ? 0.669 39.219 80.562 1 55.12 13 ILE B C 1
ATOM 6278 O O . ILE B 1 13 ? 0.956 39.219 79.312 1 55.12 13 ILE B O 1
ATOM 6282 N N . MET B 1 14 ? 1.393 38.5 81.438 1 54.84 14 MET B N 1
ATOM 6283 C CA . MET B 1 14 ? 2.645 37.875 81 1 54.84 14 MET B CA 1
ATOM 6284 C C . MET B 1 14 ? 2.377 36.719 80.062 1 54.84 14 MET B C 1
ATOM 6286 O O . MET B 1 14 ? 3.115 36.5 79.125 1 54.84 14 MET B O 1
ATOM 6290 N N . LYS B 1 15 ? 1.285 35.906 80.312 1 57.09 15 LYS B N 1
ATOM 6291 C CA . LYS B 1 15 ? 0.964 34.781 79.438 1 57.09 15 LYS B CA 1
ATOM 6292 C C . LYS B 1 15 ? 0.485 35.312 78.062 1 57.09 15 LYS B C 1
ATOM 6294 O O . LYS B 1 15 ? 0.852 34.75 77.062 1 57.09 15 LYS B O 1
ATOM 6299 N N . THR B 1 16 ? -0.332 36.438 78.188 1 56.59 16 THR B N 1
ATOM 6300 C CA . THR B 1 16 ? -0.75 36.969 76.875 1 56.59 16 THR B CA 1
ATOM 6301 C C . THR B 1 16 ? 0.429 37.594 76.188 1 56.59 16 THR B C 1
ATOM 6303 O O . THR B 1 16 ? 0.538 37.5 74.938 1 56.59 16 THR B O 1
ATOM 6306 N N . PHE B 1 17 ? 1.38 38.281 77 1 57.41 17 PHE B N 1
ATOM 6307 C CA . PHE B 1 17 ? 2.566 38.844 76.375 1 57.41 17 PHE B CA 1
ATOM 6308 C C . PHE B 1 17 ? 3.484 37.75 75.875 1 57.41 17 PHE B C 1
ATOM 6310 O O . PHE B 1 17 ? 4.023 37.844 74.75 1 57.41 17 PHE B O 1
ATOM 6317 N N . LEU B 1 18 ? 3.67 36.625 76.562 1 55.81 18 LEU B N 1
ATOM 6318 C CA . LEU B 1 18 ? 4.473 35.5 76.125 1 55.81 18 LEU B CA 1
ATOM 6319 C C . LEU B 1 18 ? 3.803 34.812 74.938 1 55.81 18 LEU B C 1
ATOM 6321 O O . LEU B 1 18 ? 4.48 34.406 74 1 55.81 18 LEU B O 1
ATOM 6325 N N . LEU B 1 19 ? 2.428 34.75 74.938 1 54.84 19 LEU B N 1
ATOM 6326 C CA . LEU B 1 19 ? 1.732 34.219 73.75 1 54.84 19 LEU B CA 1
ATOM 6327 C C . LEU B 1 19 ? 1.871 35.156 72.562 1 54.84 19 LEU B C 1
ATOM 6329 O O . LEU B 1 19 ? 2.066 34.719 71.438 1 54.84 19 LEU B O 1
ATOM 6333 N N . LEU B 1 20 ? 1.81 36.531 72.875 1 54.78 20 LEU B N 1
ATOM 6334 C CA . LEU B 1 20 ? 2.021 37.5 71.812 1 54.78 20 LEU B CA 1
ATOM 6335 C C . LEU B 1 20 ? 3.477 37.469 71.312 1 54.78 20 LEU B C 1
ATOM 6337 O O . LEU B 1 20 ? 3.752 37.562 70.125 1 54.78 20 LEU B O 1
ATOM 6341 N N . LEU B 1 21 ? 4.473 37.375 72.312 1 53.5 21 LEU B N 1
ATOM 6342 C CA . LEU B 1 21 ? 5.871 37.25 71.875 1 53.5 21 LEU B CA 1
ATOM 6343 C C . LEU B 1 21 ? 6.109 35.969 71.125 1 53.5 21 LEU B C 1
ATOM 6345 O O . LEU B 1 21 ? 6.855 35.938 70.125 1 53.5 21 LEU B O 1
ATOM 6349 N N . PHE B 1 22 ? 5.473 34.812 71.562 1 52.28 22 PHE B N 1
ATOM 6350 C CA . PHE B 1 22 ? 5.59 33.594 70.75 1 52.28 22 PHE B CA 1
ATOM 6351 C C . PHE B 1 22 ? 4.941 33.75 69.375 1 52.28 22 PHE B C 1
ATOM 6353 O O . PHE B 1 22 ? 5.445 33.219 68.375 1 52.28 22 PHE B O 1
ATOM 6360 N N . PHE B 1 23 ? 3.736 34.438 69.375 1 51.38 23 PHE B N 1
ATOM 6361 C CA . PHE B 1 23 ? 3.129 34.719 68.062 1 51.38 23 PHE B CA 1
ATOM 6362 C C . PHE B 1 23 ? 4 35.656 67.25 1 51.38 23 PHE B C 1
ATOM 6364 O O . PHE B 1 23 ? 4.137 35.469 66 1 51.38 23 PHE B O 1
ATOM 6371 N N . LEU B 1 24 ? 4.605 36.719 67.875 1 48.69 24 LEU B N 1
ATOM 6372 C CA . LEU B 1 24 ? 5.496 37.594 67.125 1 48.69 24 LEU B CA 1
ATOM 6373 C C . LEU B 1 24 ? 6.793 36.906 66.75 1 48.69 24 LEU B C 1
ATOM 6375 O O . LEU B 1 24 ? 7.348 37.156 65.688 1 48.69 24 LEU B O 1
ATOM 6379 N N . VAL B 1 25 ? 7.414 36.094 67.688 1 48.53 25 VAL B N 1
ATOM 6380 C CA . VAL B 1 25 ? 8.594 35.344 67.312 1 48.53 25 VAL B CA 1
ATOM 6381 C C . VAL B 1 25 ? 8.227 34.344 66.188 1 48.53 25 VAL B C 1
ATOM 6383 O O . VAL B 1 25 ? 9 34.094 65.312 1 48.53 25 VAL B O 1
ATOM 6386 N N . ALA B 1 26 ? 7.02 33.594 66.312 1 46.94 26 ALA B N 1
ATOM 6387 C CA . ALA B 1 26 ? 6.586 32.688 65.25 1 46.94 26 ALA B CA 1
ATOM 6388 C C . ALA B 1 26 ? 6.387 33.469 63.938 1 46.94 26 ALA B C 1
ATOM 6390 O O . ALA B 1 26 ? 6.668 32.938 62.875 1 46.94 26 ALA B O 1
ATOM 6391 N N . LEU B 1 27 ? 5.742 34.688 63.969 1 43.72 27 LEU B N 1
ATOM 6392 C CA . LEU B 1 27 ? 5.676 35.469 62.781 1 43.72 27 LEU B CA 1
ATOM 6393 C C . LEU B 1 27 ? 7.066 35.969 62.344 1 43.72 27 LEU B C 1
ATOM 6395 O O . LEU B 1 27 ? 7.309 36.25 61.188 1 43.72 27 LEU B O 1
ATOM 6399 N N . ALA B 1 28 ? 7.93 36.406 63.375 1 41.41 28 ALA B N 1
ATOM 6400 C CA . ALA B 1 28 ? 9.258 36.906 63.031 1 41.41 28 ALA B CA 1
ATOM 6401 C C . ALA B 1 28 ? 10.172 35.781 62.562 1 41.41 28 ALA B C 1
ATOM 6403 O O . ALA B 1 28 ? 11.32 36 62.188 1 41.41 28 ALA B O 1
ATOM 6404 N N . LEU B 1 29 ? 10.047 34.562 63.156 1 35.31 29 LEU B N 1
ATOM 6405 C CA . LEU B 1 29 ? 10.883 33.531 62.5 1 35.31 29 LEU B CA 1
ATOM 6406 C C . LEU B 1 29 ? 10.547 33.438 61.031 1 35.31 29 LEU B C 1
ATOM 6408 O O . LEU B 1 29 ? 9.586 32.75 60.656 1 35.31 29 LEU B O 1
ATOM 6412 N N . LYS B 1 30 ? 10.688 34.594 60.438 1 39.69 30 LYS B N 1
ATOM 6413 C CA . LYS B 1 30 ? 10.852 34.406 59 1 39.69 30 LYS B CA 1
ATOM 6414 C C . LYS B 1 30 ? 11.711 33.188 58.688 1 39.69 30 LYS B C 1
ATOM 6416 O O . LYS B 1 30 ? 12.797 33.031 59.25 1 39.69 30 LYS B O 1
ATOM 6421 N N . PRO B 1 31 ? 11.172 32 58.344 1 34.69 31 PRO B N 1
ATOM 6422 C CA . PRO B 1 31 ? 12.195 31.031 57.969 1 34.69 31 PRO B CA 1
ATOM 6423 C C . PRO B 1 31 ? 13.406 31.688 57.312 1 34.69 31 PRO B C 1
ATOM 6425 O O . PRO B 1 31 ? 13.289 32.75 56.719 1 34.69 31 PRO B O 1
ATOM 6428 N N . GLU B 1 32 ? 14.633 31.656 57.969 1 36.22 32 GLU B N 1
ATOM 6429 C CA . GLU B 1 32 ? 15.836 31.938 57.188 1 36.22 32 GLU B CA 1
ATOM 6430 C C . GLU B 1 32 ? 15.57 31.812 55.688 1 36.22 32 GLU B C 1
ATOM 6432 O O . GLU B 1 32 ? 14.93 30.859 55.25 1 36.22 32 GLU B O 1
ATOM 6437 N N . GLY B 1 33 ? 15.398 32.938 55.031 1 37.75 33 GLY B N 1
ATOM 6438 C CA . GLY B 1 33 ? 15.289 33.062 53.562 1 37.75 33 GLY B CA 1
ATOM 6439 C C . GLY B 1 33 ? 16 31.938 52.812 1 37.75 33 GLY B C 1
ATOM 6440 O O . GLY B 1 33 ? 17.172 31.641 53.125 1 37.75 33 GLY B O 1
ATOM 6441 N N . ILE B 1 34 ? 15.438 30.812 52.594 1 42.78 34 ILE B N 1
ATOM 6442 C CA . ILE B 1 34 ? 16.016 29.906 51.625 1 42.78 34 ILE B CA 1
ATOM 6443 C C . ILE B 1 34 ? 16.812 30.703 50.594 1 42.78 34 ILE B C 1
ATOM 6445 O O . ILE B 1 34 ? 16.25 31.516 49.844 1 42.78 34 ILE B O 1
ATOM 6449 N N . ASN B 1 35 ? 17.922 31.25 50.969 1 46.84 35 ASN B N 1
ATOM 6450 C CA . ASN B 1 35 ? 18.891 31.891 50.094 1 46.84 35 ASN B CA 1
ATOM 6451 C C . ASN B 1 35 ? 18.922 31.25 48.719 1 46.84 35 ASN B C 1
ATOM 6453 O O . ASN B 1 35 ? 19.906 31.391 47.969 1 46.84 35 ASN B O 1
ATOM 6457 N N . GLY B 1 36 ? 18.219 30.297 48.438 1 59.53 36 GLY B N 1
ATOM 6458 C CA . GLY B 1 36 ? 18.391 29.734 47.125 1 59.53 36 GLY B CA 1
ATOM 6459 C C . GLY B 1 36 ? 17.844 30.625 46.031 1 59.53 36 GLY B C 1
ATOM 6460 O O . GLY B 1 36 ? 17.047 31.516 46.281 1 59.53 36 GLY B O 1
ATOM 6461 N N . ASP B 1 37 ? 18.562 30.922 45 1 78.62 37 ASP B N 1
ATOM 6462 C CA . ASP B 1 37 ? 18.172 31.672 43.781 1 78.62 37 ASP B CA 1
ATOM 6463 C C . ASP B 1 37 ? 16.844 31.188 43.25 1 78.62 37 ASP B C 1
ATOM 6465 O O . ASP B 1 37 ? 16.656 29.984 43 1 78.62 37 ASP B O 1
ATOM 6469 N N . GLU B 1 38 ? 15.766 32.094 43.438 1 87.12 38 GLU B N 1
ATOM 6470 C CA . GLU B 1 38 ? 14.453 31.766 42.875 1 87.12 38 GLU B CA 1
ATOM 6471 C C . GLU B 1 38 ? 14.469 31.781 41.344 1 87.12 38 GLU B C 1
ATOM 6473 O O . GLU B 1 38 ? 14.859 32.781 40.75 1 87.12 38 GLU B O 1
ATOM 6478 N N . ARG B 1 39 ? 14.172 30.672 40.844 1 91.62 39 ARG B N 1
ATOM 6479 C CA . ARG B 1 39 ? 14.117 30.531 39.406 1 91.62 39 ARG B CA 1
ATOM 6480 C C . ARG B 1 39 ? 12.703 30.203 38.938 1 91.62 39 ARG B C 1
ATOM 6482 O O . ARG B 1 39 ? 12.039 29.344 39.531 1 91.62 39 ARG B O 1
ATOM 6489 N N . ILE B 1 40 ? 12.195 30.938 37.938 1 95.06 40 ILE B N 1
ATOM 6490 C CA . ILE B 1 40 ? 10.805 30.812 37.5 1 95.06 40 ILE B CA 1
ATOM 6491 C C . ILE B 1 40 ? 10.719 29.953 36.25 1 95.06 40 ILE B C 1
ATOM 6493 O O . ILE B 1 40 ? 11.398 30.234 35.25 1 95.06 40 ILE B O 1
ATOM 6497 N N . ILE B 1 41 ? 9.938 28.969 36.344 1 96.12 41 ILE B N 1
ATOM 6498 C CA . ILE B 1 41 ? 9.68 28.094 35.219 1 96.12 41 ILE B CA 1
ATOM 6499 C C . ILE B 1 41 ? 8.227 28.25 34.75 1 96.12 41 ILE B C 1
ATOM 6501 O O . ILE B 1 41 ? 7.336 28.453 35.594 1 96.12 41 ILE B O 1
ATOM 6505 N N . GLY B 1 42 ? 8.023 28.297 33.438 1 97.5 42 GLY B N 1
ATOM 6506 C CA . GLY B 1 42 ? 6.691 28.406 32.844 1 97.5 42 GLY B CA 1
ATOM 6507 C C . GLY B 1 42 ? 6.164 27.094 32.312 1 97.5 42 GLY B C 1
ATOM 6508 O O . GLY B 1 42 ? 6.941 26.188 32 1 97.5 42 GLY B O 1
ATOM 6509 N N . ALA B 1 43 ? 4.848 26.969 32.281 1 97.94 43 ALA B N 1
ATOM 6510 C CA . ALA B 1 43 ? 4.211 25.797 31.703 1 97.94 43 ALA B CA 1
ATOM 6511 C C . ALA B 1 43 ? 2.938 26.172 30.953 1 97.94 43 ALA B C 1
ATOM 6513 O O . ALA B 1 43 ? 2.25 27.125 31.328 1 97.94 43 ALA B O 1
ATOM 6514 N N . ILE B 1 44 ? 2.711 25.562 29.844 1 97.62 44 ILE B N 1
ATOM 6515 C CA . ILE B 1 44 ? 1.493 25.703 29.062 1 97.62 44 ILE B CA 1
ATOM 6516 C C . ILE B 1 44 ? 0.788 24.359 28.938 1 97.62 44 ILE B C 1
ATOM 6518 O O . ILE B 1 44 ? 1.386 23.375 28.5 1 97.62 44 ILE B O 1
ATOM 6522 N N . SER B 1 45 ? -0.423 24.25 29.406 1 95.12 45 SER B N 1
ATOM 6523 C CA . SER B 1 45 ? -1.184 23 29.359 1 95.12 45 SER B CA 1
ATOM 6524 C C . SER B 1 45 ? -2.666 23.266 29.125 1 95.12 45 SER B C 1
ATOM 6526 O O . SER B 1 45 ? -3.127 24.406 29.266 1 95.12 45 SER B O 1
ATOM 6528 N N . ASP B 1 46 ? -3.328 22.25 28.672 1 91.88 46 ASP B N 1
ATOM 6529 C CA . ASP B 1 46 ? -4.777 22.328 28.531 1 91.88 46 ASP B CA 1
ATOM 6530 C C . ASP B 1 46 ? -5.473 22.094 29.875 1 91.88 46 ASP B C 1
ATOM 6532 O O . ASP B 1 46 ? -5.828 20.953 30.203 1 91.88 46 ASP B O 1
ATOM 6536 N N . CYS B 1 47 ? -5.875 23.094 30.469 1 90 47 CYS B N 1
ATOM 6537 C CA . CYS B 1 47 ? -6.297 23.031 31.859 1 90 47 CYS B CA 1
ATOM 6538 C C . CYS B 1 47 ? -7.676 22.391 31.984 1 90 47 CYS B C 1
ATOM 6540 O O . CYS B 1 47 ? -8.062 21.953 33.062 1 90 47 CYS B O 1
ATOM 6542 N N . ASN B 1 48 ? -8.398 22.312 30.938 1 87.12 48 ASN B N 1
ATOM 6543 C CA . ASN B 1 48 ? -9.758 21.781 31.016 1 87.12 48 ASN B CA 1
ATOM 6544 C C . ASN B 1 48 ? -9.797 20.297 30.688 1 87.12 48 ASN B C 1
ATOM 6546 O O . ASN B 1 48 ? -10.75 19.609 31.062 1 87.12 48 ASN B O 1
ATOM 6550 N N . ALA B 1 49 ? -8.828 19.844 30.078 1 89.38 49 ALA B N 1
ATOM 6551 C CA . ALA B 1 49 ? -8.781 18.438 29.703 1 89.38 49 ALA B CA 1
ATOM 6552 C C . ALA B 1 49 ? -8.156 17.594 30.812 1 89.38 49 ALA B C 1
ATOM 6554 O O . ALA B 1 49 ? -7.398 18.094 31.641 1 89.38 49 ALA B O 1
ATOM 6555 N N . ARG B 1 50 ? -8.484 16.297 30.828 1 91.44 50 ARG B N 1
ATOM 6556 C CA . ARG B 1 50 ? -7.957 15.383 31.828 1 91.44 50 ARG B CA 1
ATOM 6557 C C . ARG B 1 50 ? -6.434 15.391 31.844 1 91.44 50 ARG B C 1
ATOM 6559 O O . ARG B 1 50 ? -5.812 15.438 32.906 1 91.44 50 ARG B O 1
ATOM 6566 N N . VAL B 1 51 ? -5.867 15.328 30.734 1 92.5 51 VAL B N 1
ATOM 6567 C CA . VAL B 1 51 ? -4.414 15.289 30.609 1 92.5 51 VAL B CA 1
ATOM 6568 C C . VAL B 1 51 ? -3.801 16.531 31.234 1 92.5 51 VAL B C 1
ATOM 6570 O O . VAL B 1 51 ? -2.811 16.453 31.969 1 92.5 51 VAL B O 1
ATOM 6573 N N . GLY B 1 52 ? -4.375 17.703 30.906 1 93.94 52 GLY B N 1
ATOM 6574 C CA . GLY B 1 52 ? -3.871 18.938 31.453 1 93.94 52 GLY B CA 1
ATOM 6575 C C . GLY B 1 52 ? -3.986 19.016 32.969 1 93.94 52 GLY B C 1
ATOM 6576 O O . GLY B 1 52 ? -3.102 19.547 33.656 1 93.94 52 GLY B O 1
ATOM 6577 N N . LYS B 1 53 ? -5.043 18.484 33.5 1 94.88 53 LYS B N 1
ATOM 6578 C CA . LYS B 1 53 ? -5.234 18.438 34.969 1 94.88 53 LYS B CA 1
ATOM 6579 C C . LYS B 1 53 ? -4.184 17.562 35.625 1 94.88 53 LYS B C 1
ATOM 6581 O O . LYS B 1 53 ? -3.641 17.922 36.688 1 94.88 53 LYS B O 1
ATOM 6586 N N . GLU B 1 54 ? -3.928 16.469 35 1 96.19 54 GLU B N 1
ATOM 6587 C CA . GLU B 1 54 ? -2.902 15.578 35.531 1 96.19 54 GLU B CA 1
ATOM 6588 C C . GLU B 1 54 ? -1.525 16.234 35.5 1 96.19 54 GLU B C 1
ATOM 6590 O O . GLU B 1 54 ? -0.754 16.125 36.438 1 96.19 54 GLU B O 1
ATOM 6595 N N . GLU B 1 55 ? -1.296 16.844 34.438 1 96.62 55 GLU B N 1
ATOM 6596 C CA . GLU B 1 55 ? -0.003 17.516 34.25 1 96.62 55 GLU B CA 1
ATOM 6597 C C . GLU B 1 55 ? 0.205 18.594 35.312 1 96.62 55 GLU B C 1
ATOM 6599 O O . GLU B 1 55 ? 1.292 18.719 35.875 1 96.62 55 GLU B O 1
ATOM 6604 N N . ARG B 1 56 ? -0.793 19.375 35.5 1 96.62 56 ARG B N 1
ATOM 6605 C CA . ARG B 1 56 ? -0.703 20.469 36.438 1 96.62 56 ARG B CA 1
ATOM 6606 C C . ARG B 1 56 ? -0.363 19.969 37.844 1 96.62 56 ARG B C 1
ATOM 6608 O O . ARG B 1 56 ? 0.569 20.453 38.469 1 96.62 56 ARG B O 1
ATOM 6615 N N . VAL B 1 57 ? -1.115 18.984 38.281 1 97.69 57 VAL B N 1
ATOM 6616 C CA . VAL B 1 57 ? -0.909 18.438 39.625 1 97.69 57 VAL B CA 1
ATOM 6617 C C . VAL B 1 57 ? 0.48 17.812 39.719 1 97.69 57 VAL B C 1
ATOM 6619 O O . VAL B 1 57 ? 1.19 18 40.688 1 97.69 57 VAL B O 1
ATOM 6622 N N . ALA B 1 58 ? 0.856 17.062 38.688 1 98.19 58 ALA B N 1
ATOM 6623 C CA . ALA B 1 58 ? 2.154 16.391 38.688 1 98.19 58 ALA B CA 1
ATOM 6624 C C . ALA B 1 58 ? 3.295 17.391 38.719 1 98.19 58 ALA B C 1
ATOM 6626 O O . ALA B 1 58 ? 4.301 17.188 39.375 1 98.19 58 ALA B O 1
ATOM 6627 N N . MET B 1 59 ? 3.178 18.484 37.969 1 98.19 59 MET B N 1
ATOM 6628 C CA . MET B 1 59 ? 4.215 19.516 37.969 1 98.19 59 MET B CA 1
ATOM 6629 C C . MET B 1 59 ? 4.312 20.203 39.312 1 98.19 59 MET B C 1
ATOM 6631 O O . MET B 1 59 ? 5.414 20.469 39.812 1 98.19 59 MET B O 1
ATOM 6635 N N . ASP B 1 60 ? 3.195 20.531 39.875 1 97.5 60 ASP B N 1
ATOM 6636 C CA . ASP B 1 60 ? 3.184 21.125 41.219 1 97.5 60 ASP B CA 1
ATOM 6637 C C . ASP B 1 60 ? 3.877 20.234 42.25 1 97.5 60 ASP B C 1
ATOM 6639 O O . ASP B 1 60 ? 4.648 20.703 43.062 1 97.5 60 ASP B O 1
ATOM 6643 N N . MET B 1 61 ? 3.559 18.969 42.156 1 98 61 MET B N 1
ATOM 6644 C CA . MET B 1 61 ? 4.172 18 43.062 1 98 61 MET B CA 1
ATOM 6645 C C . MET B 1 61 ? 5.68 17.938 42.844 1 98 61 MET B C 1
ATOM 6647 O O . MET B 1 61 ? 6.445 17.844 43.812 1 98 61 MET B O 1
ATOM 6651 N N . ALA B 1 62 ? 6.082 17.922 41.625 1 98.12 62 ALA B N 1
ATOM 6652 C CA . ALA B 1 62 ? 7.504 17.828 41.281 1 98.12 62 ALA B CA 1
ATOM 6653 C C . ALA B 1 62 ? 8.258 19.047 41.812 1 98.12 62 ALA B C 1
ATOM 6655 O O . ALA B 1 62 ? 9.383 18.922 42.312 1 98.12 62 ALA B O 1
ATOM 6656 N N . VAL B 1 63 ? 7.676 20.281 41.656 1 97.25 63 VAL B N 1
ATOM 6657 C CA . VAL B 1 63 ? 8.289 21.516 42.156 1 97.25 63 VAL B CA 1
ATOM 6658 C C . VAL B 1 63 ? 8.461 21.422 43.688 1 97.25 63 VAL B C 1
ATOM 6660 O O . VAL B 1 63 ? 9.508 21.781 44.219 1 97.25 63 VAL B O 1
ATOM 6663 N N . GLN B 1 64 ? 7.453 20.938 44.344 1 96.19 64 GLN B N 1
ATOM 6664 C CA . GLN B 1 64 ? 7.508 20.781 45.812 1 96.19 64 GLN B CA 1
ATOM 6665 C C . GLN B 1 64 ? 8.586 19.781 46.219 1 96.19 64 GLN B C 1
ATOM 6667 O O . GLN B 1 64 ? 9.367 20.047 47.125 1 96.19 64 GLN B O 1
ATOM 6672 N N . ASP B 1 65 ? 8.57 18.656 45.562 1 96.25 65 ASP B N 1
ATOM 6673 C CA . ASP B 1 65 ? 9.547 17.625 45.844 1 96.25 65 ASP B CA 1
ATOM 6674 C C . ASP B 1 65 ? 10.977 18.109 45.625 1 96.25 65 ASP B C 1
ATOM 6676 O O . ASP B 1 65 ? 11.875 17.828 46.406 1 96.25 65 ASP B O 1
ATOM 6680 N N . PHE B 1 66 ? 11.141 18.75 44.531 1 95.75 66 PHE B N 1
ATOM 6681 C CA . PHE B 1 66 ? 12.469 19.266 44.188 1 95.75 66 PHE B CA 1
ATOM 6682 C C . PHE B 1 66 ? 12.938 20.281 45.219 1 95.75 66 PHE B C 1
ATOM 6684 O O . PHE B 1 66 ? 14.078 20.234 45.656 1 95.75 66 PHE B O 1
ATOM 6691 N N . ASN B 1 67 ? 12.07 21.25 45.531 1 94.69 67 ASN B N 1
ATOM 6692 C CA . ASN B 1 67 ? 12.406 22.312 46.469 1 94.69 67 ASN B CA 1
ATOM 6693 C C . ASN B 1 67 ? 12.703 21.766 47.875 1 94.69 67 ASN B C 1
ATOM 6695 O O . ASN B 1 67 ? 13.469 22.359 48.625 1 94.69 67 ASN B O 1
ATOM 6699 N N . MET B 1 68 ? 12.148 20.641 48.188 1 93 68 MET B N 1
ATOM 6700 C CA . MET B 1 68 ? 12.398 20.016 49.5 1 93 68 MET B CA 1
ATOM 6701 C C . MET B 1 68 ? 13.766 19.328 49.5 1 93 68 MET B C 1
ATOM 6703 O O . MET B 1 68 ? 14.422 19.266 50.531 1 93 68 MET B O 1
ATOM 6707 N N . GLN B 1 69 ? 14.156 18.828 48.406 1 91.31 69 GLN B N 1
ATOM 6708 C CA . GLN B 1 69 ? 15.391 18.047 48.312 1 91.31 69 GLN B CA 1
ATOM 6709 C C . GLN B 1 69 ? 16.594 18.938 48.031 1 91.31 69 GLN B C 1
ATOM 6711 O O . GLN B 1 69 ? 17.719 18.578 48.375 1 91.31 69 GLN B O 1
ATOM 6716 N N . HIS B 1 70 ? 16.328 20.031 47.438 1 86.56 70 HIS B N 1
ATOM 6717 C CA . HIS B 1 70 ? 17.438 20.906 47.062 1 86.56 70 HIS B CA 1
ATOM 6718 C C . HIS B 1 70 ? 17.297 22.297 47.688 1 86.56 70 HIS B C 1
ATOM 6720 O O . HIS B 1 70 ? 16.188 22.844 47.75 1 86.56 70 HIS B O 1
ATOM 6726 N N . ASN B 1 71 ? 18.406 22.844 48.281 1 77.62 71 ASN B N 1
ATOM 6727 C CA . ASN B 1 71 ? 18.328 24.094 49.031 1 77.62 71 ASN B CA 1
ATOM 6728 C C . ASN B 1 71 ? 18.984 25.234 48.25 1 77.62 71 ASN B C 1
ATOM 6730 O O . ASN B 1 71 ? 18.875 26.391 48.656 1 77.62 71 ASN B O 1
ATOM 6734 N N . GLN B 1 72 ? 19.578 24.969 47.188 1 80.31 72 GLN B N 1
ATOM 6735 C CA . GLN B 1 72 ? 20.312 26.031 46.469 1 80.31 72 GLN B CA 1
ATOM 6736 C C . GLN B 1 72 ? 19.438 26.703 45.438 1 80.31 72 GLN B C 1
ATOM 6738 O O . GLN B 1 72 ? 19.625 27.891 45.125 1 80.31 72 GLN B O 1
ATOM 6743 N N . THR B 1 73 ? 18.578 25.953 44.781 1 86.12 73 THR B N 1
ATOM 6744 C CA . THR B 1 73 ? 17.703 26.469 43.75 1 86.12 73 THR B CA 1
ATOM 6745 C C . THR B 1 73 ? 16.234 26.219 44.094 1 86.12 73 THR B C 1
ATOM 6747 O O . THR B 1 73 ? 15.852 25.078 44.375 1 86.12 73 THR B O 1
ATOM 6750 N N . PHE B 1 74 ? 15.508 27.328 44.156 1 90.5 74 PHE B N 1
ATOM 6751 C CA . PHE B 1 74 ? 14.078 27.219 44.406 1 90.5 74 PHE B CA 1
ATOM 6752 C C . PHE B 1 74 ? 13.289 27.469 43.125 1 90.5 74 PHE B C 1
ATOM 6754 O O . PHE B 1 74 ? 13.398 28.547 42.531 1 90.5 74 PHE B O 1
ATOM 6761 N N . LEU B 1 75 ? 12.484 26.469 42.812 1 94.38 75 LEU B N 1
ATOM 6762 C CA . LEU B 1 75 ? 11.711 26.562 41.562 1 94.38 75 LEU B CA 1
ATOM 6763 C C . LEU B 1 75 ? 10.328 27.156 41.844 1 94.38 75 LEU B C 1
ATOM 6765 O O . LEU B 1 75 ? 9.703 26.828 42.875 1 94.38 75 LEU B O 1
ATOM 6769 N N . MET B 1 76 ? 9.914 28.094 41.031 1 95.94 76 MET B N 1
ATOM 6770 C CA . MET B 1 76 ? 8.547 28.625 41 1 95.94 76 MET B CA 1
ATOM 6771 C C . MET B 1 76 ? 7.867 28.344 39.656 1 95.94 76 MET B C 1
ATOM 6773 O O . MET B 1 76 ? 8.414 28.672 38.625 1 95.94 76 MET B O 1
ATOM 6777 N N . LEU B 1 77 ? 6.66 27.781 39.75 1 97.19 77 LEU B N 1
ATOM 6778 C CA . LEU B 1 77 ? 5.961 27.375 38.531 1 97.19 77 LEU B CA 1
ATOM 6779 C C . LEU B 1 77 ? 4.855 28.359 38.188 1 97.19 77 LEU B C 1
ATOM 6781 O O . LEU B 1 77 ? 4.051 28.719 39.031 1 97.19 77 LEU B O 1
ATOM 6785 N N . ARG B 1 78 ? 4.863 28.922 36.969 1 97.56 78 ARG B N 1
ATOM 6786 C CA . ARG B 1 78 ? 3.789 29.734 36.406 1 97.56 78 ARG B CA 1
ATOM 6787 C C . ARG B 1 78 ? 3.096 29 35.25 1 97.56 78 ARG B C 1
ATOM 6789 O O . ARG B 1 78 ? 3.686 28.812 34.188 1 97.56 78 ARG B O 1
ATOM 6796 N N . LEU B 1 79 ? 1.849 28.641 35.5 1 96.69 79 LEU B N 1
ATOM 6797 C CA . LEU B 1 79 ? 1.129 27.828 34.5 1 96.69 79 LEU B CA 1
ATOM 6798 C C . LEU B 1 79 ? 0.068 28.656 33.812 1 96.69 79 LEU B C 1
ATOM 6800 O O . LEU B 1 79 ? -0.648 29.438 34.438 1 96.69 79 LEU B O 1
ATOM 6804 N N . LYS B 1 80 ? 0.076 28.625 32.438 1 96.38 80 LYS B N 1
ATOM 6805 C CA . LYS B 1 80 ? -0.963 29.234 31.625 1 96.38 80 LYS B CA 1
ATOM 6806 C C . LYS B 1 80 ? -1.769 28.172 30.891 1 96.38 80 LYS B C 1
ATOM 6808 O O . LYS B 1 80 ? -1.224 27.141 30.484 1 96.38 80 LYS B O 1
ATOM 6813 N N . CYS B 1 81 ? -3.02 28.469 30.688 1 93.38 81 CYS B N 1
ATOM 6814 C CA . CYS B 1 81 ? -3.918 27.516 30.047 1 93.38 81 CYS B CA 1
ATOM 6815 C C . CYS B 1 81 ? -4.066 27.812 28.562 1 93.38 81 CYS B C 1
ATOM 6817 O O . CYS B 1 81 ? -4.234 28.984 28.172 1 93.38 81 CYS B O 1
ATOM 6819 N N . SER B 1 82 ? -3.932 26.922 27.672 1 89.06 82 SER B N 1
ATOM 6820 C CA . SER B 1 82 ? -4.004 27.109 26.219 1 89.06 82 SER B CA 1
ATOM 6821 C C . SER B 1 82 ? -5.336 26.625 25.672 1 89.06 82 SER B C 1
ATOM 6823 O O . SER B 1 82 ? -5.75 27.031 24.578 1 89.06 82 SER B O 1
ATOM 6825 N N . LYS B 1 83 ? -6.203 25.812 26.234 1 81.38 83 LYS B N 1
ATOM 6826 C CA . LYS B 1 83 ? -7.445 25.203 25.766 1 81.38 83 LYS B CA 1
ATOM 6827 C C . LYS B 1 83 ? -7.219 24.406 24.484 1 81.38 83 LYS B C 1
ATOM 6829 O O . LYS B 1 83 ? -8.062 24.422 23.578 1 81.38 83 LYS B O 1
ATOM 6834 N N . ARG B 1 84 ? -6.09 23.984 24.188 1 81.5 84 ARG B N 1
ATOM 6835 C CA . ARG B 1 84 ? -5.684 23.188 23.031 1 81.5 84 ARG B CA 1
ATOM 6836 C C . ARG B 1 84 ? -5.773 24.016 21.75 1 81.5 84 ARG B C 1
ATOM 6838 O O . ARG B 1 84 ? -6.105 23.469 20.688 1 81.5 84 ARG B O 1
ATOM 6845 N N . LYS B 1 85 ? -5.613 25.266 21.812 1 84.38 85 LYS B N 1
ATOM 6846 C CA . LYS B 1 85 ? -5.621 26.156 20.656 1 84.38 85 LYS B CA 1
ATOM 6847 C C . LYS B 1 85 ? -4.242 26.766 20.422 1 84.38 85 LYS B C 1
ATOM 6849 O O . LYS B 1 85 ? -3.672 27.391 21.328 1 84.38 85 LYS B O 1
ATOM 6854 N N . PRO B 1 86 ? -3.764 26.656 19.219 1 86.56 86 PRO B N 1
ATOM 6855 C CA . PRO B 1 86 ? -2.408 27.141 18.938 1 86.56 86 PRO B CA 1
ATOM 6856 C C . PRO B 1 86 ? -2.248 28.641 19.156 1 86.56 86 PRO B C 1
ATOM 6858 O O . PRO B 1 86 ? -1.23 29.078 19.688 1 86.56 86 PRO B O 1
ATOM 6861 N N . LEU B 1 87 ? -3.236 29.422 18.844 1 83.81 87 LEU B N 1
ATOM 6862 C CA . LEU B 1 87 ? -3.15 30.875 19 1 83.81 87 LEU B CA 1
ATOM 6863 C C . LEU B 1 87 ? -3.09 31.25 20.469 1 83.81 87 LEU B C 1
ATOM 6865 O O . LEU B 1 87 ? -2.324 32.125 20.859 1 83.81 87 LEU B O 1
ATOM 6869 N N . GLN B 1 88 ? -3.861 30.578 21.25 1 87.88 88 GLN B N 1
ATOM 6870 C CA . GLN B 1 88 ? -3.852 30.844 22.688 1 87.88 88 GLN B CA 1
ATOM 6871 C C . GLN B 1 88 ? -2.527 30.406 23.312 1 87.88 88 GLN B C 1
ATOM 6873 O O . GLN B 1 88 ? -2.039 31.062 24.234 1 87.88 88 GLN B O 1
ATOM 6878 N N . SER B 1 89 ? -1.979 29.344 22.812 1 92.44 89 SER B N 1
ATOM 6879 C CA . SER B 1 89 ? -0.686 28.875 23.312 1 92.44 89 SER B CA 1
ATOM 6880 C C . SER B 1 89 ? 0.421 29.875 22.984 1 92.44 89 SER B C 1
ATOM 6882 O O . SER B 1 89 ? 1.345 30.062 23.766 1 92.44 89 SER B O 1
ATOM 6884 N N . ALA B 1 90 ? 0.319 30.469 21.812 1 89.81 90 ALA B N 1
ATOM 6885 C CA . ALA B 1 90 ? 1.305 31.469 21.406 1 89.81 90 ALA B CA 1
ATOM 6886 C C . ALA B 1 90 ? 1.238 32.688 22.312 1 89.81 90 ALA B C 1
ATOM 6888 O O . ALA B 1 90 ? 2.271 33.219 22.719 1 89.81 90 ALA B O 1
ATOM 6889 N N . LEU B 1 91 ? 0.042 33.125 22.609 1 89.25 91 LEU B N 1
ATOM 6890 C CA . LEU B 1 91 ? -0.144 34.281 23.484 1 89.25 91 LEU B CA 1
ATOM 6891 C C . LEU B 1 91 ? 0.339 33.938 24.906 1 89.25 91 LEU B C 1
ATOM 6893 O O . LEU B 1 91 ? 0.948 34.781 25.562 1 89.25 91 LEU B O 1
ATOM 6897 N N . ALA B 1 92 ? 0.052 32.75 25.281 1 94.81 92 ALA B N 1
ATOM 6898 C CA . ALA B 1 92 ? 0.511 32.312 26.594 1 94.81 92 ALA B CA 1
ATOM 6899 C C . ALA B 1 92 ? 2.035 32.344 26.688 1 94.81 92 ALA B C 1
ATOM 6901 O O . ALA B 1 92 ? 2.604 32.75 27.688 1 94.81 92 ALA B O 1
ATOM 6902 N N . ALA B 1 93 ? 2.67 31.859 25.672 1 95.62 93 ALA B N 1
ATOM 6903 C CA . ALA B 1 93 ? 4.129 31.828 25.641 1 95.62 93 ALA B CA 1
ATOM 6904 C C . ALA B 1 93 ? 4.711 33.25 25.703 1 95.62 93 ALA B C 1
ATOM 6906 O O . ALA B 1 93 ? 5.668 33.5 26.438 1 95.62 93 ALA B O 1
ATOM 6907 N N . ARG B 1 94 ? 4.145 34.125 24.953 1 93.19 94 ARG B N 1
ATOM 6908 C CA . ARG B 1 94 ? 4.613 35.5 24.938 1 93.19 94 ARG B CA 1
ATOM 6909 C C . ARG B 1 94 ? 4.438 36.156 26.312 1 93.19 94 ARG B C 1
ATOM 6911 O O . ARG B 1 94 ? 5.312 36.875 26.781 1 93.19 94 ARG B O 1
ATOM 6918 N N . HIS B 1 95 ? 3.312 35.875 26.906 1 95.19 95 HIS B N 1
ATOM 6919 C CA . HIS B 1 95 ? 3.053 36.375 28.25 1 95.19 95 HIS B CA 1
ATOM 6920 C C . HIS B 1 95 ? 4.051 35.844 29.266 1 95.19 95 HIS B C 1
ATOM 6922 O O . HIS B 1 95 ? 4.578 36.594 30.094 1 95.19 95 HIS B O 1
ATOM 6928 N N . LEU B 1 96 ? 4.305 34.594 29.219 1 96.88 96 LEU B N 1
ATOM 6929 C CA . LEU B 1 96 ? 5.23 33.938 30.156 1 96.88 96 LEU B CA 1
ATOM 6930 C C . LEU B 1 96 ? 6.641 34.5 29.984 1 96.88 96 LEU B C 1
ATOM 6932 O O . LEU B 1 96 ? 7.344 34.719 30.969 1 96.88 96 LEU B O 1
ATOM 6936 N N . ILE B 1 97 ? 7.051 34.75 28.797 1 95.62 97 ILE B N 1
ATOM 6937 C CA . ILE B 1 97 ? 8.414 35.188 28.516 1 95.62 97 ILE B CA 1
ATOM 6938 C C . ILE B 1 97 ? 8.547 36.688 28.844 1 95.62 97 ILE B C 1
ATOM 6940 O O . ILE B 1 97 ? 9.492 37.094 29.531 1 95.62 97 ILE B O 1
ATOM 6944 N N . ASN B 1 98 ? 7.586 37.531 28.391 1 94.31 98 ASN B N 1
ATOM 6945 C CA . ASN B 1 98 ? 7.73 38.969 28.5 1 94.31 98 ASN B CA 1
ATOM 6946 C C . ASN B 1 98 ? 7.281 39.5 29.859 1 94.31 98 ASN B C 1
ATOM 6948 O O . ASN B 1 98 ? 7.902 40.375 30.422 1 94.31 98 ASN B O 1
ATOM 6952 N N . LYS B 1 99 ? 6.207 38.938 30.344 1 95.25 99 LYS B N 1
ATOM 6953 C CA . LYS B 1 99 ? 5.66 39.438 31.594 1 95.25 99 LYS B CA 1
ATOM 6954 C C . LYS B 1 99 ? 6.238 38.688 32.781 1 95.25 99 LYS B C 1
ATOM 6956 O O . LYS B 1 99 ? 6.695 39.312 33.75 1 95.25 99 LYS B O 1
ATOM 6961 N N . ASN B 1 100 ? 6.285 37.375 32.75 1 95.19 100 ASN B N 1
ATOM 6962 C CA . ASN B 1 100 ? 6.738 36.594 33.875 1 95.19 100 ASN B CA 1
ATOM 6963 C C . ASN B 1 100 ? 8.242 36.344 33.844 1 95.19 100 ASN B C 1
ATOM 6965 O O . ASN B 1 100 ? 8.844 35.906 34.844 1 95.19 100 ASN B O 1
ATOM 6969 N N . LYS B 1 101 ? 8.875 36.469 32.75 1 93.38 101 LYS B N 1
ATOM 6970 C CA . LYS B 1 101 ? 10.312 36.312 32.562 1 93.38 101 LYS B CA 1
ATOM 6971 C C . LYS B 1 101 ? 10.75 34.875 32.938 1 93.38 101 LYS B C 1
ATOM 6973 O O . LYS B 1 101 ? 11.688 34.719 33.719 1 93.38 101 LYS B O 1
ATOM 6978 N N . VAL B 1 102 ? 10.094 33.938 32.406 1 95.44 102 VAL B N 1
ATOM 6979 C CA . VAL B 1 102 ? 10.398 32.531 32.688 1 95.44 102 VAL B CA 1
ATOM 6980 C C . VAL B 1 102 ? 11.688 32.125 31.969 1 95.44 102 VAL B C 1
ATOM 6982 O O . VAL B 1 102 ? 12.039 32.719 30.938 1 95.44 102 VAL B O 1
ATOM 6985 N N . GLU B 1 103 ? 12.352 31.172 32.5 1 94.44 103 GLU B N 1
ATOM 6986 C CA . GLU B 1 103 ? 13.625 30.719 31.922 1 94.44 103 GLU B CA 1
ATOM 6987 C C . GLU B 1 103 ? 13.43 29.516 31.016 1 94.44 103 GLU B C 1
ATOM 6989 O O . GLU B 1 103 ? 14.281 29.219 30.172 1 94.44 103 GLU B O 1
ATOM 6994 N N . VAL B 1 104 ? 12.383 28.859 31.234 1 96.12 104 VAL B N 1
ATOM 6995 C CA . VAL B 1 104 ? 12.047 27.672 30.453 1 96.12 104 VAL B CA 1
ATOM 6996 C C . VAL B 1 104 ? 10.531 27.516 30.375 1 96.12 104 VAL B C 1
ATOM 6998 O O . VAL B 1 104 ? 9.805 28.016 31.234 1 96.12 104 VAL B O 1
ATOM 7001 N N . ILE B 1 105 ? 10.047 26.984 29.312 1 97.69 105 ILE B N 1
ATOM 7002 C CA . ILE B 1 105 ? 8.625 26.719 29.156 1 97.69 105 ILE B CA 1
ATOM 7003 C C . ILE B 1 105 ? 8.391 25.219 29.016 1 97.69 105 ILE B C 1
ATOM 7005 O O . ILE B 1 105 ? 9 24.578 28.156 1 97.69 105 ILE B O 1
ATOM 7009 N N . LEU B 1 106 ? 7.551 24.703 29.875 1 97.88 106 LEU B N 1
ATOM 7010 C CA . LEU B 1 106 ? 7.137 23.297 29.781 1 97.88 106 LEU B CA 1
ATOM 7011 C C . LEU B 1 106 ? 5.82 23.172 29.016 1 97.88 106 LEU B C 1
ATOM 7013 O O . LEU B 1 106 ? 4.914 24 29.203 1 97.88 106 LEU B O 1
ATOM 7017 N N . GLY B 1 107 ? 5.762 22.094 28.156 1 93.94 107 GLY B N 1
ATOM 7018 C CA . GLY B 1 107 ? 4.602 21.953 27.297 1 93.94 107 GLY B CA 1
ATOM 7019 C C . GLY B 1 107 ? 4.715 22.766 26.016 1 93.94 107 GLY B C 1
ATOM 7020 O O . GLY B 1 107 ? 5.77 23.328 25.719 1 93.94 107 GLY B O 1
ATOM 7021 N N . PRO B 1 108 ? 3.67 22.781 25.25 1 93.69 108 PRO B N 1
ATOM 7022 C CA . PRO B 1 108 ? 2.381 22.094 25.344 1 93.69 108 PRO B CA 1
ATOM 7023 C C . PRO B 1 108 ? 2.451 20.641 24.859 1 93.69 108 PRO B C 1
ATOM 7025 O O . PRO B 1 108 ? 3.537 20.141 24.562 1 93.69 108 PRO B O 1
ATOM 7028 N N . ARG B 1 109 ? 1.289 19.984 24.812 1 91.5 109 ARG B N 1
ATOM 7029 C CA . ARG B 1 109 ? 1.242 18.547 24.531 1 91.5 109 ARG B CA 1
ATOM 7030 C C . ARG B 1 109 ? 1.021 18.297 23.047 1 91.5 109 ARG B C 1
ATOM 7032 O O . ARG B 1 109 ? 1.429 17.25 22.531 1 91.5 109 ARG B O 1
ATOM 7039 N N . SER B 1 110 ? 0.408 19.109 22.328 1 89.88 110 SER B N 1
ATOM 7040 C CA . SER B 1 110 ? 0.163 18.891 20.906 1 89.88 110 SER B CA 1
ATOM 7041 C C . SER B 1 110 ? 1.251 19.531 20.047 1 89.88 110 SER B C 1
ATOM 7043 O O . SER B 1 110 ? 1.82 20.547 20.422 1 89.88 110 SER B O 1
ATOM 7045 N N . TRP B 1 111 ? 1.537 18.922 18.953 1 89.31 111 TRP B N 1
ATOM 7046 C CA . TRP B 1 111 ? 2.557 19.453 18.062 1 89.31 111 TRP B CA 1
ATOM 7047 C C . TRP B 1 111 ? 2.117 20.781 17.469 1 89.31 111 TRP B C 1
ATOM 7049 O O . TRP B 1 111 ? 2.943 21.672 17.25 1 89.31 111 TRP B O 1
ATOM 7059 N N . GLU B 1 112 ? 0.83 20.969 17.234 1 87.12 112 GLU B N 1
ATOM 7060 C CA . GLU B 1 112 ? 0.313 22.219 16.703 1 87.12 112 GLU B CA 1
ATOM 7061 C C . GLU B 1 112 ? 0.616 23.375 17.641 1 87.12 112 GLU B C 1
ATOM 7063 O O . GLU B 1 112 ? 1.055 24.453 17.203 1 87.12 112 GLU B O 1
ATOM 7068 N N . GLU B 1 113 ? 0.448 23.078 18.844 1 91.19 113 GLU B N 1
ATOM 7069 C CA . GLU B 1 113 ? 0.733 24.109 19.844 1 91.19 113 GLU B CA 1
ATOM 7070 C C . GLU B 1 113 ? 2.236 24.312 20.016 1 91.19 113 GLU B C 1
ATOM 7072 O O . GLU B 1 113 ? 2.711 25.453 20.094 1 91.19 113 GLU B O 1
ATOM 7077 N N . ALA B 1 114 ? 2.947 23.203 20.062 1 92.94 114 ALA B N 1
ATOM 7078 C CA . ALA B 1 114 ? 4.387 23.266 20.297 1 92.94 114 ALA B CA 1
ATOM 7079 C C . ALA B 1 114 ? 5.098 24.016 19.172 1 92.94 114 ALA B C 1
ATOM 7081 O O . ALA B 1 114 ? 6.023 24.781 19.422 1 92.94 114 ALA B O 1
ATOM 7082 N N . SER B 1 115 ? 4.676 23.781 17.984 1 88.44 115 SER B N 1
ATOM 7083 C CA . SER B 1 115 ? 5.293 24.453 16.844 1 88.44 115 SER B CA 1
ATOM 7084 C C . SER B 1 115 ? 5.023 25.953 16.859 1 88.44 115 SER B C 1
ATOM 7086 O O . SER B 1 115 ? 5.91 26.75 16.562 1 88.44 115 SER B O 1
ATOM 7088 N N . THR B 1 116 ? 3.838 26.344 17.234 1 88.06 116 THR B N 1
ATOM 7089 C CA . THR B 1 116 ? 3.473 27.75 17.297 1 88.06 116 THR B CA 1
ATOM 7090 C C . THR B 1 116 ? 4.215 28.453 18.438 1 88.06 116 THR B C 1
ATOM 7092 O O . THR B 1 116 ? 4.684 29.578 18.266 1 88.06 116 THR B O 1
ATOM 7095 N N . VAL B 1 117 ? 4.289 27.766 19.5 1 93.25 117 VAL B N 1
ATOM 7096 C CA . VAL B 1 117 ? 5.008 28.312 20.641 1 93.25 117 VAL B CA 1
ATOM 7097 C C . VAL B 1 117 ? 6.484 28.5 20.297 1 93.25 117 VAL B C 1
ATOM 7099 O O . VAL B 1 117 ? 7.09 29.5 20.656 1 93.25 117 VAL B O 1
ATOM 7102 N N . SER B 1 118 ? 7.055 27.547 19.609 1 92.25 118 SER B N 1
ATOM 7103 C CA . SER B 1 118 ? 8.453 27.641 19.203 1 92.25 118 SER B CA 1
ATOM 7104 C C . SER B 1 118 ? 8.672 28.781 18.219 1 92.25 118 SER B C 1
ATOM 7106 O O . SER B 1 118 ? 9.711 29.453 18.266 1 92.25 118 SER B O 1
ATOM 7108 N N . GLU B 1 119 ? 7.742 28.984 17.406 1 85.94 119 GLU B N 1
ATOM 7109 C CA . GLU B 1 119 ? 7.844 30.062 16.422 1 85.94 119 GLU B CA 1
ATOM 7110 C C . GLU B 1 119 ? 7.863 31.422 17.094 1 85.94 119 GLU B C 1
ATOM 7112 O O . GLU B 1 119 ? 8.672 32.281 16.734 1 85.94 119 GLU B O 1
ATOM 7117 N N . VAL B 1 120 ? 7.008 31.625 18.031 1 87.44 120 VAL B N 1
ATOM 7118 C CA . VAL B 1 120 ? 6.891 32.938 18.672 1 87.44 120 VAL B CA 1
ATOM 7119 C C . VAL B 1 120 ? 8.07 33.156 19.609 1 87.44 120 VAL B C 1
ATOM 7121 O O . VAL B 1 120 ? 8.445 34.281 19.891 1 87.44 120 VAL B O 1
ATOM 7124 N N . SER B 1 121 ? 8.703 32 20 1 88.94 121 SER B N 1
ATOM 7125 C CA . SER B 1 121 ? 9.797 32.094 20.953 1 88.94 121 SER B CA 1
ATOM 7126 C C . SER B 1 121 ? 11.156 32.125 20.266 1 88.94 121 SER B C 1
ATOM 7128 O O . SER B 1 121 ? 12.195 32.094 20.922 1 88.94 121 SER B O 1
ATOM 7130 N N . GLU B 1 122 ? 11.117 32.062 19.031 1 84.56 122 GLU B N 1
ATOM 7131 C CA . GLU B 1 122 ? 12.336 31.922 18.25 1 84.56 122 GLU B CA 1
ATOM 7132 C C . GLU B 1 122 ? 13.359 33 18.594 1 84.56 122 GLU B C 1
ATOM 7134 O O . GLU B 1 122 ? 14.562 32.75 18.625 1 84.56 122 GLU B O 1
ATOM 7139 N N . ASN B 1 123 ? 13 34.25 18.984 1 83.12 123 ASN B N 1
ATOM 7140 C CA . ASN B 1 123 ? 13.93 35.344 19.203 1 83.12 123 ASN B CA 1
ATOM 7141 C C . ASN B 1 123 ? 14.289 35.5 20.688 1 83.12 123 ASN B C 1
ATOM 7143 O O . ASN B 1 123 ? 15.055 36.375 21.047 1 83.12 123 ASN B O 1
ATOM 7147 N N . TYR B 1 124 ? 13.875 34.656 21.609 1 89.38 124 TYR B N 1
ATOM 7148 C CA . TYR B 1 124 ? 14.078 34.844 23.047 1 89.38 124 TYR B CA 1
ATOM 7149 C C . TYR B 1 124 ? 15.047 33.812 23.594 1 89.38 124 TYR B C 1
ATOM 7151 O O . TYR B 1 124 ? 15.484 33.906 24.75 1 89.38 124 TYR B O 1
ATOM 7159 N N . ASP B 1 125 ? 15.578 32.969 22.984 1 89.62 125 ASP B N 1
ATOM 7160 C CA . ASP B 1 125 ? 16.5 31.906 23.422 1 89.62 125 ASP B CA 1
ATOM 7161 C C . ASP B 1 125 ? 15.977 31.188 24.656 1 89.62 125 ASP B C 1
ATOM 7163 O O . ASP B 1 125 ? 16.703 31.016 25.641 1 89.62 125 ASP B O 1
ATOM 7167 N N . VAL B 1 126 ? 14.727 30.969 24.875 1 94.75 126 VAL B N 1
ATOM 7168 C CA . VAL B 1 126 ? 14.086 30.25 25.969 1 94.75 126 VAL B CA 1
ATOM 7169 C C . VAL B 1 126 ? 13.844 28.797 25.547 1 94.75 126 VAL B C 1
ATOM 7171 O O . VAL B 1 126 ? 13.117 28.531 24.594 1 94.75 126 VAL B O 1
ATOM 7174 N N . PRO B 1 127 ? 14.453 27.891 26.312 1 96 127 PRO B N 1
ATOM 7175 C CA . PRO B 1 127 ? 14.203 26.484 25.984 1 96 127 PRO B CA 1
ATOM 7176 C C . PRO B 1 127 ? 12.742 26.078 26.203 1 96 127 PRO B C 1
ATOM 7178 O O . PRO B 1 127 ? 12.117 26.5 27.172 1 96 127 PRO B O 1
ATOM 7181 N N . ILE B 1 128 ? 12.242 25.344 25.266 1 97 128 ILE B N 1
ATOM 7182 C CA . ILE B 1 128 ? 10.883 24.828 25.328 1 97 128 ILE B CA 1
ATOM 7183 C C . ILE B 1 128 ? 10.906 23.297 25.422 1 97 128 ILE B C 1
ATOM 7185 O O . ILE B 1 128 ? 11.383 22.625 24.516 1 97 128 ILE B O 1
ATOM 7189 N N . LEU B 1 129 ? 10.477 22.781 26.531 1 97.25 129 LEU B N 1
ATOM 7190 C CA . LEU B 1 129 ? 10.32 21.344 26.688 1 97.25 129 LEU B CA 1
ATOM 7191 C C . LEU B 1 129 ? 8.898 20.922 26.344 1 97.25 129 LEU B C 1
ATOM 7193 O O . LEU B 1 129 ? 8.023 20.922 27.219 1 97.25 129 LEU B O 1
ATOM 7197 N N . SER B 1 130 ? 8.742 20.484 25.172 1 96.19 130 SER B N 1
ATOM 7198 C CA . SER B 1 130 ? 7.414 20.141 24.656 1 96.19 130 SER B CA 1
ATOM 7199 C C . SER B 1 130 ? 7.012 18.734 25.078 1 96.19 130 SER B C 1
ATOM 7201 O O . SER B 1 130 ? 7.855 17.828 25.141 1 96.19 130 SER B O 1
ATOM 7203 N N . PHE B 1 131 ? 5.699 18.609 25.359 1 95.19 131 PHE B N 1
ATOM 7204 C CA . PHE B 1 131 ? 5.156 17.281 25.672 1 95.19 131 PHE B CA 1
ATOM 7205 C C . PHE B 1 131 ? 4.594 16.625 24.422 1 95.19 131 PHE B C 1
ATOM 7207 O O . PHE B 1 131 ? 3.951 15.57 24.516 1 95.19 131 PHE B O 1
ATOM 7214 N N . ALA B 1 132 ? 4.824 17.203 23.297 1 91.19 132 ALA B N 1
ATOM 7215 C CA . ALA B 1 132 ? 4.391 16.609 22.031 1 91.19 132 ALA B CA 1
ATOM 7216 C C . ALA B 1 132 ? 5.273 15.422 21.656 1 91.19 132 ALA B C 1
ATOM 7218 O O . ALA B 1 132 ? 6.496 15.547 21.609 1 91.19 132 ALA B O 1
ATOM 7219 N N . ASP B 1 133 ? 4.648 14.312 21.391 1 87.06 133 ASP B N 1
ATOM 7220 C CA . ASP B 1 133 ? 5.434 13.117 21.109 1 87.06 133 ASP B CA 1
ATOM 7221 C C . ASP B 1 133 ? 5.613 12.914 19.609 1 87.06 133 ASP B C 1
ATOM 7223 O O . ASP B 1 133 ? 6.262 11.953 19.172 1 87.06 133 ASP B O 1
ATOM 7227 N N . SER B 1 134 ? 5.031 13.758 18.812 1 83.25 134 SER B N 1
ATOM 7228 C CA . SER B 1 134 ? 5.059 13.555 17.359 1 83.25 134 SER B CA 1
ATOM 7229 C C . SER B 1 134 ? 5.766 14.703 16.656 1 83.25 134 SER B C 1
ATOM 7231 O O . SER B 1 134 ? 5.309 15.164 15.609 1 83.25 134 SER B O 1
ATOM 7233 N N . SER B 1 135 ? 6.84 15.203 17.203 1 85.5 135 SER B N 1
ATOM 7234 C CA . SER B 1 135 ? 7.586 16.266 16.516 1 85.5 135 SER B CA 1
ATOM 7235 C C . SER B 1 135 ? 8.359 15.711 15.328 1 85.5 135 SER B C 1
ATOM 7237 O O . SER B 1 135 ? 8.938 14.625 15.398 1 85.5 135 SER B O 1
ATOM 7239 N N . PRO B 1 136 ? 8.281 16.359 14.258 1 82.75 136 PRO B N 1
ATOM 7240 C CA . PRO B 1 136 ? 9.023 15.898 13.078 1 82.75 136 PRO B CA 1
ATOM 7241 C C . PRO B 1 136 ? 10.539 15.898 13.305 1 82.75 136 PRO B C 1
ATOM 7243 O O . PRO B 1 136 ? 11.031 16.594 14.188 1 82.75 136 PRO B O 1
ATOM 7246 N N . PRO B 1 137 ? 11.289 15.172 12.477 1 79.75 137 PRO B N 1
ATOM 7247 C CA . PRO B 1 137 ? 12.734 15.047 12.672 1 79.75 137 PRO B CA 1
ATOM 7248 C C . PRO B 1 137 ? 13.477 16.359 12.438 1 79.75 137 PRO B C 1
ATOM 7250 O O . PRO B 1 137 ? 14.555 16.578 13 1 79.75 137 PRO B O 1
ATOM 7253 N N . TRP B 1 138 ? 12.93 17.312 11.727 1 83.75 138 TRP B N 1
ATOM 7254 C CA . TRP B 1 138 ? 13.617 18.547 11.375 1 83.75 138 TRP B CA 1
ATOM 7255 C C . TRP B 1 138 ? 13.344 19.641 12.414 1 83.75 138 TRP B C 1
ATOM 7257 O O . TRP B 1 138 ? 13.906 20.734 12.336 1 83.75 138 TRP B O 1
ATOM 7267 N N . ALA B 1 139 ? 12.492 19.391 13.375 1 87.19 139 ALA B N 1
ATOM 7268 C CA . ALA B 1 139 ? 12.008 20.406 14.312 1 87.19 139 ALA B CA 1
ATOM 7269 C C . ALA B 1 139 ? 13.172 21.047 15.07 1 87.19 139 ALA B C 1
ATOM 7271 O O . ALA B 1 139 ? 13.211 22.266 15.234 1 87.19 139 ALA B O 1
ATOM 7272 N N . ALA B 1 140 ? 14.164 20.219 15.461 1 86.69 140 ALA B N 1
ATOM 7273 C CA . ALA B 1 140 ? 15.281 20.719 16.25 1 86.69 140 ALA B CA 1
ATOM 7274 C C . ALA B 1 140 ? 16.188 21.625 15.414 1 86.69 140 ALA B C 1
ATOM 7276 O O . ALA B 1 140 ? 16.828 22.547 15.945 1 86.69 140 ALA B O 1
ATOM 7277 N N . GLU B 1 141 ? 16.203 21.391 14.156 1 83.38 141 GLU B N 1
ATOM 7278 C CA . GLU B 1 141 ? 17.016 22.203 13.266 1 83.38 141 GLU B CA 1
ATOM 7279 C C . GLU B 1 141 ? 16.391 23.578 13.047 1 83.38 141 GLU B C 1
ATOM 7281 O O . GLU B 1 141 ? 17.094 24.594 12.961 1 83.38 141 GLU B O 1
ATOM 7286 N N . ARG B 1 142 ? 15.141 23.641 13.016 1 85.31 142 ARG B N 1
ATOM 7287 C CA . ARG B 1 142 ? 14.422 24.891 12.805 1 85.31 142 ARG B CA 1
ATOM 7288 C C . ARG B 1 142 ? 14.375 25.719 14.086 1 85.31 142 ARG B C 1
ATOM 7290 O O . ARG B 1 142 ? 14.516 26.938 14.039 1 85.31 142 ARG B O 1
ATOM 7297 N N . TRP B 1 143 ? 14.109 25 15.133 1 91.31 143 TRP B N 1
ATOM 7298 C CA . TRP B 1 143 ? 14.031 25.641 16.438 1 91.31 143 TRP B CA 1
ATOM 7299 C C . TRP B 1 143 ? 15.031 25.031 17.406 1 91.31 143 TRP B C 1
ATOM 7301 O O . TRP B 1 143 ? 14.695 24.094 18.156 1 91.31 143 TRP B O 1
ATOM 7311 N N . PRO B 1 144 ? 16.141 25.609 17.516 1 90.94 144 PRO B N 1
ATOM 7312 C CA . PRO B 1 144 ? 17.234 25.016 18.297 1 90.94 144 PRO B CA 1
ATOM 7313 C C . PRO B 1 144 ? 16.922 24.938 19.797 1 90.94 144 PRO B C 1
ATOM 7315 O O . PRO B 1 144 ? 17.516 24.141 20.516 1 90.94 144 PRO B O 1
ATOM 7318 N N . PHE B 1 145 ? 15.953 25.734 20.297 1 95.06 145 PHE B N 1
ATOM 7319 C CA . PHE B 1 145 ? 15.656 25.734 21.719 1 95.06 145 PHE B CA 1
ATOM 7320 C C . PHE B 1 145 ? 14.453 24.844 22.016 1 95.06 145 PHE B C 1
ATOM 7322 O O . PHE B 1 145 ? 13.984 24.797 23.156 1 95.06 145 PHE B O 1
ATOM 7329 N N . LEU B 1 146 ? 13.969 24.125 21.016 1 95.38 146 LEU B N 1
ATOM 7330 C CA . LEU B 1 146 ? 12.867 23.188 21.203 1 95.38 146 LEU B CA 1
ATOM 7331 C C . LEU B 1 146 ? 13.383 21.812 21.562 1 95.38 146 LEU B C 1
ATOM 7333 O O . LEU B 1 146 ? 14.266 21.266 20.891 1 95.38 146 LEU B O 1
ATOM 7337 N N . ILE B 1 147 ? 12.875 21.266 22.672 1 95.88 147 ILE B N 1
ATOM 7338 C CA . ILE B 1 147 ? 13.219 19.922 23.125 1 95.88 147 ILE B CA 1
ATOM 7339 C C . ILE B 1 147 ? 11.945 19.078 23.266 1 95.88 147 ILE B C 1
ATOM 7341 O O . ILE B 1 147 ? 10.953 19.531 23.828 1 95.88 147 ILE B O 1
ATOM 7345 N N . GLN B 1 148 ? 11.992 17.922 22.734 1 94.88 148 GLN B N 1
ATOM 7346 C CA . GLN B 1 148 ? 10.891 16.984 22.938 1 94.88 148 GLN B CA 1
ATOM 7347 C C . GLN B 1 148 ? 11.07 16.203 24.25 1 94.88 148 GLN B C 1
ATOM 7349 O O . GLN B 1 148 ? 11.828 15.242 24.297 1 94.88 148 GLN B O 1
ATOM 7354 N N . ALA B 1 149 ? 10.289 16.562 25.172 1 94.94 149 ALA B N 1
ATOM 7355 C CA . ALA B 1 149 ? 10.461 16 26.5 1 94.94 149 ALA B CA 1
ATOM 7356 C C . ALA B 1 149 ? 9.508 14.828 26.734 1 94.94 149 ALA B C 1
ATOM 7358 O O . ALA B 1 149 ? 9.352 14.367 27.875 1 94.94 149 ALA B O 1
ATOM 7359 N N . ALA B 1 150 ? 8.836 14.43 25.734 1 92.56 150 ALA B N 1
ATOM 7360 C CA . ALA B 1 150 ? 8.023 13.211 25.766 1 92.56 150 ALA B CA 1
ATOM 7361 C C . ALA B 1 150 ? 8.57 12.164 24.797 1 92.56 150 ALA B C 1
ATOM 7363 O O . ALA B 1 150 ? 8.977 12.5 23.672 1 92.56 150 ALA B O 1
ATOM 7364 N N . ALA B 1 151 ? 8.578 10.93 25.281 1 90.5 151 ALA B N 1
ATOM 7365 C CA . ALA B 1 151 ? 9.07 9.859 24.422 1 90.5 151 ALA B CA 1
ATOM 7366 C C . ALA B 1 151 ? 8.172 9.656 23.203 1 90.5 151 ALA B C 1
ATOM 7368 O O . ALA B 1 151 ? 6.945 9.648 23.328 1 90.5 151 ALA B O 1
ATOM 7369 N N . GLY B 1 152 ? 8.828 9.57 22.062 1 88.88 152 GLY B N 1
ATOM 7370 C CA . GLY B 1 152 ? 8.07 9.305 20.859 1 88.88 152 GLY B CA 1
ATOM 7371 C C . GLY B 1 152 ? 7.375 7.957 20.875 1 88.88 152 GLY B C 1
ATOM 7372 O O . GLY B 1 152 ? 7.934 6.969 21.344 1 88.88 152 GLY B O 1
ATOM 7373 N N . THR B 1 153 ? 6.113 7.969 20.391 1 89.31 153 THR B N 1
ATOM 7374 C CA . THR B 1 153 ? 5.359 6.719 20.391 1 89.31 153 THR B CA 1
ATOM 7375 C C . THR B 1 153 ? 5.035 6.266 18.969 1 89.31 153 THR B C 1
ATOM 7377 O O . THR B 1 153 ? 4.102 5.488 18.766 1 89.31 153 THR B O 1
ATOM 7380 N N . HIS B 1 154 ? 5.773 6.727 18.031 1 90.31 154 HIS B N 1
ATOM 7381 C CA . HIS B 1 154 ? 5.477 6.391 16.641 1 90.31 154 HIS B CA 1
ATOM 7382 C C . HIS B 1 154 ? 5.707 4.906 16.375 1 90.31 154 HIS B C 1
ATOM 7384 O O . HIS B 1 154 ? 5.09 4.328 15.477 1 90.31 154 HIS B O 1
ATOM 7390 N N . ILE B 1 155 ? 6.516 4.234 17.188 1 93.19 155 ILE B N 1
ATOM 7391 C CA . ILE B 1 155 ? 6.859 2.828 17.016 1 93.19 155 ILE B CA 1
ATOM 7392 C C . ILE B 1 155 ? 5.637 1.958 17.297 1 93.19 155 ILE B C 1
ATOM 7394 O O . ILE B 1 155 ? 5.562 0.816 16.828 1 93.19 155 ILE B O 1
ATOM 7398 N N . GLN B 1 156 ? 4.629 2.512 17.922 1 95.31 156 GLN B N 1
ATOM 7399 C CA . GLN B 1 156 ? 3.408 1.77 18.234 1 95.31 156 GLN B CA 1
ATOM 7400 C C . GLN B 1 156 ? 2.691 1.343 16.953 1 95.31 156 GLN B C 1
ATOM 7402 O O . GLN B 1 156 ? 1.949 0.358 16.953 1 95.31 156 GLN B O 1
ATOM 7407 N N . MET B 1 157 ? 2.926 2.1 15.914 1 95.81 157 MET B N 1
ATOM 7408 C CA . MET B 1 157 ? 2.266 1.791 14.648 1 95.81 157 MET B CA 1
ATOM 7409 C C . MET B 1 157 ? 2.734 0.445 14.109 1 95.81 157 MET B C 1
ATOM 7411 O O . MET B 1 157 ? 1.971 -0.262 13.445 1 95.81 157 MET B O 1
ATOM 7415 N N . LYS B 1 158 ? 3.959 0.104 14.414 1 94.94 158 LYS B N 1
ATOM 7416 C CA . LYS B 1 158 ? 4.441 -1.231 14.07 1 94.94 158 LYS B CA 1
ATOM 7417 C C . LYS B 1 158 ? 3.729 -2.301 14.891 1 94.94 158 LYS B C 1
ATOM 7419 O O . LYS B 1 158 ? 3.453 -3.395 14.391 1 94.94 158 LYS B O 1
ATOM 7424 N N . ALA B 1 159 ? 3.457 -1.998 16.125 1 96.56 159 ALA B N 1
ATOM 7425 C CA . ALA B 1 159 ? 2.709 -2.926 16.984 1 96.56 159 ALA B CA 1
ATOM 7426 C C . ALA B 1 159 ? 1.308 -3.164 16.422 1 96.56 159 ALA B C 1
ATOM 7428 O O . ALA B 1 159 ? 0.837 -4.301 16.375 1 96.56 159 ALA B O 1
ATOM 7429 N N . VAL B 1 160 ? 0.658 -2.111 16.047 1 97.38 160 VAL B N 1
ATOM 7430 C CA . VAL B 1 160 ? -0.682 -2.199 15.477 1 97.38 160 VAL B CA 1
ATOM 7431 C C . VAL B 1 160 ? -0.657 -3.078 14.227 1 97.38 160 VAL B C 1
ATOM 7433 O O . VAL B 1 160 ? -1.52 -3.941 14.047 1 97.38 160 VAL B O 1
ATOM 7436 N N . ALA B 1 161 ? 0.3 -2.807 13.344 1 95.12 161 ALA B N 1
ATOM 7437 C CA . ALA B 1 161 ? 0.434 -3.594 12.125 1 95.12 161 ALA B CA 1
ATOM 7438 C C . ALA B 1 161 ? 0.646 -5.07 12.445 1 95.12 161 ALA B C 1
ATOM 7440 O O . ALA B 1 161 ? 0.07 -5.941 11.789 1 95.12 161 ALA B O 1
ATOM 7441 N N . ASN B 1 162 ? 1.464 -5.363 13.438 1 94.31 162 ASN B N 1
ATOM 7442 C CA . ASN B 1 162 ? 1.74 -6.746 13.812 1 94.31 162 ASN B CA 1
ATOM 7443 C C . ASN B 1 162 ? 0.511 -7.422 14.414 1 94.31 162 ASN B C 1
ATOM 7445 O O . ASN B 1 162 ? 0.321 -8.633 14.25 1 94.31 162 ASN B O 1
ATOM 7449 N N . ILE B 1 163 ? -0.294 -6.66 15.102 1 96 163 ILE B N 1
ATOM 7450 C CA . ILE B 1 163 ? -1.551 -7.195 15.617 1 96 163 ILE B CA 1
ATOM 7451 C C . ILE B 1 163 ? -2.441 -7.633 14.461 1 96 163 ILE B C 1
ATOM 7453 O O . ILE B 1 163 ? -2.979 -8.742 14.469 1 96 163 ILE B O 1
ATOM 7457 N N . ILE B 1 164 ? -2.564 -6.824 13.492 1 93.56 164 ILE B N 1
ATOM 7458 C CA . ILE B 1 164 ? -3.406 -7.113 12.336 1 93.56 164 ILE B CA 1
ATOM 7459 C C . ILE B 1 164 ? -2.863 -8.336 11.594 1 93.56 164 ILE B C 1
ATOM 7461 O O . ILE B 1 164 ? -3.623 -9.234 11.227 1 93.56 164 ILE B O 1
ATOM 7465 N N . GLN B 1 165 ? -1.602 -8.344 11.43 1 86 165 GLN B N 1
ATOM 7466 C CA . GLN B 1 165 ? -0.947 -9.445 10.734 1 86 165 GLN B CA 1
ATOM 7467 C C . GLN B 1 165 ? -1.159 -10.766 11.469 1 86 165 GLN B C 1
ATOM 7469 O O . GLN B 1 165 ? -1.299 -11.82 10.836 1 86 165 GLN B O 1
ATOM 7474 N N . SER B 1 166 ? -1.181 -10.719 12.766 1 87.44 166 SER B N 1
ATOM 7475 C CA . SER B 1 166 ? -1.271 -11.914 13.594 1 87.44 166 SER B CA 1
ATOM 7476 C C . SER B 1 166 ? -2.57 -12.664 13.344 1 87.44 166 SER B C 1
ATOM 7478 O O . SER B 1 166 ? -2.625 -13.891 13.5 1 87.44 166 SER B O 1
ATOM 7480 N N . TRP B 1 167 ? -3.574 -11.969 12.961 1 86.25 167 TRP B N 1
ATOM 7481 C CA . TRP B 1 167 ? -4.875 -12.609 12.797 1 86.25 167 TRP B CA 1
ATOM 7482 C C . TRP B 1 167 ? -5.215 -12.781 11.32 1 86.25 167 TRP B C 1
ATOM 7484 O O . TRP B 1 167 ? -6.336 -13.148 10.969 1 86.25 167 TRP B O 1
ATOM 7494 N N . GLY B 1 168 ? -4.336 -12.359 10.453 1 77 168 GLY B N 1
ATOM 7495 C CA . GLY B 1 168 ? -4.441 -12.656 9.039 1 77 168 GLY B CA 1
ATOM 7496 C C . GLY B 1 168 ? -5.305 -11.664 8.281 1 77 168 GLY B C 1
ATOM 7497 O O . GLY B 1 168 ? -5.758 -11.938 7.172 1 77 168 GLY B O 1
ATOM 7498 N N . TRP B 1 169 ? -5.645 -10.57 8.891 1 84.44 169 TRP B N 1
ATOM 7499 C CA . TRP B 1 169 ? -6.414 -9.547 8.188 1 84.44 169 TRP B CA 1
ATOM 7500 C C . TRP B 1 169 ? -5.555 -8.828 7.156 1 84.44 169 TRP B C 1
ATOM 7502 O O . TRP B 1 169 ? -4.395 -8.5 7.426 1 84.44 169 TRP B O 1
ATOM 7512 N N . ARG B 1 170 ? -6.07 -8.516 6.008 1 77.88 170 ARG B N 1
ATOM 7513 C CA . ARG B 1 170 ? -5.266 -7.949 4.93 1 77.88 170 ARG B CA 1
ATOM 7514 C C . ARG B 1 170 ? -5.691 -6.52 4.621 1 77.88 170 ARG B C 1
ATOM 7516 O O . ARG B 1 170 ? -5.043 -5.828 3.836 1 77.88 170 ARG B O 1
ATOM 7523 N N . ARG B 1 171 ? -6.781 -6.109 5.195 1 86.31 171 ARG B N 1
ATOM 7524 C CA . ARG B 1 171 ? -7.266 -4.746 5.016 1 86.31 171 ARG B CA 1
ATOM 7525 C C . ARG B 1 171 ? -7.656 -4.125 6.352 1 86.31 171 ARG B C 1
ATOM 7527 O O . ARG B 1 171 ? -8.047 -4.832 7.281 1 86.31 171 ARG B O 1
ATOM 7534 N N . ALA B 1 172 ? -7.535 -2.852 6.406 1 92.81 172 ALA B N 1
ATOM 7535 C CA . ALA B 1 172 ? -7.918 -2.141 7.625 1 92.81 172 ALA B CA 1
ATOM 7536 C C . ALA B 1 172 ? -8.438 -0.743 7.305 1 92.81 172 ALA B C 1
ATOM 7538 O O . ALA B 1 172 ? -7.949 -0.086 6.383 1 92.81 172 ALA B O 1
ATOM 7539 N N . ASN B 1 173 ? -9.531 -0.36 7.973 1 95.06 173 ASN B N 1
ATOM 7540 C CA . ASN B 1 173 ? -9.984 1.028 7.973 1 95.06 173 ASN B CA 1
ATOM 7541 C C . ASN B 1 173 ? -9.266 1.852 9.039 1 95.06 173 ASN B C 1
ATOM 7543 O O . ASN B 1 173 ? -9.094 1.395 10.164 1 95.06 173 ASN B O 1
ATOM 7547 N N . VAL B 1 174 ? -8.789 2.971 8.672 1 94.94 174 VAL B N 1
ATOM 7548 C CA . VAL B 1 174 ? -8.07 3.812 9.617 1 94.94 174 VAL B CA 1
ATOM 7549 C C . VAL B 1 174 ? -8.859 5.094 9.875 1 94.94 174 VAL B C 1
ATOM 7551 O O . VAL B 1 174 ? -9.172 5.836 8.938 1 94.94 174 VAL B O 1
ATOM 7554 N N . ILE B 1 175 ? -9.25 5.289 11.086 1 95.44 175 ILE B N 1
ATOM 7555 C CA . ILE B 1 175 ? -9.922 6.5 11.539 1 95.44 175 ILE B CA 1
ATOM 7556 C C . ILE B 1 175 ? -8.977 7.316 12.422 1 95.44 175 ILE B C 1
ATOM 7558 O O . ILE B 1 175 ? -8.477 6.816 13.43 1 95.44 175 ILE B O 1
ATOM 7562 N N . TYR B 1 176 ? -8.656 8.531 12.031 1 92.75 176 TYR B N 1
ATOM 7563 C CA . TYR B 1 176 ? -7.762 9.344 12.836 1 92.75 176 TYR B CA 1
ATOM 7564 C C . TYR B 1 176 ? -8.266 10.781 12.922 1 92.75 176 TYR B C 1
ATOM 7566 O O . TYR B 1 176 ? -9.125 11.195 12.141 1 92.75 176 TYR B O 1
ATOM 7574 N N . GLU B 1 177 ? -7.828 11.422 13.938 1 91.31 177 GLU B N 1
ATOM 7575 C CA . GLU B 1 177 ? -8.211 12.812 14.133 1 91.31 177 GLU B CA 1
ATOM 7576 C C . GLU B 1 177 ? -7.441 13.734 13.188 1 91.31 177 GLU B C 1
ATOM 7578 O O . GLU B 1 177 ? -6.219 13.633 13.062 1 91.31 177 GLU B O 1
ATOM 7583 N N . ASP B 1 178 ? -8.164 14.562 12.516 1 85.38 178 ASP B N 1
ATOM 7584 C CA . ASP B 1 178 ? -7.562 15.43 11.516 1 85.38 178 ASP B CA 1
ATOM 7585 C C . ASP B 1 178 ? -6.773 16.562 12.172 1 85.38 178 ASP B C 1
ATOM 7587 O O . ASP B 1 178 ? -7.176 17.719 12.109 1 85.38 178 ASP B O 1
ATOM 7591 N N . THR B 1 179 ? -5.668 16.266 12.766 1 82.56 179 THR B N 1
ATOM 7592 C CA . THR B 1 179 ? -4.691 17.172 13.359 1 82.56 179 THR B CA 1
ATOM 7593 C C . THR B 1 179 ? -3.283 16.844 12.867 1 82.56 179 THR B C 1
ATOM 7595 O O . THR B 1 179 ? -3.029 15.727 12.398 1 82.56 179 THR B O 1
ATOM 7598 N N . ASP B 1 180 ? -2.453 17.766 12.953 1 76.06 180 ASP B N 1
ATOM 7599 C CA . ASP B 1 180 ? -1.08 17.531 12.523 1 76.06 180 ASP B CA 1
ATOM 7600 C C . ASP B 1 180 ? -0.423 16.438 13.359 1 76.06 180 ASP B C 1
ATOM 7602 O O . ASP B 1 180 ? 0.351 15.633 12.844 1 76.06 180 ASP B O 1
ATOM 7606 N N . SER B 1 181 ? -0.758 16.5 14.617 1 76.31 181 SER B N 1
ATOM 7607 C CA . SER B 1 181 ? -0.187 15.508 15.523 1 76.31 181 SER B CA 1
ATOM 7608 C C . SER B 1 181 ? -0.59 14.094 15.117 1 76.31 181 SER B C 1
ATOM 7610 O O . SER B 1 181 ? 0.246 13.188 15.094 1 76.31 181 SER B O 1
ATOM 7612 N N . ALA B 1 182 ? -1.816 13.969 14.82 1 75.62 182 ALA B N 1
ATOM 7613 C CA . ALA B 1 182 ? -2.318 12.641 14.469 1 75.62 182 ALA B CA 1
ATOM 7614 C C . ALA B 1 182 ? -1.854 12.234 13.07 1 75.62 182 ALA B C 1
ATOM 7616 O O . ALA B 1 182 ? -1.501 11.07 12.844 1 75.62 182 ALA B O 1
ATOM 7617 N N . ALA B 1 183 ? -1.855 13.133 12.188 1 75.44 183 ALA B N 1
ATOM 7618 C CA . ALA B 1 183 ? -1.464 12.852 10.805 1 75.44 183 ALA B CA 1
ATOM 7619 C C . ALA B 1 183 ? -0.011 12.383 10.734 1 75.44 183 ALA B C 1
ATOM 7621 O O . ALA B 1 183 ? 0.335 11.531 9.914 1 75.44 183 ALA B O 1
ATOM 7622 N N . ASN B 1 184 ? 0.821 12.945 11.578 1 71.31 184 ASN B N 1
ATOM 7623 C CA . ASN B 1 184 ? 2.232 12.578 11.609 1 71.31 184 ASN B CA 1
ATOM 7624 C C . ASN B 1 184 ? 2.426 11.125 12.055 1 71.31 184 ASN B C 1
ATOM 7626 O O . ASN B 1 184 ? 3.438 10.5 11.727 1 71.31 184 ASN B O 1
ATOM 7630 N N . GLY B 1 185 ? 1.486 10.695 12.766 1 71.44 185 GLY B N 1
ATOM 7631 C CA . GLY B 1 185 ? 1.554 9.305 13.18 1 71.44 185 GLY B CA 1
ATOM 7632 C C . GLY B 1 185 ? 1.073 8.344 12.109 1 71.44 185 GLY B C 1
ATOM 7633 O O . GLY B 1 185 ? 1.525 7.195 12.047 1 71.44 185 GLY B O 1
ATOM 7634 N N . ILE B 1 186 ? 0.145 8.828 11.414 1 75.19 186 ILE B N 1
ATOM 7635 C CA . ILE B 1 186 ? -0.46 7.965 10.406 1 75.19 186 ILE B CA 1
ATOM 7636 C C . ILE B 1 186 ? 0.442 7.895 9.172 1 75.19 186 ILE B C 1
ATOM 7638 O O . ILE B 1 186 ? 1.021 6.848 8.875 1 75.19 186 ILE B O 1
ATOM 7642 N N . SER B 1 187 ? 0.604 8.961 8.578 1 73.44 187 SER B N 1
ATOM 7643 C CA . SER B 1 187 ? 1.563 9.055 7.48 1 73.44 187 SER B CA 1
ATOM 7644 C C . SER B 1 187 ? 2.855 9.727 7.93 1 73.44 187 SER B C 1
ATOM 7646 O O . SER B 1 187 ? 2.832 10.859 8.422 1 73.44 187 SER B O 1
ATOM 7648 N N . PRO B 1 188 ? 3.986 9.039 8.141 1 76.19 188 PRO B N 1
ATOM 7649 C CA . PRO B 1 188 ? 4.277 7.875 7.305 1 76.19 188 PRO B CA 1
ATOM 7650 C C . PRO B 1 188 ? 4.348 6.578 8.109 1 76.19 188 PRO B C 1
ATOM 7652 O O . PRO B 1 188 ? 4.512 5.5 7.531 1 76.19 188 PRO B O 1
ATOM 7655 N N . TYR B 1 189 ? 4.098 6.656 9.328 1 86.5 189 TYR B N 1
ATOM 7656 C CA . TYR B 1 189 ? 4.52 5.527 10.148 1 86.5 189 TYR B CA 1
ATOM 7657 C C . TYR B 1 189 ? 3.539 4.367 10.023 1 86.5 189 TYR B C 1
ATOM 7659 O O . TYR B 1 189 ? 3.941 3.238 9.734 1 86.5 189 TYR B O 1
ATOM 7667 N N . LEU B 1 190 ? 2.264 4.676 10.164 1 90.81 190 LEU B N 1
ATOM 7668 C CA . LEU B 1 190 ? 1.304 3.58 10.086 1 90.81 190 LEU B CA 1
ATOM 7669 C C . LEU B 1 190 ? 1.264 2.992 8.68 1 90.81 190 LEU B C 1
ATOM 7671 O O . LEU B 1 190 ? 1.197 1.772 8.516 1 90.81 190 LEU B O 1
ATOM 7675 N N . TYR B 1 191 ? 1.321 3.857 7.68 1 85.25 191 TYR B N 1
ATOM 7676 C CA . TYR B 1 191 ? 1.317 3.4 6.297 1 85.25 191 TYR B CA 1
ATOM 7677 C C . TYR B 1 191 ? 2.484 2.457 6.027 1 85.25 191 TYR B C 1
ATOM 7679 O O . TYR B 1 191 ? 2.299 1.376 5.465 1 85.25 191 TYR B O 1
ATOM 7687 N N . GLY B 1 192 ? 3.627 2.943 6.395 1 84.12 192 GLY B N 1
ATOM 7688 C CA . GLY B 1 192 ? 4.809 2.121 6.188 1 84.12 192 GLY B CA 1
ATOM 7689 C C . GLY B 1 192 ? 4.754 0.802 6.938 1 84.12 192 GLY B C 1
ATOM 7690 O O . GLY B 1 192 ? 5.172 -0.233 6.41 1 84.12 192 GLY B O 1
ATOM 7691 N N . ALA B 1 193 ? 4.215 0.841 8.141 1 91.5 193 ALA B N 1
ATOM 7692 C CA . ALA B 1 193 ? 4.129 -0.366 8.961 1 91.5 193 ALA B CA 1
ATOM 7693 C C . ALA B 1 193 ? 3.158 -1.373 8.352 1 91.5 193 ALA B C 1
ATOM 7695 O O . ALA B 1 193 ? 3.43 -2.576 8.336 1 91.5 193 ALA B O 1
ATOM 7696 N N . LEU B 1 194 ? 2.035 -0.918 7.867 1 89.31 194 LEU B N 1
ATOM 7697 C CA . LEU B 1 194 ? 1.031 -1.795 7.273 1 89.31 194 LEU B CA 1
ATOM 7698 C C . LEU B 1 194 ? 1.529 -2.377 5.957 1 89.31 194 LEU B C 1
ATOM 7700 O O . LEU B 1 194 ? 1.299 -3.553 5.668 1 89.31 194 LEU B O 1
ATOM 7704 N N . GLN B 1 195 ? 2.178 -1.517 5.184 1 81.5 195 GLN B N 1
ATOM 7705 C CA . GLN B 1 195 ? 2.74 -1.988 3.924 1 81.5 195 GLN B CA 1
ATOM 7706 C C . GLN B 1 195 ? 3.773 -3.086 4.16 1 81.5 195 GLN B C 1
ATOM 7708 O O . GLN B 1 195 ? 3.852 -4.051 3.395 1 81.5 195 GLN B O 1
ATOM 7713 N N . ALA B 1 196 ? 4.523 -2.957 5.195 1 80 196 ALA B N 1
ATOM 7714 C CA . ALA B 1 196 ? 5.586 -3.91 5.52 1 80 196 ALA B CA 1
ATOM 7715 C C . ALA B 1 196 ? 5.008 -5.289 5.828 1 80 196 ALA B C 1
ATOM 7717 O O . ALA B 1 196 ? 5.684 -6.305 5.656 1 80 196 ALA B O 1
ATOM 7718 N N . VAL B 1 197 ? 3.758 -5.336 6.285 1 80.88 197 VAL B N 1
ATOM 7719 C CA . VAL B 1 197 ? 3.145 -6.617 6.625 1 80.88 197 VAL B CA 1
ATOM 7720 C C . VAL B 1 197 ? 2.09 -6.973 5.578 1 80.88 197 VAL B C 1
ATOM 7722 O O . VAL B 1 197 ? 1.229 -7.824 5.82 1 80.88 197 VAL B O 1
ATOM 7725 N N . ASP B 1 198 ? 2.014 -6.27 4.5 1 74.75 198 ASP B N 1
ATOM 7726 C CA . ASP B 1 198 ? 1.153 -6.539 3.35 1 74.75 198 ASP B CA 1
ATOM 7727 C C . ASP B 1 198 ? -0.316 -6.316 3.699 1 74.75 198 ASP B C 1
ATOM 7729 O O . ASP B 1 198 ? -1.161 -7.172 3.434 1 74.75 198 ASP B O 1
ATOM 7733 N N . VAL B 1 199 ? -0.526 -5.328 4.422 1 84.25 199 VAL B N 1
ATOM 7734 C CA . VAL B 1 199 ? -1.886 -4.91 4.742 1 84.25 199 VAL B CA 1
ATOM 7735 C C . VAL B 1 199 ? -2.217 -3.615 4.008 1 84.25 199 VAL B C 1
ATOM 7737 O O . VAL B 1 199 ? -1.398 -2.693 3.961 1 84.25 199 VAL B O 1
ATOM 7740 N N . GLU B 1 200 ? -3.383 -3.578 3.406 1 83.12 200 GLU B N 1
ATOM 7741 C CA . GLU B 1 200 ? -3.809 -2.398 2.66 1 83.12 200 GLU B CA 1
ATOM 7742 C C . GLU B 1 200 ? -4.801 -1.565 3.465 1 83.12 200 GLU B C 1
ATOM 7744 O O . GLU B 1 200 ? -5.605 -2.109 4.227 1 83.12 200 GLU B O 1
ATOM 7749 N N . ILE B 1 201 ? -4.703 -0.324 3.311 1 88.06 201 ILE B N 1
ATOM 7750 C CA . ILE B 1 201 ? -5.68 0.566 3.93 1 88.06 201 ILE B CA 1
ATOM 7751 C C . ILE B 1 201 ? -6.898 0.706 3.023 1 88.06 201 ILE B C 1
ATOM 7753 O O . ILE B 1 201 ? -6.789 1.194 1.896 1 88.06 201 ILE B O 1
ATOM 7757 N N . SER B 1 202 ? -8.023 0.219 3.512 1 86.62 202 SER B N 1
ATOM 7758 C CA . SER B 1 202 ? -9.25 0.302 2.73 1 86.62 202 SER B CA 1
ATOM 7759 C C . SER B 1 202 ? -9.797 1.727 2.707 1 86.62 202 SER B C 1
ATOM 7761 O O . SER B 1 202 ? -10.18 2.232 1.651 1 86.62 202 SER B O 1
ATOM 7763 N N . ASN B 1 203 ? -9.891 2.279 3.865 1 89.44 203 ASN B N 1
ATOM 7764 C CA . ASN B 1 203 ? -10.359 3.654 4.008 1 89.44 203 ASN B CA 1
ATOM 7765 C C . ASN B 1 203 ? -9.516 4.43 5.016 1 89.44 203 ASN B C 1
ATOM 7767 O O . ASN B 1 203 ? -9.109 3.883 6.043 1 89.44 203 ASN B O 1
ATOM 7771 N N . LEU B 1 204 ? -9.141 5.504 4.598 1 89 204 LEU B N 1
ATOM 7772 C CA . LEU B 1 204 ? -8.5 6.469 5.484 1 89 204 LEU B CA 1
ATOM 7773 C C . LEU B 1 204 ? -9.422 7.656 5.75 1 89 204 LEU B C 1
ATOM 7775 O O . LEU B 1 204 ? -9.672 8.469 4.855 1 89 204 LEU B O 1
ATOM 7779 N N . ARG B 1 205 ? -9.93 7.742 6.977 1 89.75 205 ARG B N 1
ATOM 7780 C CA . ARG B 1 205 ? -10.961 8.734 7.273 1 89.75 205 ARG B CA 1
ATOM 7781 C C . ARG B 1 205 ? -10.492 9.703 8.359 1 89.75 205 ARG B C 1
ATOM 7783 O O . ARG B 1 205 ? -10.547 9.383 9.547 1 89.75 205 ARG B O 1
ATOM 7790 N N . PRO B 1 206 ? -10.078 10.914 7.965 1 88.81 206 PRO B N 1
ATOM 7791 C CA . PRO B 1 206 ? -9.797 11.945 8.969 1 88.81 206 PRO B CA 1
ATOM 7792 C C . PRO B 1 206 ? -11.07 12.562 9.547 1 88.81 206 PRO B C 1
ATOM 7794 O O . PRO B 1 206 ? -11.953 12.977 8.789 1 88.81 206 PRO B O 1
ATOM 7797 N N . LEU B 1 207 ? -11.219 12.547 10.844 1 91.62 207 LEU B N 1
ATOM 7798 C CA . LEU B 1 207 ? -12.359 13.156 11.523 1 91.62 207 LEU B CA 1
ATOM 7799 C C . LEU B 1 207 ? -11.953 14.461 12.203 1 91.62 207 LEU B C 1
ATOM 7801 O O . LEU B 1 207 ? -10.891 14.539 12.82 1 91.62 207 LEU B O 1
ATOM 7805 N N . PRO B 1 208 ? -12.805 15.43 11.984 1 89.69 208 PRO B N 1
ATOM 7806 C CA . PRO B 1 208 ? -12.508 16.672 12.727 1 89.69 208 PRO B CA 1
ATOM 7807 C C . PRO B 1 208 ? -12.727 16.516 14.227 1 89.69 208 PRO B C 1
ATOM 7809 O O . PRO B 1 208 ? -13.586 15.75 14.664 1 89.69 208 PRO B O 1
ATOM 7812 N N . SER B 1 209 ? -12.016 17.266 14.969 1 88.19 209 SER B N 1
ATOM 7813 C CA . SER B 1 209 ? -12.086 17.188 16.422 1 88.19 209 SER B CA 1
ATOM 7814 C C . SER B 1 209 ? -13.484 17.531 16.922 1 88.19 209 SER B C 1
ATOM 7816 O O . SER B 1 209 ? -13.914 17.062 17.984 1 88.19 209 SER B O 1
ATOM 7818 N N . PHE B 1 210 ? -14.219 18.297 16.156 1 86.44 210 PHE B N 1
ATOM 7819 C CA . PHE B 1 210 ? -15.539 18.75 16.594 1 86.44 210 PHE B CA 1
ATOM 7820 C C . PHE B 1 210 ? -16.641 17.875 15.992 1 86.44 210 PHE B C 1
ATOM 7822 O O . PHE B 1 210 ? -17.812 18.219 16.094 1 86.44 210 PHE B O 1
ATOM 7829 N N . ALA B 1 211 ? -16.25 16.781 15.438 1 90.94 211 ALA B N 1
ATOM 7830 C CA . ALA B 1 211 ? -17.25 15.93 14.781 1 90.94 211 ALA B CA 1
ATOM 7831 C C . ALA B 1 211 ? -18.422 15.656 15.703 1 90.94 211 ALA B C 1
ATOM 7833 O O . ALA B 1 211 ? -18.25 15.141 16.812 1 90.94 211 ALA B O 1
ATOM 7834 N N . ASP B 1 212 ? -19.578 16 15.227 1 90.12 212 ASP B N 1
ATOM 7835 C CA . ASP B 1 212 ? -20.781 15.789 16.031 1 90.12 212 ASP B CA 1
ATOM 7836 C C . ASP B 1 212 ? -21.453 14.469 15.664 1 90.12 212 ASP B C 1
ATOM 7838 O O . ASP B 1 212 ? -20.922 13.695 14.867 1 90.12 212 ASP B O 1
ATOM 7842 N N . SER B 1 213 ? -22.562 14.219 16.297 1 92.12 213 SER B N 1
ATOM 7843 C CA . SER B 1 213 ? -23.266 12.945 16.141 1 92.12 213 SER B CA 1
ATOM 7844 C C . SER B 1 213 ? -23.75 12.758 14.703 1 92.12 213 SER B C 1
ATOM 7846 O O . SER B 1 213 ? -23.734 11.648 14.172 1 92.12 213 SER B O 1
ATOM 7848 N N . SER B 1 214 ? -24.188 13.852 14.086 1 90.38 214 SER B N 1
ATOM 7849 C CA . SER B 1 214 ? -24.688 13.75 12.719 1 90.38 214 SER B CA 1
ATOM 7850 C C . SER B 1 214 ? -23.562 13.414 11.742 1 90.38 214 SER B C 1
ATOM 7852 O O . SER B 1 214 ? -23.75 12.594 10.844 1 90.38 214 SER B O 1
ATOM 7854 N N . PHE B 1 215 ? -22.531 14.109 11.977 1 90.81 215 PHE B N 1
ATOM 7855 C CA . PHE B 1 215 ? -21.375 13.852 11.125 1 90.81 215 PHE B CA 1
ATOM 7856 C C . PHE B 1 215 ? -20.906 12.414 11.281 1 90.81 215 PHE B C 1
ATOM 7858 O O . PHE B 1 215 ? -20.625 11.742 10.289 1 90.81 215 PHE B O 1
ATOM 7865 N N . LEU B 1 216 ? -20.766 12.008 12.453 1 95.5 216 LEU B N 1
ATOM 7866 C CA . LEU B 1 216 ? -20.266 10.672 12.742 1 95.5 216 LEU B CA 1
ATOM 7867 C C . LEU B 1 216 ? -21.219 9.602 12.227 1 95.5 216 LEU B C 1
ATOM 7869 O O . LEU B 1 216 ? -20.797 8.531 11.797 1 95.5 216 LEU B O 1
ATOM 7873 N N . HIS B 1 217 ? -22.5 9.898 12.367 1 95.56 217 HIS B N 1
ATOM 7874 C CA . HIS B 1 217 ? -23.484 8.969 11.844 1 95.56 217 HIS B CA 1
ATOM 7875 C C . HIS B 1 217 ? -23.281 8.703 10.359 1 95.56 217 HIS B C 1
ATOM 7877 O O . HIS B 1 217 ? -23.281 7.551 9.922 1 95.56 217 HIS B O 1
ATOM 7883 N N . LYS B 1 218 ? -23.078 9.75 9.648 1 92.62 218 LYS B N 1
ATOM 7884 C CA . LYS B 1 218 ? -22.891 9.633 8.211 1 92.62 218 LYS B CA 1
ATOM 7885 C C . LYS B 1 218 ? -21.594 8.891 7.879 1 92.62 218 LYS B C 1
ATOM 7887 O O . LYS B 1 218 ? -21.578 8.008 7.02 1 92.62 218 LYS B O 1
ATOM 7892 N N . GLU B 1 219 ? -20.531 9.242 8.539 1 93.56 219 GLU B N 1
ATOM 7893 C CA . GLU B 1 219 ? -19.234 8.656 8.258 1 93.56 219 GLU B CA 1
ATOM 7894 C C . GLU B 1 219 ? -19.219 7.164 8.594 1 93.56 219 GLU B C 1
ATOM 7896 O O . GLU B 1 219 ? -18.703 6.355 7.816 1 93.56 219 GLU B O 1
ATOM 7901 N N . LEU B 1 220 ? -19.75 6.77 9.727 1 96.06 220 LEU B N 1
ATOM 7902 C CA . LEU B 1 220 ? -19.734 5.371 10.148 1 96.06 220 LEU B CA 1
ATOM 7903 C C . LEU B 1 220 ? -20.703 4.539 9.312 1 96.06 220 LEU B C 1
ATOM 7905 O O . LEU B 1 220 ? -20.453 3.359 9.062 1 96.06 220 LEU B O 1
ATOM 7909 N N . GLU B 1 221 ? -21.75 5.16 8.867 1 94.19 221 GLU B N 1
ATOM 7910 C CA . GLU B 1 221 ? -22.672 4.457 7.969 1 94.19 221 GLU B CA 1
ATOM 7911 C C . GLU B 1 221 ? -22 4.117 6.645 1 94.19 221 GLU B C 1
ATOM 7913 O O . GLU B 1 221 ? -22.203 3.035 6.094 1 94.19 221 GLU B O 1
ATOM 7918 N N . ASN B 1 222 ? -21.266 5.082 6.184 1 92.44 222 ASN B N 1
ATOM 7919 C CA . ASN B 1 222 ? -20.531 4.84 4.945 1 92.44 222 ASN B CA 1
ATOM 7920 C C . ASN B 1 222 ? -19.516 3.705 5.102 1 92.44 222 ASN B C 1
ATOM 7922 O O . ASN B 1 222 ? -19.344 2.898 4.188 1 92.44 222 ASN B O 1
ATOM 7926 N N . LEU B 1 223 ? -18.859 3.664 6.195 1 93.62 223 LEU B N 1
ATOM 7927 C CA . LEU B 1 223 ? -17.891 2.615 6.453 1 93.62 223 LEU B CA 1
ATOM 7928 C C . LEU B 1 223 ? -18.562 1.264 6.633 1 93.62 223 LEU B C 1
ATOM 7930 O O . LEU B 1 223 ? -18.016 0.229 6.254 1 93.62 223 LEU B O 1
ATOM 7934 N N . LYS B 1 224 ? -19.734 1.285 7.227 1 91.81 224 LYS B N 1
ATOM 7935 C CA . LYS B 1 224 ? -20.5 0.062 7.469 1 91.81 224 LYS B CA 1
ATOM 7936 C C . LYS B 1 224 ? -20.938 -0.584 6.156 1 91.81 224 LYS B C 1
ATOM 7938 O O . LYS B 1 224 ? -21.062 -1.808 6.074 1 91.81 224 LYS B O 1
ATOM 7943 N N . LYS B 1 225 ? -21.094 0.235 5.18 1 89 225 LYS B N 1
ATOM 7944 C CA . LYS B 1 225 ? -21.547 -0.266 3.883 1 89 225 LYS B CA 1
ATOM 7945 C C . LYS B 1 225 ? -20.406 -0.983 3.154 1 89 225 LYS B C 1
ATOM 7947 O O . LYS B 1 225 ? -20.656 -1.797 2.262 1 89 225 LYS B O 1
ATOM 7952 N N . GLU B 1 226 ? -19.25 -0.756 3.594 1 86.94 226 GLU B N 1
ATOM 7953 C CA . GLU B 1 226 ? -18.094 -1.395 2.967 1 86.94 226 GLU B CA 1
ATOM 7954 C C . GLU B 1 226 ? -17.828 -2.768 3.574 1 86.94 226 GLU B C 1
ATOM 7956 O O . GLU B 1 226 ? -18.422 -3.129 4.594 1 86.94 226 GLU B O 1
ATOM 7961 N N . GLN B 1 227 ? -16.969 -3.529 3.045 1 84.5 227 GLN B N 1
ATOM 7962 C CA . GLN B 1 227 ? -16.766 -4.918 3.443 1 84.5 227 GLN B CA 1
ATOM 7963 C C . GLN B 1 227 ? -15.812 -5.012 4.637 1 84.5 227 GLN B C 1
ATOM 7965 O O . GLN B 1 227 ? -15.945 -5.91 5.469 1 84.5 227 GLN B O 1
ATOM 7970 N N . CYS B 1 228 ? -14.867 -4.086 4.727 1 89.44 228 CYS B N 1
ATOM 7971 C CA . CYS B 1 228 ? -13.828 -4.203 5.742 1 89.44 228 CYS B CA 1
ATOM 7972 C C . CYS B 1 228 ? -14.391 -3.916 7.129 1 89.44 228 CYS B C 1
ATOM 7974 O O . CYS B 1 228 ? -15.07 -2.912 7.332 1 89.44 228 CYS B O 1
ATOM 7976 N N . ARG B 1 229 ? -14.133 -4.812 8.117 1 93.56 229 ARG B N 1
ATOM 7977 C CA . ARG B 1 229 ? -14.648 -4.668 9.469 1 93.56 229 ARG B CA 1
ATOM 7978 C C . ARG B 1 229 ? -13.508 -4.539 10.477 1 93.56 229 ARG B C 1
ATOM 7980 O O . ARG B 1 229 ? -13.719 -4.715 11.68 1 93.56 229 ARG B O 1
ATOM 7987 N N . VAL B 1 230 ? -12.328 -4.348 10.055 1 94.94 230 VAL B N 1
ATOM 7988 C CA . VAL B 1 230 ? -11.18 -4.09 10.914 1 94.94 230 VAL B CA 1
ATOM 7989 C C . VAL B 1 230 ? -10.906 -2.59 10.984 1 94.94 230 VAL B C 1
ATOM 7991 O O . VAL B 1 230 ? -10.664 -1.947 9.961 1 94.94 230 VAL B O 1
ATOM 7994 N N . PHE B 1 231 ? -10.93 -2.027 12.164 1 97.81 231 PHE B N 1
ATOM 7995 C CA . PHE B 1 231 ? -10.805 -0.584 12.344 1 97.81 231 PHE B CA 1
ATOM 7996 C C . PHE B 1 231 ? -9.633 -0.245 13.25 1 97.81 231 PHE B C 1
ATOM 7998 O O . PHE B 1 231 ? -9.469 -0.845 14.312 1 97.81 231 PHE B O 1
ATOM 8005 N N . VAL B 1 232 ? -8.781 0.616 12.82 1 97.62 232 VAL B N 1
ATOM 8006 C CA . VAL B 1 232 ? -7.734 1.221 13.633 1 97.62 232 VAL B CA 1
ATOM 8007 C C . VAL B 1 232 ? -8.117 2.658 13.984 1 97.62 232 VAL B C 1
ATOM 8009 O O . VAL B 1 232 ? -8.383 3.469 13.094 1 97.62 232 VAL B O 1
ATOM 8012 N N . VAL B 1 233 ? -8.148 2.986 15.219 1 97.38 233 VAL B N 1
ATOM 8013 C CA . VAL B 1 233 ? -8.617 4.297 15.656 1 97.38 233 VAL B CA 1
ATOM 8014 C C . VAL B 1 233 ? -7.477 5.043 16.359 1 97.38 233 VAL B C 1
ATOM 8016 O O . VAL B 1 233 ? -6.898 4.543 17.312 1 97.38 233 VAL B O 1
ATOM 8019 N N . HIS B 1 234 ? -7.125 6.188 15.836 1 95.44 234 HIS B N 1
ATOM 8020 C CA . HIS B 1 234 ? -6.105 7.078 16.375 1 95.44 234 HIS B CA 1
ATOM 8021 C C . HIS B 1 234 ? -6.668 8.477 16.609 1 95.44 234 HIS B C 1
ATOM 8023 O O . HIS B 1 234 ? -6.438 9.383 15.805 1 95.44 234 HIS B O 1
ATOM 8029 N N . THR B 1 235 ? -7.398 8.664 17.734 1 94.81 235 THR B N 1
ATOM 8030 C CA . THR B 1 235 ? -8.078 9.914 18.047 1 94.81 235 THR B CA 1
ATOM 8031 C C . THR B 1 235 ? -7.852 10.305 19.5 1 94.81 235 THR B C 1
ATOM 8033 O O . THR B 1 235 ? -7.297 9.523 20.281 1 94.81 235 THR B O 1
ATOM 8036 N N . SER B 1 236 ? -8.234 11.508 19.797 1 91.88 236 SER B N 1
ATOM 8037 C CA . SER B 1 236 ? -8.281 11.914 21.188 1 91.88 236 SER B CA 1
ATOM 8038 C C . SER B 1 236 ? -9.359 11.148 21.953 1 91.88 236 SER B C 1
ATOM 8040 O O . SER B 1 236 ? -10.242 10.539 21.344 1 91.88 236 SER B O 1
ATOM 8042 N N . LEU B 1 237 ? -9.258 11.133 23.234 1 92.69 237 LEU B N 1
ATOM 8043 C CA . LEU B 1 237 ? -10.219 10.398 24.062 1 92.69 237 LEU B CA 1
ATOM 8044 C C . LEU B 1 237 ? -11.625 10.977 23.891 1 92.69 237 LEU B C 1
ATOM 8046 O O . LEU B 1 237 ? -12.602 10.234 23.875 1 92.69 237 LEU B O 1
ATOM 8050 N N . GLU B 1 238 ? -11.688 12.273 23.781 1 91.12 238 GLU B N 1
ATOM 8051 C CA . GLU B 1 238 ? -12.984 12.922 23.641 1 91.12 238 GLU B CA 1
ATOM 8052 C C . GLU B 1 238 ? -13.672 12.508 22.344 1 91.12 238 GLU B C 1
ATOM 8054 O O . GLU B 1 238 ? -14.875 12.234 22.328 1 91.12 238 GLU B O 1
ATOM 8059 N N . LEU B 1 239 ? -12.914 12.547 21.297 1 94.31 239 LEU B N 1
ATOM 8060 C CA . LEU B 1 239 ? -13.477 12.133 20.016 1 94.31 239 LEU B CA 1
ATOM 8061 C C . LEU B 1 239 ? -13.781 10.641 20.016 1 94.31 239 LEU B C 1
ATOM 8063 O O . LEU B 1 239 ? -14.766 10.203 19.422 1 94.31 239 LEU B O 1
ATOM 8067 N N . ALA B 1 240 ? -12.961 9.852 20.672 1 95.88 240 ALA B N 1
ATOM 8068 C CA . ALA B 1 240 ? -13.172 8.406 20.766 1 95.88 240 ALA B CA 1
ATOM 8069 C C . ALA B 1 240 ? -14.492 8.078 21.453 1 95.88 240 ALA B C 1
ATOM 8071 O O . ALA B 1 240 ? -15.188 7.137 21.078 1 95.88 240 ALA B O 1
ATOM 8072 N N . ARG B 1 241 ? -14.781 8.828 22.453 1 95.19 241 ARG B N 1
ATOM 8073 C CA . ARG B 1 241 ? -16.031 8.633 23.172 1 95.19 241 ARG B CA 1
ATOM 8074 C C . ARG B 1 241 ? -17.234 8.75 22.234 1 95.19 241 ARG B C 1
ATOM 8076 O O . ARG B 1 241 ? -18.141 7.914 22.266 1 95.19 241 ARG B O 1
ATOM 8083 N N . ARG B 1 242 ? -17.172 9.719 21.406 1 96.38 242 ARG B N 1
ATOM 8084 C CA . ARG B 1 242 ? -18.266 9.938 20.469 1 96.38 242 ARG B CA 1
ATOM 8085 C C . ARG B 1 242 ? -18.266 8.883 19.359 1 96.38 242 ARG B C 1
ATOM 8087 O O . ARG B 1 242 ? -19.328 8.422 18.938 1 96.38 242 ARG B O 1
ATOM 8094 N N . VAL B 1 243 ? -17.109 8.531 18.938 1 97.5 243 VAL B N 1
ATOM 8095 C CA . VAL B 1 243 ? -16.984 7.551 17.875 1 97.5 243 VAL B CA 1
ATOM 8096 C C . VAL B 1 243 ? -17.516 6.199 18.328 1 97.5 243 VAL B C 1
ATOM 8098 O O . VAL B 1 243 ? -18.344 5.586 17.656 1 97.5 243 VAL B O 1
ATOM 8101 N N . PHE B 1 244 ? -17.094 5.703 19.469 1 97.38 244 PHE B N 1
ATOM 8102 C CA . PHE B 1 244 ? -17.5 4.391 19.953 1 97.38 244 PHE B CA 1
ATOM 8103 C C . PHE B 1 244 ? -18.953 4.406 20.422 1 97.38 244 PHE B C 1
ATOM 8105 O O . PHE B 1 244 ? -19.656 3.396 20.312 1 97.38 244 PHE B O 1
ATOM 8112 N N . GLY B 1 245 ? -19.344 5.562 20.953 1 96.44 245 GLY B N 1
ATOM 8113 C CA . GLY B 1 245 ? -20.766 5.688 21.25 1 96.44 245 GLY B CA 1
ATOM 8114 C C . GLY B 1 245 ? -21.641 5.5 20.031 1 96.44 245 GLY B C 1
ATOM 8115 O O . GLY B 1 245 ? -22.625 4.762 20.062 1 96.44 245 GLY B O 1
ATOM 8116 N N . MET B 1 246 ? -21.266 6.184 18.969 1 97.12 246 MET B N 1
ATOM 8117 C CA . MET B 1 246 ? -22 6.078 17.719 1 97.12 246 MET B CA 1
ATOM 8118 C C . MET B 1 246 ? -21.859 4.68 17.125 1 97.12 246 MET B C 1
ATOM 8120 O O . MET B 1 246 ? -22.812 4.152 16.547 1 97.12 246 MET B O 1
ATOM 8124 N N . ALA B 1 247 ? -20.688 4.086 17.219 1 97.31 247 ALA B N 1
ATOM 8125 C CA . ALA B 1 247 ? -20.469 2.73 16.719 1 97.31 247 ALA B CA 1
ATOM 8126 C C . ALA B 1 247 ? -21.391 1.729 17.422 1 97.31 247 ALA B C 1
ATOM 8128 O O . ALA B 1 247 ? -21.922 0.814 16.781 1 97.31 247 ALA B O 1
ATOM 8129 N N . LYS B 1 248 ? -21.5 1.859 18.703 1 95.69 248 LYS B N 1
ATOM 8130 C CA . LYS B 1 248 ? -22.406 0.992 19.469 1 95.69 248 LYS B CA 1
ATOM 8131 C C . LYS B 1 248 ? -23.844 1.165 19.016 1 95.69 248 LYS B C 1
ATOM 8133 O O . LYS B 1 248 ? -24.578 0.182 18.828 1 95.69 248 LYS B O 1
ATOM 8138 N N . GLU B 1 249 ? -24.219 2.391 18.828 1 95.38 249 GLU B N 1
ATOM 8139 C CA . GLU B 1 249 ? -25.562 2.695 18.375 1 95.38 249 GLU B CA 1
ATOM 8140 C C . GLU B 1 249 ? -25.844 2.076 17.016 1 95.38 249 GLU B C 1
ATOM 8142 O O . GLU B 1 249 ? -26.953 1.599 16.75 1 95.38 249 GLU B O 1
ATOM 8147 N N . LYS B 1 250 ? -24.859 2.027 16.188 1 95.62 250 LYS B N 1
ATOM 8148 C CA . LYS B 1 250 ? -25.016 1.516 14.836 1 95.62 250 LYS B CA 1
ATOM 8149 C C . LYS B 1 250 ? -24.734 0.017 14.773 1 95.62 250 LYS B C 1
ATOM 8151 O O . LYS B 1 250 ? -24.656 -0.561 13.688 1 95.62 250 LYS B O 1
ATOM 8156 N N . LYS B 1 251 ? -24.453 -0.645 15.898 1 94.06 251 LYS B N 1
ATOM 8157 C CA . LYS B 1 251 ? -24.234 -2.08 16.031 1 94.06 251 LYS B CA 1
ATOM 8158 C C . LYS B 1 251 ? -22.922 -2.492 15.359 1 94.06 251 LYS B C 1
ATOM 8160 O O . LYS B 1 251 ? -22.859 -3.553 14.734 1 94.06 251 LYS B O 1
ATOM 8165 N N . MET B 1 252 ? -22.016 -1.594 15.414 1 95.5 252 MET B N 1
ATOM 8166 C CA . MET B 1 252 ? -20.703 -1.89 14.867 1 95.5 252 MET B CA 1
ATOM 8167 C C . MET B 1 252 ? -19.797 -2.484 15.938 1 95.5 252 MET B C 1
ATOM 8169 O O . MET B 1 252 ? -18.594 -2.641 15.719 1 95.5 252 MET B O 1
ATOM 8173 N N . MET B 1 253 ? -20.375 -2.676 17.109 1 95.06 253 MET B N 1
ATOM 8174 C CA . MET B 1 253 ? -19.625 -3.314 18.188 1 95.06 253 MET B CA 1
ATOM 8175 C C . MET B 1 253 ? -20.125 -4.738 18.422 1 95.06 253 MET B C 1
ATOM 8177 O O . MET B 1 253 ? -20.172 -5.207 19.562 1 95.06 253 MET B O 1
ATOM 8181 N N . GLU B 1 254 ? -20.453 -5.336 17.391 1 91.19 254 GLU B N 1
ATOM 8182 C CA . GLU B 1 254 ? -20.969 -6.699 17.438 1 91.19 254 GLU B CA 1
ATOM 8183 C C . GLU B 1 254 ? -19.984 -7.688 16.812 1 91.19 254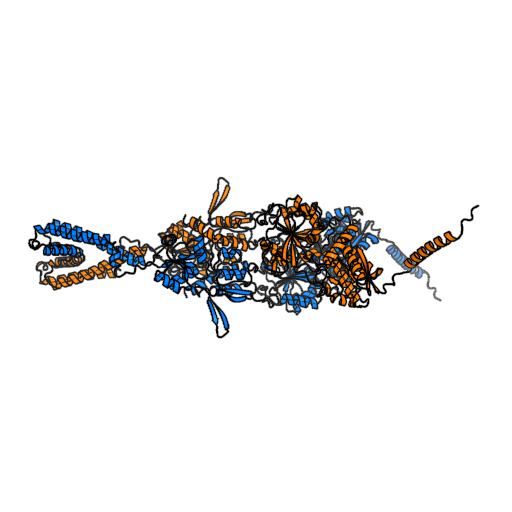 GLU B C 1
ATOM 8185 O O . GLU B 1 254 ? -18.828 -7.344 16.562 1 91.19 254 GLU B O 1
ATOM 8190 N N . LYS B 1 255 ? -20.484 -8.844 16.594 1 87.31 255 LYS B N 1
ATOM 8191 C CA . LYS B 1 255 ? -19.641 -9.938 16.109 1 87.31 255 LYS B CA 1
ATOM 8192 C C . LYS B 1 255 ? -19.016 -9.586 14.758 1 87.31 255 LYS B C 1
ATOM 8194 O O . LYS B 1 255 ? -19.641 -8.938 13.922 1 87.31 255 LYS B O 1
ATOM 8199 N N . GLU B 1 256 ? -17.734 -9.898 14.516 1 86.88 256 GLU B N 1
ATOM 8200 C CA . GLU B 1 256 ? -16.984 -9.812 13.266 1 86.88 256 GLU B CA 1
ATOM 8201 C C . GLU B 1 256 ? -16.297 -8.453 13.133 1 86.88 256 GLU B C 1
ATOM 8203 O O . GLU B 1 256 ? -15.516 -8.242 12.203 1 86.88 256 GLU B O 1
ATOM 8208 N N . TYR B 1 257 ? -16.672 -7.559 14.031 1 93.25 257 TYR B N 1
ATOM 8209 C CA . TYR B 1 257 ? -15.977 -6.273 14.023 1 93.25 257 TYR B CA 1
ATOM 8210 C C . TYR B 1 257 ? -14.703 -6.336 14.859 1 93.25 257 TYR B C 1
ATOM 8212 O O . TYR B 1 257 ? -14.664 -6.992 15.898 1 93.25 257 TYR B O 1
ATOM 8220 N N . VAL B 1 258 ? -13.711 -5.75 14.414 1 95.38 258 VAL B N 1
ATOM 8221 C CA . VAL B 1 258 ? -12.438 -5.641 15.117 1 95.38 258 VAL B CA 1
ATOM 8222 C C . VAL B 1 258 ? -12.07 -4.168 15.289 1 95.38 258 VAL B C 1
ATOM 8224 O O . VAL B 1 258 ? -12.039 -3.41 14.312 1 95.38 258 VAL B O 1
ATOM 8227 N N . TRP B 1 259 ? -11.867 -3.744 16.484 1 97.5 259 TRP B N 1
ATOM 8228 C CA . TRP B 1 259 ? -11.445 -2.381 16.781 1 97.5 259 TRP B CA 1
ATOM 8229 C C . TRP B 1 259 ? -10.102 -2.373 17.516 1 97.5 259 TRP B C 1
ATOM 8231 O O . TRP B 1 259 ? -9.953 -2.986 18.562 1 97.5 259 TRP B O 1
ATOM 8241 N N . ILE B 1 260 ? -9.125 -1.735 16.953 1 97.88 260 ILE B N 1
ATOM 8242 C CA . ILE B 1 260 ? -7.789 -1.586 17.516 1 97.88 260 ILE B CA 1
ATOM 8243 C C . ILE B 1 260 ? -7.492 -0.107 17.766 1 97.88 260 ILE B C 1
ATOM 8245 O O . ILE B 1 260 ? -7.641 0.718 16.859 1 97.88 260 ILE B O 1
ATOM 8249 N N . THR B 1 261 ? -7.086 0.272 18.891 1 97.31 261 THR B N 1
ATOM 8250 C CA . THR B 1 261 ? -6.812 1.669 19.219 1 97.31 261 THR B CA 1
ATOM 8251 C C . THR B 1 261 ? -5.332 1.876 19.516 1 97.31 261 THR B C 1
ATOM 8253 O O . THR B 1 261 ? -4.617 0.921 19.828 1 97.31 261 THR B O 1
ATOM 8256 N N . THR B 1 262 ? -4.914 3.07 19.375 1 95.69 262 THR B N 1
ATOM 8257 C CA . THR B 1 262 ? -3.541 3.453 19.688 1 95.69 262 THR B CA 1
ATOM 8258 C C . THR B 1 262 ? -3.438 4.02 21.094 1 95.69 262 THR B C 1
ATOM 8260 O O . THR B 1 262 ? -4.43 4.07 21.828 1 95.69 262 THR B O 1
ATOM 8263 N N . ASP B 1 263 ? -2.285 4.445 21.438 1 93.81 263 ASP B N 1
ATOM 8264 C CA . ASP B 1 263 ? -1.998 4.871 22.797 1 93.81 263 ASP B CA 1
ATOM 8265 C C . ASP B 1 263 ? -2.68 6.199 23.125 1 93.81 263 ASP B C 1
ATOM 8267 O O . ASP B 1 263 ? -2.85 6.555 24.281 1 93.81 263 ASP B O 1
ATOM 8271 N N . SER B 1 264 ? -3.1 6.922 22.078 1 91.69 264 SER B N 1
ATOM 8272 C CA . SER B 1 264 ? -3.781 8.195 22.312 1 91.69 264 SER B CA 1
ATOM 8273 C C . SER B 1 264 ? -5.07 7.996 23.109 1 91.69 264 SER B C 1
ATOM 8275 O O . SER B 1 264 ? -5.531 8.914 23.781 1 91.69 264 SER B O 1
ATOM 8277 N N . ILE B 1 265 ? -5.594 6.789 23.062 1 93.81 265 ILE B N 1
ATOM 8278 C CA . ILE B 1 265 ? -6.832 6.477 23.766 1 93.81 265 ILE B CA 1
ATOM 8279 C C . ILE B 1 265 ? -6.523 5.629 25 1 93.81 265 ILE B C 1
ATOM 8281 O O . ILE B 1 265 ? -6.926 5.977 26.109 1 93.81 265 ILE B O 1
ATOM 8285 N N . THR B 1 266 ? -5.734 4.664 24.766 1 93.81 266 THR B N 1
ATOM 8286 C CA . THR B 1 266 ? -5.582 3.646 25.797 1 93.81 266 THR B CA 1
ATOM 8287 C C . THR B 1 266 ? -4.633 4.125 26.891 1 93.81 266 THR B C 1
ATOM 8289 O O . THR B 1 266 ? -4.598 3.551 27.984 1 93.81 266 THR B O 1
ATOM 8292 N N . SER B 1 267 ? -3.854 5.082 26.641 1 91.56 267 SER B N 1
ATOM 8293 C CA . SER B 1 267 ? -3.041 5.652 27.719 1 91.56 267 SER B CA 1
ATOM 8294 C C . SER B 1 267 ? -3.906 6.367 28.75 1 91.56 267 SER B C 1
ATOM 8296 O O . SER B 1 267 ? -3.447 6.668 29.844 1 91.56 267 SER B O 1
ATOM 8298 N N . LEU B 1 268 ? -5.145 6.598 28.422 1 92.62 268 LEU B N 1
ATOM 8299 C CA . LEU B 1 268 ? -6.078 7.254 29.328 1 92.62 268 LEU B CA 1
ATOM 8300 C C . LEU B 1 268 ? -7.16 6.285 29.781 1 92.62 268 LEU B C 1
ATOM 8302 O O . LEU B 1 268 ? -8.227 6.703 30.25 1 92.62 268 LEU B O 1
ATOM 8306 N N . VAL B 1 269 ? -6.867 5.055 29.703 1 90.62 269 VAL B N 1
ATOM 8307 C CA . VAL B 1 269 ? -7.859 4.039 30.031 1 90.62 269 VAL B CA 1
ATOM 8308 C C . VAL B 1 269 ? -8.227 4.148 31.516 1 90.62 269 VAL B C 1
ATOM 8310 O O . VAL B 1 269 ? -9.367 3.883 31.891 1 90.62 269 VAL B O 1
ATOM 8313 N N . HIS B 1 270 ? -7.309 4.609 32.344 1 87.94 270 HIS B N 1
ATOM 8314 C CA . HIS B 1 270 ? -7.527 4.734 33.781 1 87.94 270 HIS B CA 1
ATOM 8315 C C . HIS B 1 270 ? -8.555 5.816 34.062 1 87.94 270 HIS B C 1
ATOM 8317 O O . HIS B 1 270 ? -9.141 5.832 35.156 1 87.94 270 HIS B O 1
ATOM 8323 N N . SER B 1 271 ? -8.766 6.707 33.156 1 90.88 271 SER B N 1
ATOM 8324 C CA . SER B 1 271 ? -9.648 7.844 33.375 1 90.88 271 SER B CA 1
ATOM 8325 C C . SER B 1 271 ? -11.016 7.625 32.75 1 90.88 271 SER B C 1
ATOM 8327 O O . SER B 1 271 ? -11.906 8.477 32.844 1 90.88 271 SER B O 1
ATOM 8329 N N . MET B 1 272 ? -11.227 6.535 32.156 1 91.81 272 MET B N 1
ATOM 8330 C CA . MET B 1 272 ? -12.461 6.305 31.438 1 91.81 272 MET B CA 1
ATOM 8331 C C . MET B 1 272 ? -13.617 6.02 32.375 1 91.81 272 MET B C 1
ATOM 8333 O O . MET B 1 272 ? -13.438 5.344 33.406 1 91.81 272 MET B O 1
ATOM 8337 N N . ASN B 1 273 ? -14.734 6.59 32 1 88.62 273 ASN B N 1
ATOM 8338 C CA . ASN B 1 273 ? -15.922 6.301 32.781 1 88.62 273 ASN B CA 1
ATOM 8339 C C . ASN B 1 273 ? -16.594 5 32.344 1 88.62 273 ASN B C 1
ATOM 8341 O O . ASN B 1 273 ? -16.172 4.395 31.359 1 88.62 273 ASN B O 1
ATOM 8345 N N . PHE B 1 274 ? -17.578 4.633 33.094 1 88.69 274 PHE B N 1
ATOM 8346 C CA . PHE B 1 274 ? -18.234 3.352 32.875 1 88.69 274 PHE B CA 1
ATOM 8347 C C . PHE B 1 274 ? -18.953 3.352 31.531 1 88.69 274 PHE B C 1
ATOM 8349 O O . PHE B 1 274 ? -18.984 2.338 30.828 1 88.69 274 PHE B O 1
ATOM 8356 N N . SER B 1 275 ? -19.516 4.426 31.219 1 89.88 275 SER B N 1
ATOM 8357 C CA . SER B 1 275 ? -20.281 4.516 29.984 1 89.88 275 SER B CA 1
ATOM 8358 C C . SER B 1 275 ? -19.375 4.312 28.766 1 89.88 275 SER B C 1
ATOM 8360 O O . SER B 1 275 ? -19.75 3.625 27.812 1 89.88 275 SER B O 1
ATOM 8362 N N . LEU B 1 276 ? -18.219 4.914 28.844 1 92.88 276 LEU B N 1
ATOM 8363 C CA . LEU B 1 276 ? -17.266 4.77 27.75 1 92.88 276 LEU B CA 1
ATOM 8364 C C . LEU B 1 276 ? -16.734 3.344 27.672 1 92.88 276 LEU B C 1
ATOM 8366 O O . LEU B 1 276 ? -16.641 2.771 26.578 1 92.88 276 LEU B O 1
ATOM 8370 N N . ILE B 1 277 ? -16.422 2.771 28.734 1 93.38 277 ILE B N 1
ATOM 8371 C CA . ILE B 1 277 ? -15.922 1.405 28.781 1 93.38 277 ILE B CA 1
ATOM 8372 C C . ILE B 1 277 ? -16.984 0.444 28.25 1 93.38 277 ILE B C 1
ATOM 8374 O O . ILE B 1 277 ? -16.656 -0.514 27.547 1 93.38 277 ILE B O 1
ATOM 8378 N N . SER B 1 278 ? -18.172 0.724 28.594 1 92.56 278 SER B N 1
ATOM 8379 C CA . SER B 1 278 ? -19.266 -0.118 28.109 1 92.56 278 SER B CA 1
ATOM 8380 C C . SER B 1 278 ? -19.375 -0.06 26.594 1 92.56 278 SER B C 1
ATOM 8382 O O . SER B 1 278 ? -19.719 -1.057 25.953 1 92.56 278 SER B O 1
ATOM 8384 N N . SER B 1 279 ? -19.094 1.061 26.062 1 94.94 279 SER B N 1
ATOM 8385 C CA . SER B 1 279 ? -19.188 1.222 24.609 1 94.94 279 SER B CA 1
ATOM 8386 C C . SER B 1 279 ? -17.984 0.625 23.906 1 94.94 279 SER B C 1
ATOM 8388 O O . SER B 1 279 ? -18.031 0.355 22.703 1 94.94 279 SER B O 1
ATOM 8390 N N . MET B 1 280 ? -16.938 0.367 24.641 1 95.94 280 MET B N 1
ATOM 8391 C CA . MET B 1 280 ? -15.68 -0.067 24.031 1 95.94 280 MET B CA 1
ATOM 8392 C C . MET B 1 280 ? -15.383 -1.524 24.375 1 95.94 280 MET B C 1
ATOM 8394 O O . MET B 1 280 ? -14.227 -1.957 24.328 1 95.94 280 MET B O 1
ATOM 8398 N N . GLN B 1 281 ? -16.422 -2.25 24.672 1 93.81 281 GLN B N 1
ATOM 8399 C CA . GLN B 1 281 ? -16.219 -3.652 25.016 1 93.81 281 GLN B CA 1
ATOM 8400 C C . GLN B 1 281 ? -15.625 -4.438 23.859 1 93.81 281 GLN B C 1
ATOM 8402 O O . GLN B 1 281 ? -16.172 -4.414 22.75 1 93.81 281 GLN B O 1
ATOM 8407 N N . GLY B 1 282 ? -14.492 -5.098 24.141 1 93.69 282 GLY B N 1
ATOM 8408 C CA . GLY B 1 282 ? -13.883 -5.957 23.141 1 93.69 282 GLY B CA 1
ATOM 8409 C C . GLY B 1 282 ? -12.789 -5.266 22.344 1 93.69 282 GLY B C 1
ATOM 8410 O O . GLY B 1 282 ? -12.109 -5.895 21.531 1 93.69 282 GLY B O 1
ATOM 8411 N N . VAL B 1 283 ? -12.562 -3.998 22.578 1 96.5 283 VAL B N 1
ATOM 8412 C CA . VAL B 1 283 ? -11.547 -3.227 21.859 1 96.5 283 VAL B CA 1
ATOM 8413 C C . VAL B 1 283 ? -10.156 -3.629 22.328 1 96.5 283 VAL B C 1
ATOM 8415 O O . VAL B 1 283 ? -9.938 -3.85 23.516 1 96.5 283 VAL B O 1
ATOM 8418 N N . VAL B 1 284 ? -9.258 -3.787 21.391 1 96.5 284 VAL B N 1
ATOM 8419 C CA . VAL B 1 284 ? -7.852 -4.047 21.703 1 96.5 284 VAL B CA 1
ATOM 8420 C C . VAL B 1 284 ? -7.047 -2.756 21.562 1 96.5 284 VAL B C 1
ATOM 8422 O O . VAL B 1 284 ? -7.266 -1.98 20.625 1 96.5 284 VAL B O 1
ATOM 8425 N N . GLY B 1 285 ? -6.191 -2.508 22.484 1 96.56 285 GLY B N 1
ATOM 8426 C CA . GLY B 1 285 ? -5.445 -1.261 22.438 1 96.56 285 GLY B CA 1
ATOM 8427 C C . GLY B 1 285 ? -3.973 -1.435 22.766 1 96.56 285 GLY B C 1
ATOM 8428 O O . GLY B 1 285 ? -3.59 -2.385 23.453 1 96.56 285 GLY B O 1
ATOM 8429 N N . VAL B 1 286 ? -3.193 -0.571 22.156 1 96.31 286 VAL B N 1
ATOM 8430 C CA . VAL B 1 286 ? -1.771 -0.464 22.469 1 96.31 286 VAL B CA 1
ATOM 8431 C C . VAL B 1 286 ? -1.539 0.669 23.469 1 96.31 286 VAL B C 1
ATOM 8433 O O . VAL B 1 286 ? -2.018 1.788 23.266 1 96.31 286 VAL B O 1
ATOM 8436 N N . ARG B 1 287 ? -0.907 0.396 24.484 1 94.5 287 ARG B N 1
ATOM 8437 C CA . ARG B 1 287 ? -0.705 1.357 25.562 1 94.5 287 ARG B CA 1
ATOM 8438 C C . ARG B 1 287 ? 0.778 1.53 25.859 1 94.5 287 ARG B C 1
ATOM 8440 O O . ARG B 1 287 ? 1.551 0.574 25.781 1 94.5 287 ARG B O 1
ATOM 8447 N N . ASN B 1 288 ? 1.075 2.768 26.109 1 88.75 288 ASN B N 1
ATOM 8448 C CA . ASN B 1 288 ? 2.434 3.02 26.578 1 88.75 288 ASN B CA 1
ATOM 8449 C C . ASN B 1 288 ? 2.664 2.434 27.969 1 88.75 288 ASN B C 1
ATOM 8451 O O . ASN B 1 288 ? 1.91 2.723 28.906 1 88.75 288 ASN B O 1
ATOM 8455 N N . SER B 1 289 ? 3.637 1.543 28.031 1 78.25 289 SER B N 1
ATOM 8456 C CA . SER B 1 289 ? 3.877 0.831 29.281 1 78.25 289 SER B CA 1
ATOM 8457 C C . SER B 1 289 ? 4.855 1.589 30.172 1 78.25 289 SER B C 1
ATOM 8459 O O . SER B 1 289 ? 5.805 2.203 29.672 1 78.25 289 SER B O 1
ATOM 8461 N N . PHE B 1 290 ? 4.457 1.837 31.391 1 80.12 290 PHE B N 1
ATOM 8462 C CA . PHE B 1 290 ? 5.402 2.301 32.406 1 80.12 290 PHE B CA 1
ATOM 8463 C C . PHE B 1 290 ? 5.352 1.411 33.625 1 80.12 290 PHE B C 1
ATOM 8465 O O . PHE B 1 290 ? 4.395 0.659 33.844 1 80.12 290 PHE B O 1
ATOM 8472 N N . LEU B 1 291 ? 6.418 1.4 34.312 1 75.94 291 LEU B N 1
ATOM 8473 C CA . LEU B 1 291 ? 6.52 0.525 35.469 1 75.94 291 LEU B CA 1
ATOM 8474 C C . LEU B 1 291 ? 5.688 1.062 36.625 1 75.94 291 LEU B C 1
ATOM 8476 O O . LEU B 1 291 ? 5.977 2.135 37.156 1 75.94 291 LEU B O 1
ATOM 8480 N N . GLU B 1 292 ? 4.711 0.35 36.875 1 78.88 292 GLU B N 1
ATOM 8481 C CA . GLU B 1 292 ? 3.814 0.762 37.969 1 78.88 292 GLU B CA 1
ATOM 8482 C C . GLU B 1 292 ? 4.207 0.117 39.281 1 78.88 292 GLU B C 1
ATOM 8484 O O . GLU B 1 292 ? 3.35 -0.166 40.125 1 78.88 292 GLU B O 1
ATOM 8489 N N . THR B 1 293 ? 5.473 -0.164 39.25 1 78.56 293 THR B N 1
ATOM 8490 C CA . THR B 1 293 ? 5.941 -0.793 40.5 1 78.56 293 THR B CA 1
ATOM 8491 C C . THR B 1 293 ? 7.191 -0.087 41.031 1 78.56 293 THR B C 1
ATOM 8493 O O . THR B 1 293 ? 7.797 0.72 40.312 1 78.56 293 THR B O 1
ATOM 8496 N N . GLY B 1 294 ? 7.391 -0.136 42.375 1 84.69 294 GLY B N 1
ATOM 8497 C CA . GLY B 1 294 ? 8.555 0.475 43 1 84.69 294 GLY B CA 1
ATOM 8498 C C . GLY B 1 294 ? 8.188 1.474 44.094 1 84.69 294 GLY B C 1
ATOM 8499 O O . GLY B 1 294 ? 7.078 2.01 44.094 1 84.69 294 GLY B O 1
ATOM 8500 N N . PRO B 1 295 ? 9.055 1.712 44.875 1 90.25 295 PRO B N 1
ATOM 8501 C CA . PRO B 1 295 ? 8.766 2.594 46 1 90.25 295 PRO B CA 1
ATOM 8502 C C . PRO B 1 295 ? 8.539 4.043 45.594 1 90.25 295 PRO B C 1
ATOM 8504 O O . PRO B 1 295 ? 7.645 4.711 46.125 1 90.25 295 PRO B O 1
ATOM 8507 N N . HIS B 1 296 ? 9.273 4.496 44.656 1 91.06 296 HIS B N 1
ATOM 8508 C CA . HIS B 1 296 ? 9.148 5.875 44.219 1 91.06 296 HIS B CA 1
ATOM 8509 C C . HIS B 1 296 ? 7.805 6.105 43.531 1 91.06 296 HIS B C 1
ATOM 8511 O O . HIS B 1 296 ? 7.16 7.133 43.75 1 91.06 296 HIS B O 1
ATOM 8517 N N . PHE B 1 297 ? 7.422 5.195 42.75 1 93.5 297 PHE B N 1
ATOM 8518 C CA . PHE B 1 297 ? 6.141 5.316 42.062 1 93.5 297 PHE B CA 1
ATOM 8519 C C . PHE B 1 297 ? 4.984 5.227 43.031 1 93.5 297 PHE B C 1
ATOM 8521 O O . PHE B 1 297 ? 4.012 5.977 42.938 1 93.5 297 PHE B O 1
ATOM 8528 N N . ASN B 1 298 ? 5.141 4.285 44 1 93.56 298 ASN B N 1
ATOM 8529 C CA . ASN B 1 298 ? 4.07 4.105 44.969 1 93.56 298 ASN B CA 1
ATOM 8530 C C . ASN B 1 298 ? 3.859 5.363 45.812 1 93.56 298 ASN B C 1
ATOM 8532 O O . ASN B 1 298 ? 2.723 5.738 46.094 1 93.56 298 ASN B O 1
ATOM 8536 N N . ASN B 1 299 ? 4.984 5.941 46.156 1 94.62 299 ASN B N 1
ATOM 8537 C CA . ASN B 1 299 ? 4.898 7.191 46.906 1 94.62 299 ASN B CA 1
ATOM 8538 C C . ASN B 1 299 ? 4.242 8.297 46.062 1 94.62 299 ASN B C 1
ATOM 8540 O O . ASN B 1 299 ? 3.369 9.016 46.562 1 94.62 299 ASN B O 1
ATOM 8544 N N . PHE B 1 300 ? 4.66 8.43 44.906 1 95.56 300 PHE B N 1
ATOM 8545 C CA . PHE B 1 300 ? 4.102 9.438 44.031 1 95.56 300 PHE B CA 1
ATOM 8546 C C . PHE B 1 300 ? 2.617 9.188 43.781 1 95.56 300 PHE B C 1
ATOM 8548 O O . PHE B 1 300 ? 1.807 10.117 43.875 1 95.56 300 PHE B O 1
ATOM 8555 N N . SER B 1 301 ? 2.291 7.926 43.469 1 95.62 301 SER B N 1
ATOM 8556 C CA . SER B 1 301 ? 0.927 7.559 43.094 1 95.62 301 SER B CA 1
ATOM 8557 C C . SER B 1 301 ? -0.042 7.812 44.25 1 95.62 301 SER B C 1
ATOM 8559 O O . SER B 1 301 ? -1.148 8.312 44.031 1 95.62 301 SER B O 1
ATOM 8561 N N . THR B 1 302 ? 0.411 7.488 45.438 1 95.56 302 THR B N 1
ATOM 8562 C CA . THR B 1 302 ? -0.441 7.68 46.594 1 95.56 302 THR B CA 1
ATOM 8563 C C . THR B 1 302 ? -0.68 9.164 46.875 1 95.56 302 THR B C 1
ATOM 8565 O O . THR B 1 302 ? -1.812 9.578 47.125 1 95.56 302 THR B O 1
ATOM 8568 N N . ARG B 1 303 ? 0.338 9.953 46.781 1 97.12 303 ARG B N 1
ATOM 8569 C CA . ARG B 1 303 ? 0.217 11.391 47 1 97.12 303 ARG B CA 1
ATOM 8570 C C . ARG B 1 303 ? -0.602 12.039 45.875 1 97.12 303 ARG B C 1
ATOM 8572 O O . ARG B 1 303 ? -1.434 12.914 46.156 1 97.12 303 ARG B O 1
ATOM 8579 N N . PHE B 1 304 ? -0.322 11.602 44.719 1 97.38 304 PHE B N 1
ATOM 8580 C CA . PHE B 1 304 ? -1.051 12.133 43.562 1 97.38 304 PHE B CA 1
ATOM 8581 C C . PHE B 1 304 ? -2.545 11.867 43.719 1 97.38 304 PHE B C 1
ATOM 8583 O O . PHE B 1 304 ? -3.365 12.75 43.438 1 97.38 304 PHE B O 1
ATOM 8590 N N . TYR B 1 305 ? -2.824 10.602 44.094 1 95.75 305 TYR B N 1
ATOM 8591 C CA . TYR B 1 305 ? -4.215 10.203 44.281 1 95.75 305 TYR B CA 1
ATOM 8592 C C . TYR B 1 305 ? -4.945 11.156 45.219 1 95.75 305 TYR B C 1
ATOM 8594 O O . TYR B 1 305 ? -6.055 11.602 44.906 1 95.75 305 TYR B O 1
ATOM 8602 N N . GLY B 1 306 ? -4.348 11.531 46.219 1 95.94 306 GLY B N 1
ATOM 8603 C CA . GLY B 1 306 ? -4.945 12.414 47.219 1 95.94 306 GLY B CA 1
ATOM 8604 C C . GLY B 1 306 ? -5.074 13.844 46.719 1 95.94 306 GLY B C 1
ATOM 8605 O O . GLY B 1 306 ? -6.137 14.461 46.875 1 95.94 306 GLY B O 1
ATOM 8606 N N . ILE B 1 307 ? -4.059 14.391 46.188 1 97.5 307 ILE B N 1
ATOM 8607 C CA . ILE B 1 307 ? -4.023 15.789 45.75 1 97.5 307 ILE B CA 1
ATOM 8608 C C . ILE B 1 307 ? -4.98 15.992 44.562 1 97.5 307 ILE B C 1
ATOM 8610 O O . ILE B 1 307 ? -5.727 16.969 44.531 1 97.5 307 ILE B O 1
ATOM 8614 N N . PHE B 1 308 ? -4.93 15.07 43.656 1 96.94 308 PHE B N 1
ATOM 8615 C CA . PHE B 1 308 ? -5.793 15.156 42.469 1 96.94 308 PHE B CA 1
ATOM 8616 C C . PHE B 1 308 ? -7.262 15.055 42.875 1 96.94 308 PHE B C 1
ATOM 8618 O O . PHE B 1 308 ? -8.109 15.758 42.312 1 96.94 308 PHE B O 1
ATOM 8625 N N . GLY B 1 309 ? -7.547 14.18 43.812 1 95.38 309 GLY B N 1
ATOM 8626 C CA . GLY B 1 309 ? -8.906 14.031 44.281 1 95.38 309 GLY B CA 1
ATOM 8627 C C . GLY B 1 309 ? -9.43 15.281 44.969 1 95.38 309 GLY B C 1
ATOM 8628 O O . GLY B 1 309 ? -10.617 15.602 44.875 1 95.38 309 GLY B O 1
ATOM 8629 N N . ARG B 1 310 ? -8.594 15.961 45.625 1 95.69 310 ARG B N 1
ATOM 8630 C CA . ARG B 1 310 ? -8.984 17.188 46.312 1 95.69 310 ARG B CA 1
ATOM 8631 C C . ARG B 1 310 ? -9.156 18.344 45.344 1 95.69 310 ARG B C 1
ATOM 8633 O O . ARG B 1 310 ? -10.109 19.125 45.469 1 95.69 310 ARG B O 1
ATOM 8640 N N . LYS B 1 311 ? -8.289 18.438 44.406 1 95.25 311 LYS B N 1
ATOM 8641 C CA . LYS B 1 311 ? -8.305 19.547 43.438 1 95.25 311 LYS B CA 1
ATOM 8642 C C . LYS B 1 311 ? -9.414 19.391 42.406 1 95.25 311 LYS B C 1
ATOM 8644 O O . LYS B 1 311 ? -10 20.375 41.969 1 95.25 311 LYS B O 1
ATOM 8649 N N . TYR B 1 312 ? -9.562 18.141 42 1 95.12 312 TYR B N 1
ATOM 8650 C CA . TYR B 1 312 ? -10.57 17.859 41 1 95.12 312 TYR B CA 1
ATOM 8651 C C . TYR B 1 312 ? -11.523 16.766 41.469 1 95.12 312 TYR B C 1
ATOM 8653 O O . TYR B 1 312 ? -11.523 15.664 40.906 1 95.12 312 TYR B O 1
ATOM 8661 N N . PRO B 1 313 ? -12.445 17.062 42.281 1 92 313 PRO B N 1
ATOM 8662 C CA . PRO B 1 313 ? -13.352 16.047 42.812 1 92 313 PRO B CA 1
ATOM 8663 C C . PRO B 1 313 ? -14.352 15.531 41.781 1 92 313 PRO B C 1
ATOM 8665 O O . PRO B 1 313 ? -14.891 14.43 41.969 1 92 313 PRO B O 1
ATOM 8668 N N . GLU B 1 314 ? -14.531 16.281 40.75 1 89.44 314 GLU B N 1
ATOM 8669 C CA . GLU B 1 314 ? -15.5 15.875 39.719 1 89.44 314 GLU B CA 1
ATOM 8670 C C . GLU B 1 314 ? -14.977 14.703 38.906 1 89.44 314 GLU B C 1
ATOM 8672 O O . GLU B 1 314 ? -15.75 13.984 38.281 1 89.44 314 GLU B O 1
ATOM 8677 N N . GLU B 1 315 ? -13.656 14.516 39.031 1 89.44 315 GLU B N 1
ATOM 8678 C CA . GLU B 1 315 ? -13.062 13.406 38.281 1 89.44 315 GLU B CA 1
ATOM 8679 C C . GLU B 1 315 ? -13.234 12.094 39.031 1 89.44 315 GLU B C 1
ATOM 8681 O O . GLU B 1 315 ? -13.031 12.023 40.25 1 89.44 315 GLU B O 1
ATOM 8686 N N . LYS B 1 316 ? -13.781 11.055 38.5 1 80.25 316 LYS B N 1
ATOM 8687 C CA . LYS B 1 316 ? -14.125 9.805 39.156 1 80.25 316 LYS B CA 1
ATOM 8688 C C . LYS B 1 316 ? -12.875 8.969 39.438 1 80.25 316 LYS B C 1
ATOM 8690 O O . LYS B 1 316 ? -12.828 8.227 40.406 1 80.25 316 LYS B O 1
ATOM 8695 N N . HIS B 1 317 ? -11.906 8.945 38.594 1 89.06 317 HIS B N 1
ATOM 8696 C CA . HIS B 1 317 ? -10.672 8.172 38.75 1 89.06 317 HIS B CA 1
ATOM 8697 C C . HIS B 1 317 ? -9.484 9.086 39.031 1 89.06 317 HIS B C 1
ATOM 8699 O O . HIS B 1 317 ? -9.258 10.055 38.312 1 89.06 317 HIS B O 1
ATOM 8705 N N . HIS B 1 318 ? -8.727 8.703 40.125 1 93.06 318 HIS B N 1
ATOM 8706 C CA . HIS B 1 318 ? -7.719 9.664 40.562 1 93.06 318 HIS B CA 1
ATOM 8707 C C . HIS B 1 318 ? -6.312 9.094 40.406 1 93.06 318 HIS B C 1
ATOM 8709 O O . HIS B 1 318 ? -5.344 9.688 40.875 1 93.06 318 HIS B O 1
ATOM 8715 N N . GLU B 1 319 ? -6.215 7.984 39.781 1 91.56 319 GLU B N 1
ATOM 8716 C CA . GLU B 1 319 ? -4.891 7.418 39.531 1 91.56 319 GLU B CA 1
ATOM 8717 C C . GLU B 1 319 ? -4.145 8.195 38.438 1 91.56 319 GLU B C 1
ATOM 8719 O O . GLU B 1 319 ? -4.754 8.695 37.5 1 91.56 319 GLU B O 1
ATOM 8724 N N . PRO B 1 320 ? -2.848 8.312 38.562 1 93.81 320 PRO B N 1
ATOM 8725 C CA . PRO B 1 320 ? -2.074 9.023 37.562 1 93.81 320 PRO B CA 1
ATOM 8726 C C . PRO B 1 320 ? -1.847 8.195 36.312 1 93.81 320 PRO B C 1
ATOM 8728 O O . PRO B 1 320 ? -1.789 6.961 36.375 1 93.81 320 PRO B O 1
ATOM 8731 N N . GLY B 1 321 ? -1.81 8.875 35.25 1 92.44 321 GLY B N 1
ATOM 8732 C CA . GLY B 1 321 ? -1.433 8.25 33.969 1 92.44 321 GLY B CA 1
ATOM 8733 C C . GLY B 1 321 ? -0.016 8.586 33.562 1 92.44 321 GLY B C 1
ATOM 8734 O O . GLY B 1 321 ? 0.741 9.195 34.312 1 92.44 321 GLY B O 1
ATOM 8735 N N . ILE B 1 322 ? 0.356 8.188 32.406 1 93.06 322 ILE B N 1
ATOM 8736 C CA . ILE B 1 322 ? 1.704 8.383 31.891 1 93.06 322 ILE B CA 1
ATOM 8737 C C . ILE B 1 322 ? 1.973 9.875 31.703 1 93.06 322 ILE B C 1
ATOM 8739 O O . ILE B 1 322 ? 3.109 10.328 31.859 1 93.06 322 ILE B O 1
ATOM 8743 N N . PHE B 1 323 ? 0.963 10.641 31.453 1 94.5 323 PHE B N 1
ATOM 8744 C CA . PHE B 1 323 ? 1.138 12.062 31.172 1 94.5 323 PHE B CA 1
ATOM 8745 C C . PHE B 1 323 ? 1.518 12.82 32.438 1 94.5 323 PHE B C 1
ATOM 8747 O O . PHE B 1 323 ? 2.281 13.789 32.375 1 94.5 323 PHE B O 1
ATOM 8754 N N . ALA B 1 324 ? 0.969 12.398 33.5 1 96.12 324 ALA B N 1
ATOM 8755 C CA . ALA B 1 324 ? 1.384 12.961 34.812 1 96.12 324 ALA B CA 1
ATOM 8756 C C . ALA B 1 324 ? 2.854 12.656 35.094 1 96.12 324 ALA B C 1
ATOM 8758 O O . ALA B 1 324 ? 3.598 13.531 35.531 1 96.12 324 ALA B O 1
ATOM 8759 N N . LEU B 1 325 ? 3.184 11.461 34.781 1 96.06 325 LEU B N 1
ATOM 8760 C CA . LEU B 1 325 ? 4.555 11.031 35.062 1 96.06 325 LEU B CA 1
ATOM 8761 C C . LEU B 1 325 ? 5.535 11.797 34.188 1 96.06 325 LEU B C 1
ATOM 8763 O O . LEU B 1 325 ? 6.613 12.188 34.625 1 96.06 325 LEU B O 1
ATOM 8767 N N . GLN B 1 326 ? 5.199 12 32.969 1 95.5 326 GLN B N 1
ATOM 8768 C CA . GLN B 1 326 ? 6.047 12.742 32.062 1 95.5 326 GLN B CA 1
ATOM 8769 C C . GLN B 1 326 ? 6.242 14.188 32.531 1 95.5 326 GLN B C 1
ATOM 8771 O O . GLN B 1 326 ? 7.352 14.719 32.438 1 95.5 326 GLN B O 1
ATOM 8776 N N . ALA B 1 327 ? 5.148 14.781 32.906 1 97.38 327 ALA B N 1
ATOM 8777 C CA . ALA B 1 327 ? 5.215 16.156 33.375 1 97.38 327 ALA B CA 1
ATOM 8778 C C . ALA B 1 327 ? 6.07 16.266 34.625 1 97.38 327 ALA B C 1
ATOM 8780 O O . ALA B 1 327 ? 6.84 17.203 34.812 1 97.38 327 ALA B O 1
ATOM 8781 N N . TYR B 1 328 ? 5.918 15.32 35.531 1 97.88 328 TYR B N 1
ATOM 8782 C CA . TYR B 1 328 ? 6.711 15.25 36.75 1 97.88 328 TYR B CA 1
ATOM 8783 C C . TYR B 1 328 ? 8.195 15.172 36.438 1 97.88 328 TYR B C 1
ATOM 8785 O O . TYR B 1 328 ? 9 15.922 37 1 97.88 328 TYR B O 1
ATOM 8793 N N . ASP B 1 329 ? 8.555 14.32 35.562 1 97.06 329 ASP B N 1
ATOM 8794 C CA . ASP B 1 329 ? 9.945 14.102 35.188 1 97.06 329 ASP B CA 1
ATOM 8795 C C . ASP B 1 329 ? 10.516 15.32 34.469 1 97.06 329 ASP B C 1
ATOM 8797 O O . ASP B 1 329 ? 11.703 15.625 34.594 1 97.06 329 ASP B O 1
ATOM 8801 N N . ALA B 1 330 ? 9.672 16 33.656 1 97.69 330 ALA B N 1
ATOM 8802 C CA . ALA B 1 330 ? 10.133 17.203 32.969 1 97.69 330 ALA B CA 1
ATOM 8803 C C . ALA B 1 330 ? 10.57 18.281 33.938 1 97.69 330 ALA B C 1
ATOM 8805 O O . ALA B 1 330 ? 11.57 18.969 33.719 1 97.69 330 ALA B O 1
ATOM 8806 N N . VAL B 1 331 ? 9.805 18.484 35 1 97.81 331 VAL B N 1
ATOM 8807 C CA . VAL B 1 331 ? 10.164 19.453 36.031 1 97.81 331 VAL B CA 1
ATOM 8808 C C . VAL B 1 331 ? 11.484 19.062 36.656 1 97.81 331 VAL B C 1
ATOM 8810 O O . VAL B 1 331 ? 12.352 19.906 36.906 1 97.81 331 VAL B O 1
ATOM 8813 N N . TRP B 1 332 ? 11.602 17.812 36.938 1 96.75 332 TRP B N 1
ATOM 8814 C CA . TRP B 1 332 ? 12.844 17.312 37.531 1 96.75 332 TRP B CA 1
ATOM 8815 C C . TRP B 1 332 ? 14.023 17.547 36.594 1 96.75 332 TRP B C 1
ATOM 8817 O O . TRP B 1 332 ? 15.125 17.875 37.031 1 96.75 332 TRP B O 1
ATOM 8827 N N . THR B 1 333 ? 13.828 17.297 35.312 1 96.62 333 THR B N 1
ATOM 8828 C CA . THR B 1 333 ? 14.867 17.516 34.312 1 96.62 333 THR B CA 1
ATOM 8829 C C . THR B 1 333 ? 15.367 18.953 34.375 1 96.62 333 THR B C 1
ATOM 8831 O O . THR B 1 333 ? 16.578 19.203 34.406 1 96.62 333 THR B O 1
ATOM 8834 N N . VAL B 1 334 ? 14.43 19.891 34.375 1 96.25 334 VAL B N 1
ATOM 8835 C CA . VAL B 1 334 ? 14.766 21.312 34.406 1 96.25 334 VAL B CA 1
ATOM 8836 C C . VAL B 1 334 ? 15.414 21.672 35.75 1 96.25 334 VAL B C 1
ATOM 8838 O O . VAL B 1 334 ? 16.391 22.422 35.781 1 96.25 334 VAL B O 1
ATOM 8841 N N . GLY B 1 335 ? 14.906 21.188 36.844 1 94.88 335 GLY B N 1
ATOM 8842 C CA . GLY B 1 335 ? 15.461 21.453 38.156 1 94.88 335 GLY B CA 1
ATOM 8843 C C . GLY B 1 335 ? 16.906 21 38.312 1 94.88 335 GLY B C 1
ATOM 8844 O O . GLY B 1 335 ? 17.75 21.75 38.812 1 94.88 335 GLY B O 1
ATOM 8845 N N . LEU B 1 336 ? 17.141 19.797 37.844 1 93.94 336 LEU B N 1
ATOM 8846 C CA . LEU B 1 336 ? 18.5 19.266 37.906 1 93.94 336 LEU B CA 1
ATOM 8847 C C . LEU B 1 336 ? 19.453 20.078 37.031 1 93.94 336 LEU B C 1
ATOM 8849 O O . LEU B 1 336 ? 20.609 20.297 37.406 1 93.94 336 LEU B O 1
ATOM 8853 N N . ALA B 1 337 ? 18.938 20.438 35.875 1 93.5 337 ALA B N 1
ATOM 8854 C CA . ALA B 1 337 ? 19.75 21.234 34.969 1 93.5 337 ALA B CA 1
ATOM 8855 C C . ALA B 1 337 ? 20.062 22.609 35.562 1 93.5 337 ALA B C 1
ATOM 8857 O O . ALA B 1 337 ? 21.172 23.125 35.438 1 93.5 337 ALA B O 1
ATOM 8858 N N . MET B 1 338 ? 19.078 23.188 36.25 1 92 338 MET B N 1
ATOM 8859 C CA . MET B 1 338 ? 19.234 24.516 36.812 1 92 338 MET B CA 1
ATOM 8860 C C . MET B 1 338 ? 20.125 24.469 38.062 1 92 338 MET B C 1
ATOM 8862 O O . MET B 1 338 ? 20.781 25.453 38.406 1 92 338 MET B O 1
ATOM 8866 N N . ASN B 1 339 ? 20.109 23.391 38.719 1 87.44 339 ASN B N 1
ATOM 8867 C CA . ASN B 1 339 ? 20.891 23.234 39.938 1 87.44 339 ASN B CA 1
ATOM 8868 C C . ASN B 1 339 ? 22.375 23.078 39.625 1 87.44 339 ASN B C 1
ATOM 8870 O O . ASN B 1 339 ? 23.219 23.328 40.5 1 87.44 339 ASN B O 1
ATOM 8874 N N . GLU B 1 340 ? 22.844 22.562 38.5 1 79.56 340 GLU B N 1
ATOM 8875 C CA . GLU B 1 340 ? 24.25 22.406 38.125 1 79.56 340 GLU B CA 1
ATOM 8876 C C . GLU B 1 340 ? 24.906 23.766 37.875 1 79.56 340 GLU B C 1
ATOM 8878 O O . GLU B 1 340 ? 26.094 23.828 37.562 1 79.56 340 GLU B O 1
ATOM 8883 N N . GLY B 1 341 ? 24.344 24.844 38.375 1 63.78 341 GLY B N 1
ATOM 8884 C CA . GLY B 1 341 ? 25 26.141 38.438 1 63.78 341 GLY B CA 1
ATOM 8885 C C . GLY B 1 341 ? 24.922 26.953 37.188 1 63.78 341 GLY B C 1
ATOM 8886 O O . GLY B 1 341 ? 25.797 27.766 36.875 1 63.78 341 GLY B O 1
ATOM 8887 N N . THR B 1 342 ? 24.094 26.625 36.312 1 61.12 342 THR B N 1
ATOM 8888 C CA . THR B 1 342 ? 24.078 27.312 35.031 1 61.12 342 THR B CA 1
ATOM 8889 C C . THR B 1 342 ? 23.438 28.688 35.156 1 61.12 342 THR B C 1
ATOM 8891 O O . THR B 1 342 ? 22.484 28.875 35.906 1 61.12 342 THR B O 1
ATOM 8894 N N . LYS B 1 343 ? 24.266 29.734 34.844 1 62.12 343 LYS B N 1
ATOM 8895 C CA . LYS B 1 343 ? 23.812 31.125 34.719 1 62.12 343 LYS B CA 1
ATOM 8896 C C . LYS B 1 343 ? 22.547 31.203 33.875 1 62.12 343 LYS B C 1
ATOM 8898 O O . LYS B 1 343 ? 22.25 30.281 33.125 1 62.12 343 LYS B O 1
ATOM 8903 N N . SER B 1 344 ? 21.75 32.312 34.062 1 64 344 SER B N 1
ATOM 8904 C CA . SER B 1 344 ? 20.438 32.625 33.5 1 64 344 SER B CA 1
ATOM 8905 C C . SER B 1 344 ? 20.531 32.844 31.984 1 64 344 SER B C 1
ATOM 8907 O O . SER B 1 344 ? 19.969 33.812 31.469 1 64 344 SER B O 1
ATOM 8909 N N . ASN B 1 345 ? 21.469 32 31.328 1 83.19 345 ASN B N 1
ATOM 8910 C CA . ASN B 1 345 ? 21.531 32.062 29.875 1 83.19 345 ASN B CA 1
ATOM 8911 C C . ASN B 1 345 ? 20.828 30.875 29.219 1 83.19 345 ASN B C 1
ATOM 8913 O O . ASN B 1 345 ? 21.047 29.734 29.609 1 83.19 345 ASN B O 1
ATOM 8917 N N . GLY B 1 346 ? 19.859 31.188 28.312 1 89.5 346 GLY B N 1
ATOM 8918 C CA . GLY B 1 346 ? 19.031 30.203 27.641 1 89.5 346 GLY B CA 1
ATOM 8919 C C . GLY B 1 346 ? 19.844 29.109 26.984 1 89.5 346 GLY B C 1
ATOM 8920 O O . GLY B 1 346 ? 19.469 27.938 27.031 1 89.5 346 GLY B O 1
ATOM 8921 N N . ARG B 1 347 ? 21.016 29.391 26.438 1 91.62 347 ARG B N 1
ATOM 8922 C CA . ARG B 1 347 ? 21.844 28.406 25.734 1 91.62 347 ARG B CA 1
ATOM 8923 C C . ARG B 1 347 ? 22.547 27.484 26.719 1 91.62 347 ARG B C 1
ATOM 8925 O O . ARG B 1 347 ? 22.625 26.266 26.484 1 91.62 347 ARG B O 1
ATOM 8932 N N . GLN B 1 348 ? 23.016 28.031 27.734 1 92.5 348 GLN B N 1
ATOM 8933 C CA . GLN B 1 348 ? 23.672 27.203 28.75 1 92.5 348 GLN B CA 1
ATOM 8934 C C . GLN B 1 348 ? 22.672 26.281 29.422 1 92.5 348 GLN B C 1
ATOM 8936 O O . GLN B 1 348 ? 23 25.125 29.734 1 92.5 348 GLN B O 1
ATOM 8941 N N . LEU B 1 349 ? 21.531 26.844 29.688 1 93.56 349 LEU B N 1
ATOM 8942 C CA . LEU B 1 349 ? 20.484 26.016 30.281 1 93.56 349 LEU B CA 1
ATOM 8943 C C . LEU B 1 349 ? 20.109 24.875 29.344 1 93.56 349 LEU B C 1
ATOM 8945 O O . LEU B 1 349 ? 19.906 23.734 29.797 1 93.56 349 LEU B O 1
ATOM 8949 N N . LEU B 1 350 ? 20 25.172 28.047 1 94.56 350 LEU B N 1
ATOM 8950 C CA . LEU B 1 350 ? 19.703 24.156 27.047 1 94.56 350 LEU B CA 1
ATOM 8951 C C . LEU B 1 350 ? 20.734 23.047 27.078 1 94.56 350 LEU B C 1
ATOM 8953 O O . LEU B 1 350 ? 20.391 21.859 27.062 1 94.56 350 LEU B O 1
ATOM 8957 N N . GLU B 1 351 ? 22.016 23.375 27.156 1 93.12 351 GLU B N 1
ATOM 8958 C CA . GLU B 1 351 ? 23.094 22.391 27.172 1 93.12 351 GLU B CA 1
ATOM 8959 C C . GLU B 1 351 ? 23.016 21.531 28.438 1 93.12 351 GLU B C 1
ATOM 8961 O O . GLU B 1 351 ? 23.281 20.312 28.375 1 93.12 351 GLU B O 1
ATOM 8966 N N . SER B 1 352 ? 22.688 22.188 29.5 1 94.31 352 SER B N 1
ATOM 8967 C CA . SER B 1 352 ? 22.562 21.453 30.766 1 94.31 352 SER B CA 1
ATOM 8968 C C . SER B 1 352 ? 21.391 20.469 30.719 1 94.31 352 SER B C 1
ATOM 8970 O O . SER B 1 352 ? 21.469 19.375 31.281 1 94.31 352 SER B O 1
ATOM 8972 N N . ILE B 1 353 ? 20.281 20.906 30.172 1 95.44 353 ILE B N 1
ATOM 8973 C CA . ILE B 1 353 ? 19.109 20.062 30.047 1 95.44 353 ILE B CA 1
ATOM 8974 C C . ILE B 1 353 ? 19.453 18.828 29.203 1 95.44 353 ILE B C 1
ATOM 8976 O O . ILE B 1 353 ? 19.078 17.703 29.562 1 95.44 353 ILE B O 1
ATOM 8980 N N . LEU B 1 354 ? 20.172 19 28.141 1 95.06 354 LEU B N 1
ATOM 8981 C CA . LEU B 1 354 ? 20.484 17.938 27.203 1 95.06 354 LEU B CA 1
ATOM 8982 C C . LEU B 1 354 ? 21.469 16.938 27.828 1 95.06 354 LEU B C 1
ATOM 8984 O O . LEU B 1 354 ? 21.547 15.789 27.391 1 95.06 354 LEU B O 1
ATOM 8988 N N . LYS B 1 355 ? 22.094 17.312 28.922 1 93.5 355 LYS B N 1
ATOM 8989 C CA . LYS B 1 355 ? 23.078 16.453 29.562 1 93.5 355 LYS B CA 1
ATOM 8990 C C . LYS B 1 355 ? 22.453 15.68 30.734 1 93.5 355 LYS B C 1
ATOM 8992 O O . LYS B 1 355 ? 23.062 14.758 31.281 1 93.5 355 LYS B O 1
ATOM 8997 N N . THR B 1 356 ? 21.266 16.016 31 1 93.75 356 THR B N 1
ATOM 8998 C CA . THR B 1 356 ? 20.609 15.352 32.125 1 93.75 356 THR B CA 1
ATOM 8999 C C . THR B 1 356 ? 20.406 13.867 31.828 1 93.75 356 THR B C 1
ATOM 9001 O O . THR B 1 356 ? 20.062 13.492 30.703 1 93.75 356 THR B O 1
ATOM 9004 N N . ASP B 1 357 ? 20.734 12.992 32.781 1 93.19 357 ASP B N 1
ATOM 9005 C CA . ASP B 1 357 ? 20.594 11.539 32.688 1 93.19 357 ASP B CA 1
ATOM 9006 C C . ASP B 1 357 ? 20.141 10.953 34.031 1 93.19 357 ASP B C 1
ATOM 9008 O O . ASP B 1 357 ? 20.922 10.93 35 1 93.19 357 ASP B O 1
ATOM 9012 N N . PHE B 1 358 ? 18.875 10.539 34.156 1 93.81 358 PHE B N 1
ATOM 9013 C CA . PHE B 1 358 ? 18.375 9.953 35.406 1 93.81 358 PHE B CA 1
ATOM 9014 C C . PHE B 1 358 ? 17.203 9.023 35.125 1 93.81 358 PHE B C 1
ATOM 9016 O O . PHE B 1 358 ? 16.625 9.047 34.062 1 93.81 358 PHE B O 1
ATOM 9023 N N . ASP B 1 359 ? 16.906 8.164 36.062 1 92.06 359 ASP B N 1
ATOM 9024 C CA . ASP B 1 359 ? 15.75 7.27 36 1 92.06 359 ASP B CA 1
ATOM 9025 C C . ASP B 1 359 ? 14.5 7.934 36.562 1 92.06 359 ASP B C 1
ATOM 9027 O O . ASP B 1 359 ? 14.344 8.031 37.781 1 92.06 359 ASP B O 1
ATOM 9031 N N . GLY B 1 360 ? 13.641 8.367 35.656 1 93.25 360 GLY B N 1
ATOM 9032 C CA . GLY B 1 360 ? 12.414 9.023 36.094 1 93.25 360 GLY B CA 1
ATOM 9033 C C . GLY B 1 360 ? 11.273 8.055 36.312 1 93.25 360 GLY B C 1
ATOM 9034 O O . GLY B 1 360 ? 11.461 6.836 36.281 1 93.25 360 GLY B O 1
ATOM 9035 N N . LEU B 1 361 ? 10.117 8.602 36.625 1 93.69 361 LEU B N 1
ATOM 9036 C CA . LEU B 1 361 ? 8.914 7.805 36.844 1 93.69 361 LEU B CA 1
ATOM 9037 C C . LEU B 1 361 ? 8.359 7.281 35.531 1 93.69 361 LEU B C 1
ATOM 9039 O O . LEU B 1 361 ? 7.754 6.211 35.5 1 93.69 361 LEU B O 1
ATOM 9043 N N . SER B 1 362 ? 8.5 8.086 34.469 1 92.56 362 SER B N 1
ATOM 9044 C CA . SER B 1 362 ? 7.98 7.711 33.156 1 92.56 362 SER B CA 1
ATOM 9045 C C . SER B 1 362 ? 8.961 6.824 32.406 1 92.56 362 SER B C 1
ATOM 9047 O O . SER B 1 362 ? 8.641 6.301 31.344 1 92.56 362 SER B O 1
ATOM 9049 N N . GLY B 1 363 ? 10.133 6.617 32.938 1 89.06 363 GLY B N 1
ATOM 9050 C CA . GLY B 1 363 ? 11.195 5.852 32.281 1 89.06 363 GLY B CA 1
ATOM 9051 C C . GLY B 1 363 ? 12.555 6.527 32.375 1 89.06 363 GLY B C 1
ATOM 9052 O O . GLY B 1 363 ? 12.742 7.449 33.188 1 89.06 363 GLY B O 1
ATOM 9053 N N . ASN B 1 364 ? 13.445 6.031 31.578 1 90.5 364 ASN B N 1
ATOM 9054 C CA . ASN B 1 364 ? 14.773 6.629 31.562 1 90.5 364 ASN B CA 1
ATOM 9055 C C . ASN B 1 364 ? 14.781 7.957 30.797 1 90.5 364 ASN B C 1
ATOM 9057 O O . ASN B 1 364 ? 14.32 8.031 29.656 1 90.5 364 ASN B O 1
ATOM 9061 N N . ILE B 1 365 ? 15.305 8.961 31.422 1 95 365 ILE B N 1
ATOM 9062 C CA . ILE B 1 365 ? 15.344 10.297 30.828 1 95 365 ILE B CA 1
ATOM 9063 C C . ILE B 1 365 ? 16.734 10.586 30.281 1 95 365 ILE B C 1
ATOM 9065 O O . ILE B 1 365 ? 17.641 10.93 31.031 1 95 365 ILE B O 1
ATOM 9069 N N . GLN B 1 366 ? 16.906 10.422 29.016 1 94.62 366 GLN B N 1
ATOM 9070 C CA . GLN B 1 366 ? 18.141 10.711 28.281 1 94.62 366 GLN B CA 1
ATOM 9071 C C . GLN B 1 366 ? 17.828 11.297 26.906 1 94.62 366 GLN B C 1
ATOM 9073 O O . GLN B 1 366 ? 17.016 10.75 26.156 1 94.62 366 GLN B O 1
ATOM 9078 N N . PHE B 1 367 ? 18.453 12.469 26.641 1 94.5 367 PHE B N 1
ATOM 9079 C CA . PHE B 1 367 ? 18.172 13.164 25.391 1 94.5 367 PHE B CA 1
ATOM 9080 C C . PHE B 1 367 ? 19.234 12.859 24.359 1 94.5 367 PHE B C 1
ATOM 9082 O O . PHE B 1 367 ? 20.422 12.828 24.672 1 94.5 367 PHE B O 1
ATOM 9089 N N . THR B 1 368 ? 18.797 12.461 23.25 1 90.25 368 THR B N 1
ATOM 9090 C CA . THR B 1 368 ? 19.641 12.328 22.062 1 90.25 368 THR B CA 1
ATOM 9091 C C . THR B 1 368 ? 19.094 13.164 20.922 1 90.25 368 THR B C 1
ATOM 9093 O O . THR B 1 368 ? 17.953 12.969 20.484 1 90.25 368 THR B O 1
ATOM 9096 N N . GLY B 1 369 ? 19.828 14.164 20.391 1 87.94 369 GLY B N 1
ATOM 9097 C CA . GLY B 1 369 ? 19.344 15.023 19.312 1 87.94 369 GLY B CA 1
ATOM 9098 C C . GLY B 1 369 ? 18.141 15.859 19.734 1 87.94 369 GLY B C 1
ATOM 9099 O O . GLY B 1 369 ? 17.172 15.984 18.969 1 87.94 369 GLY B O 1
ATOM 9100 N N . GLN B 1 370 ? 18.078 16.266 20.984 1 92.75 370 GLN B N 1
ATOM 9101 C CA . GLN B 1 370 ? 17.047 17.109 21.578 1 92.75 370 GLN B CA 1
ATOM 9102 C C . GLN B 1 370 ? 15.711 16.391 21.672 1 92.75 370 GLN B C 1
ATOM 9104 O O . GLN B 1 370 ? 14.656 17.031 21.625 1 92.75 370 GLN B O 1
ATOM 9109 N N . LYS B 1 371 ? 15.727 15.125 21.609 1 93.44 371 LYS B N 1
ATOM 9110 C CA . LYS B 1 371 ? 14.547 14.289 21.797 1 93.44 371 LYS B CA 1
ATOM 9111 C C . LYS B 1 371 ? 14.812 13.188 22.828 1 93.44 371 LYS B C 1
ATOM 9113 O O . LYS B 1 371 ? 15.914 12.648 22.891 1 93.44 371 LYS B O 1
ATOM 9118 N N . LEU B 1 372 ? 13.812 12.938 23.547 1 93.88 372 LEU B N 1
ATOM 9119 C CA . LEU B 1 372 ? 13.891 11.766 24.422 1 93.88 372 LEU B CA 1
ATOM 9120 C C . LEU B 1 372 ? 13.891 10.477 23.594 1 93.88 372 LEU B C 1
ATOM 9122 O O . LEU B 1 372 ? 13.281 10.422 22.531 1 93.88 372 LEU B O 1
ATOM 9126 N N . GLU B 1 373 ? 14.578 9.508 24.078 1 89.69 373 GLU B N 1
ATOM 9127 C CA . GLU B 1 373 ? 14.562 8.219 23.391 1 89.69 373 GLU B CA 1
ATOM 9128 C C . GLU B 1 373 ? 13.141 7.688 23.234 1 89.69 373 GLU B C 1
ATOM 9130 O O . GLU B 1 373 ? 12.336 7.766 24.172 1 89.69 373 GLU B O 1
ATOM 9135 N N . PRO B 1 374 ? 12.797 7.23 22.078 1 90.06 374 PRO B N 1
ATOM 9136 C CA . PRO B 1 374 ? 11.43 6.754 21.844 1 90.06 374 PRO B CA 1
ATOM 9137 C C . PRO B 1 374 ? 11.102 5.488 22.625 1 90.06 374 PRO B C 1
ATOM 9139 O O . PRO B 1 374 ? 12.008 4.746 23.016 1 90.06 374 PRO B O 1
ATOM 9142 N N . THR B 1 375 ? 9.836 5.324 22.859 1 90.75 375 THR B N 1
ATOM 9143 C CA . THR B 1 375 ? 9.359 4.109 23.516 1 90.75 375 THR B CA 1
ATOM 9144 C C . THR B 1 375 ? 9.398 2.926 22.547 1 90.75 375 THR B C 1
ATOM 9146 O O . THR B 1 375 ? 8.953 3.037 21.406 1 90.75 375 THR B O 1
ATOM 9149 N N . THR B 1 376 ? 10 1.754 23 1 91.75 376 THR B N 1
ATOM 9150 C CA . THR B 1 376 ? 10.133 0.596 22.125 1 91.75 376 THR B CA 1
ATOM 9151 C C . THR B 1 376 ? 9.281 -0.564 22.625 1 91.75 376 THR B C 1
ATOM 9153 O O . THR B 1 376 ? 9.148 -1.586 21.953 1 91.75 376 THR B O 1
ATOM 9156 N N . ARG B 1 377 ? 8.727 -0.455 23.797 1 91.94 377 ARG B N 1
ATOM 9157 C CA . ARG B 1 377 ? 7.887 -1.495 24.375 1 91.94 377 ARG B CA 1
ATOM 9158 C C . ARG B 1 377 ? 6.484 -0.966 24.672 1 91.94 377 ARG B C 1
ATOM 9160 O O . ARG B 1 377 ? 6.328 0.108 25.25 1 91.94 377 ARG B O 1
ATOM 9167 N N . PHE B 1 378 ? 5.516 -1.68 24.312 1 95.12 378 PHE B N 1
ATOM 9168 C CA . PHE B 1 378 ? 4.125 -1.276 24.5 1 95.12 378 PHE B CA 1
ATOM 9169 C C . PHE B 1 378 ? 3.316 -2.396 25.141 1 95.12 378 PHE B C 1
ATOM 9171 O O . PHE B 1 378 ? 3.609 -3.576 24.938 1 95.12 378 PHE B O 1
ATOM 9178 N N . GLN B 1 379 ? 2.375 -2.029 25.922 1 95 379 GLN B N 1
ATOM 9179 C CA . GLN B 1 379 ? 1.437 -2.961 26.531 1 95 379 GLN B CA 1
ATOM 9180 C C . GLN B 1 379 ? 0.197 -3.146 25.656 1 95 379 GLN B C 1
ATOM 9182 O O . GLN B 1 379 ? -0.316 -2.184 25.094 1 95 379 GLN B O 1
ATOM 9187 N N . ILE B 1 380 ? -0.203 -4.398 25.531 1 96.38 380 ILE B N 1
ATOM 9188 C CA . ILE B 1 380 ? -1.427 -4.699 24.797 1 96.38 380 ILE B CA 1
ATOM 9189 C C . ILE B 1 380 ? -2.561 -4.988 25.766 1 96.38 380 ILE B C 1
ATOM 9191 O O . ILE B 1 380 ? -2.432 -5.848 26.641 1 96.38 380 ILE B O 1
ATOM 9195 N N . ILE B 1 381 ? -3.656 -4.281 25.562 1 95.69 381 ILE B N 1
ATOM 9196 C CA . ILE B 1 381 ? -4.75 -4.449 26.516 1 95.69 381 ILE B CA 1
ATOM 9197 C C . ILE B 1 381 ? -6.047 -4.738 25.766 1 95.69 381 ILE B C 1
ATOM 9199 O O . ILE B 1 381 ? -6.152 -4.469 24.578 1 95.69 381 ILE B O 1
ATOM 9203 N N . ASN B 1 382 ? -6.949 -5.355 26.453 1 95 382 ASN B N 1
ATOM 9204 C CA . ASN B 1 382 ? -8.305 -5.648 25.984 1 95 382 ASN B CA 1
ATOM 9205 C C . ASN B 1 382 ? -9.352 -5.047 26.922 1 95 382 ASN B C 1
ATOM 9207 O O . ASN B 1 382 ? -9.352 -5.316 28.125 1 95 382 ASN B O 1
ATOM 9211 N N . ILE B 1 383 ? -10.164 -4.195 26.375 1 94.69 383 ILE B N 1
ATOM 9212 C CA . ILE B 1 383 ? -11.18 -3.553 27.188 1 94.69 383 ILE B CA 1
ATOM 9213 C C . ILE B 1 383 ? -12.359 -4.5 27.391 1 94.69 383 ILE B C 1
ATOM 9215 O O . ILE B 1 383 ? -13.062 -4.832 26.438 1 94.69 383 ILE B O 1
ATOM 9219 N N . ILE B 1 384 ? -12.516 -4.938 28.578 1 90.88 384 ILE B N 1
ATOM 9220 C CA . ILE B 1 384 ? -13.578 -5.879 28.922 1 90.88 384 ILE B CA 1
ATOM 9221 C C . ILE B 1 384 ? -14.086 -5.609 30.328 1 90.88 384 ILE B C 1
ATOM 9223 O O . ILE B 1 384 ? -13.32 -5.238 31.219 1 90.88 384 ILE B O 1
ATOM 9227 N N . GLY B 1 385 ? -15.312 -5.77 30.484 1 86.69 385 GLY B N 1
ATOM 9228 C CA . GLY B 1 385 ? -15.891 -5.57 31.797 1 86.69 385 GLY B CA 1
ATOM 9229 C C . GLY B 1 385 ? -15.945 -4.109 32.219 1 86.69 385 GLY B C 1
ATOM 9230 O O . GLY B 1 385 ? -16.438 -3.266 31.469 1 86.69 385 GLY B O 1
ATOM 9231 N N . LYS B 1 386 ? -15.422 -3.826 33.438 1 84.44 386 LYS B N 1
ATOM 9232 C CA . LYS B 1 386 ? -15.461 -2.465 33.969 1 84.44 386 LYS B CA 1
ATOM 9233 C C . LYS B 1 386 ? -14.102 -1.779 33.812 1 84.44 386 LYS B C 1
ATOM 9235 O O . LYS B 1 386 ? -13.961 -0.6 34.156 1 84.44 386 LYS B O 1
ATOM 9240 N N . HIS B 1 387 ? -13.164 -2.543 33.375 1 87.69 387 HIS B N 1
ATOM 9241 C CA . HIS B 1 387 ? -11.812 -2.008 33.188 1 87.69 387 HIS B CA 1
ATOM 9242 C C . HIS B 1 387 ? -11.148 -2.594 31.953 1 87.69 387 HIS B C 1
ATOM 9244 O O . HIS B 1 387 ? -11.758 -2.65 30.875 1 87.69 387 HIS B O 1
ATOM 9250 N N . TYR B 1 388 ? -9.945 -2.887 32.062 1 90.69 388 TYR B N 1
ATOM 9251 C CA . TYR B 1 388 ? -9.219 -3.492 30.953 1 90.69 388 TYR B CA 1
ATOM 9252 C C . TYR B 1 388 ? -8.398 -4.688 31.438 1 90.69 388 TYR B C 1
ATOM 9254 O O . TYR B 1 388 ? -8.117 -4.828 32.625 1 90.69 388 TYR B O 1
ATOM 9262 N N . ARG B 1 389 ? -8.227 -5.617 30.578 1 92.19 389 ARG B N 1
ATOM 9263 C CA . ARG B 1 389 ? -7.395 -6.793 30.797 1 92.19 389 ARG B CA 1
ATOM 9264 C C . ARG B 1 389 ? -6.078 -6.684 30.047 1 92.19 389 ARG B C 1
ATOM 9266 O O . ARG B 1 389 ? -6.066 -6.344 28.859 1 92.19 389 ARG B O 1
ATOM 9273 N N . GLU B 1 390 ? -5.008 -6.918 30.781 1 92.62 390 GLU B N 1
ATOM 9274 C CA . GLU B 1 390 ? -3.701 -6.949 30.141 1 92.62 390 GLU B CA 1
ATOM 9275 C C . GLU B 1 390 ? -3.479 -8.273 29.406 1 92.62 390 GLU B C 1
ATOM 9277 O O . GLU B 1 390 ? -3.629 -9.344 30 1 92.62 390 GLU B O 1
ATOM 9282 N N . LEU B 1 391 ? -3.186 -8.234 28.172 1 93 391 LEU B N 1
ATOM 9283 C CA . LEU B 1 391 ? -2.916 -9.438 27.391 1 93 391 LEU B CA 1
ATOM 9284 C C . LEU B 1 391 ? -1.426 -9.758 27.391 1 93 391 LEU B C 1
ATOM 9286 O O . LEU B 1 391 ? -1.037 -10.93 27.422 1 93 391 LEU B O 1
ATOM 9290 N N . GLY B 1 392 ? -0.631 -8.719 27.328 1 94.25 392 GLY B N 1
ATOM 9291 C CA . GLY B 1 392 ? 0.814 -8.867 27.266 1 94.25 392 GLY B CA 1
ATOM 9292 C C . GLY B 1 392 ? 1.521 -7.629 26.75 1 94.25 392 GLY B C 1
ATOM 9293 O O . GLY B 1 392 ? 1.057 -6.508 26.969 1 94.25 392 GLY B O 1
ATOM 9294 N N . PHE B 1 393 ? 2.746 -7.898 26.141 1 94.62 393 PHE B N 1
ATOM 9295 C CA . PHE B 1 393 ? 3.582 -6.789 25.688 1 94.62 393 PHE B CA 1
ATOM 9296 C C . PHE B 1 393 ? 4.074 -7.02 24.266 1 94.62 393 PHE B C 1
ATOM 9298 O O . PHE B 1 393 ? 4.055 -8.148 23.766 1 94.62 393 PHE B O 1
ATOM 9305 N N . TRP B 1 394 ? 4.324 -5.973 23.578 1 95.06 394 TRP B N 1
ATOM 9306 C CA . TRP B 1 394 ? 4.988 -5.992 22.281 1 95.06 394 TRP B CA 1
ATOM 9307 C C . TRP B 1 394 ? 6.266 -5.16 22.312 1 95.06 394 TRP B C 1
ATOM 9309 O O . TRP B 1 394 ? 6.258 -4.008 22.766 1 95.06 394 TRP B O 1
ATOM 9319 N N . THR B 1 395 ? 7.371 -5.699 21.891 1 93.69 395 THR B N 1
ATOM 9320 C CA . THR B 1 395 ? 8.664 -5.023 21.828 1 93.69 395 THR B CA 1
ATOM 9321 C C . THR B 1 395 ? 9.18 -4.961 20.391 1 93.69 395 THR B C 1
ATOM 9323 O O . THR B 1 395 ? 9.102 -5.945 19.656 1 93.69 395 THR B O 1
ATOM 9326 N N . GLU B 1 396 ? 9.656 -3.787 20.062 1 92.81 396 GLU B N 1
ATOM 9327 C CA . GLU B 1 396 ? 10.133 -3.584 18.688 1 92.81 396 GLU B CA 1
ATOM 9328 C C . GLU B 1 396 ? 11.188 -4.617 18.312 1 92.81 396 GLU B C 1
ATOM 9330 O O . GLU B 1 396 ? 12.117 -4.875 19.094 1 92.81 396 GLU B O 1
ATOM 9335 N N . ASN B 1 397 ? 11.148 -5.281 17.188 1 87.06 397 ASN B N 1
ATOM 9336 C CA . ASN B 1 397 ? 12.078 -6.227 16.578 1 87.06 397 ASN B CA 1
ATOM 9337 C C . ASN B 1 397 ? 12.055 -7.574 17.281 1 87.06 397 ASN B C 1
ATOM 9339 O O . ASN B 1 397 ? 12.719 -8.523 16.859 1 87.06 397 ASN B O 1
ATOM 9343 N N . LEU B 1 398 ? 11.289 -7.711 18.438 1 88.06 398 LEU B N 1
ATOM 9344 C CA . LEU B 1 398 ? 11.234 -8.977 19.172 1 88.06 398 LEU B CA 1
ATOM 9345 C C . LEU B 1 398 ? 9.859 -9.617 19.047 1 88.06 398 LEU B C 1
ATOM 9347 O O . LEU B 1 398 ? 9.742 -10.844 18.969 1 88.06 398 LEU B O 1
ATOM 9351 N N . GLY B 1 399 ? 8.844 -8.758 19.047 1 91.25 399 GLY B N 1
ATOM 9352 C CA . GLY B 1 399 ? 7.504 -9.297 18.906 1 91.25 399 GLY B CA 1
ATOM 9353 C C . GLY B 1 399 ? 6.711 -9.281 20.203 1 91.25 399 GLY B C 1
ATOM 9354 O O . GLY B 1 399 ? 6.812 -8.344 20.984 1 91.25 399 GLY B O 1
ATOM 9355 N N . PHE B 1 400 ? 5.84 -10.32 20.438 1 93.25 400 PHE B N 1
ATOM 9356 C CA . PHE B 1 400 ? 4.902 -10.344 21.547 1 93.25 400 PHE B CA 1
ATOM 9357 C C . PHE B 1 400 ? 5.43 -11.211 22.688 1 93.25 400 PHE B C 1
ATOM 9359 O O . PHE B 1 400 ? 6.07 -12.234 22.438 1 93.25 400 PHE B O 1
ATOM 9366 N N . SER B 1 401 ? 5.203 -10.727 23.906 1 92.75 401 SER B N 1
ATOM 9367 C CA . SER B 1 401 ? 5.59 -11.477 25.094 1 92.75 401 SER B CA 1
ATOM 9368 C C . SER B 1 401 ? 4.555 -11.328 26.203 1 92.75 401 SER B C 1
ATOM 9370 O O . SER B 1 401 ? 3.869 -10.305 26.297 1 92.75 401 SER B O 1
ATOM 9372 N N . TYR B 1 402 ? 4.512 -12.305 27.047 1 88.88 402 TYR B N 1
ATOM 9373 C CA . TYR B 1 402 ? 3.557 -12.281 28.141 1 88.88 402 TYR B CA 1
ATOM 9374 C C . TYR B 1 402 ? 4.07 -11.422 29.297 1 88.88 402 TYR B C 1
ATOM 9376 O O . TYR B 1 402 ? 3.289 -10.773 29.984 1 88.88 402 TYR B O 1
ATOM 9384 N N . THR B 1 403 ? 5.398 -11.477 29.422 1 84.94 403 THR B N 1
ATOM 9385 C CA . THR B 1 403 ? 6 -10.703 30.5 1 84.94 403 THR B CA 1
ATOM 9386 C C . THR B 1 403 ? 7.059 -9.75 29.953 1 84.94 403 THR B C 1
ATOM 9388 O O . THR B 1 403 ? 7.492 -9.883 28.812 1 84.94 403 THR B O 1
ATOM 9391 N N . ILE B 1 404 ? 7.414 -8.711 30.641 1 77.62 404 ILE B N 1
ATOM 9392 C CA . ILE B 1 404 ? 8.367 -7.684 30.234 1 77.62 404 ILE B CA 1
ATOM 9393 C C . ILE B 1 404 ? 9.766 -8.281 30.141 1 77.62 404 ILE B C 1
ATOM 9395 O O . ILE B 1 404 ? 10.539 -7.945 29.25 1 77.62 404 ILE B O 1
ATOM 9399 N N . ASP B 1 405 ? 10.375 -8.906 31.141 1 65.75 405 ASP B N 1
ATOM 9400 C CA . ASP B 1 405 ? 11.789 -9.234 31.281 1 65.75 405 ASP B CA 1
ATOM 9401 C C . ASP B 1 405 ? 12.148 -10.484 30.469 1 65.75 405 ASP B C 1
ATOM 9403 O O . ASP B 1 405 ? 13.219 -10.547 29.859 1 65.75 405 ASP B O 1
ATOM 9407 N N . HIS B 1 406 ? 11.633 -11.57 31.016 1 53.72 406 HIS B N 1
ATOM 9408 C CA . HIS B 1 406 ? 12.352 -12.844 30.984 1 53.72 406 HIS B CA 1
ATOM 9409 C C . HIS B 1 406 ? 11.695 -13.82 30.016 1 53.72 406 HIS B C 1
ATOM 9411 O O . HIS B 1 406 ? 10.586 -14.289 30.25 1 53.72 406 HIS B O 1
ATOM 9417 N N . GLY B 1 407 ? 11.523 -13.836 28.672 1 60.5 407 GLY B N 1
ATOM 9418 C CA . GLY B 1 407 ? 11.406 -15.102 27.969 1 60.5 407 GLY B CA 1
ATOM 9419 C C . GLY B 1 407 ? 10.375 -15.07 26.859 1 60.5 407 GLY B C 1
ATOM 9420 O O . GLY B 1 407 ? 9.594 -14.125 26.766 1 60.5 407 GLY B O 1
ATOM 9421 N N . GLY B 1 408 ? 10.414 -15.883 25.797 1 76.56 408 GLY B N 1
ATOM 9422 C CA . GLY B 1 408 ? 9.781 -16.516 24.656 1 76.56 408 GLY B CA 1
ATOM 9423 C C . GLY B 1 408 ? 9.008 -15.531 23.781 1 76.56 408 GLY B C 1
ATOM 9424 O O . GLY B 1 408 ? 7.871 -15.172 24.109 1 76.56 408 GLY B O 1
ATOM 9425 N N . TYR B 1 409 ? 9.648 -14.703 23 1 85.38 409 TYR B N 1
ATOM 9426 C CA . TYR B 1 409 ? 9.008 -13.805 22.047 1 85.38 409 TYR B CA 1
ATOM 9427 C C . TYR B 1 409 ? 8.422 -14.586 20.875 1 85.38 409 TYR B C 1
ATOM 9429 O O . TYR B 1 409 ? 8.969 -15.617 20.469 1 85.38 409 TYR B O 1
ATOM 9437 N N . ASN B 1 410 ? 7.188 -14.109 20.656 1 85.06 410 ASN B N 1
ATOM 9438 C CA . ASN B 1 410 ? 6.5 -14.695 19.516 1 85.06 410 ASN B CA 1
ATOM 9439 C C . ASN B 1 410 ? 6.129 -13.633 18.484 1 85.06 410 ASN B C 1
ATOM 9441 O O . ASN B 1 410 ? 5.891 -12.477 18.828 1 85.06 410 ASN B O 1
ATOM 9445 N N . LEU B 1 411 ? 6.078 -14 17.297 1 80.81 411 LEU B N 1
ATOM 9446 C CA . LEU B 1 411 ? 5.77 -13.055 16.219 1 80.81 411 LEU B CA 1
ATOM 9447 C C . LEU B 1 411 ? 4.27 -12.812 16.125 1 80.81 411 LEU B C 1
ATOM 9449 O O . LEU B 1 411 ? 3.836 -11.773 15.625 1 80.81 411 LEU B O 1
ATOM 9453 N N . SER B 1 412 ? 3.541 -13.727 16.625 1 86.12 412 SER B N 1
ATOM 9454 C CA . SER B 1 412 ? 2.09 -13.609 16.531 1 86.12 412 SER B CA 1
ATOM 9455 C C . SER B 1 412 ? 1.471 -13.305 17.891 1 86.12 412 SER B C 1
ATOM 9457 O O . SER B 1 412 ? 1.896 -13.852 18.906 1 86.12 412 SER B O 1
ATOM 9459 N N . MET B 1 413 ? 0.497 -12.438 17.891 1 91.94 413 MET B N 1
ATOM 9460 C CA . MET B 1 413 ? -0.214 -12.055 19.109 1 91.94 413 MET B CA 1
ATOM 9461 C C . MET B 1 413 ? -1.043 -13.219 19.641 1 91.94 413 MET B C 1
ATOM 9463 O O . MET B 1 413 ? -1.449 -13.219 20.797 1 91.94 413 MET B O 1
ATOM 9467 N N . GLU B 1 414 ? -1.251 -14.25 18.891 1 85.75 414 GLU B N 1
ATOM 9468 C CA . GLU B 1 414 ? -2.029 -15.406 19.312 1 85.75 414 GLU B CA 1
ATOM 9469 C C . GLU B 1 414 ? -1.395 -16.078 20.516 1 85.75 414 GLU B C 1
ATOM 9471 O O . GLU B 1 414 ? -2.08 -16.766 21.297 1 85.75 414 GLU B O 1
ATOM 9476 N N . SER B 1 415 ? -0.157 -15.859 20.641 1 84.75 415 SER B N 1
ATOM 9477 C CA . SER B 1 415 ? 0.581 -16.469 21.734 1 84.75 415 SER B CA 1
ATOM 9478 C C . SER B 1 415 ? 0.191 -15.836 23.078 1 84.75 415 SER B C 1
ATOM 9480 O O . SER B 1 415 ? 0.443 -16.422 24.125 1 84.75 415 SER B O 1
ATOM 9482 N N . LEU B 1 416 ? -0.409 -14.633 23.078 1 89.81 416 LEU B N 1
ATOM 9483 C CA . LEU B 1 416 ? -0.772 -13.922 24.297 1 89.81 416 LEU B CA 1
ATOM 9484 C C . LEU B 1 416 ? -2.043 -14.508 24.906 1 89.81 416 LEU B C 1
ATOM 9486 O O . LEU B 1 416 ? -2.428 -14.141 26.016 1 89.81 416 LEU B O 1
ATOM 9490 N N . GLY B 1 417 ? -2.637 -15.414 24.203 1 83.25 417 GLY B N 1
ATOM 9491 C CA . GLY B 1 417 ? -3.838 -16.031 24.734 1 83.25 417 GLY B CA 1
ATOM 9492 C C . GLY B 1 417 ? -5.109 -15.547 24.062 1 83.25 417 GLY B C 1
ATOM 9493 O O . GLY B 1 417 ? -5.066 -14.977 22.984 1 83.25 417 GLY B O 1
ATOM 9494 N N . ASP B 1 418 ? -6.199 -15.711 24.812 1 85.5 418 ASP B N 1
ATOM 9495 C CA . ASP B 1 418 ? -7.508 -15.43 24.219 1 85.5 418 ASP B CA 1
ATOM 9496 C C . ASP B 1 418 ? -7.82 -13.938 24.266 1 85.5 418 ASP B C 1
ATOM 9498 O O . ASP B 1 418 ? -7.527 -13.266 25.25 1 85.5 418 ASP B O 1
ATOM 9502 N N . VAL B 1 419 ? -8.297 -13.414 23.219 1 91.25 419 VAL B N 1
ATOM 9503 C CA . VAL B 1 419 ? -8.742 -12.031 23.094 1 91.25 419 VAL B CA 1
ATOM 9504 C C . VAL B 1 419 ? -10.266 -11.977 23.094 1 91.25 419 VAL B C 1
ATOM 9506 O O . VAL B 1 419 ? -10.922 -12.82 22.484 1 91.25 419 VAL B O 1
ATOM 9509 N N . ASN B 1 420 ? -10.828 -11.148 23.891 1 91 420 ASN B N 1
ATOM 9510 C CA . ASN B 1 420 ? -12.266 -10.906 23.859 1 91 420 ASN B CA 1
ATOM 9511 C C . ASN B 1 420 ? -12.633 -9.883 22.781 1 91 420 ASN B C 1
ATOM 9513 O O . ASN B 1 420 ? -12.43 -8.68 22.969 1 91 420 ASN B O 1
ATOM 9517 N N . TRP B 1 421 ? -13.195 -10.336 21.75 1 91.62 421 TRP B N 1
ATOM 9518 C CA . TRP B 1 421 ? -13.609 -9.461 20.656 1 91.62 421 TRP B CA 1
ATOM 9519 C C . TRP B 1 421 ? -15.031 -8.953 20.875 1 91.62 421 TRP B C 1
ATOM 9521 O O . TRP B 1 421 ? -15.781 -9.516 21.672 1 91.62 421 TRP B O 1
ATOM 9531 N N . PRO B 1 422 ? -15.391 -7.875 20.141 1 91.31 422 PRO B N 1
ATOM 9532 C CA . PRO B 1 422 ? -16.75 -7.348 20.328 1 91.31 422 PRO B CA 1
ATOM 9533 C C . PRO B 1 422 ? -17.828 -8.375 20 1 91.31 422 PRO B C 1
ATOM 9535 O O . PRO B 1 422 ? -17.703 -9.125 19.031 1 91.31 422 PRO B O 1
ATOM 9538 N N . GLY B 1 423 ? -18.922 -8.367 20.656 1 79.31 423 GLY B N 1
ATOM 9539 C CA . GLY B 1 423 ? -20.078 -9.211 20.391 1 79.31 423 GLY B CA 1
ATOM 9540 C C . GLY B 1 423 ? -19.938 -10.609 20.969 1 79.31 423 GLY B C 1
ATOM 9541 O O . GLY B 1 423 ? -20.891 -11.383 20.953 1 79.31 423 GLY B O 1
ATOM 9542 N N . LEU B 1 424 ? -18.688 -11.133 21.094 1 63.16 424 LEU B N 1
ATOM 9543 C CA . LEU B 1 424 ? -18.516 -12.547 21.422 1 63.16 424 LEU B CA 1
ATOM 9544 C C . LEU B 1 424 ? -18.469 -12.766 22.922 1 63.16 424 LEU B C 1
ATOM 9546 O O . LEU B 1 424 ? -17.953 -11.914 23.656 1 63.16 424 LEU B O 1
ATOM 9550 N N . GLY B 1 425 ? -19.453 -13.328 23.578 1 51.06 425 GLY B N 1
ATOM 9551 C CA . GLY B 1 425 ? -19.5 -13.852 24.938 1 51.06 425 GLY B CA 1
ATOM 9552 C C . GLY B 1 425 ? -18.453 -14.922 25.203 1 51.06 425 GLY B C 1
ATOM 9553 O O . GLY B 1 425 ? -18.75 -15.945 25.828 1 51.06 425 GLY B O 1
ATOM 9554 N N . GLY B 1 426 ? -17.141 -14.938 25.078 1 49.62 426 GLY B N 1
ATOM 9555 C CA . GLY B 1 426 ? -16.109 -15.797 25.609 1 49.62 426 GLY B CA 1
ATOM 9556 C C . GLY B 1 426 ? -15.133 -16.297 24.562 1 49.62 426 GLY B C 1
ATOM 9557 O O . GLY B 1 426 ? -14.414 -15.5 23.938 1 49.62 426 GLY B O 1
ATOM 9558 N N . ARG B 1 427 ? -15.008 -17.844 24.328 1 49.75 427 ARG B N 1
ATOM 9559 C CA . ARG B 1 427 ? -13.969 -18.656 23.703 1 49.75 427 ARG B CA 1
ATOM 9560 C C . ARG B 1 427 ? -13.938 -18.453 22.188 1 49.75 427 ARG B C 1
ATOM 9562 O O . ARG B 1 427 ? -13.555 -19.359 21.438 1 49.75 427 ARG B O 1
ATOM 9569 N N . SER B 1 428 ? -14.406 -17.375 21.641 1 54.59 428 SER B N 1
ATOM 9570 C CA . SER B 1 428 ? -14.711 -17.469 20.203 1 54.59 428 SER B CA 1
ATOM 9571 C C . SER B 1 428 ? -13.477 -17.188 19.359 1 54.59 428 SER B C 1
ATOM 9573 O O . SER B 1 428 ? -12.523 -16.578 19.828 1 54.59 428 SER B O 1
ATOM 9575 N N . SER B 1 429 ? -13.422 -17.797 18.203 1 67.69 429 SER B N 1
ATOM 9576 C CA . SER B 1 429 ? -12.609 -17.734 17 1 67.69 429 SER B CA 1
ATOM 9577 C C . SER B 1 429 ? -12.414 -16.297 16.531 1 67.69 429 SER B C 1
ATOM 9579 O O . SER B 1 429 ? -13.242 -15.43 16.828 1 67.69 429 SER B O 1
ATOM 9581 N N . ALA B 1 430 ? -11.25 -15.914 16.266 1 77.12 430 ALA B N 1
ATOM 9582 C CA . ALA B 1 430 ? -10.914 -14.609 15.727 1 77.12 430 ALA B CA 1
ATOM 9583 C C . ALA B 1 430 ? -11.922 -14.18 14.664 1 77.12 430 ALA B C 1
ATOM 9585 O O . ALA B 1 430 ? -12.398 -15 13.875 1 77.12 430 ALA B O 1
ATOM 9586 N N . PRO B 1 431 ? -12.43 -12.914 14.875 1 86.38 431 PRO B N 1
ATOM 9587 C CA . PRO B 1 431 ? -13.336 -12.414 13.836 1 86.38 431 PRO B CA 1
ATOM 9588 C C . PRO B 1 431 ? -12.734 -12.516 12.438 1 86.38 431 PRO B C 1
ATOM 9590 O O . PRO B 1 431 ? -11.516 -12.469 12.281 1 86.38 431 PRO B O 1
ATOM 9593 N N . ARG B 1 432 ? -13.664 -12.68 11.531 1 81.88 432 ARG B N 1
ATOM 9594 C CA . ARG B 1 432 ? -13.203 -12.766 10.148 1 81.88 432 ARG B CA 1
ATOM 9595 C C . ARG B 1 432 ? -12.641 -11.438 9.672 1 81.88 432 ARG B C 1
ATOM 9597 O O . ARG B 1 432 ? -11.711 -11.398 8.859 1 81.88 432 ARG B O 1
ATOM 9604 N N . GLY B 1 433 ? -13.211 -10.359 10.18 1 82.38 433 GLY B N 1
ATOM 9605 C CA . GLY B 1 433 ? -12.719 -9.031 9.836 1 82.38 433 GLY B CA 1
ATOM 9606 C C . GLY B 1 433 ? -13.32 -8.492 8.555 1 82.38 433 GLY B C 1
ATOM 9607 O O . GLY B 1 433 ? -12.797 -7.535 7.973 1 82.38 433 GLY B O 1
ATOM 9608 N N . TRP B 1 434 ? -14.297 -9.109 7.973 1 81 434 TRP B N 1
ATOM 9609 C CA . TRP B 1 434 ? -14.969 -8.617 6.773 1 81 434 TRP B CA 1
ATOM 9610 C C . TRP B 1 434 ? -16.422 -9.086 6.742 1 81 434 TRP B C 1
ATOM 9612 O O . TRP B 1 434 ? -16.812 -10 7.477 1 81 434 TRP B O 1
ATOM 9622 N N . ASP B 1 435 ? -17.188 -8.328 6.105 1 79.31 435 ASP B N 1
ATOM 9623 C CA . ASP B 1 435 ? -18.578 -8.672 5.84 1 79.31 435 ASP B CA 1
ATOM 9624 C C . ASP B 1 435 ? -18.969 -8.297 4.414 1 79.31 435 ASP B C 1
ATOM 9626 O O . ASP B 1 435 ? -18.203 -7.645 3.701 1 79.31 435 ASP B O 1
ATOM 9630 N N . ARG B 1 436 ? -20.047 -8.828 3.947 1 75.62 436 ARG B N 1
ATOM 9631 C CA . ARG B 1 436 ? -20.516 -8.539 2.596 1 75.62 436 ARG B CA 1
ATOM 9632 C C . ARG B 1 436 ? -20.781 -7.051 2.416 1 75.62 436 ARG B C 1
ATOM 9634 O O . ARG B 1 436 ? -21.406 -6.418 3.277 1 75.62 436 ARG B O 1
ATOM 9641 N N . SER B 1 437 ? -20.141 -6.531 1.368 1 77.69 437 SER B N 1
ATOM 9642 C CA . SER B 1 437 ? -20.391 -5.125 1.073 1 77.69 437 SER B CA 1
ATOM 9643 C C . SER B 1 437 ? -21.797 -4.906 0.523 1 77.69 437 SER B C 1
ATOM 9645 O O . SER B 1 437 ? -22.312 -5.738 -0.227 1 77.69 437 SER B O 1
ATOM 9647 N N . THR B 1 438 ? -22.406 -3.887 0.918 1 72.19 438 THR B N 1
ATOM 9648 C CA . THR B 1 438 ? -23.734 -3.574 0.404 1 72.19 438 THR B CA 1
ATOM 9649 C C . THR B 1 438 ? -23.656 -2.562 -0.735 1 72.19 438 THR B C 1
ATOM 9651 O O . THR B 1 438 ? -24.656 -2.271 -1.39 1 72.19 438 THR B O 1
ATOM 9654 N N . ILE B 1 439 ? -22.484 -1.988 -1.005 1 72.19 439 ILE B N 1
ATOM 9655 C CA . ILE B 1 439 ? -22.359 -0.954 -2.023 1 72.19 439 ILE B CA 1
ATOM 9656 C C . ILE B 1 439 ? -21.547 -1.496 -3.205 1 72.19 439 ILE B C 1
ATOM 9658 O O . ILE B 1 439 ? -21.719 -1.044 -4.34 1 72.19 439 ILE B O 1
ATOM 9662 N N . GLU B 1 440 ? -20.719 -2.439 -2.881 1 70.19 440 GLU B N 1
ATOM 9663 C CA . GLU B 1 440 ? -19.844 -2.916 -3.943 1 70.19 440 GLU B CA 1
ATOM 9664 C C . GLU B 1 440 ? -20.609 -3.748 -4.965 1 70.19 440 GLU B C 1
ATOM 9666 O O . GLU B 1 440 ? -21.453 -4.578 -4.598 1 70.19 440 GLU B O 1
ATOM 9671 N N . ASN B 1 441 ? -20.516 -3.367 -6.199 1 75.31 441 ASN B N 1
ATOM 9672 C CA . ASN B 1 441 ? -21.062 -4.191 -7.273 1 75.31 441 ASN B CA 1
ATOM 9673 C C . ASN B 1 441 ? -20.312 -5.516 -7.398 1 75.31 441 ASN B C 1
ATOM 9675 O O . ASN B 1 441 ? -19.109 -5.57 -7.199 1 75.31 441 ASN B O 1
ATOM 9679 N N . PRO B 1 442 ? -21.125 -6.562 -7.551 1 83.62 442 PRO B N 1
ATOM 9680 C CA . PRO B 1 442 ? -20.453 -7.855 -7.727 1 83.62 442 PRO B CA 1
ATOM 9681 C C . PRO B 1 442 ? -19.438 -7.848 -8.875 1 83.62 442 PRO B C 1
ATOM 9683 O O . PRO B 1 442 ? -19.672 -7.184 -9.891 1 83.62 442 PRO B O 1
ATOM 9686 N N . LEU B 1 443 ? -18.375 -8.508 -8.648 1 86.75 443 LEU B N 1
ATOM 9687 C CA . LEU B 1 443 ? -17.375 -8.656 -9.695 1 86.75 443 LEU B CA 1
ATOM 9688 C C . LEU B 1 443 ? -17.953 -9.375 -10.906 1 86.75 443 LEU B C 1
ATOM 9690 O O . LEU B 1 443 ? -18.719 -10.344 -10.758 1 86.75 443 LEU B O 1
ATOM 9694 N N . ARG B 1 444 ? -17.75 -8.852 -12 1 90.69 444 ARG B N 1
ATOM 9695 C CA . ARG B 1 444 ? -18.125 -9.516 -13.242 1 90.69 444 ARG B CA 1
ATOM 9696 C C . ARG B 1 444 ? -17.031 -10.477 -13.703 1 90.69 444 ARG B C 1
ATOM 9698 O O . ARG B 1 444 ? -15.969 -10.047 -14.148 1 90.69 444 ARG B O 1
ATOM 9705 N N . ILE B 1 445 ? -17.328 -11.773 -13.656 1 93.75 445 ILE B N 1
ATOM 9706 C CA . ILE B 1 445 ? -16.344 -12.789 -14.008 1 93.75 445 ILE B CA 1
ATOM 9707 C C . ILE B 1 445 ? -16.734 -13.438 -15.336 1 93.75 445 ILE B C 1
ATOM 9709 O O . ILE B 1 445 ? -17.797 -14.039 -15.453 1 93.75 445 ILE B O 1
ATOM 9713 N N . GLY B 1 446 ? -15.883 -13.266 -16.297 1 95.06 446 GLY B N 1
ATOM 9714 C CA . GLY B 1 446 ? -16.109 -13.898 -17.594 1 95.06 446 GLY B CA 1
ATOM 9715 C C . GLY B 1 446 ? -15.844 -15.398 -17.562 1 95.06 446 GLY B C 1
ATOM 9716 O O . GLY B 1 446 ? -14.844 -15.852 -17.016 1 95.06 446 GLY B O 1
ATOM 9717 N N . VAL B 1 447 ? -16.734 -16.188 -18.125 1 94.5 447 VAL B N 1
ATOM 9718 C CA . VAL B 1 447 ? -16.594 -17.625 -18.25 1 94.5 447 VAL B CA 1
ATOM 9719 C C . VAL B 1 447 ? -16.641 -18.016 -19.734 1 94.5 447 VAL B C 1
ATOM 9721 O O . VAL B 1 447 ? -17.609 -17.688 -20.438 1 94.5 447 VAL B O 1
ATOM 9724 N N . PRO B 1 448 ? -15.625 -18.609 -20.188 1 91.5 448 PRO B N 1
ATOM 9725 C CA . PRO B 1 448 ? -15.648 -19.016 -21.594 1 91.5 448 PRO B CA 1
ATOM 9726 C C . PRO B 1 448 ? -16.781 -19.984 -21.906 1 91.5 448 PRO B C 1
ATOM 9728 O O . PRO B 1 448 ? -17.016 -20.938 -21.156 1 91.5 448 PRO B O 1
ATOM 9731 N N . ASN B 1 449 ? -17.469 -19.641 -22.922 1 86.44 449 ASN B N 1
ATOM 9732 C CA . ASN B 1 449 ? -18.547 -20.5 -23.406 1 86.44 449 ASN B CA 1
ATOM 9733 C C . ASN B 1 449 ? -18.156 -21.203 -24.703 1 86.44 449 ASN B C 1
ATOM 9735 O O . ASN B 1 449 ? -18.594 -20.828 -25.781 1 86.44 449 ASN B O 1
ATOM 9739 N N . GLY B 1 450 ? -17.234 -22.062 -24.719 1 76.69 450 GLY B N 1
ATOM 9740 C CA . GLY B 1 450 ? -16.781 -22.766 -25.891 1 76.69 450 GLY B CA 1
ATOM 9741 C C . GLY B 1 450 ? -15.695 -23.781 -25.594 1 76.69 450 GLY B C 1
ATOM 9742 O O . GLY B 1 450 ? -14.836 -24.047 -26.453 1 76.69 450 GLY B O 1
ATOM 9743 N N . SER B 1 451 ? -15.734 -24.25 -24.438 1 78.44 451 SER B N 1
ATOM 9744 C CA . SER B 1 451 ? -14.734 -25.25 -24.078 1 78.44 451 SER B CA 1
ATOM 9745 C C . SER B 1 451 ? -14.93 -26.531 -24.875 1 78.44 451 SER B C 1
ATOM 9747 O O . SER B 1 451 ? -16.062 -26.875 -25.234 1 78.44 451 SER B O 1
ATOM 9749 N N . ILE B 1 452 ? -13.844 -27.078 -25.203 1 77.56 452 ILE B N 1
ATOM 9750 C CA . ILE B 1 452 ? -13.891 -28.297 -26.016 1 77.56 452 ILE B CA 1
ATOM 9751 C C . ILE B 1 452 ? -14.477 -29.438 -25.203 1 77.56 452 ILE B C 1
ATOM 9753 O O . ILE B 1 452 ? -15.031 -30.391 -25.766 1 77.56 452 ILE B O 1
ATOM 9757 N N . THR B 1 453 ? -14.242 -29.359 -23.906 1 76.75 453 THR B N 1
ATOM 9758 C CA . THR B 1 453 ? -14.82 -30.359 -23 1 76.75 453 THR B CA 1
ATOM 9759 C C . THR B 1 453 ? -15.688 -29.672 -21.938 1 76.75 453 THR B C 1
ATOM 9761 O O . THR B 1 453 ? -15.391 -28.562 -21.5 1 76.75 453 THR B O 1
ATOM 9764 N N . ASN B 1 454 ? -16.75 -30.312 -21.594 1 78.06 454 ASN B N 1
ATOM 9765 C CA . ASN B 1 454 ? -17.688 -29.766 -20.609 1 78.06 454 ASN B CA 1
ATOM 9766 C C . ASN B 1 454 ? -17.266 -30.141 -19.188 1 78.06 454 ASN B C 1
ATOM 9768 O O . ASN B 1 454 ? -17.969 -29.812 -18.219 1 78.06 454 ASN B O 1
ATOM 9772 N N . LYS B 1 455 ? -16.156 -30.719 -19.109 1 80.25 455 LYS B N 1
ATOM 9773 C CA . LYS B 1 455 ? -15.758 -31.203 -17.781 1 80.25 455 LYS B CA 1
ATOM 9774 C C . LYS B 1 455 ? -15.133 -30.078 -16.969 1 80.25 455 LYS B C 1
ATOM 9776 O O . LYS B 1 455 ? -15.258 -30.047 -15.742 1 80.25 455 LYS B O 1
ATOM 9781 N N . PHE B 1 456 ? -14.5 -29.234 -17.703 1 85.44 456 PHE B N 1
ATOM 9782 C CA . PHE B 1 456 ? -13.844 -28.141 -16.984 1 85.44 456 PHE B CA 1
ATOM 9783 C C . PHE B 1 456 ? -14.766 -26.938 -16.875 1 85.44 456 PHE B C 1
ATOM 9785 O O . PHE B 1 456 ? -14.773 -26.234 -15.859 1 85.44 456 PHE B O 1
ATOM 9792 N N . VAL B 1 457 ? -15.414 -26.656 -17.922 1 89 457 VAL B N 1
ATOM 9793 C CA . VAL B 1 457 ? -16.359 -25.547 -17.938 1 89 457 VAL B CA 1
ATOM 9794 C C . VAL B 1 457 ? -17.562 -25.906 -18.812 1 89 457 VAL B C 1
ATOM 9796 O O . VAL B 1 457 ? -17.406 -26.406 -19.922 1 89 457 VAL B O 1
ATOM 9799 N N . LYS B 1 458 ? -18.688 -25.703 -18.266 1 87.62 458 LYS B N 1
ATOM 9800 C CA . LYS B 1 458 ? -19.953 -25.906 -18.984 1 87.62 458 LYS B CA 1
ATOM 9801 C C . LYS B 1 458 ? -20.922 -24.766 -18.734 1 87.62 458 LYS B C 1
ATOM 9803 O O . LYS B 1 458 ? -21.156 -24.391 -17.578 1 87.62 458 LYS B O 1
ATOM 9808 N N . VAL B 1 459 ? -21.344 -24.188 -19.734 1 90.75 459 VAL B N 1
ATOM 9809 C CA . VAL B 1 459 ? -22.312 -23.109 -19.641 1 90.75 459 VAL B CA 1
ATOM 9810 C C . VAL B 1 459 ? -23.641 -23.547 -20.266 1 90.75 459 VAL B C 1
ATOM 9812 O O . VAL B 1 459 ? -23.688 -23.875 -21.453 1 90.75 459 VAL B O 1
ATOM 9815 N N . ASP B 1 460 ? -24.578 -23.656 -19.406 1 88.06 460 ASP B N 1
ATOM 9816 C CA . ASP B 1 460 ? -25.906 -24.062 -19.875 1 88.06 460 ASP B CA 1
ATOM 9817 C C . ASP B 1 460 ? -26.922 -22.938 -19.703 1 88.06 460 ASP B C 1
ATOM 9819 O O . ASP B 1 460 ? -26.766 -22.094 -18.812 1 88.06 460 ASP B O 1
ATOM 9823 N N . TYR B 1 461 ? -27.75 -22.828 -20.594 1 88.06 461 TYR B N 1
ATOM 9824 C CA . TYR B 1 461 ? -28.828 -21.844 -20.5 1 88.06 461 TYR B CA 1
ATOM 9825 C C . TYR B 1 461 ? -30.125 -22.5 -20.031 1 88.06 461 TYR B C 1
ATOM 9827 O O . TYR B 1 461 ? -30.609 -23.438 -20.672 1 88.06 461 TYR B O 1
ATOM 9835 N N . ASP B 1 462 ? -30.578 -22.078 -18.938 1 84.12 462 ASP B N 1
ATOM 9836 C CA . ASP B 1 462 ? -31.875 -22.562 -18.438 1 84.12 462 ASP B CA 1
ATOM 9837 C C . ASP B 1 462 ? -33.031 -21.719 -19 1 84.12 462 ASP B C 1
ATOM 9839 O O . ASP B 1 462 ? -33.25 -20.594 -18.547 1 84.12 462 ASP B O 1
ATOM 9843 N N . SER B 1 463 ? -33.75 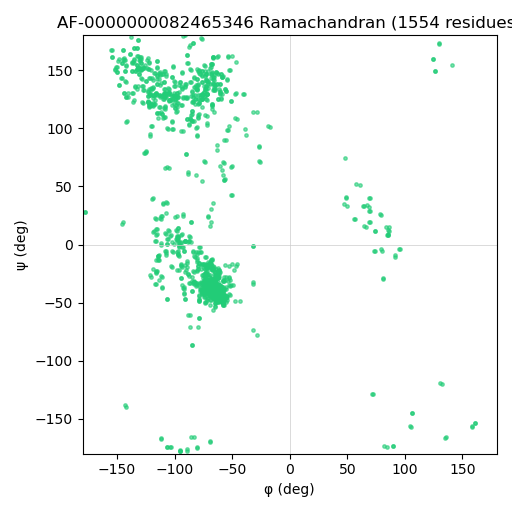-22.266 -19.844 1 82.19 463 SER B N 1
ATOM 9844 C CA . SER B 1 463 ? -34.844 -21.578 -20.5 1 82.19 463 SER B CA 1
ATOM 9845 C C . SER B 1 463 ? -35.969 -21.234 -19.516 1 82.19 463 SER B C 1
ATOM 9847 O O . SER B 1 463 ? -36.75 -20.297 -19.75 1 82.19 463 SER B O 1
ATOM 9849 N N . SER B 1 464 ? -36.156 -21.984 -18.547 1 81.25 464 SER B N 1
ATOM 9850 C CA . SER B 1 464 ? -37.219 -21.766 -17.578 1 81.25 464 SER B CA 1
ATOM 9851 C C . SER B 1 464 ? -36.969 -20.531 -16.734 1 81.25 464 SER B C 1
ATOM 9853 O O . SER B 1 464 ? -37.875 -19.75 -16.469 1 81.25 464 SER B O 1
ATOM 9855 N N . THR B 1 465 ? -35.719 -20.25 -16.391 1 81.56 465 THR B N 1
ATOM 9856 C CA . THR B 1 465 ? -35.375 -19.141 -15.508 1 81.56 465 THR B CA 1
ATOM 9857 C C . THR B 1 465 ? -34.719 -18 -16.297 1 81.56 465 THR B C 1
ATOM 9859 O O . THR B 1 465 ? -34.656 -16.875 -15.812 1 81.56 465 THR B O 1
ATOM 9862 N N . GLY B 1 466 ? -34.438 -18.312 -17.531 1 81.69 466 GLY B N 1
ATOM 9863 C CA . GLY B 1 466 ? -33.812 -17.312 -18.359 1 81.69 466 GLY B CA 1
ATOM 9864 C C . GLY B 1 466 ? -32.406 -16.953 -17.891 1 81.69 466 GLY B C 1
ATOM 9865 O O . GLY B 1 466 ? -31.938 -15.836 -18.125 1 81.69 466 GLY B O 1
ATOM 9866 N N . LYS B 1 467 ? -31.859 -17.828 -17.016 1 87 467 LYS B N 1
ATOM 9867 C CA . LYS B 1 467 ? -30.531 -17.547 -16.469 1 87 467 LYS B CA 1
ATOM 9868 C C . LYS B 1 467 ? -29.516 -18.594 -16.922 1 87 467 LYS B C 1
ATOM 9870 O O . LYS B 1 467 ? -29.891 -19.703 -17.281 1 87 467 LYS B O 1
ATOM 9875 N N . TYR B 1 468 ? -28.312 -18.219 -16.984 1 90.75 468 TYR B N 1
ATOM 9876 C CA . TYR B 1 468 ? -27.219 -19.125 -17.297 1 90.75 468 TYR B CA 1
ATOM 9877 C C . TYR B 1 468 ? -26.781 -19.906 -16.062 1 90.75 468 TYR B C 1
ATOM 9879 O O . TYR B 1 468 ? -26.75 -19.344 -14.961 1 90.75 468 TYR B O 1
ATOM 9887 N N . ILE B 1 469 ? -26.562 -21.156 -16.297 1 90.19 469 ILE B N 1
ATOM 9888 C CA . ILE B 1 469 ? -26.016 -22.016 -15.234 1 90.19 469 ILE B CA 1
ATOM 9889 C C . ILE B 1 469 ? -24.578 -22.391 -15.562 1 90.19 469 ILE B C 1
ATOM 9891 O O . ILE B 1 469 ? -24.281 -22.828 -16.688 1 90.19 469 ILE B O 1
ATOM 9895 N N . PHE B 1 470 ? -23.703 -22.234 -14.664 1 93.06 470 PHE B N 1
ATOM 9896 C CA . PHE B 1 470 ? -22.281 -22.5 -14.844 1 93.06 470 PHE B CA 1
ATOM 9897 C C . PHE B 1 470 ? -21.844 -23.703 -14.008 1 93.06 470 PHE B C 1
ATOM 9899 O O . PHE B 1 470 ? -22.141 -23.766 -12.812 1 93.06 470 PHE B O 1
ATOM 9906 N N . SER B 1 471 ? -21.203 -24.641 -14.656 1 87.06 471 SER B N 1
ATOM 9907 C CA . SER B 1 471 ? -20.703 -25.828 -13.969 1 87.06 471 SER B CA 1
ATOM 9908 C C . SER B 1 471 ? -19.391 -26.297 -14.57 1 87.06 471 SER B C 1
ATOM 9910 O O . SER B 1 471 ? -18.969 -25.812 -15.617 1 87.06 471 SER B O 1
ATOM 9912 N N . GLY B 1 472 ? -18.75 -27.219 -13.812 1 86.62 472 GLY B N 1
ATOM 9913 C CA . GLY B 1 472 ? -17.469 -27.766 -14.227 1 86.62 472 GLY B CA 1
ATOM 9914 C C . GLY B 1 472 ? -16.406 -27.703 -13.141 1 86.62 472 GLY B C 1
ATOM 9915 O O . GLY B 1 472 ? -16.594 -27.016 -12.125 1 86.62 472 GLY B O 1
ATOM 9916 N N . PHE B 1 473 ? -15.367 -28.281 -13.438 1 85.75 473 PHE B N 1
ATOM 9917 C CA . PHE B 1 473 ? -14.297 -28.391 -12.445 1 85.75 473 PHE B CA 1
ATOM 9918 C C . PHE B 1 473 ? -13.742 -27.016 -12.094 1 85.75 473 PHE B C 1
ATOM 9920 O O . PHE B 1 473 ? -13.57 -26.688 -10.922 1 85.75 473 PHE B O 1
ATOM 9927 N N . SER B 1 474 ? -13.352 -26.281 -13.117 1 89.31 474 SER B N 1
ATOM 9928 C CA . SER B 1 474 ? -12.758 -24.969 -12.883 1 89.31 474 SER B CA 1
ATOM 9929 C C . SER B 1 474 ? -13.711 -24.062 -12.117 1 89.31 474 SER B C 1
ATOM 9931 O O . SER B 1 474 ? -13.281 -23.266 -11.273 1 89.31 474 SER B O 1
ATOM 9933 N N . ILE B 1 475 ? -14.984 -24.125 -12.406 1 88.88 475 ILE B N 1
ATOM 9934 C CA . ILE B 1 475 ? -15.992 -23.328 -11.719 1 88.88 475 ILE B CA 1
ATOM 9935 C C . ILE B 1 475 ? -16.094 -23.781 -10.266 1 88.88 475 ILE B C 1
ATOM 9937 O O . ILE B 1 475 ? -16.156 -22.938 -9.359 1 88.88 475 ILE B O 1
ATOM 9941 N N . ASP B 1 476 ? -16.094 -25.078 -10.07 1 85.5 476 ASP B N 1
ATOM 9942 C CA . ASP B 1 476 ? -16.156 -25.625 -8.719 1 85.5 476 ASP B CA 1
ATOM 9943 C C . ASP B 1 476 ? -14.953 -25.188 -7.883 1 85.5 476 ASP B C 1
ATOM 9945 O O . ASP B 1 476 ? -15.094 -24.859 -6.699 1 85.5 476 ASP B O 1
ATOM 9949 N N . VAL B 1 477 ? -13.828 -25.312 -8.547 1 87.5 477 VAL B N 1
ATOM 9950 C CA . VAL B 1 477 ? -12.609 -24.906 -7.852 1 87.5 477 VAL B CA 1
ATOM 9951 C C . VAL B 1 477 ? -12.703 -23.453 -7.438 1 87.5 477 VAL B C 1
ATOM 9953 O O . VAL B 1 477 ? -12.32 -23.078 -6.324 1 87.5 477 VAL B O 1
ATOM 9956 N N . PHE B 1 478 ? -13.172 -22.562 -8.25 1 90 478 PHE B N 1
ATOM 9957 C CA . PHE B 1 478 ? -13.273 -21.141 -7.945 1 90 478 PHE B CA 1
ATOM 9958 C C . PHE B 1 478 ? -14.234 -20.906 -6.789 1 90 478 PHE B C 1
ATOM 9960 O O . PHE B 1 478 ? -13.945 -20.125 -5.883 1 90 478 PHE B O 1
ATOM 9967 N N . ASN B 1 479 ? -15.352 -21.547 -6.91 1 85.62 479 ASN B N 1
ATOM 9968 C CA . ASN B 1 479 ? -16.344 -21.406 -5.848 1 85.62 479 ASN B CA 1
ATOM 9969 C C . ASN B 1 479 ? -15.773 -21.828 -4.496 1 85.62 479 ASN B C 1
ATOM 9971 O O . ASN B 1 479 ? -16 -21.156 -3.484 1 85.62 479 ASN B O 1
ATOM 9975 N N . GLU B 1 480 ? -15.094 -22.938 -4.531 1 82.81 480 GLU B N 1
ATOM 9976 C CA . GLU B 1 480 ? -14.484 -23.406 -3.293 1 82.81 480 GLU B CA 1
ATOM 9977 C C . GLU B 1 480 ? -13.406 -22.438 -2.807 1 82.81 480 GLU B C 1
ATOM 9979 O O . GLU B 1 480 ? -13.25 -22.234 -1.603 1 82.81 480 GLU B O 1
ATOM 9984 N N . THR B 1 481 ? -12.586 -21.984 -3.738 1 83.75 481 THR B N 1
ATOM 9985 C CA . THR B 1 481 ? -11.539 -21.031 -3.41 1 83.75 481 THR B CA 1
ATOM 9986 C C . THR B 1 481 ? -12.141 -19.766 -2.803 1 83.75 481 THR B C 1
ATOM 9988 O O . THR B 1 481 ? -11.617 -19.234 -1.818 1 83.75 481 THR B O 1
ATOM 9991 N N . ALA B 1 482 ? -13.188 -19.219 -3.406 1 82 482 ALA B N 1
ATOM 9992 C CA . ALA B 1 482 ? -13.859 -18 -2.934 1 82 482 ALA B CA 1
ATOM 9993 C C . ALA B 1 482 ? -14.359 -18.188 -1.503 1 82 482 ALA B C 1
ATOM 9995 O O . ALA B 1 482 ? -14.352 -17.234 -0.719 1 82 482 ALA B O 1
ATOM 9996 N N . ARG B 1 483 ? -14.719 -19.375 -1.161 1 75.31 483 ARG B N 1
ATOM 9997 C CA . ARG B 1 483 ? -15.242 -19.656 0.17 1 75.31 483 ARG B CA 1
ATOM 9998 C C . ARG B 1 483 ? -14.125 -19.641 1.213 1 75.31 483 ARG B C 1
ATOM 10000 O O . ARG B 1 483 ? -14.375 -19.375 2.393 1 75.31 483 ARG B O 1
ATOM 10007 N N . HIS B 1 484 ? -12.906 -19.891 0.724 1 73.69 484 HIS B N 1
ATOM 10008 C CA . HIS B 1 484 ? -11.781 -19.984 1.653 1 73.69 484 HIS B CA 1
ATOM 10009 C C . HIS B 1 484 ? -11.078 -18.641 1.793 1 73.69 484 HIS B C 1
ATOM 10011 O O . HIS B 1 484 ? -10.148 -18.5 2.592 1 73.69 484 HIS B O 1
ATOM 10017 N N . LEU B 1 485 ? -11.555 -17.672 1.045 1 75.06 485 LEU B N 1
ATOM 10018 C CA . LEU B 1 485 ? -10.938 -16.359 1.131 1 75.06 485 LEU B CA 1
ATOM 10019 C C . LEU B 1 485 ? -11.289 -15.672 2.447 1 75.06 485 LEU B C 1
ATOM 10021 O O . LEU B 1 485 ? -12.375 -15.898 2.996 1 75.06 485 LEU B O 1
ATOM 10025 N N . LYS B 1 486 ? -10.383 -14.914 2.938 1 68 486 LYS B N 1
ATOM 10026 C CA . LYS B 1 486 ? -10.594 -14.188 4.188 1 68 486 LYS B CA 1
ATOM 10027 C C . LYS B 1 486 ? -11.289 -12.852 3.938 1 68 486 LYS B C 1
ATOM 10029 O O . LYS B 1 486 ? -11.062 -11.883 4.664 1 68 486 LYS B O 1
ATOM 10034 N N . TYR B 1 487 ? -11.93 -12.695 2.801 1 71.75 487 TYR B N 1
ATOM 10035 C CA . TYR B 1 487 ? -12.789 -11.562 2.469 1 71.75 487 TYR B CA 1
ATOM 10036 C C . TYR B 1 487 ? -13.945 -12 1.586 1 71.75 487 TYR B C 1
ATOM 10038 O O . TYR B 1 487 ? -13.906 -13.078 0.988 1 71.75 487 TYR B O 1
ATOM 10046 N N . SER B 1 488 ? -14.977 -11.273 1.618 1 73.56 488 SER B N 1
ATOM 10047 C CA . SER B 1 488 ? -16.141 -11.625 0.807 1 73.56 488 SER B CA 1
ATOM 10048 C C . SER B 1 488 ? -15.938 -11.211 -0.648 1 73.56 488 SER B C 1
ATOM 10050 O O . SER B 1 488 ? -15.508 -10.094 -0.928 1 73.56 488 SER B O 1
ATOM 10052 N N . LEU B 1 489 ? -16.016 -12.172 -1.438 1 77.81 489 LEU B N 1
ATOM 10053 C CA . LEU B 1 489 ? -15.961 -11.922 -2.873 1 77.81 489 LEU B CA 1
ATOM 10054 C C . LEU B 1 489 ? -17.344 -12.086 -3.51 1 77.81 489 LEU B C 1
ATOM 10056 O O . LEU B 1 489 ? -17.891 -13.188 -3.529 1 77.81 489 LEU B O 1
ATOM 10060 N N . GLN B 1 490 ? -18.031 -10.961 -3.758 1 81.88 490 GLN B N 1
ATOM 10061 C CA . GLN B 1 490 ? -19.281 -11.031 -4.516 1 81.88 490 GLN B CA 1
ATOM 10062 C C . GLN B 1 490 ? -19.016 -11.016 -6.02 1 81.88 490 GLN B C 1
ATOM 10064 O O . GLN B 1 490 ? -18.312 -10.133 -6.523 1 81.88 490 GLN B O 1
ATOM 10069 N N . TYR B 1 491 ? -19.531 -12.086 -6.641 1 87.69 491 TYR B N 1
ATOM 10070 C CA . TYR B 1 491 ? -19.234 -12.164 -8.062 1 87.69 491 TYR B CA 1
ATOM 10071 C C . TYR B 1 491 ? -20.438 -12.727 -8.836 1 87.69 491 TYR B C 1
ATOM 10073 O O . TYR B 1 491 ? -21.328 -13.336 -8.242 1 87.69 491 TYR B O 1
ATOM 10081 N N . GLU B 1 492 ? -20.547 -12.289 -10.055 1 90.38 492 GLU B N 1
ATOM 10082 C CA . GLU B 1 492 ? -21.469 -12.844 -11.031 1 90.38 492 GLU B CA 1
ATOM 10083 C C . GLU B 1 492 ? -20.734 -13.359 -12.266 1 90.38 492 GLU B C 1
ATOM 10085 O O . GLU B 1 492 ? -19.844 -12.695 -12.797 1 90.38 492 GLU B O 1
ATOM 10090 N N . PHE B 1 493 ? -21.109 -14.648 -12.625 1 93.88 493 PHE B N 1
ATOM 10091 C CA . PHE B 1 493 ? -20.516 -15.227 -13.828 1 93.88 493 PHE B CA 1
ATOM 10092 C C . PHE B 1 493 ? -21.234 -14.727 -15.078 1 93.88 493 PHE B C 1
ATOM 10094 O O . PHE B 1 493 ? -22.469 -14.625 -15.086 1 93.88 493 PHE B O 1
ATOM 10101 N N . VAL B 1 494 ? -20.547 -14.328 -16.062 1 94.44 494 VAL B N 1
ATOM 10102 C CA . VAL B 1 494 ? -21.078 -13.891 -17.359 1 94.44 494 VAL B CA 1
ATOM 10103 C C . VAL B 1 494 ? -20.453 -14.734 -18.469 1 94.44 494 VAL B C 1
ATOM 10105 O O . VAL B 1 494 ? -19.234 -14.836 -18.578 1 94.44 494 VAL B O 1
ATOM 10108 N N . PRO B 1 495 ? -21.312 -15.367 -19.219 1 93.38 495 PRO B N 1
ATOM 10109 C CA . PRO B 1 495 ? -20.766 -16.172 -20.328 1 93.38 495 PRO B CA 1
ATOM 10110 C C . PRO B 1 495 ? -20.109 -15.32 -21.406 1 93.38 495 PRO B C 1
ATOM 10112 O O . PRO B 1 495 ? -20.578 -14.219 -21.703 1 93.38 495 PRO B O 1
ATOM 10115 N N . PHE B 1 496 ? -19.062 -15.812 -21.984 1 93.19 496 PHE B N 1
ATOM 10116 C CA . PHE B 1 496 ? -18.344 -15.156 -23.062 1 93.19 496 PHE B CA 1
ATOM 10117 C C . PHE B 1 496 ? -18.156 -16.094 -24.25 1 93.19 496 PHE B C 1
ATOM 10119 O O . PHE B 1 496 ? -17.531 -17.156 -24.125 1 93.19 496 PHE B O 1
ATOM 10126 N N . GLY B 1 497 ? -18.594 -15.75 -25.344 1 85.44 497 GLY B N 1
ATOM 10127 C CA . GLY B 1 497 ? -18.562 -16.625 -26.516 1 85.44 497 GLY B CA 1
ATOM 10128 C C . GLY B 1 497 ? -17.391 -16.359 -27.438 1 85.44 497 GLY B C 1
ATOM 10129 O O . GLY B 1 497 ? -17.281 -16.984 -28.484 1 85.44 497 GLY B O 1
ATOM 10130 N N . GLY B 1 498 ? -16.391 -15.648 -27.062 1 83.38 498 GLY B N 1
ATOM 10131 C CA . GLY B 1 498 ? -15.281 -15.336 -27.953 1 83.38 498 GLY B CA 1
ATOM 10132 C C . GLY B 1 498 ? -14.023 -16.125 -27.609 1 83.38 498 GLY B C 1
ATOM 10133 O O . GLY B 1 498 ? -14.078 -17.109 -26.875 1 83.38 498 GLY B O 1
ATOM 10134 N N . ASN B 1 499 ? -12.938 -15.766 -28.344 1 86.44 499 ASN B N 1
ATOM 10135 C CA . ASN B 1 499 ? -11.641 -16.375 -28.109 1 86.44 499 ASN B CA 1
ATOM 10136 C C . ASN B 1 499 ? -11.102 -16.062 -26.719 1 86.44 499 ASN B C 1
ATOM 10138 O O . ASN B 1 499 ? -11.406 -15.008 -26.156 1 86.44 499 ASN B O 1
ATOM 10142 N N . TYR B 1 500 ? -10.352 -17.047 -26.234 1 89.44 500 TYR B N 1
ATOM 10143 C CA . TYR B 1 500 ? -9.812 -16.891 -24.891 1 89.44 500 TYR B CA 1
ATOM 10144 C C . TYR B 1 500 ? -8.922 -15.664 -24.781 1 89.44 500 TYR B C 1
ATOM 10146 O O . TYR B 1 500 ? -8.883 -15 -23.75 1 89.44 500 TYR B O 1
ATOM 10154 N N . ASN B 1 501 ? -8.211 -15.406 -25.844 1 87.19 501 ASN B N 1
ATOM 10155 C CA . ASN B 1 501 ? -7.387 -14.203 -25.828 1 87.19 501 ASN B CA 1
ATOM 10156 C C . ASN B 1 501 ? -8.234 -12.938 -25.719 1 87.19 501 ASN B C 1
ATOM 10158 O O . ASN B 1 501 ? -7.836 -11.977 -25.047 1 87.19 501 ASN B O 1
ATOM 10162 N N . ASP B 1 502 ? -9.312 -12.961 -26.359 1 87.5 502 ASP B N 1
ATOM 10163 C CA . ASP B 1 502 ? -10.227 -11.828 -26.266 1 87.5 502 ASP B CA 1
ATOM 10164 C C . ASP B 1 502 ? -10.781 -11.688 -24.859 1 87.5 502 ASP B C 1
ATOM 10166 O O . ASP B 1 502 ? -10.984 -10.578 -24.375 1 87.5 502 ASP B O 1
ATOM 10170 N N . LEU B 1 503 ? -11.094 -12.836 -24.344 1 90.94 503 LEU B N 1
ATOM 10171 C CA . LEU B 1 503 ? -11.578 -12.828 -22.969 1 90.94 503 LEU B CA 1
ATOM 10172 C C . LEU B 1 503 ? -10.555 -12.195 -22.031 1 90.94 503 LEU B C 1
ATOM 10174 O O . LEU B 1 503 ? -10.906 -11.383 -21.172 1 90.94 503 LEU B O 1
ATOM 10178 N N . VAL B 1 504 ? -9.297 -12.555 -22.172 1 90.31 504 VAL B N 1
ATOM 10179 C CA . VAL B 1 504 ? -8.219 -12.023 -21.359 1 90.31 504 VAL B CA 1
ATOM 10180 C C . VAL B 1 504 ? -8.078 -10.523 -21.594 1 90.31 504 VAL B C 1
ATOM 10182 O O . VAL B 1 504 ? -7.836 -9.758 -20.656 1 90.31 504 VAL B O 1
ATOM 10185 N N . LYS B 1 505 ? -8.25 -10.078 -22.812 1 86.44 505 LYS B N 1
ATOM 10186 C CA . LYS B 1 505 ? -8.188 -8.656 -23.125 1 86.44 505 LYS B CA 1
ATOM 10187 C C . LYS B 1 505 ? -9.328 -7.887 -22.469 1 86.44 505 LYS B C 1
ATOM 10189 O O . LYS B 1 505 ? -9.156 -6.73 -22.062 1 86.44 505 LYS B O 1
ATOM 10194 N N . LYS B 1 506 ? -10.445 -8.516 -22.406 1 88.88 506 LYS B N 1
ATOM 10195 C CA . LYS B 1 506 ? -11.586 -7.883 -21.75 1 88.88 506 LYS B CA 1
ATOM 10196 C C . LYS B 1 506 ? -11.336 -7.719 -20.25 1 88.88 506 LYS B C 1
ATOM 10198 O O . LYS B 1 506 ? -11.852 -6.781 -19.641 1 88.88 506 LYS B O 1
ATOM 10203 N N . VAL B 1 507 ? -10.609 -8.641 -19.703 1 89.56 507 VAL B N 1
ATOM 10204 C CA . VAL B 1 507 ? -10.227 -8.492 -18.297 1 89.56 507 VAL B CA 1
ATOM 10205 C C . VAL B 1 507 ? -9.234 -7.344 -18.156 1 89.56 507 VAL B C 1
ATOM 10207 O O . VAL B 1 507 ? -9.297 -6.574 -17.188 1 89.56 507 VAL B O 1
ATOM 10210 N N . GLN B 1 508 ? -8.367 -7.281 -19.141 1 81.19 508 GLN B N 1
ATOM 10211 C CA . GLN B 1 508 ? -7.398 -6.191 -19.141 1 81.19 508 GLN B CA 1
ATOM 10212 C C . GLN B 1 508 ? -8.094 -4.836 -19.219 1 81.19 508 GLN B C 1
ATOM 10214 O O . GLN B 1 508 ? -7.691 -3.887 -18.547 1 81.19 508 GLN B O 1
ATOM 10219 N N . SER B 1 509 ? -9.109 -4.77 -20.109 1 76.88 509 SER B N 1
ATOM 10220 C CA . SER B 1 509 ? -9.828 -3.52 -20.312 1 76.88 509 SER B CA 1
ATOM 10221 C C . SER B 1 509 ? -10.836 -3.264 -19.203 1 76.88 509 SER B C 1
ATOM 10223 O O . SER B 1 509 ? -11.602 -2.295 -19.266 1 76.88 509 SER B O 1
ATOM 10225 N N . LYS B 1 510 ? -10.977 -4.168 -18.25 1 77.75 510 LYS B N 1
ATOM 10226 C CA . LYS B 1 510 ? -11.805 -4.055 -17.062 1 77.75 510 LYS B CA 1
ATOM 10227 C C . LYS B 1 510 ? -13.289 -4.211 -17.406 1 77.75 510 LYS B C 1
ATOM 10229 O O . LYS B 1 510 ? -14.156 -3.74 -16.656 1 77.75 510 LYS B O 1
ATOM 10234 N N . GLU B 1 511 ? -13.57 -4.641 -18.625 1 82.69 511 GLU B N 1
ATOM 10235 C CA . GLU B 1 511 ? -14.945 -5.059 -18.891 1 82.69 511 GLU B CA 1
ATOM 10236 C C . GLU B 1 511 ? -15.359 -6.207 -17.969 1 82.69 511 GLU B C 1
ATOM 10238 O O . GLU B 1 511 ? -16.5 -6.277 -17.531 1 82.69 511 GLU B O 1
ATOM 10243 N N . PHE B 1 512 ? -14.406 -7.129 -17.812 1 89.88 512 PHE B N 1
ATOM 10244 C CA . PHE B 1 512 ? -14.5 -8.156 -16.781 1 89.88 512 PHE B CA 1
ATOM 10245 C C . PHE B 1 512 ? -13.453 -7.926 -15.695 1 89.88 512 PHE B C 1
ATOM 10247 O O . PHE B 1 512 ? -12.352 -7.449 -15.977 1 89.88 512 PHE B O 1
ATOM 10254 N N . ASP B 1 513 ? -13.82 -8.273 -14.5 1 86.75 513 ASP B N 1
ATOM 10255 C CA . ASP B 1 513 ? -12.875 -8.133 -13.398 1 86.75 513 ASP B CA 1
ATOM 10256 C C . ASP B 1 513 ? -11.938 -9.336 -13.32 1 86.75 513 ASP B C 1
ATOM 10258 O O . ASP B 1 513 ? -10.812 -9.219 -12.836 1 86.75 513 ASP B O 1
ATOM 10262 N N . ALA B 1 514 ? -12.469 -10.414 -13.68 1 90.62 514 ALA B N 1
ATOM 10263 C CA . ALA B 1 514 ? -11.734 -11.672 -13.68 1 90.62 514 ALA B CA 1
ATOM 10264 C C . ALA B 1 514 ? -12.336 -12.656 -14.68 1 90.62 514 ALA B C 1
ATOM 10266 O O . ALA B 1 514 ? -13.375 -12.383 -15.281 1 90.62 514 ALA B O 1
ATOM 10267 N N . ALA B 1 515 ? -11.625 -13.68 -14.938 1 93.81 515 ALA B N 1
ATOM 10268 C CA . ALA B 1 515 ? -12.117 -14.766 -15.781 1 93.81 515 ALA B CA 1
ATOM 10269 C C . ALA B 1 515 ? -11.812 -16.125 -15.164 1 93.81 515 ALA B C 1
ATOM 10271 O O . ALA B 1 515 ? -10.734 -16.328 -14.586 1 93.81 515 ALA B O 1
ATOM 10272 N N . VAL B 1 516 ? -12.812 -16.938 -15.234 1 92.25 516 VAL B N 1
ATOM 10273 C CA . VAL B 1 516 ? -12.695 -18.281 -14.656 1 92.25 516 VAL B CA 1
ATOM 10274 C C . VAL B 1 516 ? -13.078 -19.328 -15.695 1 92.25 516 VAL B C 1
ATOM 10276 O O . VAL B 1 516 ? -14.078 -19.172 -16.406 1 92.25 516 VAL B O 1
ATOM 10279 N N . GLY B 1 517 ? -12.281 -20.328 -15.812 1 90.31 517 GLY B N 1
ATOM 10280 C CA . GLY B 1 517 ? -12.523 -21.422 -16.75 1 90.31 517 GLY B CA 1
ATOM 10281 C C . GLY B 1 517 ? -11.266 -22.188 -17.109 1 90.31 517 GLY B C 1
ATOM 10282 O O . GLY B 1 517 ? -10.336 -22.281 -16.297 1 90.31 517 GLY B O 1
ATOM 10283 N N . ASP B 1 518 ? -11.328 -22.781 -18.219 1 88.88 518 ASP B N 1
ATOM 10284 C CA . ASP B 1 518 ? -10.18 -23.531 -18.703 1 88.88 518 ASP B CA 1
ATOM 10285 C C . ASP B 1 518 ? -9.234 -22.641 -19.516 1 88.88 518 ASP B C 1
ATOM 10287 O O . ASP B 1 518 ? -8.938 -22.922 -20.672 1 88.88 518 ASP B O 1
ATOM 10291 N N . ILE B 1 519 ? -8.766 -21.703 -18.875 1 88.88 519 ILE B N 1
ATOM 10292 C CA . ILE B 1 519 ? -7.875 -20.719 -19.484 1 88.88 519 ILE B CA 1
ATOM 10293 C C . ILE B 1 519 ? -6.426 -21.047 -19.109 1 88.88 519 ILE B C 1
ATOM 10295 O O . ILE B 1 519 ? -6.051 -21 -17.938 1 88.88 519 ILE B O 1
ATOM 10299 N N . ALA B 1 520 ? -5.645 -21.266 -20.062 1 87.44 520 ALA B N 1
ATOM 10300 C CA . ALA B 1 520 ? -4.254 -21.656 -19.844 1 87.44 520 ALA B CA 1
ATOM 10301 C C . ALA B 1 520 ? -3.383 -20.453 -19.531 1 87.44 520 ALA B C 1
ATOM 10303 O O . ALA B 1 520 ? -3.568 -19.375 -20.125 1 87.44 520 ALA B O 1
ATOM 10304 N N . ILE B 1 521 ? -2.469 -20.672 -18.656 1 86.5 521 ILE B N 1
ATOM 10305 C CA . ILE B 1 521 ? -1.466 -19.656 -18.344 1 86.5 521 ILE B CA 1
ATOM 10306 C C . ILE B 1 521 ? -0.382 -19.656 -19.422 1 86.5 521 ILE B C 1
ATOM 10308 O O . ILE B 1 521 ? 0.396 -20.609 -19.531 1 86.5 521 ILE B O 1
ATOM 10312 N N . ILE B 1 522 ? -0.366 -18.625 -20.234 1 83.62 522 ILE B N 1
ATOM 10313 C CA . ILE B 1 522 ? 0.645 -18.547 -21.281 1 83.62 522 ILE B CA 1
ATOM 10314 C C . ILE B 1 522 ? 1.346 -17.188 -21.234 1 83.62 522 ILE B C 1
ATOM 10316 O O . ILE B 1 522 ? 0.807 -16.234 -20.688 1 83.62 522 ILE B O 1
ATOM 10320 N N . SER B 1 523 ? 2.52 -17.109 -21.844 1 78 523 SER B N 1
ATOM 10321 C CA . SER B 1 523 ? 3.41 -15.953 -21.766 1 78 523 SER B CA 1
ATOM 10322 C C . SER B 1 523 ? 2.723 -14.695 -22.281 1 78 523 SER B C 1
ATOM 10324 O O . SER B 1 523 ? 2.787 -13.641 -21.641 1 78 523 SER B O 1
ATOM 10326 N N . ASN B 1 524 ? 2.07 -14.766 -23.391 1 77.81 524 ASN B N 1
ATOM 10327 C CA . ASN B 1 524 ? 1.459 -13.602 -24.016 1 77.81 524 ASN B CA 1
ATOM 10328 C C . ASN B 1 524 ? 0.373 -12.992 -23.141 1 77.81 524 ASN B C 1
ATOM 10330 O O . ASN B 1 524 ? 0.214 -11.773 -23.094 1 77.81 524 ASN B O 1
ATOM 10334 N N . ARG B 1 525 ? -0.385 -13.844 -22.516 1 83.94 525 ARG B N 1
ATOM 10335 C CA . ARG B 1 525 ? -1.475 -13.391 -21.656 1 83.94 525 ARG B CA 1
ATOM 10336 C C . ARG B 1 525 ? -0.938 -12.75 -20.375 1 83.94 525 ARG B C 1
ATOM 10338 O O . ARG B 1 525 ? -1.534 -11.812 -19.859 1 83.94 525 ARG B O 1
ATOM 10345 N N . CYS B 1 526 ? 0.162 -13.219 -19.859 1 80.75 526 CYS B N 1
ATOM 10346 C CA . CYS B 1 526 ? 0.705 -12.805 -18.562 1 80.75 526 CYS B CA 1
ATOM 10347 C C . CYS B 1 526 ? 1.304 -11.406 -18.656 1 80.75 526 CYS B C 1
ATOM 10349 O O . CYS B 1 526 ? 1.55 -10.766 -17.625 1 80.75 526 CYS B O 1
ATOM 10351 N N . GLU B 1 527 ? 1.432 -10.914 -19.812 1 72.06 527 GLU B N 1
ATOM 10352 C CA . GLU B 1 527 ? 1.943 -9.555 -20 1 72.06 527 GLU B CA 1
ATOM 10353 C C . GLU B 1 527 ? 0.903 -8.516 -19.594 1 72.06 527 GLU B C 1
ATOM 10355 O O . GLU B 1 527 ? 1.253 -7.398 -19.203 1 72.06 527 GLU B O 1
ATOM 10360 N N . TYR B 1 528 ? -0.375 -8.961 -19.688 1 73.31 528 TYR B N 1
ATOM 10361 C CA . TYR B 1 528 ? -1.418 -7.957 -19.516 1 73.31 528 TYR B CA 1
ATOM 10362 C C . TYR B 1 528 ? -2.256 -8.242 -18.281 1 73.31 528 TYR B C 1
ATOM 10364 O O . TYR B 1 528 ? -2.912 -7.348 -17.75 1 73.31 528 TYR B O 1
ATOM 10372 N N . VAL B 1 529 ? -2.252 -9.508 -17.891 1 81.75 529 VAL B N 1
ATOM 10373 C CA . VAL B 1 529 ? -3.094 -9.891 -16.766 1 81.75 529 VAL B CA 1
ATOM 10374 C C . VAL B 1 529 ? -2.289 -10.75 -15.781 1 81.75 529 VAL B C 1
ATOM 10376 O O . VAL B 1 529 ? -1.138 -11.102 -16.062 1 81.75 529 VAL B O 1
ATOM 10379 N N . GLU B 1 530 ? -2.865 -10.945 -14.68 1 82.81 530 GLU B N 1
ATOM 10380 C CA . GLU B 1 530 ? -2.262 -11.828 -13.688 1 82.81 530 GLU B CA 1
ATOM 10381 C C . GLU B 1 530 ? -3.025 -13.148 -13.586 1 82.81 530 GLU B C 1
ATOM 10383 O O . GLU B 1 530 ? -4.246 -13.172 -13.742 1 82.81 530 GLU B O 1
ATOM 10388 N N . PHE B 1 531 ? -2.256 -14.148 -13.344 1 87.5 531 PHE B N 1
ATOM 10389 C CA . PHE B 1 531 ? -2.861 -15.469 -13.18 1 87.5 531 PHE B CA 1
ATOM 10390 C C . PHE B 1 531 ? -2.621 -16 -11.773 1 87.5 531 PHE B C 1
ATOM 10392 O O . PHE B 1 531 ? -1.575 -15.742 -11.18 1 87.5 531 PHE B O 1
ATOM 10399 N N . THR B 1 532 ? -3.547 -16.734 -11.297 1 86.88 532 THR B N 1
ATOM 10400 C CA . THR B 1 532 ? -3.35 -17.516 -10.078 1 86.88 532 THR B CA 1
ATOM 10401 C C . THR B 1 532 ? -2.518 -18.75 -10.359 1 86.88 532 THR B C 1
ATOM 10403 O O . THR B 1 532 ? -2.162 -19.031 -11.508 1 86.88 532 THR B O 1
ATOM 10406 N N . HIS B 1 533 ? -2.242 -19.469 -9.289 1 83.5 533 HIS B N 1
ATOM 10407 C CA . HIS B 1 533 ? -1.672 -20.797 -9.477 1 83.5 533 HIS B CA 1
ATOM 10408 C C . HIS B 1 533 ? -2.59 -21.688 -10.312 1 83.5 533 HIS B C 1
ATOM 10410 O O . HIS B 1 533 ? -3.816 -21.578 -10.211 1 83.5 533 HIS B O 1
ATOM 10416 N N . ALA B 1 534 ? -1.97 -22.453 -11.07 1 85.69 534 ALA B N 1
ATOM 10417 C CA . ALA B 1 534 ? -2.746 -23.391 -11.891 1 85.69 534 ALA B CA 1
ATOM 10418 C C . ALA B 1 534 ? -3.451 -24.422 -11.016 1 85.69 534 ALA B C 1
ATOM 10420 O O . ALA B 1 534 ? -2.887 -24.906 -10.031 1 85.69 534 ALA B O 1
ATOM 10421 N N . HIS B 1 535 ? -4.684 -24.703 -11.383 1 82.25 535 HIS B N 1
ATOM 10422 C CA . HIS B 1 535 ? -5.41 -25.719 -10.641 1 82.25 535 HIS B CA 1
ATOM 10423 C C . HIS B 1 535 ? -5.477 -27.031 -11.414 1 82.25 535 HIS B C 1
ATOM 10425 O O . HIS B 1 535 ? -6.246 -27.922 -11.062 1 82.25 535 HIS B O 1
ATOM 10431 N N . THR B 1 536 ? -4.77 -27.062 -12.477 1 81 536 THR B N 1
ATOM 10432 C CA . THR B 1 536 ? -4.648 -28.281 -13.273 1 81 536 THR B CA 1
ATOM 10433 C C . THR B 1 536 ? -3.186 -28.562 -13.609 1 81 536 THR B C 1
ATOM 10435 O O . THR B 1 536 ? -2.301 -27.781 -13.266 1 81 536 THR B O 1
ATOM 10438 N N . GLU B 1 537 ? -3.016 -29.703 -14.25 1 77.94 537 GLU B N 1
ATOM 10439 C CA . GLU B 1 537 ? -1.679 -30.047 -14.734 1 77.94 537 GLU B CA 1
ATOM 10440 C C . GLU B 1 537 ? -1.234 -29.094 -15.844 1 77.94 537 GLU B C 1
ATOM 10442 O O . GLU B 1 537 ? -2.062 -28.422 -16.453 1 77.94 537 GLU B O 1
ATOM 10447 N N . THR B 1 538 ? 0.017 -29.094 -16.016 1 78.19 538 THR B N 1
ATOM 10448 C CA . THR B 1 538 ? 0.594 -28.188 -16.984 1 78.19 538 THR B CA 1
ATOM 10449 C C . THR B 1 538 ? 1.083 -28.953 -18.219 1 78.19 538 THR B C 1
ATOM 10451 O O . THR B 1 538 ? 1.369 -30.156 -18.141 1 78.19 538 THR B O 1
ATOM 10454 N N . GLY B 1 539 ? 0.989 -28.156 -19.438 1 80.19 539 GLY B N 1
ATOM 10455 C CA . GLY B 1 539 ? 1.675 -28.719 -20.578 1 80.19 539 GLY B CA 1
ATOM 10456 C C . GLY B 1 539 ? 0.781 -28.875 -21.797 1 80.19 539 GLY B C 1
ATOM 10457 O O . GLY B 1 539 ? -0.444 -28.938 -21.672 1 80.19 539 GLY B O 1
ATOM 10458 N N . LEU B 1 540 ? 1.331 -28.781 -22.938 1 82.19 540 LEU B N 1
ATOM 10459 C CA . LEU B 1 540 ? 0.758 -29.109 -24.234 1 82.19 540 LEU B CA 1
ATOM 10460 C C . LEU B 1 540 ? 1.331 -30.422 -24.766 1 82.19 540 LEU B C 1
ATOM 10462 O O . LEU B 1 540 ? 2.545 -30.625 -24.734 1 82.19 540 LEU B O 1
ATOM 10466 N N . VAL B 1 541 ? 0.413 -31.328 -25.188 1 85 541 VAL B N 1
ATOM 10467 C CA . VAL B 1 541 ? 0.882 -32.656 -25.594 1 85 541 VAL B CA 1
ATOM 10468 C C . VAL B 1 541 ? 0.304 -33 -26.969 1 85 541 VAL B C 1
ATOM 10470 O O . VAL B 1 541 ? -0.67 -32.406 -27.406 1 85 541 VAL B O 1
ATOM 10473 N N . MET B 1 542 ? 0.925 -33.906 -27.609 1 88.19 542 MET B N 1
ATOM 10474 C CA . MET B 1 542 ? 0.489 -34.438 -28.891 1 88.19 542 MET B CA 1
ATOM 10475 C C . MET B 1 542 ? -0.217 -35.781 -28.719 1 88.19 542 MET B C 1
ATOM 10477 O O . MET B 1 542 ? 0.293 -36.656 -28.031 1 88.19 542 MET B O 1
ATOM 10481 N N . VAL B 1 543 ? -1.392 -35.938 -29.25 1 88 543 VAL B N 1
ATOM 10482 C CA . VAL B 1 543 ? -2.16 -37.188 -29.219 1 88 543 VAL B CA 1
ATOM 10483 C C . VAL B 1 543 ? -2.172 -37.812 -30.609 1 88 543 VAL B C 1
ATOM 10485 O O . VAL B 1 543 ? -2.475 -37.156 -31.609 1 88 543 VAL B O 1
ATOM 10488 N N . VAL B 1 544 ? -1.814 -39 -30.703 1 87.31 544 VAL B N 1
ATOM 10489 C CA . VAL B 1 544 ? -1.732 -39.719 -31.969 1 87.31 544 VAL B CA 1
ATOM 10490 C C . VAL B 1 544 ? -2.473 -41.031 -31.844 1 87.31 544 VAL B C 1
ATOM 10492 O O . VAL B 1 544 ? -2.689 -41.531 -30.75 1 87.31 544 VAL B O 1
ATOM 10495 N N . PRO B 1 545 ? -3.014 -41.5 -32.969 1 85 545 PRO B N 1
ATOM 10496 C CA . PRO B 1 545 ? -3.631 -42.844 -32.938 1 85 545 PRO B CA 1
ATOM 10497 C C . PRO B 1 545 ? -2.629 -43.938 -32.625 1 85 545 PRO B C 1
ATOM 10499 O O . PRO B 1 545 ? -1.438 -43.812 -32.906 1 85 545 PRO B O 1
ATOM 10502 N N . ILE B 1 546 ? -3.154 -44.875 -31.984 1 75.62 546 ILE B N 1
ATOM 10503 C CA . ILE B 1 546 ? -2.354 -46.094 -31.719 1 75.62 546 ILE B CA 1
ATOM 10504 C C . ILE B 1 546 ? -2.266 -46.938 -32.969 1 75.62 546 ILE B C 1
ATOM 10506 O O . ILE B 1 546 ? -3.24 -47.062 -33.719 1 75.62 546 ILE B O 1
ATOM 10510 N N . LEU B 1 547 ? -1.17 -47.25 -33.375 1 62.69 547 LEU B N 1
ATOM 10511 C CA . LEU B 1 547 ? -0.971 -48.094 -34.562 1 62.69 547 LEU B CA 1
ATOM 10512 C C . LEU B 1 547 ? -1.714 -49.406 -34.438 1 62.69 547 LEU B C 1
ATOM 10514 O O . LEU B 1 547 ? -1.498 -50.156 -33.469 1 62.69 547 LEU B O 1
ATOM 10518 N N . TRP B 1 548 ? -3.127 -49.312 -35 1 52.25 548 TRP B N 1
ATOM 10519 C CA . TRP B 1 548 ? -3.805 -50.594 -35.062 1 52.25 548 TRP B CA 1
ATOM 10520 C C . TRP B 1 548 ? -3.352 -51.375 -36.312 1 52.25 548 TRP B C 1
ATOM 10522 O O . TRP B 1 548 ? -3.289 -50.844 -37.406 1 52.25 548 TRP B O 1
ATOM 10532 N N . HIS B 1 549 ? -2.576 -52.094 -36.375 1 45.31 549 HIS B N 1
ATOM 10533 C CA . HIS B 1 549 ? -2.328 -52.938 -37.562 1 45.31 549 HIS B CA 1
ATOM 10534 C C . HIS B 1 549 ? -3.566 -53.75 -37.906 1 45.31 549 HIS B C 1
ATOM 10536 O O . HIS B 1 549 ? -4.016 -54.594 -37.156 1 45.31 549 HIS B O 1
ATOM 10542 N N . SER B 1 550 ? -4.68 -53.094 -38.438 1 42.16 550 SER B N 1
ATOM 10543 C CA . SER B 1 550 ? -5.91 -53.688 -38.938 1 42.16 550 SER B CA 1
ATOM 10544 C C . SER B 1 550 ? -5.648 -55.062 -39.562 1 42.16 550 SER B C 1
ATOM 10546 O O . SER B 1 550 ? -6.551 -55.906 -39.625 1 42.16 550 SER B O 1
ATOM 10548 N N . SER B 1 551 ? -5.012 -54.969 -40.812 1 42.97 551 SER B N 1
ATOM 10549 C CA . SER B 1 551 ? -5.262 -56.094 -41.688 1 42.97 551 SER B CA 1
ATOM 10550 C C . SER B 1 551 ? -5.02 -57.406 -41 1 42.97 551 SER B C 1
ATOM 10552 O O . SER B 1 551 ? -3.893 -57.906 -40.969 1 42.97 551 SER B O 1
ATOM 10554 N N . ARG B 1 552 ? -5.809 -57.562 -40.188 1 48.88 552 ARG B N 1
ATOM 10555 C CA . ARG B 1 552 ? -5.902 -58.75 -39.375 1 48.88 552 ARG B CA 1
ATOM 10556 C C . ARG B 1 552 ? -5.812 -60 -40.25 1 48.88 552 ARG B C 1
ATOM 10558 O O . ARG B 1 552 ? -5.23 -61 -39.844 1 48.88 552 ARG B O 1
ATOM 10565 N N . ALA B 1 553 ? -6.746 -59.719 -41.281 1 43.56 553 ALA B N 1
ATOM 10566 C CA . ALA B 1 553 ? -6.914 -60.938 -42.094 1 43.56 553 ALA B CA 1
ATOM 10567 C C . ALA B 1 553 ? -5.594 -61.344 -42.75 1 43.56 553 ALA B C 1
ATOM 10569 O O . ALA B 1 553 ? -5.312 -62.562 -42.875 1 43.56 553 ALA B O 1
ATOM 10570 N N . LEU B 1 554 ? -4.891 -60.281 -43.344 1 42.38 554 LEU B N 1
ATOM 10571 C CA . LEU B 1 554 ? -3.639 -60.625 -44 1 42.38 554 LEU B CA 1
ATOM 10572 C C . LEU B 1 554 ? -2.451 -60.406 -43.094 1 42.38 554 LEU B C 1
ATOM 10574 O O . LEU B 1 554 ? -1.317 -60.25 -43.531 1 42.38 554 LEU B O 1
ATOM 10578 N N . LEU B 1 555 ? -2.777 -60 -41.875 1 49.41 555 LEU B N 1
ATOM 10579 C CA . LEU B 1 555 ? -1.742 -59.875 -40.844 1 49.41 555 LEU B CA 1
ATOM 10580 C C . LEU B 1 555 ? -0.884 -61.156 -40.812 1 49.41 555 LEU B C 1
ATOM 10582 O O . LEU B 1 555 ? 0.283 -61.094 -40.406 1 49.41 555 LEU B O 1
ATOM 10586 N N . PHE B 1 556 ? -1.635 -62.125 -41.375 1 51.78 556 PHE B N 1
ATOM 10587 C CA . PHE B 1 556 ? -0.971 -63.406 -41.469 1 51.78 556 PHE B CA 1
ATOM 10588 C C . PHE B 1 556 ? 0.189 -63.375 -42.438 1 51.78 556 PHE B C 1
ATOM 10590 O O . PHE B 1 556 ? 1.095 -64.188 -42.406 1 51.78 556 PHE B O 1
ATOM 10597 N N . VAL B 1 557 ? 0.097 -62.312 -43.344 1 57.66 557 VAL B N 1
ATOM 10598 C CA . VAL B 1 557 ? 1.161 -62.25 -44.344 1 57.66 557 VAL B CA 1
ATOM 10599 C C . VAL B 1 557 ? 2.244 -61.25 -43.875 1 57.66 557 VAL B C 1
ATOM 10601 O O . VAL B 1 557 ? 3.357 -61.25 -44.406 1 57.66 557 VAL B O 1
ATOM 10604 N N . LYS B 1 558 ? 1.979 -60.562 -42.875 1 59.91 558 LYS B N 1
ATOM 10605 C CA . LYS B 1 558 ? 2.807 -59.406 -42.531 1 59.91 558 LYS B CA 1
ATOM 10606 C C . LYS B 1 558 ? 3.984 -59.812 -41.656 1 59.91 558 LYS B C 1
ATOM 10608 O O . LYS B 1 558 ? 5.012 -59.125 -41.625 1 59.91 558 LYS B O 1
ATOM 10613 N N . PRO B 1 559 ? 3.865 -60.75 -41 1 59.59 559 PRO B N 1
ATOM 10614 C CA . PRO B 1 559 ? 5.023 -61.094 -40.188 1 59.59 559 PRO B CA 1
ATOM 10615 C C . PRO B 1 559 ? 6.297 -61.312 -41 1 59.59 559 PRO B C 1
ATOM 10617 O O . PRO B 1 559 ? 7.398 -61.062 -40.5 1 59.59 559 PRO B O 1
ATOM 10620 N N . PHE B 1 560 ? 6.09 -61.75 -42.281 1 64.94 560 PHE B N 1
ATOM 10621 C CA . PHE B 1 560 ? 7.219 -61.938 -43.188 1 64.94 560 PHE B CA 1
ATOM 10622 C C . PHE B 1 560 ? 7.211 -60.875 -44.281 1 64.94 560 PHE B C 1
ATOM 10624 O O . PHE B 1 560 ? 6.148 -60.5 -44.781 1 64.94 560 PHE B O 1
ATOM 10631 N N . THR B 1 561 ? 8.344 -60.188 -44.438 1 66.56 561 THR B N 1
ATOM 10632 C CA . THR B 1 561 ? 8.477 -59.281 -45.562 1 66.56 561 THR B CA 1
ATOM 10633 C C . THR B 1 561 ? 8.164 -60.031 -46.875 1 66.56 561 THR B C 1
ATOM 10635 O O . THR B 1 561 ? 8.148 -61.25 -46.906 1 66.56 561 THR B O 1
ATOM 10638 N N . THR B 1 562 ? 7.879 -59.375 -47.906 1 71.5 562 THR B N 1
ATOM 10639 C CA . THR B 1 562 ? 7.633 -59.969 -49.219 1 71.5 562 THR B CA 1
ATOM 10640 C C . THR B 1 562 ? 8.812 -60.844 -49.656 1 71.5 562 THR B C 1
ATOM 10642 O O . THR B 1 562 ? 8.617 -61.906 -50.25 1 71.5 562 THR B O 1
ATOM 10645 N N . ALA B 1 563 ? 10.008 -60.406 -49.312 1 70.69 563 ALA B N 1
ATOM 10646 C CA . ALA B 1 563 ? 11.203 -61.156 -49.656 1 70.69 563 ALA B CA 1
ATOM 10647 C C . ALA B 1 563 ? 11.242 -62.469 -48.875 1 70.69 563 ALA B C 1
ATOM 10649 O O . ALA B 1 563 ? 11.609 -63.531 -49.438 1 70.69 563 ALA B O 1
ATOM 10650 N N . MET B 1 564 ? 10.742 -62.438 -47.656 1 72.62 564 MET B N 1
ATOM 10651 C CA . MET B 1 564 ? 10.758 -63.656 -46.844 1 72.62 564 MET B CA 1
ATOM 10652 C C . MET B 1 5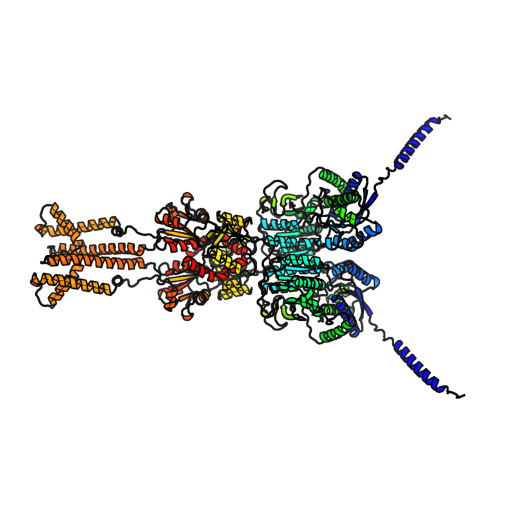64 ? 9.711 -64.625 -47.312 1 72.62 564 MET B C 1
ATOM 10654 O O . MET B 1 564 ? 9.938 -65.875 -47.281 1 72.62 564 MET B O 1
ATOM 10658 N N . TRP B 1 565 ? 8.648 -64.188 -47.781 1 75 565 TRP B N 1
ATOM 10659 C CA . TRP B 1 565 ? 7.633 -65.062 -48.375 1 75 565 TRP B CA 1
ATOM 10660 C C . TRP B 1 565 ? 8.164 -65.812 -49.594 1 75 565 TRP B C 1
ATOM 10662 O O . TRP B 1 565 ? 7.98 -67 -49.781 1 75 565 TRP B O 1
ATOM 10672 N N . PHE B 1 566 ? 8.898 -65.125 -50.5 1 75.62 566 PHE B N 1
ATOM 10673 C CA . PHE B 1 566 ? 9.469 -65.688 -51.688 1 75.62 566 PHE B CA 1
ATOM 10674 C C . PHE B 1 566 ? 10.609 -66.688 -51.344 1 75.62 566 PHE B C 1
ATOM 10676 O O . PHE B 1 566 ? 10.727 -67.75 -51.906 1 75.62 566 PHE B O 1
ATOM 10683 N N . LEU B 1 567 ? 11.367 -66.188 -50.375 1 75.38 567 LEU B N 1
ATOM 10684 C CA . LEU B 1 567 ? 12.469 -67.062 -49.969 1 75.38 567 LEU B CA 1
ATOM 10685 C C . LEU B 1 567 ? 11.945 -68.375 -49.406 1 75.38 567 LEU B C 1
ATOM 10687 O O . LEU B 1 567 ? 12.461 -69.438 -49.719 1 75.38 567 LEU B O 1
ATOM 10691 N N . THR B 1 568 ? 10.867 -68.312 -48.594 1 75.19 568 THR B N 1
ATOM 10692 C CA . THR B 1 568 ? 10.273 -69.5 -48.031 1 75.19 568 THR B CA 1
ATOM 10693 C C . THR B 1 568 ? 9.672 -70.375 -49.125 1 75.19 568 THR B C 1
ATOM 10695 O O . THR B 1 568 ? 9.797 -71.625 -49.125 1 75.19 568 THR B O 1
ATOM 10698 N N . PHE B 1 569 ? 9.094 -69.875 -50.094 1 75.94 569 PHE B N 1
ATOM 10699 C CA . PHE B 1 569 ? 8.523 -70.562 -51.219 1 75.94 569 PHE B CA 1
ATOM 10700 C C . PHE B 1 569 ? 9.617 -71.25 -52.031 1 75.94 569 PHE B C 1
ATOM 10702 O O . PHE B 1 569 ? 9.516 -72.438 -52.375 1 75.94 569 PHE B O 1
ATOM 10709 N N . PHE B 1 570 ? 10.734 -70.562 -52.344 1 77.5 570 PHE B N 1
ATOM 10710 C CA . PHE B 1 570 ? 11.82 -71.125 -53.156 1 77.5 570 PHE B CA 1
ATOM 10711 C C . PHE B 1 570 ? 12.562 -72.188 -52.406 1 77.5 570 PHE B C 1
ATOM 10713 O O . PHE B 1 570 ? 12.93 -73.25 -52.969 1 77.5 570 PHE B O 1
ATOM 10720 N N . ILE B 1 571 ? 12.672 -72 -51.094 1 77.06 571 ILE B N 1
ATOM 10721 C CA . ILE B 1 571 ? 13.367 -73 -50.312 1 77.06 571 ILE B CA 1
ATOM 10722 C C . ILE B 1 571 ? 12.516 -74.25 -50.219 1 77.06 571 ILE B C 1
ATOM 10724 O O . ILE B 1 571 ? 13.047 -75.375 -50.25 1 77.06 571 ILE B O 1
ATOM 10728 N N . ASN B 1 572 ? 11.234 -74.062 -50.188 1 76.62 572 ASN B N 1
ATOM 10729 C CA . ASN B 1 572 ? 10.352 -75.25 -50.188 1 76.62 572 ASN B CA 1
ATOM 10730 C C . ASN B 1 572 ? 10.398 -76 -51.531 1 76.62 572 ASN B C 1
ATOM 10732 O O . ASN B 1 572 ? 10.453 -77.188 -51.562 1 76.62 572 ASN B O 1
ATOM 10736 N N . VAL B 1 573 ? 10.461 -75.312 -52.594 1 76.25 573 VAL B N 1
ATOM 10737 C CA . VAL B 1 573 ? 10.523 -75.938 -53.938 1 76.25 573 VAL B CA 1
ATOM 10738 C C . VAL B 1 573 ? 11.898 -76.562 -54.125 1 76.25 573 VAL B C 1
ATOM 10740 O O . VAL B 1 573 ? 12.008 -77.688 -54.688 1 76.25 573 VAL B O 1
ATOM 10743 N N . PHE B 1 574 ? 12.883 -75.938 -53.656 1 80.12 574 PHE B N 1
ATOM 10744 C CA . PHE B 1 574 ? 14.234 -76.438 -53.75 1 80.12 574 PHE B CA 1
ATOM 10745 C C . PHE B 1 574 ? 14.359 -77.75 -52.969 1 80.12 574 PHE B C 1
ATOM 10747 O O . PHE B 1 574 ? 14.945 -78.75 -53.438 1 80.12 574 PHE B O 1
ATOM 10754 N N . ASN B 1 575 ? 13.789 -77.75 -51.844 1 76.5 575 ASN B N 1
ATOM 10755 C CA . ASN B 1 575 ? 13.812 -78.938 -51.031 1 76.5 575 ASN B CA 1
ATOM 10756 C C . ASN B 1 575 ? 13.055 -80.062 -51.75 1 76.5 575 ASN B C 1
ATOM 10758 O O . ASN B 1 575 ? 13.492 -81.25 -51.719 1 76.5 575 ASN B O 1
ATOM 10762 N N . GLY B 1 576 ? 11.992 -79.812 -52.312 1 74.56 576 GLY B N 1
ATOM 10763 C CA . GLY B 1 576 ? 11.281 -80.812 -53.125 1 74.56 576 GLY B CA 1
ATOM 10764 C C . GLY B 1 576 ? 12.086 -81.312 -54.312 1 74.56 576 GLY B C 1
ATOM 10765 O O . GLY B 1 576 ? 12.086 -82.5 -54.562 1 74.56 576 GLY B O 1
ATOM 10766 N N . PHE B 1 577 ? 12.812 -80.438 -54.844 1 78.06 577 PHE B N 1
ATOM 10767 C CA . PHE B 1 577 ? 13.656 -80.812 -55.969 1 78.06 577 PHE B CA 1
ATOM 10768 C C . PHE B 1 577 ? 14.797 -81.688 -55.531 1 78.06 577 PHE B C 1
ATOM 10770 O O . PHE B 1 577 ? 15.117 -82.688 -56.188 1 78.06 577 PHE B O 1
ATOM 10777 N N . VAL B 1 578 ? 15.383 -81.375 -54.438 1 78.94 578 VAL B N 1
ATOM 10778 C CA . VAL B 1 578 ? 16.484 -82.188 -53.906 1 78.94 578 VAL B CA 1
ATOM 10779 C C . VAL B 1 578 ? 15.992 -83.625 -53.594 1 78.94 578 VAL B C 1
ATOM 10781 O O . VAL B 1 578 ? 16.609 -84.625 -53.969 1 78.94 578 VAL B O 1
ATOM 10784 N N . VAL B 1 579 ? 14.875 -83.688 -53.031 1 75.88 579 VAL B N 1
ATOM 10785 C CA . VAL B 1 579 ? 14.344 -85 -52.688 1 75.88 579 VAL B CA 1
ATOM 10786 C C . VAL B 1 579 ? 13.914 -85.75 -53.938 1 75.88 579 VAL B C 1
ATOM 10788 O O . VAL B 1 579 ? 14.172 -86.938 -54.062 1 75.88 579 VAL B O 1
ATOM 10791 N N . TRP B 1 580 ? 13.406 -85.062 -54.844 1 75.69 580 TRP B N 1
ATOM 10792 C CA . TRP B 1 580 ? 13.008 -85.625 -56.125 1 75.69 580 TRP B CA 1
ATOM 10793 C C . TRP B 1 580 ? 14.227 -86.125 -56.875 1 75.69 580 TRP B C 1
ATOM 10795 O O . TRP B 1 580 ? 14.219 -87.25 -57.406 1 75.69 580 TRP B O 1
ATOM 10805 N N . SER B 1 581 ? 15.32 -85.312 -56.844 1 78.44 581 SER B N 1
ATOM 10806 C CA . SER B 1 581 ? 16.531 -85.688 -57.562 1 78.44 581 SER B CA 1
ATOM 10807 C C . SER B 1 581 ? 17.188 -86.938 -56.969 1 78.44 581 SER B C 1
ATOM 10809 O O . SER B 1 581 ? 17.719 -87.75 -57.719 1 78.44 581 SER B O 1
ATOM 10811 N N . ILE B 1 582 ? 17.031 -87.062 -55.75 1 76.75 582 ILE B N 1
ATOM 10812 C CA . ILE B 1 582 ? 17.641 -88.25 -55.094 1 76.75 582 ILE B CA 1
ATOM 10813 C C . ILE B 1 582 ? 16.734 -89.438 -55.25 1 76.75 582 ILE B C 1
ATOM 10815 O O . ILE B 1 582 ? 17.203 -90.562 -55.562 1 76.75 582 ILE B O 1
ATOM 10819 N N . GLU B 1 583 ? 15.508 -89.25 -55.25 1 72.12 583 GLU B N 1
ATOM 10820 C CA . GLU B 1 583 ? 14.57 -90.375 -55.25 1 72.12 583 GLU B CA 1
ATOM 10821 C C . GLU B 1 583 ? 14.227 -90.812 -56.656 1 72.12 583 GLU B C 1
ATOM 10823 O O . GLU B 1 583 ? 13.766 -91.938 -56.906 1 72.12 583 GLU B O 1
ATOM 10828 N N . ARG B 1 584 ? 14.516 -90 -57.594 1 72.06 584 ARG B N 1
ATOM 10829 C CA . ARG B 1 584 ? 14.188 -90.312 -58.969 1 72.06 584 ARG B CA 1
ATOM 10830 C C . ARG B 1 584 ? 14.945 -91.562 -59.406 1 72.06 584 ARG B C 1
ATOM 10832 O O . ARG B 1 584 ? 14.453 -92.312 -60.25 1 72.06 584 ARG B O 1
ATOM 10839 N N . ASN B 1 585 ? 16.125 -91.75 -58.875 1 70.56 585 ASN B N 1
ATOM 10840 C CA . ASN B 1 585 ? 16.906 -92.938 -59.312 1 70.56 585 ASN B CA 1
ATOM 10841 C C . ASN B 1 585 ? 16.438 -94.188 -58.594 1 70.56 585 ASN B C 1
ATOM 10843 O O . ASN B 1 585 ? 16.781 -95.312 -59.031 1 70.56 585 ASN B O 1
ATOM 10847 N N . TYR B 1 586 ? 15.664 -94.125 -57.594 1 65.19 586 TYR B N 1
ATOM 10848 C CA . TYR B 1 586 ? 15.336 -95.312 -56.844 1 65.19 586 TYR B CA 1
ATOM 10849 C C . TYR B 1 586 ? 13.852 -95.625 -56.969 1 65.19 586 TYR B C 1
ATOM 10851 O O . TYR B 1 586 ? 13.461 -96.812 -56.812 1 65.19 586 TYR B O 1
ATOM 10859 N N . CYS B 1 587 ? 13 -94.812 -57.25 1 61.62 587 CYS B N 1
ATOM 10860 C CA . CYS B 1 587 ? 11.57 -95.062 -57.281 1 61.62 587 CYS B CA 1
ATOM 10861 C C . CYS B 1 587 ? 11.031 -94.938 -58.688 1 61.62 587 CYS B C 1
ATOM 10863 O O . CYS B 1 587 ? 11.156 -93.875 -59.312 1 61.62 587 CYS B O 1
ATOM 10865 N N . SER B 1 588 ? 10.656 -96.062 -59.312 1 63.66 588 SER B N 1
ATOM 10866 C CA . SER B 1 588 ? 10.172 -96.188 -60.688 1 63.66 588 SER B CA 1
ATOM 10867 C C . SER B 1 588 ? 8.93 -95.312 -60.906 1 63.66 588 SER B C 1
ATOM 10869 O O . SER B 1 588 ? 8.664 -94.875 -62.031 1 63.66 588 SER B O 1
ATOM 10871 N N . GLU B 1 589 ? 8.195 -95.125 -59.969 1 58.72 589 GLU B N 1
ATOM 10872 C CA . GLU B 1 589 ? 6.93 -94.438 -60.094 1 58.72 589 GLU B CA 1
ATOM 10873 C C . GLU B 1 589 ? 7.168 -92.938 -60.406 1 58.72 589 GLU B C 1
ATOM 10875 O O . GLU B 1 589 ? 6.262 -92.25 -60.875 1 58.72 589 GLU B O 1
ATOM 10880 N N . LEU B 1 590 ? 8.32 -92.5 -60.156 1 61.81 590 LEU B N 1
ATOM 10881 C CA . LEU B 1 590 ? 8.648 -91.125 -60.344 1 61.81 590 LEU B CA 1
ATOM 10882 C C . LEU B 1 590 ? 9.125 -90.875 -61.781 1 61.81 590 LEU B C 1
ATOM 10884 O O . LEU B 1 590 ? 9.438 -89.75 -62.156 1 61.81 590 LEU B O 1
ATOM 10888 N N . ARG B 1 591 ? 9.18 -91.812 -62.75 1 63.16 591 ARG B N 1
ATOM 10889 C CA . ARG B 1 591 ? 9.727 -91.688 -64.062 1 63.16 591 ARG B CA 1
ATOM 10890 C C . ARG B 1 591 ? 8.625 -91.438 -65.125 1 63.16 591 ARG B C 1
ATOM 10892 O O . ARG B 1 591 ? 8.867 -91.5 -66.312 1 63.16 591 ARG B O 1
ATOM 10899 N N . GLY B 1 592 ? 7.574 -90.938 -64.688 1 61.5 592 GLY B N 1
ATOM 10900 C CA . GLY B 1 592 ? 6.508 -90.688 -65.688 1 61.5 592 GLY B CA 1
ATOM 10901 C C . GLY B 1 592 ? 6.672 -89.375 -66.438 1 61.5 592 GLY B C 1
ATOM 10902 O O . GLY B 1 592 ? 7.738 -88.75 -66.375 1 61.5 592 GLY B O 1
ATOM 10903 N N . PRO B 1 593 ? 5.652 -88.812 -67.188 1 66.12 593 PRO B N 1
ATOM 10904 C CA . PRO B 1 593 ? 5.738 -87.625 -67.938 1 66.12 593 PRO B CA 1
ATOM 10905 C C . PRO B 1 593 ? 6.121 -86.375 -67.125 1 66.12 593 PRO B C 1
ATOM 10907 O O . PRO B 1 593 ? 5.891 -86.375 -65.875 1 66.12 593 PRO B O 1
ATOM 10910 N N . ILE B 1 594 ? 6.914 -85.438 -67.688 1 69.62 594 ILE B N 1
ATOM 10911 C CA . ILE B 1 594 ? 7.555 -84.312 -67 1 69.62 594 ILE B CA 1
ATOM 10912 C C . ILE B 1 594 ? 6.531 -83.562 -66.188 1 69.62 594 ILE B C 1
ATOM 10914 O O . ILE B 1 594 ? 6.84 -83.062 -65.062 1 69.62 594 ILE B O 1
ATOM 10918 N N . LEU B 1 595 ? 5.391 -83.438 -66.562 1 64.31 595 LEU B N 1
ATOM 10919 C CA . LEU B 1 595 ? 4.375 -82.688 -65.812 1 64.31 595 LEU B CA 1
ATOM 10920 C C . LEU B 1 595 ? 3.973 -83.375 -64.562 1 64.31 595 LEU B C 1
ATOM 10922 O O . LEU B 1 595 ? 3.725 -82.75 -63.531 1 64.31 595 LEU B O 1
ATOM 10926 N N . ASN B 1 596 ? 3.84 -84.562 -64.625 1 65.38 596 ASN B N 1
ATOM 10927 C CA . ASN B 1 596 ? 3.506 -85.375 -63.406 1 65.38 596 ASN B CA 1
ATOM 10928 C C . ASN B 1 596 ? 4.645 -85.375 -62.406 1 65.38 596 ASN B C 1
ATOM 10930 O O . ASN B 1 596 ? 4.406 -85.375 -61.188 1 65.38 596 ASN B O 1
ATOM 10934 N N . GLN B 1 597 ? 5.785 -85.375 -62.938 1 68.12 597 GLN B N 1
ATOM 10935 C CA . GLN B 1 597 ? 6.965 -85.312 -62.094 1 68.12 597 GLN B CA 1
ATOM 10936 C C . GLN B 1 597 ? 7.035 -84 -61.344 1 68.12 597 GLN B C 1
ATOM 10938 O O . GLN B 1 597 ? 7.391 -83.938 -60.188 1 68.12 597 GLN B O 1
ATOM 10943 N N . ILE B 1 598 ? 6.691 -83 -62 1 69.75 598 ILE B N 1
ATOM 10944 C CA . ILE B 1 598 ? 6.66 -81.625 -61.406 1 69.75 598 ILE B CA 1
ATOM 10945 C C . ILE B 1 598 ? 5.574 -81.625 -60.312 1 69.75 598 ILE B C 1
ATOM 10947 O O . ILE B 1 598 ? 5.777 -81.062 -59.25 1 69.75 598 ILE B O 1
ATOM 10951 N N . GLY B 1 599 ? 4.543 -82.125 -60.594 1 67.12 599 GLY B N 1
ATOM 10952 C CA . GLY B 1 599 ? 3.473 -82.188 -59.625 1 67.12 599 GLY B CA 1
ATOM 10953 C C . GLY B 1 599 ? 3.857 -83 -58.375 1 67.12 599 GLY B C 1
ATOM 10954 O O . GLY B 1 599 ? 3.551 -82.562 -57.25 1 67.12 599 GLY B O 1
ATOM 10955 N N . THR B 1 600 ? 4.422 -84.125 -58.625 1 66.5 600 THR B N 1
ATOM 10956 C CA . THR B 1 600 ? 4.867 -84.938 -57.531 1 66.5 600 THR B CA 1
ATOM 10957 C C . THR B 1 600 ? 5.949 -84.188 -56.719 1 66.5 600 THR B C 1
ATOM 10959 O O . THR B 1 600 ? 5.977 -84.312 -55.469 1 66.5 600 THR B O 1
ATOM 10962 N N . LEU B 1 601 ? 6.773 -83.5 -57.406 1 68.12 601 LEU B N 1
ATOM 10963 C CA . LEU B 1 601 ? 7.797 -82.625 -56.781 1 68.12 601 LEU B CA 1
ATOM 10964 C C . LEU B 1 601 ? 7.16 -81.562 -55.906 1 68.12 601 LEU B C 1
ATOM 10966 O O . LEU B 1 601 ? 7.59 -81.312 -54.781 1 68.12 601 LEU B O 1
ATOM 10970 N N . LEU B 1 602 ? 6.25 -80.938 -56.438 1 66.25 602 LEU B N 1
ATOM 10971 C CA . LEU B 1 602 ? 5.57 -79.875 -55.719 1 66.25 602 LEU B CA 1
ATOM 10972 C C . LEU B 1 602 ? 4.781 -80.438 -54.531 1 66.25 602 LEU B C 1
ATOM 10974 O O . LEU B 1 602 ? 4.742 -79.875 -53.469 1 66.25 602 LEU B O 1
ATOM 10978 N N . TRP B 1 603 ? 4.254 -81.562 -54.75 1 63.94 603 TRP B N 1
ATOM 10979 C CA . TRP B 1 603 ? 3.527 -82.25 -53.656 1 63.94 603 TRP B CA 1
ATOM 10980 C C . TRP B 1 603 ? 4.473 -82.625 -52.562 1 63.94 603 TRP B C 1
ATOM 10982 O O . TRP B 1 603 ? 4.172 -82.438 -51.375 1 63.94 603 TRP B O 1
ATOM 10992 N N . LEU B 1 604 ? 5.562 -83.188 -52.938 1 63.16 604 LEU B N 1
ATOM 10993 C CA . LEU B 1 604 ? 6.551 -83.562 -51.938 1 63.16 604 LEU B CA 1
ATOM 10994 C C . LEU B 1 604 ? 7.109 -82.375 -51.188 1 63.16 604 LEU B C 1
ATOM 10996 O O . LEU B 1 604 ? 7.328 -82.438 -49.969 1 63.16 604 LEU B O 1
ATOM 11000 N N . ALA B 1 605 ? 7.281 -81.25 -51.875 1 65.25 605 ALA B N 1
ATOM 11001 C CA . ALA B 1 605 ? 7.793 -80.062 -51.281 1 65.25 605 ALA B CA 1
ATOM 11002 C C . ALA B 1 605 ? 6.816 -79.5 -50.25 1 65.25 605 ALA B C 1
ATOM 11004 O O . ALA B 1 605 ? 7.215 -79.125 -49.156 1 65.25 605 ALA B O 1
ATOM 11005 N N . PHE B 1 606 ? 5.641 -79.438 -50.562 1 62.03 606 PHE B N 1
ATOM 11006 C CA . PHE B 1 606 ? 4.656 -78.75 -49.719 1 62.03 606 PHE B CA 1
ATOM 11007 C C . PHE B 1 606 ? 4.102 -79.75 -48.688 1 62.03 606 PHE B C 1
ATOM 11009 O O . PHE B 1 606 ? 3.717 -79.375 -47.594 1 62.03 606 PHE B O 1
ATOM 11016 N N . ALA B 1 607 ? 4.16 -81 -49.031 1 58.28 607 ALA B N 1
ATOM 11017 C CA . ALA B 1 607 ? 3.703 -82 -48.094 1 58.28 607 ALA B CA 1
ATOM 11018 C C . ALA B 1 607 ? 4.625 -82.125 -46.875 1 58.28 607 ALA B C 1
ATOM 11020 O O . ALA B 1 607 ? 4.176 -82.375 -45.75 1 58.28 607 ALA B O 1
ATOM 11021 N N . THR B 1 608 ? 5.914 -81.75 -47.094 1 56.12 608 THR B N 1
ATOM 11022 C CA . THR B 1 608 ? 6.898 -81.812 -46 1 56.12 608 THR B CA 1
ATOM 11023 C C . THR B 1 608 ? 6.676 -80.688 -45 1 56.12 608 THR B C 1
ATOM 11025 O O . THR B 1 608 ? 7.105 -80.812 -43.875 1 56.12 608 THR B O 1
ATOM 11028 N N . LEU B 1 609 ? 6.102 -79.688 -45.531 1 56.78 609 LEU B N 1
ATOM 11029 C CA . LEU B 1 609 ? 5.801 -78.562 -44.594 1 56.78 609 LEU B CA 1
ATOM 11030 C C . LEU B 1 609 ? 4.785 -79 -43.562 1 56.78 609 LEU B C 1
ATOM 11032 O O . LEU B 1 609 ? 4.777 -78.5 -42.438 1 56.78 609 LEU B O 1
ATOM 11036 N N . PHE B 1 610 ? 4.008 -80 -43.906 1 50.78 610 PHE B N 1
ATOM 11037 C CA . PHE B 1 610 ? 2.91 -80.375 -43.031 1 50.78 610 PHE B CA 1
ATOM 11038 C C . PHE B 1 610 ? 3.117 -81.812 -42.5 1 50.78 610 PHE B C 1
ATOM 11040 O O . PHE B 1 610 ? 2.578 -82.188 -41.469 1 50.78 610 PHE B O 1
ATOM 11047 N N . SER B 1 611 ? 3.742 -82.875 -43.25 1 52.06 611 SER B N 1
ATOM 11048 C CA . SER B 1 611 ? 3.873 -84.25 -42.875 1 52.06 611 SER B CA 1
ATOM 11049 C C . SER B 1 611 ? 5.234 -84.812 -43.281 1 52.06 611 SER B C 1
ATOM 11051 O O . SER B 1 611 ? 5.797 -84.438 -44.281 1 52.06 611 SER B O 1
ATOM 11053 N N . LEU B 1 612 ? 6.012 -85.438 -42.281 1 48.88 612 LEU B N 1
ATOM 11054 C CA . LEU B 1 612 ? 7.195 -86.25 -42.562 1 48.88 612 LEU B CA 1
ATOM 11055 C C . LEU B 1 612 ? 6.832 -87.5 -43.375 1 48.88 612 LEU B C 1
ATOM 11057 O O . LEU B 1 612 ? 6.055 -88.375 -42.906 1 48.88 612 LEU B O 1
ATOM 11061 N N . HIS B 1 613 ? 6.73 -87.562 -44.594 1 49.12 613 HIS B N 1
ATOM 11062 C CA . HIS B 1 613 ? 6.551 -88.812 -45.312 1 49.12 613 HIS B CA 1
ATOM 11063 C C . HIS B 1 613 ? 7.879 -89.5 -45.5 1 49.12 613 HIS B C 1
ATOM 11065 O O . HIS B 1 613 ? 8.438 -89.562 -46.594 1 49.12 613 HIS B O 1
ATOM 11071 N N . GLY B 1 614 ? 8.641 -89.875 -44.5 1 50.19 614 GLY B N 1
ATOM 11072 C CA . GLY B 1 614 ? 9.898 -90.625 -44.562 1 50.19 614 GLY B CA 1
ATOM 11073 C C . GLY B 1 614 ? 9.766 -91.938 -45.25 1 50.19 614 GLY B C 1
ATOM 11074 O O . GLY B 1 614 ? 10.742 -92.438 -45.812 1 50.19 614 GLY B O 1
ATOM 11075 N N . GLU B 1 615 ? 8.68 -92.688 -45.094 1 50.75 615 GLU B N 1
ATOM 11076 C CA . GLU B 1 615 ? 8.617 -94.062 -45.562 1 50.75 615 GLU B CA 1
ATOM 11077 C C . GLU B 1 615 ? 8.617 -94.125 -47.094 1 50.75 615 GLU B C 1
ATOM 11079 O O . GLU B 1 615 ? 8.969 -95.188 -47.656 1 50.75 615 GLU B O 1
ATOM 11084 N N . LYS B 1 616 ? 8.352 -93.062 -47.75 1 56.06 616 LYS B N 1
ATOM 11085 C CA . LYS B 1 616 ? 8.328 -93.188 -49.188 1 56.06 616 LYS B CA 1
ATOM 11086 C C . LYS B 1 616 ? 9.672 -92.812 -49.781 1 56.06 616 LYS B C 1
ATOM 11088 O O . LYS B 1 616 ? 9.844 -92.812 -51.031 1 56.06 616 LYS B O 1
ATOM 11093 N N . LEU B 1 617 ? 10.477 -92.5 -48.844 1 60.41 617 LEU B N 1
ATOM 11094 C CA . LEU B 1 617 ? 11.789 -92.125 -49.375 1 60.41 617 LEU B CA 1
ATOM 11095 C C . LEU B 1 617 ? 12.758 -93.312 -49.281 1 60.41 617 LEU B C 1
ATOM 11097 O O . LEU B 1 617 ? 12.852 -93.938 -48.25 1 60.41 617 LEU B O 1
ATOM 11101 N N . HIS B 1 618 ? 13.172 -93.812 -50.375 1 66.38 618 HIS B N 1
ATOM 11102 C CA . HIS B 1 618 ? 13.984 -95 -50.438 1 66.38 618 HIS B CA 1
ATOM 11103 C C . HIS B 1 618 ? 15.461 -94.688 -50.219 1 66.38 618 HIS B C 1
ATOM 11105 O O . HIS B 1 618 ? 16.203 -95.562 -49.719 1 66.38 618 HIS B O 1
ATOM 11111 N N . SER B 1 619 ? 15.844 -93.5 -50.469 1 67.62 619 SER B N 1
ATOM 11112 C CA . SER B 1 619 ? 17.25 -93.188 -50.281 1 67.62 619 SER B CA 1
ATOM 11113 C C . SER B 1 619 ? 17.516 -92.562 -48.938 1 67.62 619 SER B C 1
ATOM 11115 O O . SER B 1 619 ? 16.688 -91.75 -48.438 1 67.62 619 SER B O 1
ATOM 11117 N N . ASN B 1 620 ? 18.547 -93.062 -48.156 1 64.88 620 ASN B N 1
ATOM 11118 C CA . ASN B 1 620 ? 18.969 -92.5 -46.875 1 64.88 620 ASN B CA 1
ATOM 11119 C C . ASN B 1 620 ? 19.312 -91.062 -47 1 64.88 620 ASN B C 1
ATOM 11121 O O . ASN B 1 620 ? 19.094 -90.25 -46.094 1 64.88 620 ASN B O 1
ATOM 11125 N N . LEU B 1 621 ? 19.734 -90.688 -48.156 1 69.75 621 LEU B N 1
ATOM 11126 C CA . LEU B 1 621 ? 20.109 -89.312 -48.375 1 69.75 621 LEU B CA 1
ATOM 11127 C C . LEU B 1 621 ? 18.875 -88.438 -48.469 1 69.75 621 LEU B C 1
ATOM 11129 O O . LEU B 1 621 ? 18.875 -87.312 -47.938 1 69.75 621 LEU B O 1
ATOM 11133 N N . SER B 1 622 ? 17.891 -88.938 -48.969 1 70.44 622 SER B N 1
ATOM 11134 C CA . SER B 1 622 ? 16.641 -88.188 -49.062 1 70.44 622 SER B CA 1
ATOM 11135 C C . SER B 1 622 ? 15.969 -88.062 -47.688 1 70.44 622 SER B C 1
ATOM 11137 O O . SER B 1 622 ? 15.383 -87.062 -47.375 1 70.44 622 SER B O 1
ATOM 11139 N N . ARG B 1 623 ? 16.172 -89 -46.938 1 65.94 623 ARG B N 1
ATOM 11140 C CA . ARG B 1 623 ? 15.641 -89 -45.594 1 65.94 623 ARG B CA 1
ATOM 11141 C C . ARG B 1 623 ? 16.344 -87.938 -44.75 1 65.94 623 ARG B C 1
ATOM 11143 O O . ARG B 1 623 ? 15.703 -87.188 -43.969 1 65.94 623 ARG B O 1
ATOM 11150 N N . MET B 1 624 ? 17.562 -87.875 -44.875 1 66.56 624 MET B N 1
ATOM 11151 C CA . MET B 1 624 ? 18.328 -86.875 -44.125 1 66.56 624 MET B CA 1
ATOM 11152 C C . MET B 1 624 ? 17.984 -85.438 -44.594 1 66.56 624 MET B C 1
ATOM 11154 O O . MET B 1 624 ? 17.859 -84.562 -43.812 1 66.56 624 MET B O 1
ATOM 11158 N N . ALA B 1 625 ? 17.812 -85.375 -45.875 1 70.56 625 ALA B N 1
ATOM 11159 C CA . ALA B 1 625 ? 17.484 -84.062 -46.438 1 70.56 625 ALA B CA 1
ATOM 11160 C C . ALA B 1 625 ? 16.109 -83.625 -45.938 1 70.56 625 ALA B C 1
ATOM 11162 O O . ALA B 1 625 ? 15.914 -82.438 -45.656 1 70.56 625 ALA B O 1
ATOM 11163 N N . THR B 1 626 ? 15.328 -84.5 -45.75 1 68.94 626 THR B N 1
ATOM 11164 C CA . THR B 1 626 ? 13.977 -84.188 -45.281 1 68.94 626 THR B CA 1
ATOM 11165 C C . THR B 1 626 ? 13.984 -83.812 -43.812 1 68.94 626 THR B C 1
ATOM 11167 O O . THR B 1 626 ? 13.258 -82.875 -43.406 1 68.94 626 THR B O 1
ATOM 11170 N N . VAL B 1 627 ? 14.828 -84.438 -43.031 1 63.66 627 VAL B N 1
ATOM 11171 C CA . VAL B 1 627 ? 14.93 -84.125 -41.625 1 63.66 627 VAL B CA 1
ATOM 11172 C C . VAL B 1 627 ? 15.461 -82.688 -41.438 1 63.66 627 VAL B C 1
ATOM 11174 O O . VAL B 1 627 ? 14.961 -81.938 -40.625 1 63.66 627 VAL B O 1
ATOM 11177 N N . VAL B 1 628 ? 16.406 -82.375 -42.219 1 67.75 628 VAL B N 1
ATOM 11178 C CA . VAL B 1 628 ? 16.969 -81.062 -42.156 1 67.75 628 VAL B CA 1
ATOM 11179 C C . VAL B 1 628 ? 15.93 -80.062 -42.594 1 67.75 628 VAL B C 1
ATOM 11181 O O . VAL B 1 628 ? 15.797 -79 -41.969 1 67.75 628 VAL B O 1
ATOM 11184 N N . TRP B 1 629 ? 15.148 -80.375 -43.5 1 71.69 629 TRP B N 1
ATOM 11185 C CA . TRP B 1 629 ? 14.117 -79.438 -44 1 71.69 629 TRP B CA 1
ATOM 11186 C C . TRP B 1 629 ? 13.008 -79.312 -42.938 1 71.69 629 TRP B C 1
ATOM 11188 O O . TRP B 1 629 ? 12.5 -78.188 -42.75 1 71.69 629 TRP B O 1
ATOM 11198 N N . LEU B 1 630 ? 12.727 -80.375 -42.375 1 66.94 630 LEU B N 1
ATOM 11199 C CA . LEU B 1 630 ? 11.695 -80.312 -41.344 1 66.94 630 LEU B CA 1
ATOM 11200 C C . LEU B 1 630 ? 12.117 -79.375 -40.219 1 66.94 630 LEU B C 1
ATOM 11202 O O . LEU B 1 630 ? 11.297 -78.625 -39.656 1 66.94 630 LEU B O 1
ATOM 11206 N N . PHE B 1 631 ? 13.367 -79.375 -39.906 1 65 631 PHE B N 1
ATOM 11207 C CA . PHE B 1 631 ? 13.898 -78.5 -38.875 1 65 631 PHE B CA 1
ATOM 11208 C C . PHE B 1 631 ? 13.789 -77.062 -39.344 1 65 631 PHE B C 1
ATOM 11210 O O . PHE B 1 631 ? 13.375 -76.188 -38.562 1 65 631 PHE B O 1
ATOM 11217 N N . VAL B 1 632 ? 14.133 -76.75 -40.562 1 69.94 632 VAL B N 1
ATOM 11218 C CA . VAL B 1 632 ? 14.086 -75.438 -41.094 1 69.94 632 VAL B CA 1
ATOM 11219 C C . VAL B 1 632 ? 12.633 -74.938 -41.219 1 69.94 632 VAL B C 1
ATOM 11221 O O . VAL B 1 632 ? 12.328 -73.812 -40.875 1 69.94 632 VAL B O 1
ATOM 11224 N N . ALA B 1 633 ? 11.766 -75.812 -41.625 1 68.31 633 ALA B N 1
ATOM 11225 C CA . ALA B 1 633 ? 10.352 -75.5 -41.719 1 68.31 633 ALA B CA 1
ATOM 11226 C C . ALA B 1 633 ? 9.758 -75.188 -40.344 1 68.31 633 ALA B C 1
ATOM 11228 O O . ALA B 1 633 ? 8.945 -74.25 -40.219 1 68.31 633 ALA B O 1
ATOM 11229 N N . LEU B 1 634 ? 10.242 -75.875 -39.406 1 63.88 634 LEU B N 1
ATOM 11230 C CA . LEU B 1 634 ? 9.805 -75.625 -38.031 1 63.88 634 LEU B CA 1
ATOM 11231 C C . LEU B 1 634 ? 10.25 -74.25 -37.562 1 63.88 634 LEU B C 1
ATOM 11233 O O . LEU B 1 634 ? 9.477 -73.5 -36.938 1 63.88 634 LEU B O 1
ATOM 11237 N N . VAL B 1 635 ? 11.398 -73.875 -37.938 1 65 635 VAL B N 1
ATOM 11238 C CA . VAL B 1 635 ? 11.945 -72.625 -37.562 1 65 635 VAL B CA 1
ATOM 11239 C C . VAL B 1 635 ? 11.18 -71.5 -38.281 1 65 635 VAL B C 1
ATOM 11241 O O . VAL B 1 635 ? 10.836 -70.5 -37.656 1 65 635 VAL B O 1
ATOM 11244 N N . ILE B 1 636 ? 10.906 -71.688 -39.531 1 65.81 636 ILE B N 1
ATOM 11245 C CA . ILE B 1 636 ? 10.211 -70.688 -40.312 1 65.81 636 ILE B CA 1
ATOM 11246 C C . ILE B 1 636 ? 8.789 -70.5 -39.781 1 65.81 636 ILE B C 1
ATOM 11248 O O . ILE B 1 636 ? 8.312 -69.375 -39.625 1 65.81 636 ILE B O 1
ATOM 11252 N N . THR B 1 637 ? 8.156 -71.562 -39.531 1 67.38 637 THR B N 1
ATOM 11253 C CA . THR B 1 637 ? 6.785 -71.5 -39.031 1 67.38 637 THR B CA 1
ATOM 11254 C C . THR B 1 637 ? 6.727 -70.875 -37.656 1 67.38 637 THR B C 1
ATOM 11256 O O . THR B 1 637 ? 5.828 -70.062 -37.375 1 67.38 637 THR B O 1
ATOM 11259 N N . GLN B 1 638 ? 7.75 -71.188 -36.938 1 61.44 638 GLN B N 1
ATOM 11260 C CA . GLN B 1 638 ? 7.793 -70.562 -35.594 1 61.44 638 GLN B CA 1
ATOM 11261 C C . GLN B 1 638 ? 8.109 -69.125 -35.656 1 61.44 638 GLN B C 1
ATOM 11263 O O . GLN B 1 638 ? 7.547 -68.312 -34.875 1 61.44 638 GLN B O 1
ATOM 11268 N N . SER B 1 639 ? 8.945 -68.75 -36.438 1 63.19 639 SER B N 1
ATOM 11269 C CA . SER B 1 639 ? 9.266 -67.312 -36.625 1 63.19 639 SER B CA 1
ATOM 11270 C C . SER B 1 639 ? 8.062 -66.5 -37.125 1 63.19 639 SER B C 1
ATOM 11272 O O . SER B 1 639 ? 7.805 -65.375 -36.688 1 63.19 639 SER B O 1
ATOM 11274 N N . TYR B 1 640 ? 7.379 -67.125 -38.031 1 65.81 640 TYR B N 1
ATOM 11275 C CA . TYR B 1 640 ? 6.164 -66.5 -38.562 1 65.81 640 TYR B CA 1
ATOM 11276 C C . TYR B 1 640 ? 5.129 -66.312 -37.438 1 65.81 640 TYR B C 1
ATOM 11278 O O . TYR B 1 640 ? 4.547 -65.25 -37.312 1 65.81 640 TYR B O 1
ATOM 11286 N N . THR B 1 641 ? 4.902 -67.312 -36.719 1 63.75 641 THR B N 1
ATOM 11287 C CA . THR B 1 641 ? 3.896 -67.25 -35.656 1 63.75 641 THR B CA 1
ATOM 11288 C C . THR B 1 641 ? 4.297 -66.25 -34.594 1 63.75 641 THR B C 1
ATOM 11290 O O . THR B 1 641 ? 3.449 -65.5 -34.062 1 63.75 641 THR B O 1
ATOM 11293 N N . ALA B 1 642 ? 5.535 -66.25 -34.344 1 61.12 642 ALA B N 1
ATOM 11294 C CA . ALA B 1 642 ? 6.051 -65.312 -33.344 1 61.12 642 ALA B CA 1
ATOM 11295 C C . ALA B 1 642 ? 5.844 -63.875 -33.812 1 61.12 642 ALA B C 1
ATOM 11297 O O . ALA B 1 642 ? 5.418 -63 -33.031 1 61.12 642 ALA B O 1
ATOM 11298 N N . SER B 1 643 ? 6.211 -63.594 -34.938 1 59.88 643 SER B N 1
ATOM 11299 C CA . SER B 1 643 ? 6.082 -62.25 -35.5 1 59.88 643 SER B CA 1
ATOM 11300 C C . SER B 1 643 ? 4.617 -61.844 -35.625 1 59.88 643 SER B C 1
ATOM 11302 O O . SER B 1 643 ? 4.266 -60.719 -35.312 1 59.88 643 SER B O 1
ATOM 11304 N N . LEU B 1 644 ? 3.865 -62.781 -36.031 1 60.41 644 LEU B N 1
ATOM 11305 C CA . LEU B 1 644 ? 2.436 -62.5 -36.156 1 60.41 644 LEU B CA 1
ATOM 11306 C C . LEU B 1 644 ? 1.833 -62.219 -34.781 1 60.41 644 LEU B C 1
ATOM 11308 O O . LEU B 1 644 ? 1.054 -61.281 -34.625 1 60.41 644 LEU B O 1
ATOM 11312 N N . SER B 1 645 ? 2.152 -62.969 -33.875 1 57.41 645 SER B N 1
ATOM 11313 C CA . SER B 1 645 ? 1.641 -62.812 -32.531 1 57.41 645 SER B CA 1
ATOM 11314 C C . SER B 1 645 ? 2.125 -61.469 -31.922 1 57.41 645 SER B C 1
ATOM 11316 O O . SER B 1 645 ? 1.364 -60.781 -31.25 1 57.41 645 SER B O 1
ATOM 11318 N N . SER B 1 646 ? 3.408 -61.281 -32.156 1 56.94 646 SER B N 1
ATOM 11319 C CA . SER B 1 646 ? 3.959 -60.031 -31.672 1 56.94 646 SER B CA 1
ATOM 11320 C C . SER B 1 646 ? 3.203 -58.844 -32.25 1 56.94 646 SER B C 1
ATOM 11322 O O . SER B 1 646 ? 2.928 -57.844 -31.562 1 56.94 646 SER B O 1
ATOM 11324 N N . MET B 1 647 ? 3.029 -58.969 -33.5 1 53.75 647 MET B N 1
ATOM 11325 C CA . MET B 1 647 ? 2.295 -57.906 -34.188 1 53.75 647 MET B CA 1
ATOM 11326 C C . MET B 1 647 ? 0.874 -57.812 -33.625 1 53.75 647 MET B C 1
ATOM 11328 O O . MET B 1 647 ? 0.322 -56.719 -33.531 1 53.75 647 MET B O 1
ATOM 11332 N N . LEU B 1 648 ? 0.417 -58.906 -33.344 1 49.38 648 LEU B N 1
ATOM 11333 C CA . LEU B 1 648 ? -0.939 -58.906 -32.812 1 49.38 648 LEU B CA 1
ATOM 11334 C C . LEU B 1 648 ? -0.95 -58.438 -31.359 1 49.38 648 LEU B C 1
ATOM 11336 O O . LEU B 1 648 ? -1.93 -57.844 -30.906 1 49.38 648 LEU B O 1
ATOM 11340 N N . THR B 1 649 ? -0.006 -58.719 -30.688 1 48 649 THR B N 1
ATOM 11341 C CA . THR B 1 649 ? 0.041 -58.344 -29.281 1 48 649 THR B CA 1
ATOM 11342 C C . THR B 1 649 ? 0.591 -56.938 -29.094 1 48 649 THR B C 1
ATOM 11344 O O . THR B 1 649 ? 0.104 -56.188 -28.25 1 48 649 THR B O 1
ATOM 11347 N N . VAL B 1 650 ? 1.938 -56.719 -29.562 1 46.97 650 VAL B N 1
ATOM 11348 C CA . VAL B 1 650 ? 2.562 -55.406 -29.406 1 46.97 650 VAL B CA 1
ATOM 11349 C C . VAL B 1 650 ? 1.637 -54.312 -29.969 1 46.97 650 VAL B C 1
ATOM 11351 O O . VAL B 1 650 ? 1.833 -53.125 -29.703 1 46.97 650 VAL B O 1
ATOM 11354 N N . GLN B 1 651 ? 0.921 -54.688 -30.906 1 45.16 651 GLN B N 1
ATOM 11355 C CA . GLN B 1 651 ? 0.164 -53.625 -31.562 1 45.16 651 GLN B CA 1
ATOM 11356 C C . GLN B 1 651 ? -0.498 -52.719 -30.531 1 45.16 651 GLN B C 1
ATOM 11358 O O . GLN B 1 651 ? -0.871 -51.594 -30.859 1 45.16 651 GLN B O 1
ATOM 11363 N N . ASN B 1 652 ? -0.597 -53.125 -29.359 1 48.31 652 ASN B N 1
ATOM 11364 C CA . ASN B 1 652 ? -1.669 -52.406 -28.688 1 48.31 652 ASN B CA 1
ATOM 11365 C C . ASN B 1 652 ? -1.183 -51.062 -28.156 1 48.31 652 ASN B C 1
ATOM 11367 O O . ASN B 1 652 ? -1.983 -50.25 -27.688 1 48.31 652 ASN B O 1
ATOM 11371 N N . LEU B 1 653 ? 0.11 -50.75 -28.156 1 54.22 653 LEU B N 1
ATOM 11372 C CA . LEU B 1 653 ? 0.076 -49.469 -27.469 1 54.22 653 LEU B CA 1
ATOM 11373 C C . LEU B 1 653 ? 1.123 -48.531 -28.031 1 54.22 653 LEU B C 1
ATOM 11375 O O . LEU B 1 653 ? 1.457 -47.531 -27.406 1 54.22 653 LEU B O 1
ATOM 11379 N N . GLU B 1 654 ? 1.677 -48.719 -29.25 1 62.06 654 GLU B N 1
ATOM 11380 C CA . GLU B 1 654 ? 2.691 -47.781 -29.719 1 62.06 654 GLU B CA 1
ATOM 11381 C C . GLU B 1 654 ? 2.062 -46.656 -30.5 1 62.06 654 GLU B C 1
ATOM 11383 O O . GLU B 1 654 ? 1.152 -46.844 -31.312 1 62.06 654 GLU B O 1
ATOM 11388 N N . PRO B 1 655 ? 2.566 -45.5 -30.234 1 74.75 655 PRO B N 1
ATOM 11389 C CA . PRO B 1 655 ? 2.049 -44.344 -30.969 1 74.75 655 PRO B CA 1
ATOM 11390 C C . PRO B 1 655 ? 2.475 -44.344 -32.438 1 74.75 655 PRO B C 1
ATOM 11392 O O . PRO B 1 655 ? 3.592 -44.75 -32.75 1 74.75 655 PRO B O 1
ATOM 11395 N N . LYS B 1 656 ? 1.651 -44.031 -33.344 1 73.25 656 LYS B N 1
ATOM 11396 C CA . LYS B 1 656 ? 1.919 -43.969 -34.781 1 73.25 656 LYS B CA 1
ATOM 11397 C C . LYS B 1 656 ? 3.025 -42.969 -35.062 1 73.25 656 LYS B C 1
ATOM 11399 O O . LYS B 1 656 ? 3.857 -43.188 -35.938 1 73.25 656 LYS B O 1
ATOM 11404 N N . ILE B 1 657 ? 3.043 -41.875 -34.375 1 74.75 657 ILE B N 1
ATOM 11405 C CA . ILE B 1 657 ? 4.023 -40.812 -34.531 1 74.75 657 ILE B CA 1
ATOM 11406 C C . ILE B 1 657 ? 4.562 -40.406 -33.156 1 74.75 657 ILE B C 1
ATOM 11408 O O . ILE B 1 657 ? 3.797 -40.219 -32.219 1 74.75 657 ILE B O 1
ATOM 11412 N N . THR B 1 658 ? 5.84 -40.25 -33.156 1 73.12 658 THR B N 1
ATOM 11413 C CA . THR B 1 658 ? 6.398 -39.906 -31.859 1 73.12 658 THR B CA 1
ATOM 11414 C C . THR B 1 658 ? 7.074 -38.562 -31.906 1 73.12 658 THR B C 1
ATOM 11416 O O . THR B 1 658 ? 7.285 -37.906 -30.875 1 73.12 658 THR B O 1
ATOM 11419 N N . ASN B 1 659 ? 7.426 -38.188 -33.156 1 78.5 659 ASN B N 1
ATOM 11420 C CA . ASN B 1 659 ? 8.211 -36.969 -33.25 1 78.5 659 ASN B CA 1
ATOM 11421 C C . ASN B 1 659 ? 7.5 -35.875 -34.062 1 78.5 659 ASN B C 1
ATOM 11423 O O . ASN B 1 659 ? 6.863 -36.188 -35.062 1 78.5 659 ASN B O 1
ATOM 11427 N N . ILE B 1 660 ? 7.648 -34.719 -33.625 1 84.75 660 ILE B N 1
ATOM 11428 C CA . ILE B 1 660 ? 6.988 -33.594 -34.25 1 84.75 660 ILE B CA 1
ATOM 11429 C C . ILE B 1 660 ? 7.656 -33.281 -35.594 1 84.75 660 ILE B C 1
ATOM 11431 O O . ILE B 1 660 ? 7.008 -32.812 -36.531 1 84.75 660 ILE B O 1
ATOM 11435 N N . GLU B 1 661 ? 8.977 -33.594 -35.719 1 82 661 GLU B N 1
ATOM 11436 C CA . GLU B 1 661 ? 9.703 -33.312 -36.969 1 82 661 GLU B CA 1
ATOM 11437 C C . GLU B 1 661 ? 9.172 -34.188 -38.094 1 82 661 GLU B C 1
ATOM 11439 O O . GLU B 1 661 ? 9.148 -33.75 -39.25 1 82 661 GLU B O 1
ATOM 11444 N N . THR B 1 662 ? 8.773 -35.375 -37.719 1 81.81 662 THR B N 1
ATOM 11445 C CA . THR B 1 662 ? 8.18 -36.25 -38.719 1 81.81 662 THR B CA 1
ATOM 11446 C C . THR B 1 662 ? 6.875 -35.688 -39.25 1 81.81 662 THR B C 1
ATOM 11448 O O . THR B 1 662 ? 6.578 -35.781 -40.438 1 81.81 662 THR B O 1
ATOM 11451 N N . LEU B 1 663 ? 6.168 -35 -38.5 1 88.75 663 LEU B N 1
ATOM 11452 C CA . LEU B 1 663 ? 4.918 -34.375 -38.906 1 88.75 663 LEU B CA 1
ATOM 11453 C C . LEU B 1 663 ? 5.18 -33.188 -39.844 1 88.75 663 LEU B C 1
ATOM 11455 O O . LEU B 1 663 ? 4.461 -33 -40.812 1 88.75 663 LEU B O 1
ATOM 11459 N N . LYS B 1 664 ? 6.152 -32.5 -39.531 1 87.69 664 LYS B N 1
ATOM 11460 C CA . LYS B 1 664 ? 6.496 -31.312 -40.344 1 87.69 664 LYS B CA 1
ATOM 11461 C C . LYS B 1 664 ? 7.051 -31.719 -41.719 1 87.69 664 LYS B C 1
ATOM 11463 O O . LYS B 1 664 ? 6.691 -31.125 -42.719 1 87.69 664 LYS B O 1
ATOM 11468 N N . SER B 1 665 ? 7.988 -32.719 -41.656 1 83.88 665 SER B N 1
ATOM 11469 C CA . SER B 1 665 ? 8.625 -33.156 -42.906 1 83.88 665 SER B CA 1
ATOM 11470 C C . SER B 1 665 ? 7.605 -33.781 -43.844 1 83.88 665 SER B C 1
ATOM 11472 O O . SER B 1 665 ? 7.715 -33.656 -45.062 1 83.88 665 SER B O 1
ATOM 11474 N N . ASN B 1 666 ? 6.617 -34.469 -43.281 1 85.75 666 ASN B N 1
ATOM 11475 C CA . ASN B 1 666 ? 5.609 -35.125 -44.062 1 85.75 666 ASN B CA 1
ATOM 11476 C C . ASN B 1 666 ? 4.457 -34.219 -44.438 1 85.75 666 ASN B C 1
ATOM 11478 O O . ASN B 1 666 ? 3.484 -34.625 -45.062 1 85.75 666 ASN B O 1
ATOM 11482 N N . ASN B 1 667 ? 4.52 -32.969 -44.062 1 87.19 667 ASN B N 1
ATOM 11483 C CA . ASN B 1 667 ? 3.457 -32 -44.281 1 87.19 667 ASN B CA 1
ATOM 11484 C C . ASN B 1 667 ? 2.098 -32.562 -43.844 1 87.19 667 ASN B C 1
ATOM 11486 O O . ASN B 1 667 ? 1.119 -32.438 -44.594 1 87.19 667 ASN B O 1
ATOM 11490 N N . ALA B 1 668 ? 2.143 -33.25 -42.719 1 90.06 668 ALA B N 1
ATOM 11491 C CA . ALA B 1 668 ? 0.919 -33.844 -42.219 1 90.06 668 ALA B CA 1
ATOM 11492 C C . ALA B 1 668 ? -0.025 -32.812 -41.625 1 90.06 668 ALA B C 1
ATOM 11494 O O . ALA B 1 668 ? 0.419 -31.766 -41.156 1 90.06 668 ALA B O 1
ATOM 11495 N N . LEU B 1 669 ? -1.304 -33.125 -41.75 1 93.25 669 LEU B N 1
ATOM 11496 C CA . LEU B 1 669 ? -2.299 -32.25 -41.156 1 93.25 669 LEU B CA 1
ATOM 11497 C C . LEU B 1 669 ? -2.438 -32.531 -39.656 1 93.25 669 LEU B C 1
ATOM 11499 O O . LEU B 1 669 ? -2.461 -33.688 -39.25 1 93.25 669 LEU B O 1
ATOM 11503 N N . ILE B 1 670 ? -2.449 -31.453 -38.906 1 92.44 670 ILE B N 1
ATOM 11504 C CA . ILE B 1 670 ? -2.561 -31.578 -37.438 1 92.44 670 ILE B CA 1
ATOM 11505 C C . ILE B 1 670 ? -3.785 -30.812 -36.969 1 92.44 670 ILE B C 1
ATOM 11507 O O . ILE B 1 670 ? -4.293 -29.938 -37.656 1 92.44 670 ILE B O 1
ATOM 11511 N N . GLY B 1 671 ? -4.27 -31.203 -35.812 1 91.12 671 GLY B N 1
ATOM 11512 C CA . GLY B 1 671 ? -5.473 -30.594 -35.281 1 91.12 671 GLY B CA 1
ATOM 11513 C C . GLY B 1 671 ? -5.219 -29.781 -34.031 1 91.12 671 GLY B C 1
ATOM 11514 O O . GLY B 1 671 ? -4.344 -30.141 -33.219 1 91.12 671 GLY B O 1
ATOM 11515 N N . TYR B 1 672 ? -5.969 -28.719 -33.875 1 88.75 672 TYR B N 1
ATOM 11516 C CA . TYR B 1 672 ? -5.961 -27.922 -32.656 1 88.75 672 TYR B CA 1
ATOM 11517 C C . TYR B 1 672 ? -7.379 -27.562 -32.219 1 88.75 672 TYR B C 1
ATOM 11519 O O . TYR B 1 672 ? -8.32 -27.688 -33 1 88.75 672 TYR B O 1
ATOM 11527 N N . SER B 1 673 ? -7.477 -27.297 -30.938 1 81.81 673 SER B N 1
ATOM 11528 C CA . SER B 1 673 ? -8.781 -26.922 -30.406 1 81.81 673 SER B CA 1
ATOM 11529 C C . SER B 1 673 ? -9.109 -25.453 -30.703 1 81.81 673 SER B C 1
ATOM 11531 O O . SER B 1 673 ? -8.234 -24.594 -30.594 1 81.81 673 SER B O 1
ATOM 11533 N N . HIS B 1 674 ? -10.375 -25.297 -30.828 1 76.75 674 HIS B N 1
ATOM 11534 C CA . HIS B 1 674 ? -10.883 -23.969 -31.188 1 76.75 674 HIS B CA 1
ATOM 11535 C C . HIS B 1 674 ? -10.766 -23 -30.016 1 76.75 674 HIS B C 1
ATOM 11537 O O . HIS B 1 674 ? -10.844 -23.406 -28.859 1 76.75 674 HIS B O 1
ATOM 11543 N N . MET B 1 675 ? -10.445 -21.781 -30.219 1 75.25 675 MET B N 1
ATOM 11544 C CA . MET B 1 675 ? -10.531 -20.641 -29.297 1 75.25 675 MET B CA 1
ATOM 11545 C C . MET B 1 675 ? -9.359 -20.656 -28.312 1 75.25 675 MET B C 1
ATOM 11547 O O . MET B 1 675 ? -9.289 -19.797 -27.438 1 75.25 675 MET B O 1
ATOM 11551 N N . SER B 1 676 ? -8.539 -21.703 -28.406 1 78.94 676 SER B N 1
ATOM 11552 C CA . SER B 1 676 ? -7.426 -21.797 -27.469 1 78.94 676 SER B CA 1
ATOM 11553 C C . SER B 1 676 ? -6.168 -21.156 -28.047 1 78.94 676 SER B C 1
ATOM 11555 O O . SER B 1 676 ? -6.191 -20.609 -29.156 1 78.94 676 SER B O 1
ATOM 11557 N N . PHE B 1 677 ? -5.098 -21.172 -27.281 1 79.25 677 PHE B N 1
ATOM 11558 C CA . PHE B 1 677 ? -3.82 -20.594 -27.672 1 79.25 677 PHE B CA 1
ATOM 11559 C C . PHE B 1 677 ? -3.049 -21.531 -28.594 1 79.25 677 PHE B C 1
ATOM 11561 O O . PHE B 1 677 ? -2.057 -21.125 -29.203 1 79.25 677 PHE B O 1
ATOM 11568 N N . VAL B 1 678 ? -3.494 -22.656 -28.797 1 84.62 678 VAL B N 1
ATOM 11569 C CA . VAL B 1 678 ? -2.725 -23.75 -29.375 1 84.62 678 VAL B CA 1
ATOM 11570 C C . VAL B 1 678 ? -2.336 -23.391 -30.812 1 84.62 678 VAL B C 1
ATOM 11572 O O . VAL B 1 678 ? -1.225 -23.703 -31.25 1 84.62 678 VAL B O 1
ATOM 11575 N N . ARG B 1 679 ? -3.219 -22.781 -31.484 1 84.62 679 ARG B N 1
ATOM 11576 C CA . ARG B 1 679 ? -2.904 -22.406 -32.844 1 84.62 679 ARG B CA 1
ATOM 11577 C C . ARG B 1 679 ? -1.657 -21.531 -32.906 1 84.62 679 ARG B C 1
ATOM 11579 O O . ARG B 1 679 ? -0.74 -21.797 -33.688 1 84.62 679 ARG B O 1
ATOM 11586 N N . GLU B 1 680 ? -1.657 -20.516 -32.156 1 84.12 680 GLU B N 1
ATOM 11587 C CA . GLU B 1 680 ? -0.536 -19.578 -32.125 1 84.12 680 GLU B CA 1
ATOM 11588 C C . GLU B 1 680 ? 0.752 -20.266 -31.688 1 84.12 680 GLU B C 1
ATOM 11590 O O . GLU B 1 680 ? 1.836 -19.938 -32.156 1 84.12 680 GLU B O 1
ATOM 11595 N N . TYR B 1 681 ? 0.59 -21.125 -30.828 1 84.06 681 TYR B N 1
ATOM 11596 C CA . TYR B 1 681 ? 1.758 -21.859 -30.344 1 84.06 681 TYR B CA 1
ATOM 11597 C C . TYR B 1 681 ? 2.312 -22.781 -31.438 1 84.06 681 TYR B C 1
ATOM 11599 O O . TYR B 1 681 ? 3.529 -22.953 -31.547 1 84.06 681 TYR B O 1
ATOM 11607 N N . LEU B 1 682 ? 1.472 -23.438 -32.219 1 86.5 682 LEU B N 1
ATOM 11608 C CA . LEU B 1 682 ? 1.887 -24.344 -33.281 1 86.5 682 LEU B CA 1
ATOM 11609 C C . LEU B 1 682 ? 2.561 -23.578 -34.406 1 86.5 682 LEU B C 1
ATOM 11611 O O . LEU B 1 682 ? 3.564 -24.031 -34.969 1 86.5 682 LEU B O 1
ATOM 11615 N N . GLU B 1 683 ? 2.037 -22.469 -34.656 1 85.25 683 GLU B N 1
ATOM 11616 C CA . GLU B 1 683 ? 2.586 -21.656 -35.75 1 85.25 683 GLU B CA 1
ATOM 11617 C C . GLU B 1 683 ? 3.865 -20.953 -35.312 1 85.25 683 GLU B C 1
ATOM 11619 O O . GLU B 1 683 ? 4.801 -20.797 -36.125 1 85.25 683 GLU B O 1
ATOM 11624 N N . GLY B 1 684 ? 3.924 -20.516 -34.156 1 83.5 684 GLY B N 1
ATOM 11625 C CA . GLY B 1 684 ? 5.051 -19.75 -33.688 1 83.5 684 GLY B CA 1
ATOM 11626 C C . GLY B 1 684 ? 6.203 -20.609 -33.188 1 83.5 684 GLY B C 1
ATOM 11627 O O . GLY B 1 684 ? 7.074 -20.984 -34 1 83.5 684 GLY B O 1
ATOM 11628 N N . PRO B 1 685 ? 6.129 -20.969 -31.953 1 76.06 685 PRO B N 1
ATOM 11629 C CA . PRO B 1 685 ? 7.25 -21.688 -31.344 1 76.06 685 PRO B CA 1
ATOM 11630 C C . PRO B 1 685 ? 7.543 -23.031 -32.031 1 76.06 685 PRO B C 1
ATOM 11632 O O . PRO B 1 685 ? 8.703 -23.422 -32.156 1 76.06 685 PRO B O 1
ATOM 11635 N N . LEU B 1 686 ? 6.516 -23.766 -32.531 1 81.19 686 LEU B N 1
ATOM 11636 C CA . LEU B 1 686 ? 6.734 -25.094 -33.094 1 81.19 686 LEU B CA 1
ATOM 11637 C C . LEU B 1 686 ? 6.918 -25.031 -34.594 1 81.19 686 LEU B C 1
ATOM 11639 O O . LEU B 1 686 ? 7.371 -26 -35.219 1 81.19 686 LEU B O 1
ATOM 11643 N N . GLY B 1 687 ? 6.523 -23.922 -35.25 1 81.12 687 GLY B N 1
ATOM 11644 C CA . GLY B 1 687 ? 6.879 -23.641 -36.625 1 81.12 687 GLY B CA 1
ATOM 11645 C C . GLY B 1 687 ? 6.035 -24.391 -37.625 1 81.12 687 GLY B C 1
ATOM 11646 O O . GLY B 1 687 ? 6.508 -24.734 -38.719 1 81.12 687 GLY B O 1
ATOM 11647 N N . PHE B 1 688 ? 4.898 -24.781 -37.375 1 89.56 688 PHE B N 1
ATOM 11648 C CA . PHE B 1 688 ? 4.016 -25.438 -38.344 1 89.56 688 PHE B CA 1
ATOM 11649 C C . PHE B 1 688 ? 3.441 -24.406 -39.312 1 89.56 688 PHE B C 1
ATOM 11651 O O . PHE B 1 688 ? 3.225 -23.25 -38.938 1 89.56 688 PHE B O 1
ATOM 11658 N N . LYS B 1 689 ? 3.215 -24.875 -40.469 1 89.19 689 LYS B N 1
ATOM 11659 C CA . LYS B 1 689 ? 2.582 -24 -41.469 1 89.19 689 LYS B CA 1
ATOM 11660 C C . LYS B 1 689 ? 1.085 -23.859 -41.188 1 89.19 689 LYS B C 1
ATOM 11662 O O . LYS B 1 689 ? 0.432 -24.828 -40.812 1 89.19 689 LYS B O 1
ATOM 11667 N N . SER B 1 690 ? 0.523 -22.797 -41.438 1 88.94 690 SER B N 1
ATOM 11668 C CA . SER B 1 690 ? -0.883 -22.5 -41.188 1 88.94 690 SER B CA 1
ATOM 11669 C C . SER B 1 690 ? -1.794 -23.406 -42.031 1 88.94 690 SER B C 1
ATOM 11671 O O . SER B 1 690 ? -2.914 -23.719 -41.625 1 88.94 690 SER B O 1
ATOM 11673 N N . SER B 1 691 ? -1.327 -23.828 -43.156 1 89 691 SER B N 1
ATOM 11674 C CA . SER B 1 691 ? -2.131 -24.656 -44.062 1 89 691 SER B CA 1
ATOM 11675 C C . SER B 1 691 ? -2.285 -26.062 -43.531 1 89 691 SER B C 1
ATOM 11677 O O . SER B 1 691 ? -3.221 -26.781 -43.875 1 89 691 SER B O 1
ATOM 11679 N N . ASN B 1 692 ? -1.418 -26.469 -42.625 1 90.56 692 ASN B N 1
ATOM 11680 C CA . ASN B 1 692 ? -1.433 -27.828 -42.125 1 90.56 692 ASN B CA 1
ATOM 11681 C C . ASN B 1 692 ? -2.184 -27.906 -40.781 1 90.56 692 ASN B C 1
ATOM 11683 O O . ASN B 1 692 ? -2.238 -28.969 -40.188 1 90.56 692 ASN B O 1
ATOM 11687 N N . ILE B 1 693 ? -2.744 -26.875 -40.344 1 92.06 693 ILE B N 1
ATOM 11688 C CA . ILE B 1 693 ? -3.41 -26.828 -39.031 1 92.06 693 ILE B CA 1
ATOM 11689 C C . ILE B 1 693 ? -4.922 -26.734 -39.25 1 92.06 693 ILE B C 1
ATOM 11691 O O . ILE B 1 693 ? -5.41 -25.844 -39.938 1 92.06 693 ILE B O 1
ATOM 11695 N N . ARG B 1 694 ? -5.676 -27.641 -38.656 1 91.62 694 ARG B N 1
ATOM 11696 C CA . ARG B 1 694 ? -7.133 -27.688 -38.75 1 91.62 694 ARG B CA 1
ATOM 11697 C C . ARG B 1 694 ? -7.789 -27.438 -37.406 1 91.62 694 ARG B C 1
ATOM 11699 O O . ARG B 1 694 ? -7.305 -27.922 -36.375 1 91.62 694 ARG B O 1
ATOM 11706 N N . ASN B 1 695 ? -8.898 -26.797 -37.469 1 89.38 695 ASN B N 1
ATOM 11707 C CA . ASN B 1 695 ? -9.625 -26.422 -36.25 1 89.38 695 ASN B CA 1
ATOM 11708 C C . ASN B 1 695 ? -10.711 -27.438 -35.938 1 89.38 695 ASN B C 1
ATOM 11710 O O . ASN B 1 695 ? -11.391 -27.938 -36.812 1 89.38 695 ASN B O 1
ATOM 11714 N N . PHE B 1 696 ? -10.797 -27.766 -34.656 1 87.94 696 PHE B N 1
ATOM 11715 C CA . PHE B 1 696 ? -11.844 -28.672 -34.188 1 87.94 696 PHE B CA 1
ATOM 11716 C C . PHE B 1 696 ? -12.586 -28.062 -33 1 87.94 696 PHE B C 1
ATOM 11718 O O . PHE B 1 696 ? -12 -27.359 -32.188 1 87.94 696 PHE B O 1
ATOM 11725 N N . THR B 1 697 ? -13.852 -28.391 -32.812 1 81.62 697 THR B N 1
ATOM 11726 C CA . THR B 1 697 ? -14.68 -27.734 -31.797 1 81.62 697 THR B CA 1
ATOM 11727 C C . THR B 1 697 ? -15.094 -28.734 -30.703 1 81.62 697 THR B C 1
ATOM 11729 O O . THR B 1 697 ? -15.578 -28.344 -29.641 1 81.62 697 THR B O 1
ATOM 11732 N N . SER B 1 698 ? -14.891 -30.047 -30.969 1 82.38 698 SER B N 1
ATOM 11733 C CA . SER B 1 698 ? -15.281 -31.047 -29.984 1 82.38 698 SER B CA 1
ATOM 11734 C C . SER B 1 698 ? -14.297 -32.219 -29.953 1 82.38 698 SER B C 1
ATOM 11736 O O . SER B 1 698 ? -13.594 -32.469 -30.922 1 82.38 698 SER B O 1
ATOM 11738 N N . THR B 1 699 ? -14.359 -32.875 -28.844 1 84.75 699 THR B N 1
ATOM 11739 C CA . THR B 1 699 ? -13.469 -34.031 -28.703 1 84.75 699 THR B CA 1
ATOM 11740 C C . THR B 1 699 ? -13.883 -35.156 -29.641 1 84.75 699 THR B C 1
ATOM 11742 O O . THR B 1 699 ? -13.031 -35.938 -30.109 1 84.75 699 THR B O 1
ATOM 11745 N N . ASP B 1 700 ? -15.125 -35.25 -29.906 1 84.12 700 ASP B N 1
ATOM 11746 C CA . ASP B 1 700 ? -15.617 -36.312 -30.797 1 84.12 700 ASP B CA 1
ATOM 11747 C C . ASP B 1 700 ? -15.133 -36.094 -32.219 1 84.12 700 ASP B C 1
ATOM 11749 O O . ASP B 1 700 ? -14.812 -37.062 -32.938 1 84.12 700 ASP B O 1
ATOM 11753 N N . GLU B 1 701 ? -15.117 -34.875 -32.562 1 88.25 701 GLU B N 1
ATOM 11754 C CA . GLU B 1 701 ? -14.602 -34.562 -33.906 1 88.25 701 GLU B CA 1
ATOM 11755 C C . GLU B 1 701 ? -13.125 -34.906 -34.031 1 88.25 701 GLU B C 1
ATOM 11757 O O . GLU B 1 701 ? -12.68 -35.406 -35.062 1 88.25 701 GLU B O 1
ATOM 11762 N N . TYR B 1 702 ? -12.406 -34.688 -32.969 1 88.75 702 TYR B N 1
ATOM 11763 C CA . TYR B 1 702 ? -11 -35.094 -32.938 1 88.75 702 TYR B CA 1
ATOM 11764 C C . TYR B 1 702 ? -10.844 -36.594 -33.156 1 88.75 702 TYR B C 1
ATOM 11766 O O . TYR B 1 702 ? -10.008 -37.031 -33.969 1 88.75 702 TYR B O 1
ATOM 11774 N N . ALA B 1 703 ? -11.625 -37.25 -32.406 1 87.81 703 ALA B N 1
ATOM 11775 C CA . ALA B 1 703 ? -11.531 -38.719 -32.438 1 87.81 703 ALA B CA 1
ATOM 11776 C C . ALA B 1 703 ? -11.828 -39.25 -33.844 1 87.81 703 ALA B C 1
ATOM 11778 O O . ALA B 1 703 ? -11.133 -40.125 -34.344 1 87.81 703 ALA B O 1
ATOM 11779 N N . GLN B 1 704 ? -12.836 -38.719 -34.469 1 88.75 704 GLN B N 1
ATOM 11780 C CA . GLN B 1 704 ? -13.211 -39.125 -35.812 1 88.75 704 GLN B CA 1
ATOM 11781 C C . GLN B 1 704 ? -12.125 -38.781 -36.812 1 88.75 704 GLN B C 1
ATOM 11783 O O . GLN B 1 704 ? -11.805 -39.562 -37.719 1 88.75 704 GLN B O 1
ATOM 11788 N N . ALA B 1 705 ? -11.57 -37.594 -36.656 1 92.25 705 ALA B N 1
ATOM 11789 C CA . ALA B 1 705 ? -10.539 -37.156 -37.562 1 92.25 705 ALA B CA 1
ATOM 11790 C C . ALA B 1 705 ? -9.266 -38 -37.438 1 92.25 705 ALA B C 1
ATOM 11792 O O . ALA B 1 705 ? -8.602 -38.281 -38.438 1 92.25 705 ALA B O 1
ATOM 11793 N N . LEU B 1 706 ? -8.898 -38.312 -36.281 1 90.88 706 LEU B N 1
ATOM 11794 C CA . LEU B 1 706 ? -7.723 -39.156 -36.031 1 90.88 706 LEU B CA 1
ATOM 11795 C C . LEU B 1 706 ? -7.938 -40.562 -36.5 1 90.88 706 LEU B C 1
ATOM 11797 O O . LEU B 1 706 ? -7.027 -41.188 -37.062 1 90.88 706 LEU B O 1
ATOM 11801 N N . ARG B 1 707 ? -9.164 -41.062 -36.344 1 85.81 707 ARG B N 1
ATOM 11802 C CA . ARG B 1 707 ? -9.492 -42.406 -36.75 1 85.81 707 ARG B CA 1
ATOM 11803 C C . ARG B 1 707 ? -9.508 -42.531 -38.25 1 85.81 707 ARG B C 1
ATOM 11805 O O . ARG B 1 707 ? -9.062 -43.531 -38.812 1 85.81 707 ARG B O 1
ATOM 11812 N N . SER B 1 708 ? -10.039 -41.5 -38.906 1 85.69 708 SER B N 1
ATOM 11813 C CA . SER B 1 708 ? -10.172 -41.531 -40.375 1 85.69 708 SER B CA 1
ATOM 11814 C C . SER B 1 708 ? -8.844 -41.188 -41.062 1 85.69 708 SER B C 1
ATOM 11816 O O . SER B 1 708 ? -8.68 -41.406 -42.25 1 85.69 708 SER B O 1
ATOM 11818 N N . GLY B 1 709 ? -7.902 -40.656 -40.281 1 86.69 709 GLY B N 1
ATOM 11819 C CA . GLY B 1 709 ? -6.621 -40.281 -40.844 1 86.69 709 GLY B CA 1
ATOM 11820 C C . GLY B 1 709 ? -6.629 -38.875 -41.469 1 86.69 709 GLY B C 1
ATOM 11821 O O . GLY B 1 709 ? -5.703 -38.5 -42.188 1 86.69 709 GLY B O 1
ATOM 11822 N N . ALA B 1 710 ? -7.68 -38.219 -41.25 1 90.44 710 ALA B N 1
ATOM 11823 C CA . ALA B 1 710 ? -7.75 -36.844 -41.719 1 90.44 710 ALA B CA 1
ATOM 11824 C C . ALA B 1 710 ? -6.645 -36 -41.125 1 90.44 710 ALA B C 1
ATOM 11826 O O . ALA B 1 710 ? -6.152 -35.062 -41.75 1 90.44 710 ALA B O 1
ATOM 11827 N N . ILE B 1 711 ? -6.391 -36.281 -39.875 1 93.38 711 ILE B N 1
ATOM 11828 C CA . ILE B 1 711 ? -5.246 -35.625 -39.25 1 93.38 711 ILE B CA 1
ATOM 11829 C C . ILE B 1 711 ? -4.312 -36.719 -38.688 1 93.38 711 ILE B C 1
ATOM 11831 O O . ILE B 1 711 ? -4.758 -37.812 -38.312 1 93.38 711 ILE B O 1
ATOM 11835 N N . ALA B 1 712 ? -3.047 -36.312 -38.656 1 90.56 712 ALA B N 1
ATOM 11836 C CA . ALA B 1 712 ? -2.039 -37.25 -38.188 1 90.56 712 ALA B CA 1
ATOM 11837 C C . ALA B 1 712 ? -1.894 -37.188 -36.656 1 90.56 712 ALA B C 1
ATOM 11839 O O . ALA B 1 712 ? -1.528 -38.188 -36.031 1 90.56 712 ALA B O 1
ATOM 11840 N N . ALA B 1 713 ? -2.086 -36 -36.156 1 92.75 713 ALA B N 1
ATOM 11841 C CA . ALA B 1 713 ? -1.908 -35.781 -34.719 1 92.75 713 ALA B CA 1
ATOM 11842 C C . ALA B 1 713 ? -2.785 -34.625 -34.219 1 92.75 713 ALA B C 1
ATOM 11844 O O . ALA B 1 713 ? -3.146 -33.75 -35 1 92.75 713 ALA B O 1
ATOM 11845 N N . ALA B 1 714 ? -3.158 -34.719 -33 1 91.38 714 ALA B N 1
ATOM 11846 C CA . ALA B 1 714 ? -3.9 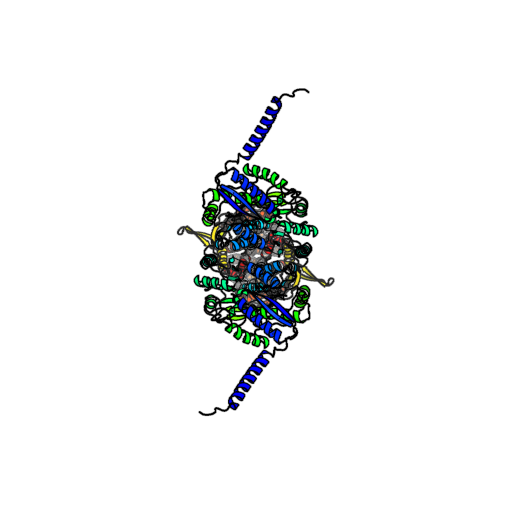-33.656 -32.312 1 91.38 714 ALA B CA 1
ATOM 11847 C C . ALA B 1 714 ? -3.096 -33.062 -31.172 1 91.38 714 ALA B C 1
ATOM 11849 O O . ALA B 1 714 ? -2.51 -33.812 -30.375 1 91.38 714 ALA B O 1
ATOM 11850 N N . PHE B 1 715 ? -3.012 -31.812 -31.188 1 90 715 PHE B N 1
ATOM 11851 C CA . PHE B 1 715 ? -2.357 -31.125 -30.078 1 90 715 PHE B CA 1
ATOM 11852 C C . PHE B 1 715 ? -3.385 -30.594 -29.078 1 90 715 PHE B C 1
ATOM 11854 O O . PHE B 1 715 ? -4.227 -29.766 -29.422 1 90 715 PHE B O 1
ATOM 11861 N N . LEU B 1 716 ? -3.295 -31.078 -27.875 1 87.94 716 LEU B N 1
ATOM 11862 C CA . LEU B 1 716 ? -4.23 -30.734 -26.812 1 87.94 716 LEU B CA 1
ATOM 11863 C C . LEU B 1 716 ? -3.49 -30.375 -25.531 1 87.94 716 LEU B C 1
ATOM 11865 O O . LEU B 1 716 ? -2.361 -30.828 -25.312 1 87.94 716 LEU B O 1
ATOM 11869 N N . GLU B 1 717 ? -4.16 -29.609 -24.781 1 86.88 717 GLU B N 1
ATOM 11870 C CA . GLU B 1 717 ? -3.637 -29.344 -23.438 1 86.88 717 GLU B CA 1
ATOM 11871 C C . GLU B 1 717 ? -3.688 -30.594 -22.578 1 86.88 717 GLU B C 1
ATOM 11873 O O . GLU B 1 717 ? -4.625 -31.391 -22.688 1 86.88 717 GLU B O 1
ATOM 11878 N N . ALA B 1 718 ? -2.758 -30.703 -21.719 1 80.5 718 ALA B N 1
ATOM 11879 C CA . ALA B 1 718 ? -2.557 -31.922 -20.953 1 80.5 718 ALA B CA 1
ATOM 11880 C C . ALA B 1 718 ? -3.832 -32.344 -20.219 1 80.5 718 ALA B C 1
ATOM 11882 O O . ALA B 1 718 ? -4.227 -33.5 -20.25 1 80.5 718 ALA B O 1
ATOM 11883 N N . PRO B 1 719 ? -4.547 -31.422 -19.562 1 78.12 719 PRO B N 1
ATOM 11884 C CA . PRO B 1 719 ? -5.766 -31.859 -18.875 1 78.12 719 PRO B CA 1
ATOM 11885 C C . PRO B 1 719 ? -6.832 -32.375 -19.828 1 78.12 719 PRO B C 1
ATOM 11887 O O . PRO B 1 719 ? -7.539 -33.344 -19.484 1 78.12 719 PRO B O 1
ATOM 11890 N N . VAL B 1 720 ? -6.945 -31.844 -20.938 1 81.38 720 VAL B N 1
ATOM 11891 C CA . VAL B 1 720 ? -7.926 -32.281 -21.938 1 81.38 720 VAL B CA 1
ATOM 11892 C C . VAL B 1 720 ? -7.465 -33.562 -22.594 1 81.38 720 VAL B C 1
ATOM 11894 O O . VAL B 1 720 ? -8.273 -34.469 -22.859 1 81.38 720 VAL B O 1
ATOM 11897 N N . ALA B 1 721 ? -6.168 -33.625 -22.875 1 83.12 721 ALA B N 1
ATOM 11898 C CA . ALA B 1 721 ? -5.617 -34.812 -23.516 1 83.12 721 ALA B CA 1
ATOM 11899 C C . ALA B 1 721 ? -5.844 -36.062 -22.656 1 83.12 721 ALA B C 1
ATOM 11901 O O . ALA B 1 721 ? -6.148 -37.125 -23.172 1 83.12 721 ALA B O 1
ATOM 11902 N N . LYS B 1 722 ? -5.68 -35.906 -21.422 1 76.88 722 LYS B N 1
ATOM 11903 C CA . LYS B 1 722 ? -5.871 -37.031 -20.516 1 76.88 722 LYS B CA 1
ATOM 11904 C C . LYS B 1 722 ? -7.32 -37.5 -20.531 1 76.88 722 LYS B C 1
ATOM 11906 O O . LYS B 1 722 ? -7.594 -38.719 -20.469 1 76.88 722 LYS B O 1
ATOM 11911 N N . LEU B 1 723 ? -8.18 -36.562 -20.547 1 76.81 723 LEU B N 1
ATOM 11912 C CA . LEU B 1 723 ? -9.594 -36.906 -20.625 1 76.81 723 LEU B CA 1
ATOM 11913 C C . LEU B 1 723 ? -9.922 -37.562 -21.953 1 76.81 723 LEU B C 1
ATOM 11915 O O . LEU B 1 723 ? -10.734 -38.5 -22.016 1 76.81 723 LEU B O 1
ATOM 11919 N N . PHE B 1 724 ? -9.312 -37.094 -22.984 1 83.19 724 PHE B N 1
ATOM 11920 C CA . PHE B 1 724 ? -9.539 -37.594 -24.328 1 83.19 724 PHE B CA 1
ATOM 11921 C C . PHE B 1 724 ? -9.086 -39.031 -24.453 1 83.19 724 PHE B C 1
ATOM 11923 O O . PHE B 1 724 ? -9.82 -39.906 -24.969 1 83.19 724 PHE B O 1
ATOM 11930 N N . VAL B 1 725 ? -7.926 -39.312 -23.953 1 78.5 725 VAL B N 1
ATOM 11931 C CA . VAL B 1 725 ? -7.359 -40.656 -24.062 1 78.5 725 VAL B CA 1
ATOM 11932 C C . VAL B 1 725 ? -8.141 -41.594 -23.156 1 78.5 725 VAL B C 1
ATOM 11934 O O . VAL B 1 725 ? -8.32 -42.781 -23.5 1 78.5 725 VAL B O 1
ATOM 11937 N N . ALA B 1 726 ? -8.562 -41.094 -22.062 1 69.44 726 ALA B N 1
ATOM 11938 C CA . ALA B 1 726 ? -9.352 -41.938 -21.156 1 69.44 726 ALA B CA 1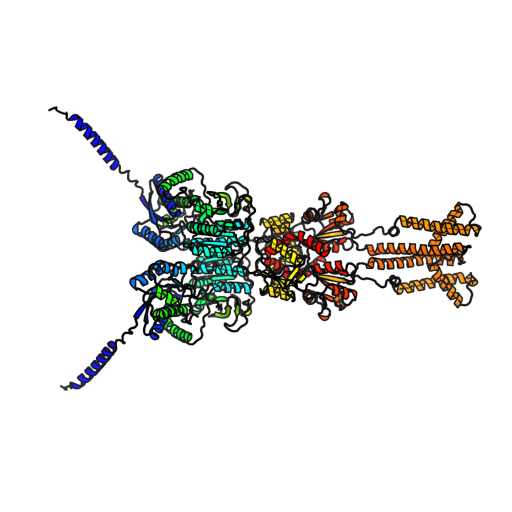
ATOM 11939 C C . ALA B 1 726 ? -10.695 -42.312 -21.781 1 69.44 726 ALA B C 1
ATOM 11941 O O . ALA B 1 726 ? -11.188 -43.406 -21.594 1 69.44 726 ALA B O 1
ATOM 11942 N N . LYS B 1 727 ? -11.242 -41.344 -22.438 1 73.69 727 LYS B N 1
ATOM 11943 C CA . LYS B 1 727 ? -12.539 -41.594 -23.078 1 73.69 727 LYS B CA 1
ATOM 11944 C C . LYS B 1 727 ? -12.414 -42.562 -24.234 1 73.69 727 LYS B C 1
ATOM 11946 O O . LYS B 1 727 ? -13.281 -43.406 -24.438 1 73.69 727 LYS B O 1
ATOM 11951 N N . TYR B 1 728 ? -11.312 -42.406 -25 1 75.25 728 TYR B N 1
ATOM 11952 C CA . TYR B 1 728 ? -11.109 -43.25 -26.188 1 75.25 728 TYR B CA 1
ATOM 11953 C C . TYR B 1 728 ? -9.969 -44.219 -25.969 1 75.25 728 TYR B C 1
ATOM 11955 O O . TYR B 1 728 ? -9.07 -44.344 -26.812 1 75.25 728 TYR B O 1
ATOM 11963 N N . CYS B 1 729 ? -9.773 -44.75 -24.781 1 63.75 729 CYS B N 1
ATOM 11964 C CA . CYS B 1 729 ? -8.711 -45.562 -24.172 1 63.75 729 CYS B CA 1
ATOM 11965 C C . CYS B 1 729 ? -8.055 -46.469 -25.188 1 63.75 729 CYS B C 1
ATOM 11967 O O . CYS B 1 729 ? -6.844 -46.688 -25.156 1 63.75 729 CYS B O 1
ATOM 11969 N N . LYS B 1 730 ? -8.695 -46.938 -26.125 1 59.53 730 LYS B N 1
ATOM 11970 C CA . LYS B 1 730 ? -8.102 -48 -26.953 1 59.53 730 LYS B CA 1
ATOM 11971 C C . LYS B 1 730 ? -7.684 -47.469 -28.312 1 59.53 730 LYS B C 1
ATOM 11973 O O . LYS B 1 730 ? -7.023 -48.156 -29.078 1 59.53 730 LYS B O 1
ATOM 11978 N N . SER B 1 731 ? -7.828 -46.219 -28.469 1 73 731 SER B N 1
ATOM 11979 C CA . SER B 1 7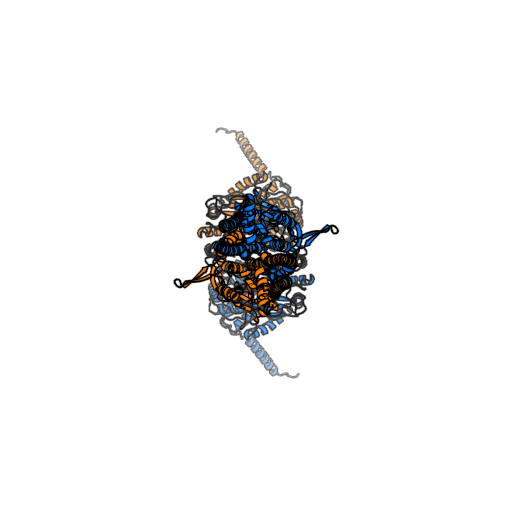31 ? -7.645 -45.781 -29.844 1 73 731 SER B CA 1
ATOM 11980 C C . SER B 1 731 ? -6.516 -44.75 -29.938 1 73 731 SER B C 1
ATOM 11982 O O . SER B 1 731 ? -5.883 -44.625 -31 1 73 731 SER B O 1
ATOM 11984 N N . PHE B 1 732 ? -6.32 -44.094 -28.891 1 83.44 732 PHE B N 1
ATOM 11985 C CA . PHE B 1 732 ? -5.375 -43 -28.984 1 83.44 732 PHE B CA 1
ATOM 11986 C C . PHE B 1 732 ? -4.426 -43 -27.797 1 83.44 732 PHE B C 1
ATOM 11988 O O . PHE B 1 732 ? -4.723 -43.594 -26.75 1 83.44 732 PHE B O 1
ATOM 11995 N N . THR B 1 733 ? -3.23 -42.344 -27.953 1 80.44 733 THR B N 1
ATOM 11996 C CA . THR B 1 733 ? -2.254 -42.219 -26.875 1 80.44 733 THR B CA 1
ATOM 11997 C C . THR B 1 733 ? -1.48 -40.906 -27 1 80.44 733 THR B C 1
ATOM 11999 O O . THR B 1 733 ? -1.482 -40.281 -28.062 1 80.44 733 THR B O 1
ATOM 12002 N N . ILE B 1 734 ? -0.91 -40.5 -25.922 1 81.75 734 ILE B N 1
ATOM 12003 C CA . ILE B 1 734 ? -0.071 -39.281 -25.891 1 81.75 734 ILE B CA 1
ATOM 12004 C C . ILE B 1 734 ? 1.356 -39.656 -26.297 1 81.75 734 ILE B C 1
ATOM 12006 O O . ILE B 1 734 ? 1.908 -40.656 -25.828 1 81.75 734 ILE B O 1
ATOM 12010 N N . ALA B 1 735 ? 1.876 -38.938 -27.266 1 77.62 735 ALA B N 1
ATOM 12011 C CA . ALA B 1 735 ? 3.229 -39.219 -27.75 1 77.62 735 ALA B CA 1
ATOM 12012 C C . ALA B 1 735 ? 4.047 -37.938 -27.844 1 77.62 735 ALA B C 1
ATOM 12014 O O . ALA B 1 735 ? 3.494 -36.844 -28.016 1 77.62 735 ALA B O 1
ATOM 12015 N N . GLY B 1 736 ? 5.418 -38.094 -27.672 1 70.81 736 GLY B N 1
ATOM 12016 C CA . GLY B 1 736 ? 6.312 -36.969 -27.812 1 70.81 736 GLY B CA 1
ATOM 12017 C C . GLY B 1 736 ? 6.535 -36.219 -26.516 1 70.81 736 GLY B C 1
ATOM 12018 O O . GLY B 1 736 ? 6.082 -36.656 -25.453 1 70.81 736 GLY B O 1
ATOM 12019 N N . PRO B 1 737 ? 7.242 -35.094 -26.656 1 71.19 737 PRO B N 1
ATOM 12020 C CA . PRO B 1 737 ? 7.543 -34.312 -25.453 1 71.19 737 PRO B CA 1
ATOM 12021 C C . PRO B 1 737 ? 6.371 -33.438 -25.016 1 71.19 737 PRO B C 1
ATOM 12023 O O . PRO B 1 737 ? 5.473 -33.156 -25.812 1 71.19 737 PRO B O 1
ATOM 12026 N N . THR B 1 738 ? 6.336 -33.219 -23.719 1 76.12 738 THR B N 1
ATOM 12027 C CA . THR B 1 738 ? 5.383 -32.25 -23.188 1 76.12 738 THR B CA 1
ATOM 12028 C C . THR B 1 738 ? 5.941 -30.844 -23.281 1 76.12 738 THR B C 1
ATOM 12030 O O . THR B 1 738 ? 7.047 -30.578 -22.797 1 76.12 738 THR B O 1
ATOM 12033 N N . PHE B 1 739 ? 5.246 -29.953 -23.938 1 76.5 739 PHE B N 1
ATOM 12034 C CA . PHE B 1 739 ? 5.656 -28.562 -24.047 1 76.5 739 PHE B CA 1
ATOM 12035 C C . PHE B 1 739 ? 5.203 -27.766 -22.828 1 76.5 739 PHE B C 1
ATOM 12037 O O . PHE B 1 739 ? 4.051 -27.859 -22.406 1 76.5 739 PHE B O 1
ATOM 12044 N N . LEU B 1 740 ? 6.129 -27.125 -22.312 1 74.12 740 LEU B N 1
ATOM 12045 C CA . LEU B 1 740 ? 5.848 -26.438 -21.062 1 74.12 740 LEU B CA 1
ATOM 12046 C C . LEU B 1 740 ? 4.945 -25.234 -21.297 1 74.12 740 LEU B C 1
ATOM 12048 O O . LEU B 1 740 ? 5.383 -24.219 -21.859 1 74.12 740 LEU B O 1
ATOM 12052 N N . VAL B 1 741 ? 3.732 -25.328 -20.969 1 77.62 741 VAL B N 1
ATOM 12053 C CA . VAL B 1 741 ? 2.723 -24.281 -20.859 1 77.62 741 VAL B CA 1
ATOM 12054 C C . VAL B 1 741 ? 2.045 -24.375 -19.5 1 77.62 741 VAL B C 1
ATOM 12056 O O . VAL B 1 741 ? 2.07 -25.422 -18.844 1 77.62 741 VAL B O 1
ATOM 12059 N N . GLY B 1 742 ? 1.638 -23.297 -19.078 1 78.81 742 GLY B N 1
ATOM 12060 C CA . GLY B 1 742 ? 0.992 -23.312 -17.781 1 78.81 742 GLY B CA 1
ATOM 12061 C C . GLY B 1 742 ? -0.34 -24.031 -17.781 1 78.81 742 GLY B C 1
ATOM 12062 O O . GLY B 1 742 ? -0.907 -24.297 -18.844 1 78.81 742 GLY B O 1
ATOM 12063 N N . GLY B 1 743 ? -0.782 -24.547 -16.656 1 84.75 743 GLY B N 1
ATOM 12064 C CA . GLY B 1 743 ? -2.117 -25.094 -16.5 1 84.75 743 GLY B CA 1
ATOM 12065 C C . GLY B 1 743 ? -3.209 -24.047 -16.547 1 84.75 743 GLY B C 1
ATOM 12066 O O . GLY B 1 743 ? -3.016 -22.953 -17.094 1 84.75 743 GLY B O 1
ATOM 12067 N N . TYR B 1 744 ? -4.367 -24.469 -16.188 1 87.25 744 TYR B N 1
ATOM 12068 C CA . TYR B 1 744 ? -5.473 -23.516 -16.141 1 87.25 744 TYR B CA 1
ATOM 12069 C C . TYR B 1 744 ? -5.418 -22.688 -14.859 1 87.25 744 TYR B C 1
ATOM 12071 O O . TYR B 1 744 ? -5.207 -23.234 -13.766 1 87.25 744 TYR B O 1
ATOM 12079 N N . GLY B 1 745 ? -5.477 -21.438 -14.984 1 89.25 745 GLY B N 1
ATOM 12080 C CA . GLY B 1 745 ? -5.527 -20.516 -13.867 1 89.25 745 GLY B CA 1
ATOM 12081 C C . GLY B 1 745 ? -6.617 -19.469 -14 1 89.25 745 GLY B C 1
ATOM 12082 O O . GLY B 1 745 ? -7.18 -19.297 -15.086 1 89.25 745 GLY B O 1
ATOM 12083 N N . PHE B 1 746 ? -6.941 -18.875 -12.953 1 91.5 746 PHE B N 1
ATOM 12084 C CA . PHE B 1 746 ? -7.895 -17.781 -12.984 1 91.5 746 PHE B CA 1
ATOM 12085 C C . PHE B 1 746 ? -7.219 -16.484 -13.445 1 91.5 746 PHE B C 1
ATOM 12087 O O . PHE B 1 746 ? -6.078 -16.219 -13.07 1 91.5 746 PHE B O 1
ATOM 12094 N N . VAL B 1 747 ? -7.902 -15.812 -14.266 1 91.25 747 VAL B N 1
ATOM 12095 C CA . VAL B 1 747 ? -7.391 -14.547 -14.781 1 91.25 747 VAL B CA 1
ATOM 12096 C C . VAL B 1 747 ? -7.883 -13.391 -13.906 1 91.25 747 VAL B C 1
ATOM 12098 O O . VAL B 1 747 ? -9.078 -13.273 -13.648 1 91.25 747 VAL B O 1
ATOM 12101 N N . ILE B 1 748 ? -6.941 -12.625 -13.469 1 88 748 ILE B N 1
ATOM 12102 C CA . ILE B 1 748 ? -7.301 -11.508 -12.602 1 88 748 ILE B CA 1
ATOM 12103 C C . ILE B 1 748 ? -6.691 -10.219 -13.141 1 88 748 ILE B C 1
ATOM 12105 O O . ILE B 1 748 ? -5.555 -10.211 -13.617 1 88 748 ILE B O 1
ATOM 12109 N N . SER B 1 749 ? -7.551 -9.25 -13.086 1 80.94 749 SER B N 1
ATOM 12110 C CA . SER B 1 749 ? -7.051 -7.941 -13.492 1 80.94 749 SER B CA 1
ATOM 12111 C C . SER B 1 749 ? -5.98 -7.434 -12.531 1 80.94 749 SER B C 1
ATOM 12113 O O . SER B 1 749 ? -6.023 -7.727 -11.328 1 80.94 749 SER B O 1
ATOM 12115 N N . ARG B 1 750 ? -5.004 -6.77 -12.977 1 66.5 750 ARG B N 1
ATOM 12116 C CA . ARG B 1 750 ? -3.887 -6.273 -12.18 1 66.5 750 ARG B CA 1
ATOM 12117 C C . ARG B 1 750 ? -4.367 -5.289 -11.117 1 66.5 750 ARG B C 1
ATOM 12119 O O . ARG B 1 750 ? -3.715 -5.117 -10.086 1 66.5 750 ARG B O 1
ATOM 12126 N N . SER B 1 751 ? -5.477 -4.793 -11.352 1 60.72 751 SER B N 1
ATOM 12127 C CA . SER B 1 751 ? -5.996 -3.797 -10.422 1 60.72 751 SER B CA 1
ATOM 12128 C C . SER B 1 751 ? -6.598 -4.457 -9.18 1 60.72 751 SER B C 1
ATOM 12130 O O . SER B 1 751 ? -6.734 -3.818 -8.141 1 60.72 751 SER B O 1
ATOM 12132 N N . LEU B 1 752 ? -6.926 -5.777 -9.422 1 63.44 752 LEU B N 1
ATOM 12133 C CA . LEU B 1 752 ? -7.527 -6.492 -8.305 1 63.44 752 LEU B CA 1
ATOM 12134 C C . LEU B 1 752 ? -6.457 -7.16 -7.445 1 63.44 752 LEU B C 1
ATOM 12136 O O . LEU B 1 752 ? -5.707 -8.008 -7.934 1 63.44 752 LEU B O 1
ATOM 12140 N N . MET B 1 753 ? -5.754 -6.574 -6.629 1 55.16 753 MET B N 1
ATOM 12141 C CA . MET B 1 753 ? -4.641 -7.031 -5.805 1 55.16 753 MET B CA 1
ATOM 12142 C C . MET B 1 753 ? -5.008 -8.305 -5.047 1 55.16 753 MET B C 1
ATOM 12144 O O . MET B 1 753 ? -4.633 -8.469 -3.885 1 55.16 753 MET B O 1
ATOM 12148 N N . LYS B 1 754 ? -5.672 -9.211 -5.758 1 64.81 754 LYS B N 1
ATOM 12149 C CA . LYS B 1 754 ? -6.18 -10.359 -5.008 1 64.81 754 LYS B CA 1
ATOM 12150 C C . LYS B 1 754 ? -5.52 -11.656 -5.477 1 64.81 754 LYS B C 1
ATOM 12152 O O . LYS B 1 754 ? -5.879 -12.742 -5.02 1 64.81 754 LYS B O 1
ATOM 12157 N N . VAL B 1 755 ? -4.426 -11.508 -6.246 1 72.69 755 VAL B N 1
ATOM 12158 C CA . VAL B 1 755 ? -3.893 -12.703 -6.898 1 72.69 755 VAL B CA 1
ATOM 12159 C C . VAL B 1 755 ? -3.178 -13.57 -5.871 1 72.69 755 VAL B C 1
ATOM 12161 O O . VAL B 1 755 ? -3.402 -14.781 -5.812 1 72.69 755 VAL B O 1
ATOM 12164 N N . PRO B 1 756 ? -2.357 -12.945 -5.027 1 70.12 756 PRO B N 1
ATOM 12165 C CA . PRO B 1 756 ? -1.652 -13.828 -4.094 1 70.12 756 PRO B CA 1
ATOM 12166 C C . PRO B 1 756 ? -2.6 -14.562 -3.15 1 70.12 756 PRO B C 1
ATOM 12168 O O . PRO B 1 756 ? -2.379 -15.742 -2.844 1 70.12 756 PRO B O 1
ATOM 12171 N N . THR B 1 757 ? -3.629 -13.93 -2.779 1 73.88 757 THR B N 1
ATOM 12172 C CA . THR B 1 757 ? -4.574 -14.555 -1.863 1 73.88 757 THR B CA 1
ATOM 12173 C C . THR B 1 757 ? -5.348 -15.664 -2.562 1 73.88 757 THR B C 1
ATOM 12175 O O . THR B 1 757 ? -5.602 -16.719 -1.975 1 73.88 757 THR B O 1
ATOM 12178 N N . LEU B 1 758 ? -5.715 -15.422 -3.742 1 78.75 758 LEU B N 1
ATOM 12179 C CA . LEU B 1 758 ? -6.414 -16.438 -4.516 1 78.75 758 LEU B CA 1
ATOM 12180 C C . LEU B 1 758 ? -5.5 -17.625 -4.805 1 78.75 758 LEU B C 1
ATOM 12182 O O . LEU B 1 758 ? -5.93 -18.781 -4.727 1 78.75 758 LEU B O 1
ATOM 12186 N N . SER B 1 759 ? -4.316 -17.266 -5.18 1 79 759 SER B N 1
ATOM 12187 C CA . SER B 1 759 ? -3.348 -18.328 -5.461 1 79 759 SER B CA 1
ATOM 12188 C C . SER B 1 759 ? -3.104 -19.203 -4.234 1 79 759 SER B C 1
ATOM 12190 O O . SER B 1 759 ? -3.037 -20.422 -4.34 1 79 759 SER B O 1
ATOM 12192 N N . ARG B 1 760 ? -2.982 -18.641 -3.131 1 76.5 760 ARG B N 1
ATOM 12193 C CA . ARG B 1 760 ? -2.795 -19.375 -1.89 1 76.5 760 ARG B CA 1
ATOM 12194 C C . ARG B 1 760 ? -3.998 -20.281 -1.599 1 76.5 760 ARG B C 1
ATOM 12196 O O . ARG B 1 760 ? -3.838 -21.422 -1.167 1 76.5 760 ARG B O 1
ATOM 12203 N N . ALA B 1 761 ? -5.121 -19.719 -1.767 1 77.38 761 ALA B N 1
ATOM 12204 C CA . ALA B 1 761 ? -6.344 -20.469 -1.51 1 77.38 761 ALA B CA 1
ATOM 12205 C C . ALA B 1 761 ? -6.434 -21.703 -2.422 1 77.38 761 ALA B C 1
ATOM 12207 O O . ALA B 1 761 ? -6.938 -22.75 -2.014 1 77.38 761 ALA B O 1
ATOM 12208 N N . ILE B 1 762 ? -5.969 -21.547 -3.623 1 79.25 762 ILE B N 1
ATOM 12209 C CA . ILE B 1 762 ? -5.953 -22.656 -4.559 1 79.25 762 ILE B CA 1
ATOM 12210 C C . ILE B 1 762 ? -4.941 -23.703 -4.098 1 79.25 762 ILE B C 1
ATOM 12212 O O . ILE B 1 762 ? -5.242 -24.906 -4.066 1 79.25 762 ILE B O 1
ATOM 12216 N N . ALA B 1 763 ? -3.818 -23.219 -3.775 1 74.81 763 ALA B N 1
ATOM 12217 C CA . ALA B 1 763 ? -2.721 -24.109 -3.422 1 74.81 763 ALA B CA 1
ATOM 12218 C C . ALA B 1 763 ? -3.064 -24.938 -2.182 1 74.81 763 ALA B C 1
ATOM 12220 O O . ALA B 1 763 ? -2.691 -26.109 -2.082 1 74.81 763 ALA B O 1
ATOM 12221 N N . VAL B 1 764 ? -3.754 -24.391 -1.294 1 72.12 764 VAL B N 1
ATOM 12222 C CA . VAL B 1 764 ? -4.105 -25.078 -0.059 1 72.12 764 VAL B CA 1
ATOM 12223 C C . VAL B 1 764 ? -5.105 -26.188 -0.357 1 72.12 764 VAL B C 1
ATOM 12225 O O . VAL B 1 764 ? -5.223 -27.156 0.408 1 72.12 764 VAL B O 1
ATOM 12228 N N . GLN B 1 765 ? -5.715 -26.125 -1.516 1 72.12 765 GLN B N 1
ATOM 12229 C CA . GLN B 1 765 ? -6.754 -27.094 -1.852 1 72.12 765 GLN B CA 1
ATOM 12230 C C . GLN B 1 765 ? -6.242 -28.125 -2.859 1 72.12 765 GLN B C 1
ATOM 12232 O O . GLN B 1 765 ? -7.027 -28.875 -3.436 1 72.12 765 GLN B O 1
ATOM 12237 N N . PHE B 1 766 ? -5.047 -28.141 -3.068 1 71 766 PHE B N 1
ATOM 12238 C CA . PHE B 1 766 ? -4.512 -29 -4.113 1 71 766 PHE B CA 1
ATOM 12239 C C . PHE B 1 766 ? -4.941 -30.453 -3.889 1 71 766 PHE B C 1
ATOM 12241 O O . PHE B 1 766 ? -5.332 -31.141 -4.832 1 71 766 PHE B O 1
ATOM 12248 N N . HIS B 1 767 ? -4.816 -30.844 -2.633 1 61.31 767 HIS B N 1
ATOM 12249 C CA . HIS B 1 767 ? -5.18 -32.25 -2.359 1 61.31 767 HIS B CA 1
ATOM 12250 C C . HIS B 1 767 ? -6.645 -32.5 -2.689 1 61.31 767 HIS B C 1
ATOM 12252 O O . HIS B 1 767 ? -6.973 -33.531 -3.303 1 61.31 767 HIS B O 1
ATOM 12258 N N . CYS B 1 768 ? -7.414 -31.609 -2.275 1 66.25 768 CYS B N 1
ATOM 12259 C CA . CYS B 1 768 ? -8.844 -31.75 -2.537 1 66.25 768 CYS B CA 1
ATOM 12260 C C . CYS B 1 768 ? -9.133 -31.672 -4.031 1 66.25 768 CYS B C 1
ATOM 12262 O O . CYS B 1 768 ? -9.984 -32.406 -4.539 1 66.25 768 CYS B O 1
ATOM 12264 N N . LEU B 1 769 ? -8.398 -30.938 -4.66 1 70 769 LEU B N 1
ATOM 12265 C CA . LEU B 1 769 ? -8.602 -30.75 -6.094 1 70 769 LEU B CA 1
ATOM 12266 C C . LEU B 1 769 ? -8.219 -32 -6.863 1 70 769 LEU B C 1
ATOM 12268 O O . LEU B 1 769 ? -8.852 -32.344 -7.867 1 70 769 LEU B O 1
ATOM 12272 N N . SER B 1 770 ? -7.223 -32.594 -6.328 1 66.81 770 SER B N 1
ATOM 12273 C CA . SER B 1 770 ? -6.785 -33.812 -6.965 1 66.81 770 SER B CA 1
ATOM 12274 C C . SER B 1 770 ? -7.875 -34.875 -6.902 1 66.81 770 SER B C 1
ATOM 12276 O O . SER B 1 770 ? -8.086 -35.625 -7.871 1 66.81 770 SER B O 1
ATOM 12278 N N . ILE B 1 771 ? -8.562 -34.875 -5.824 1 57.38 771 ILE B N 1
ATOM 12279 C CA . ILE B 1 771 ? -9.633 -35.844 -5.641 1 57.38 771 ILE B CA 1
ATOM 12280 C C . ILE B 1 771 ? -10.797 -35.5 -6.57 1 57.38 771 ILE B C 1
ATOM 12282 O O . ILE B 1 771 ? -11.344 -36.375 -7.234 1 57.38 771 ILE B O 1
ATOM 12286 N N . ILE B 1 772 ? -11.078 -34.312 -6.641 1 63.97 772 ILE B N 1
ATOM 12287 C CA . ILE B 1 772 ? -12.188 -33.844 -7.469 1 63.97 772 ILE B CA 1
ATOM 12288 C C . ILE B 1 772 ? -11.891 -34.156 -8.938 1 63.97 772 ILE B C 1
ATOM 12290 O O . ILE B 1 772 ? -12.758 -34.594 -9.68 1 63.97 772 ILE B O 1
ATOM 12294 N N . LEU B 1 773 ? -10.711 -33.844 -9.281 1 65.19 773 LEU B N 1
ATOM 12295 C CA . LEU B 1 773 ? -10.32 -34.062 -10.672 1 65.19 773 LEU B CA 1
ATOM 12296 C C . LEU B 1 773 ? -10.375 -35.531 -11.031 1 65.19 773 LEU B C 1
ATOM 12298 O O . LEU B 1 773 ? -10.805 -35.906 -12.133 1 65.19 773 LEU B O 1
ATOM 12302 N N . HIS B 1 774 ? -9.93 -36.344 -10.109 1 59.97 774 HIS B N 1
ATOM 12303 C CA . HIS B 1 774 ? -9.961 -37.781 -10.352 1 59.97 774 HIS B CA 1
ATOM 12304 C C . HIS B 1 774 ? -11.398 -38.281 -10.477 1 59.97 774 HIS B C 1
ATOM 12306 O O . HIS B 1 774 ? -11.695 -39.094 -11.352 1 59.97 774 HIS B O 1
ATOM 12312 N N . VAL B 1 775 ? -12.234 -37.75 -9.562 1 47.97 775 VAL B N 1
ATOM 12313 C CA . VAL B 1 775 ? -13.633 -38.156 -9.57 1 47.97 775 VAL B CA 1
ATOM 12314 C C . VAL B 1 775 ? -14.312 -37.688 -10.852 1 47.97 775 VAL B C 1
ATOM 12316 O O . VAL B 1 775 ? -15.102 -38.438 -11.453 1 47.97 775 VAL B O 1
ATOM 12319 N N . LYS B 1 776 ? -14 -36.594 -11.242 1 57.47 776 LYS B N 1
ATOM 12320 C CA . LYS B 1 776 ? -14.648 -36.031 -12.422 1 57.47 776 LYS B CA 1
ATOM 12321 C C . LYS B 1 776 ? -14.117 -36.656 -13.695 1 57.47 776 LYS B C 1
ATOM 12323 O O . LYS B 1 776 ? -14.859 -36.844 -14.664 1 57.47 776 LYS B O 1
ATOM 12328 N N . ASN B 1 777 ? -12.773 -36.906 -13.727 1 52.5 777 ASN B N 1
ATOM 12329 C CA . ASN B 1 777 ? -12.172 -37.531 -14.906 1 52.5 777 ASN B CA 1
ATOM 12330 C C . ASN B 1 777 ? -12.586 -38.969 -15.047 1 52.5 777 ASN B C 1
ATOM 12332 O O . ASN B 1 777 ? -12.742 -39.469 -16.156 1 52.5 777 ASN B O 1
ATOM 12336 N N . PHE B 1 778 ? -12.664 -39.688 -13.828 1 45.09 778 PHE B N 1
ATOM 12337 C CA . PHE B 1 778 ? -12.852 -41.125 -13.898 1 45.09 778 PHE B CA 1
ATOM 12338 C C . PHE B 1 778 ? -14.203 -41.531 -13.328 1 45.09 778 PHE B C 1
ATOM 12340 O O . PHE B 1 778 ? -14.586 -42.719 -13.383 1 45.09 778 PHE B O 1
ATOM 12347 N N . GLY B 1 779 ? -14.898 -40.625 -12.625 1 40.16 779 GLY B N 1
ATOM 12348 C CA . GLY B 1 779 ? -16.219 -41 -12.125 1 40.16 779 GLY B CA 1
ATOM 12349 C C . GLY B 1 779 ? -17.312 -40.812 -13.156 1 40.16 779 GLY B C 1
ATOM 12350 O O . GLY B 1 779 ? -17.141 -40.094 -14.141 1 40.16 779 GLY B O 1
#

Radius of gyration: 49.28 Å; Cα contacts (8 Å, |Δi|>4): 2971; chains: 2; bounding box: 77×215×167 Å

Sequence (1558 aa):
MPYVSLSTLRHLIMKTFLLLLFFLVALALKPEGINGDERIIGAISDCNARVGKEERVAMDMAVQDFNMQHNQTFLMLRLKCSKRKPLQSALAARHLINKNKVEVILGPRSWEEASTVSEVSENYDVPILSFADSSPPWAAERWPFLIQAAAGTHIQMKAVANIIQSWGWRRANVIYEDTDSAANGISPYLYGALQAVDVEISNLRPLPSFADSSFLHKELENLKKEQCRVFVVHTSLELARRVFGMAKEKKMMEKEYVWITTDSITSLVHSMNFSLISSMQGVVGVRNSFLETGPHFNNFSTRFYGIFGRKYPEEKHHEPGIFALQAYDAVWTVGLAMNEGTKSNGRQLLESILKTDFDGLSGNIQFTGQKLEPTTRFQIINIIGKHYRELGFWTENLGFSYTIDHGGYNLSMESLGDVNWPGLGGRSSAPRGWDRSTIENPLRIGVPNGSITNKFVKVDYDSSTGKYIFSGFSIDVFNETARHLKYSLQYEFVPFGGNYNDLVKKVQSKEFDAAVGDIAIISNRCEYVEFTHAHTETGLVMVVPILWHSSRALLFVKPFTTAMWFLTFFINVFNGFVVWSIERNYCSELRGPILNQIGTLLWLAFATLFSLHGEKLHSNLSRMATVVWLFVALVITQSYTASLSSMLTVQNLEPKITNIETLKSNNALIGYSHMSFVREYLEGPLGFKSSNIRNFTSTDEYAQALRSGAIAAAFLEAPVAKLFVAKYCKSFTIAGPTFLVGGYGFVISRSLMKVPTLSRAIAVQFHCLSIILHVKNFGMPYVSLSTLRHLIMKTFLLLLFFLVALALKPEGINGDERIIGAISDCNARVGKEERVAMDMAVQDFNMQHNQTFLMLRLKCSKRKPLQSALAARHLINKNKVEVILGPRSWEEASTVSEVSENYDVPILSFADSSPPWAAERWPFLIQAAAGTHIQMKAVANIIQSWGWRRANVIYEDTDSAANGISPYLYGALQAVDVEISNLRPLPSFADSSFLHKELENLKKEQCRVFVVHTSLELARRVFGMAKEKKMMEKEYVWITTDSITSLVHSMNFSLISSMQGVVGVRNSFLETGPHFNNFSTRFYGIFGRKYPEEKHHEPGIFALQAYDAVWTVGLAMNEGTKSNGRQLLESILKTDFDGLSGNIQFTGQKLEPTTRFQIINIIGKHYRELGFWTENLGFSYTIDHGGYNLSMESLGDVNWPGLGGRSSAPRGWDRSTIENPLRIGVPNGSITNKFVKVDYDSSTGKYIFSGFSIDVFNETARHLKYSLQYEFVPFGGNYNDLVKKVQSKEFDAAVGDIAIISNRCEYVEFTHAHTETGLVMVVPILWHSSRALLFVKPFTTAMWFLTFFINVFNGFVVWSIERNYCSELRGPILNQIGTLLWLAFATLFSLHGEKLHSNLSRMATVVWLFVALVITQSYTASLSSMLTVQNLEPKITNIETLKSNNALIGYSHMSFVREYLEGPLGFKSSNIRNFTSTDEYAQALRSGAIAAAFLEAPVAKLFVAKYCKSFTIAGPTFLVGGYGFVISRSLMKVPTLSRAIAVQFHCLSIILHVKNFG

pLDDT: mean 81.73, std 14.51, range [26.47, 98.19]

Organism: NCBI:txid158383

Solvent-accessible surface area (backbone atoms only — not comparable to full-atom values): 80352 Å² total; per-residue (Å²): 133,85,79,79,70,73,67,67,56,53,57,52,48,47,51,50,46,49,50,46,46,49,48,47,47,58,64,59,54,53,69,76,70,72,78,22,56,77,42,45,35,26,33,38,36,30,60,85,42,71,65,24,45,38,24,51,54,26,34,55,48,33,43,52,53,48,40,71,76,34,71,60,45,33,67,40,84,46,77,41,65,24,75,83,34,38,70,46,29,31,53,42,46,51,43,36,47,72,73,65,53,35,57,33,34,35,34,25,56,46,34,61,29,31,53,39,31,48,60,74,39,63,88,64,53,44,28,29,37,17,45,18,40,55,66,60,91,60,48,44,76,75,35,76,45,44,27,30,59,24,51,25,55,59,57,51,31,45,53,55,30,40,49,41,48,45,70,68,46,48,54,32,30,37,38,32,31,65,41,69,42,42,42,49,43,40,58,58,40,31,54,52,29,22,51,54,62,60,30,44,75,75,41,82,46,71,38,57,82,76,62,46,72,68,56,47,49,54,54,52,50,57,48,62,34,39,31,64,29,25,37,37,40,43,34,52,53,72,49,43,48,54,51,34,47,51,31,43,74,70,58,58,50,25,71,37,31,40,47,37,36,35,40,66,40,42,46,45,53,76,62,57,50,67,69,53,41,60,43,38,41,21,29,34,28,35,21,74,60,58,67,89,62,56,68,68,48,50,52,48,43,55,52,42,28,54,53,43,40,68,76,40,64,86,54,89,51,44,73,76,45,61,58,18,30,36,34,23,38,49,46,47,44,50,49,57,24,52,59,73,66,50,62,101,41,36,66,56,40,44,54,35,42,50,63,42,72,52,81,44,66,57,40,76,44,42,48,58,92,53,24,32,59,56,51,57,53,33,28,32,35,32,27,44,76,92,54,67,40,81,46,28,33,38,34,73,100,55,31,25,25,70,56,92,84,83,65,76,59,31,79,36,51,67,77,51,49,90,64,54,45,15,62,54,92,57,96,59,75,79,57,65,31,41,43,74,43,77,69,64,75,56,38,40,26,34,25,62,49,65,57,56,48,60,62,37,30,31,72,41,77,40,79,89,78,72,42,78,44,78,41,29,48,41,49,50,51,47,55,54,30,51,68,64,44,79,47,70,74,57,66,43,84,38,81,33,78,66,40,51,66,54,54,52,48,32,19,56,70,58,77,17,50,25,35,49,31,82,40,61,44,44,36,78,56,45,75,65,32,39,65,35,54,51,82,49,51,38,20,37,32,32,36,18,38,32,40,69,79,64,59,60,84,55,35,77,55,58,47,42,54,73,67,50,51,50,49,52,51,50,51,33,48,48,50,12,46,54,39,42,65,57,35,50,80,72,39,75,84,58,70,58,61,71,68,60,39,49,51,53,26,51,47,51,19,56,41,44,72,67,19,54,66,55,86,79,43,84,39,72,65,36,43,52,52,46,54,55,43,43,53,52,45,48,51,52,53,48,51,39,35,28,38,32,18,20,54,65,40,38,29,72,70,43,54,66,51,56,52,69,63,59,38,60,76,63,66,43,33,30,34,29,52,51,54,53,66,52,56,60,44,39,43,54,85,69,57,45,59,74,88,33,54,42,81,37,70,38,61,66,57,48,52,52,32,43,72,71,56,70,22,63,35,34,48,35,45,37,63,56,41,53,49,49,29,62,72,42,56,87,47,36,40,81,30,56,71,73,40,50,38,46,15,29,22,40,39,34,20,67,65,55,85,48,45,69,62,50,22,40,39,45,41,56,36,31,64,61,45,34,50,51,49,48,43,64,71,72,93,133,85,82,80,72,72,68,68,57,54,57,54,50,47,51,51,47,50,49,47,47,48,50,47,46,59,63,59,53,52,70,78,70,71,78,22,56,78,40,46,35,26,32,37,36,29,59,84,42,72,64,23,46,38,24,51,55,25,33,53,49,31,40,52,52,46,40,72,74,35,69,61,44,34,67,42,83,47,78,40,67,23,75,83,34,38,70,45,28,30,52,41,46,50,44,36,46,72,73,65,54,35,57,34,34,36,34,26,56,45,35,62,28,32,54,37,31,48,60,76,37,62,88,65,53,45,29,29,38,16,44,17,41,55,66,60,91,60,49,45,75,77,34,75,45,44,28,29,58,24,52,24,57,59,58,50,31,46,51,54,29,40,50,40,47,47,71,66,47,50,53,33,32,36,39,31,32,65,41,69,41,43,41,48,43,39,59,58,41,30,54,53,29,22,51,54,63,61,30,44,74,74,40,80,45,70,37,56,84,76,63,45,71,69,56,47,49,53,54,51,49,58,48,62,33,39,30,64,27,24,37,39,41,43,34,52,54,72,48,42,48,53,50,34,48,50,33,44,74,70,59,58,48,26,70,35,31,39,48,36,35,34,40,65,38,43,46,45,53,78,63,58,49,68,69,53,40,61,42,37,41,21,29,35,29,36,20,75,60,61,68,89,62,56,70,68,46,49,53,48,44,54,51,42,29,53,52,43,39,68,75,39,63,88,53,88,52,43,73,76,45,62,57,18,30,36,34,22,38,48,46,48,46,49,49,55,24,52,56,75,65,49,61,102,40,36,65,54,41,44,56,35,45,51,63,42,74,51,80,45,68,56,40,77,45,43,47,58,91,52,25,33,60,56,51,56,52,31,29,32,35,33,28,45,76,92,53,68,42,79,48,27,33,39,33,72,101,55,32,26,22,68,53,92,84,78,66,76,63,30,78,37,52,67,78,51,49,89,64,54,45,15,61,53,92,57,95,60,73,79,57,64,31,40,42,73,42,75,69,64,74,57,38,40,26,35,25,64,50,63,55,55,48,61,62,36,29,32,70,43,75,39,77,90,77,73,42,75,45,78,41,30,48,40,50,50,50,48,55,54,30,51,69,64,43,81,47,71,76,57,67,42,84,39,81,33,77,65,39,50,68,54,52,53,47,33,18,57,71,58,76,18,50,24,34,49,30,82,39,63,44,44,35,80,58,44,76,65,34,39,64,34,55,51,82,48,51,39,18,37,32,34,36,17,39,32,40,68,78,65,60,58,83,56,35,76,54,57,45,42,55,74,66,50,52,52,48,53,51,51,51,35,51,48,50,12,46,54,37,41,64,56,35,50,80,73,39,76,84,55,69,58,60,71,66,58,38,50,49,51,27,52,46,52,19,57,40,46,73,68,22,51,65,57,87,78,43,82,40,73,65,36,42,51,54,46,53,54,45,43,53,50,47,49,49,51,54,46,52,41,37,24,36,32,20,16,53,65,41,35,31,72,71,45,54,67,52,56,52,70,65,59,38,59,76,63,65,42,32,30,34,29,51,51,55,53,65,51,55,60,46,39,45,53,87,70,56,45,59,74,88,34,55,41,81,37,69,39,61,66,56,47,53,52,31,43,72,73,56,70,23,65,35,34,48,35,45,37,63,56,41,53,48,50,29,62,74,41,56,86,48,35,41,80,31,57,70,70,42,51,39,45,16,28,22,40,38,33,19,66,65,53,86,49,45,69,61,50,21,40,39,46,42,55,36,30,65,58,46,33,51,50,48,48,44,63,71,73,92

Secondary structure (DSSP, 8-state):
-----THHHHHHHHHHHHHHHHHHHHHH-------SEEEEEEEEE-TTSHHHHHHHHHHHHHHHHHHHH-SSEEEEEEEEE-TT-HHHHHHHHHHHHHTS--S-EE--SSHHHHHHHHHHTTTTT--EEE--S---TTHHHH-TTEEE-S---TTHHHHHHHHHHHTT--EEEEEEESSHHHHHIIIIIIHHHHHHTT-EEEEEEEE-TT--HHHHHHHHHHHHHSSB-EEEEE--HHHHHHHHHHHHHTT-SSTT-EEEE-HHHHTTGGG--HHHHHHTTT-EEEEE-----SHHHHHHHHHHHHHHHHH-TT-S-----HHHHHHHHHHHHHHHHHHT---S-HHHHHHHHHH-EEE-SSSEEEEETTEEPPP-EEEEEEEETTEEEEEEEEETTTEEESSSSS---BSSGGGG-----TT--SS------B---SSSPPEEEEEES--S-TTT-EEEEETTTTEEEEESHHHHHHHHHHHHSSS---EEEEEE-S-HHHHHHHHHTTSSSEE-SS-B--HHHHTTSEE---SS---EEEEEEB------SSGGGTTS-HHHHHHHHHHHHHHHHHHHHHHTTT-GGG-S-HHHHHHHHHHHHHHHHH----TT--SHHHHHHHHHHHHHHHHHHHHHHHHHHHHHHGGGT-BS---HHHHHHTT--EEEETTSSHHHHHHTTS---GGGEEEESSHHHHHHHHHHTS-SEEEEEHHHHHHHHHHTTTTEEEEEEEE----B--EE-TTSTTHHHHHHHHHHTHHHHHHHHHHHHH-/-----THHHHHHHHHHHHHHHHHHHHHH-------SEEEEEEEEE-TTSHHHHHHHHHHHHHHHHHHHH-SSEEEEEEEEE-TT-HHHHHHHHHHHHHTS--S-EE--SSHHHHHHHHHHTTTTT--EEE--S---TTHHHH-TTEEE-S---TTHHHHHHHHHHHTT--EEEEEEESSHHHHHIIIIIIHHHHHHTT-EEEEEEEE-TT--HHHHHHHHHHHHHSSB-EEEEE--HHHHHHHHHHHHHTT-SSTT-EEEE-HHHHTTGGG--HHHHHHTTT-EEEEE-----SHHHHHHHHHHHHHHHHH-TT-S-----HHHHHHHHHHHHHHHHHHT---S-HHHHHHHHHH-EEE-SSSEEEEETTEEPPP-EEEEEEEETTEEEEEEEEETTTEEESSSSSS--BSSGGGG-----TT--SS------B---SSSPPEEEEEES--S-TTT-EEEEETTTTEEEEESHHHHHHHHHHHHSSS---EEEEEE-S-HHHHHHHHHTTSSSEE-SS-B--HHHHTTSEE---SS---EEEEEEB------SSTTTTTS-HHHHHHHHHHHHHHHHHHHHHHTTT-GGG-S-HHHHHHHHHHHHHHHHH---GGG--SHHHHHHHHHHHHHHHHHHHHHHHHHHHHHHGGGT-BS---HHHHHHTT--EEEETTSSHHHHHHTTS---GGGEEEESSHHHHHHHHHHTS-SEEEEEHHHHHHHHHHTTTTEEEEEEEE----B--EE-TTSTTHHHHHHHHHHTHHHHHHHHHHHHH-